Protein AF-0000000084391472 (afdb_homodimer)

Solvent-accessible surface area (backbone atoms only — not comparable to full-atom values): 43138 Å² total; per-residue (Å²): 124,69,65,49,58,63,90,35,85,90,25,71,62,61,27,50,54,48,38,50,45,55,23,25,14,69,68,34,33,34,49,52,20,44,50,31,26,29,54,48,58,38,50,81,86,34,52,66,36,42,25,52,29,26,41,52,51,13,53,53,25,39,52,49,13,52,53,22,19,63,58,35,36,51,69,53,17,25,35,20,18,35,21,15,15,46,23,34,45,55,22,45,66,63,58,58,37,37,60,37,95,78,46,58,50,42,36,39,73,34,88,58,48,55,60,38,54,52,48,22,51,54,35,39,57,64,18,50,85,50,48,92,36,56,66,42,81,44,71,40,70,46,92,96,44,64,28,54,29,42,40,33,33,34,33,80,92,29,46,49,82,96,50,61,29,33,33,34,42,44,42,58,28,79,84,40,42,56,77,61,48,37,55,45,56,52,68,50,33,18,72,70,14,22,26,27,37,35,44,34,49,60,20,15,49,63,37,24,66,74,67,64,34,41,46,65,64,67,36,37,59,57,46,48,41,52,52,54,47,49,53,52,49,38,68,76,37,62,87,70,37,63,28,79,84,37,27,28,31,26,19,34,30,58,3,6,37,40,17,57,45,32,30,41,41,81,65,30,43,30,28,37,20,29,34,25,59,32,36,38,36,59,55,74,40,64,85,49,55,64,66,58,50,48,37,38,75,71,59,77,40,54,61,67,54,49,32,49,50,52,53,56,49,29,73,76,28,60,63,54,36,50,50,51,28,49,50,19,45,30,60,45,29,40,42,59,46,58,46,51,59,54,28,49,61,38,46,44,47,17,89,65,33,97,85,50,47,51,49,42,51,54,24,59,40,32,36,37,38,21,25,15,76,52,32,93,72,50,55,38,69,76,11,28,48,48,48,59,67,42,34,67,58,33,56,74,92,42,48,44,79,48,65,30,88,34,42,49,61,24,4,25,54,67,19,45,16,22,40,70,59,51,44,49,56,50,53,52,52,49,28,60,62,70,69,54,82,52,67,60,60,85,127,126,68,64,50,59,62,89,35,84,89,25,70,61,63,27,50,54,48,39,49,47,54,24,25,15,70,69,32,34,34,49,51,18,43,49,31,27,29,53,49,59,40,50,82,86,34,50,65,36,42,24,52,30,25,40,52,51,12,54,52,25,39,52,49,14,52,52,21,19,63,57,34,37,50,69,52,18,25,34,20,18,34,21,15,16,46,24,34,45,55,22,44,66,64,59,58,38,37,60,37,95,78,46,59,50,44,35,38,72,35,88,59,49,54,59,39,52,51,49,21,51,55,34,38,56,63,18,49,84,51,46,92,37,56,67,41,81,45,72,40,69,46,91,98,46,65,28,53,30,41,40,34,33,34,32,79,93,29,46,49,83,96,51,61,29,33,33,34,42,45,40,58,26,77,85,40,42,56,77,63,49,36,56,46,56,53,67,50,32,18,72,69,13,22,27,26,36,34,44,33,49,60,21,13,49,63,36,24,66,74,69,64,33,41,48,63,61,67,34,38,60,57,46,48,39,51,53,52,46,48,53,51,51,37,69,76,38,60,88,71,39,65,26,80,85,37,28,28,31,25,19,36,30,58,2,7,37,39,17,56,45,33,30,43,41,82,64,29,45,30,27,36,20,29,33,26,60,33,36,38,36,59,53,75,41,64,85,50,56,64,66,58,51,48,36,37,76,70,59,76,38,53,60,69,54,50,32,50,52,49,52,56,50,31,74,76,27,60,63,54,35,49,52,51,27,48,50,19,45,31,60,45,29,40,41,59,44,58,45,50,60,52,28,49,60,37,49,45,45,16,90,66,34,93,85,50,46,49,50,41,51,53,25,59,42,34,36,38,39,21,26,17,76,50,32,92,73,49,54,39,71,75,11,28,48,46,50,58,67,44,36,67,56,34,56,73,92,41,45,46,79,49,65,30,87,35,41,50,61,23,4,25,53,65,20,44,16,22,38,68,59,50,43,50,55,50,51,52,51,49,27,60,61,70,67,54,83,52,67,59,60,82,126

Secondary structure (DSSP, 8-state):
------SSTT-HHHHHHHHHHHGGGGGTS--HHHHHHHHHTPPTT-HHHHHHHHHHHHHHHHHHHHHHHHTT-HHHHHHHHHHHHHHHHHHTTT---B--TTS-SSPBPPTTHHHHHHHHHHHHHHHGGGSSS-EEEEEEEETTEEEEEEEE---GGGSPTTS-EEEEEEEP-SS--HHHHTTTHHHHGGGGT-EEEEE--TTSHHHHHHH-PPP-S-THHHHHHHHHHHHHHHHH-GGG-EEEEEEEEEEETHHHHHHHHHTTSTTEEEEEEES--SBHHHHHTTTS-HHHHHHHHTTSS-HHHHHHHHHHHHHH-HHHHHHHHHHHHHHT---HHHHHHHHTTSB-SGGGSTTSS-GGGG--S-EEEE--TB-SS--IIIIIHHHHHT-TTS-GGGEEEE--SSGGGT-BGGGTT-HHHHHHHHHHHHHHHHT--------/------SSTT-HHHHHHHHHHHGGGGGTS--HHHHHHHHHTPPTT-HHHHHHHHHHHHHHHHHHHHHHHHTT-HHHHHHHHHHHHHHHHHHTTT---B--TTS-SSPBPPTTHHHHHHHHHHHHHHHGGGSSS-EEEEEEEETTEEEEEEEE---GGGSPTTS-EEEEEEEP-SS--HHHHTTTHHHHGGGGT-EEEEE--TTSHHHHHHH-PPP-S-THHHHHHHHHHHHHHHHH-GGG-EEEEEEEEEEETHHHHHHHHHTTSTTEEEEEEES--SBHHHHHTTTS-HHHHHHHHTTSS-HHHHHHHHHHHHHH-HHHHHHHHHHHHHHT---HHHHHHHHTTSB-SGGGSTT-S-GGGG--S-EEEE--TB-SS--IIIIIHHHHHT-TTS-GGGEEEE--SSGGGT-BGGGTT-HHHHHHHHHHHHHHHHT--------

Nearest PDB structures (foldseek):
  3fnb-assembly1_A  TM=8.487E-01  e=1.873E-22  Streptococcus mutans UA159
  8qbh-assembly1_A  TM=7.698E-01  e=2.905E-15  Photorhabdus laumondii subsp. laumondii TTO1
  2onc-assembly1_B  TM=6.177E-01  e=3.500E-09  Homo sapiens
  4a5s-assembly1_B  TM=6.232E-01  e=6.286E-09  Homo sapiens
  3qbj-assembly1_B  TM=6.265E-01  e=5.651E-09  Homo sapiens

Foldseek 3Di:
DFDDDFLDPVAPPVRQVLLLQVLLVVLLQDDDVLSNQLSVQDDPLDLQSQLVSLQVLLVVLCVQLVVCVVVVVLVSNLSSLNNNLNSLLRNCLLQFFAADPVLFWFTHGRPCNQVSLVVSVVSNVSNQVSDPWHKDWDWFDDPVGTKTKIKTAADPVQAAPPAFAAEEEEEEALRDDQSSSCSFQVSCPSNNRHIYMYTADFLGRCCCVVVVRADAQLLLSVLVSVLVRVVVVCVVPVVSRYDQQRYAYEYFERSLLSQLSNLLPPSHAEGEREAYFQAQLCQVCVPPDPVVVVCVVVPVDDLVRVQVVLVVVVVVDSVSVSVQRSLSRRHGGSRSSVSSVVSRCNHQALCNDPNSDRNLCSRAHAYEFEAAPPEPTHDCVNGRVVSQVSNPNYDPVRYHYHADDHLCQQRYGRSRSNSVNVNVVVVVSSCVSVVNDDDDDDD/DFDDDFLDPVAPPVRQVLLLQVLLVVLLQDDDVLSNQLSVQDDPLDLQSQLVSLQVLLVVLCVQLVVCVVVVVLVSNLSSLNNNLNSLLRNCLLQFFAADPVLFWFTHGRPCNLVSLVVSVVSNVSNQVSDPWHKDWDWFDDPVGTWTKIKTAADPVQAAPPAFAAEEEEEEALRDDQSSSCSFQVSCPSNNRHIYMYTADQLGRCCCVVVVRADAQLLLSVLVSVLVRVVVVCVVPVVSRYDQQRYAYEYFERSLLSQLSNLLPPSHAEGEREAYFAAQLCQVCVPPDPVVVVCVVVPVDDLVVVQVVLVVVVVVDSVSVSVQRSLSRRHRGSRSSVSSVVSRCNHQALCNDPNSDRNLCSRAHAYEFEAAPAEPGHDCVNGRVVSQVSNPNYDPVRYHYHADDHLCQQRYGRSRSNSVNVNVVVVVSSCVSVVNDDDDDDD

pLDDT: mean 94.79, std 5.77, range [52.34, 98.94]

Structure (mmCIF, N/CA/C/O backbone):
data_AF-0000000084391472-model_v1
#
loop_
_entity.id
_entity.type
_entity.pdbx_description
1 polymer 'Alpha/beta hydrolase'
#
loop_
_atom_site.group_PDB
_atom_site.id
_atom_site.type_symbol
_atom_site.label_atom_id
_atom_site.label_alt_id
_atom_site.label_comp_id
_atom_site.label_asym_id
_atom_site.label_entity_id
_atom_site.label_seq_id
_atom_site.pdbx_PDB_ins_code
_atom_site.Cartn_x
_atom_site.Cartn_y
_atom_site.Cartn_z
_atom_site.occupancy
_atom_site.B_iso_or_equiv
_atom_site.auth_seq_id
_atom_site.auth_comp_id
_atom_site.auth_asym_id
_atom_site.auth_atom_id
_atom_site.pdbx_PDB_model_num
ATOM 1 N N . MET A 1 1 ? -20.453 15.172 -6.43 1 52.34 1 MET A N 1
ATOM 2 C CA . MET A 1 1 ? -19.344 14.695 -5.609 1 52.34 1 MET A CA 1
ATOM 3 C C . MET A 1 1 ? -18.469 13.727 -6.395 1 52.34 1 MET A C 1
ATOM 5 O O . MET A 1 1 ? -18.953 13 -7.258 1 52.34 1 MET A O 1
ATOM 9 N N . ALA A 1 2 ? -17.203 13.984 -6.328 1 65.31 2 ALA A N 1
ATOM 10 C CA . ALA A 1 2 ? -16.328 13.148 -7.145 1 65.31 2 ALA A CA 1
ATOM 11 C C . ALA A 1 2 ? -16.594 11.664 -6.898 1 65.31 2 ALA A C 1
ATOM 13 O O . ALA A 1 2 ? -16.891 11.266 -5.77 1 65.31 2 ALA A O 1
ATOM 14 N N . LYS A 1 3 ? -16.719 10.93 -7.902 1 82.94 3 LYS A N 1
ATOM 15 C CA . LYS A 1 3 ? -17.094 9.516 -7.914 1 82.94 3 LYS A CA 1
ATOM 16 C C . LYS A 1 3 ? -16.016 8.664 -7.254 1 82.94 3 LYS A C 1
ATOM 18 O O . LYS A 1 3 ? -14.875 8.617 -7.727 1 82.94 3 LYS A O 1
ATOM 23 N N . MET A 1 4 ? -16.266 8.172 -6.012 1 91.81 4 MET A N 1
ATOM 24 C CA . MET A 1 4 ? -15.391 7.203 -5.363 1 91.81 4 MET A CA 1
ATOM 25 C C . MET A 1 4 ? -16.203 6.184 -4.57 1 91.81 4 MET A C 1
ATOM 27 O O . MET A 1 4 ? -17.312 6.477 -4.137 1 91.81 4 MET A O 1
ATOM 31 N N . HIS A 1 5 ? -15.656 5.031 -4.422 1 95.5 5 HIS A N 1
ATOM 32 C CA . HIS A 1 5 ? -16.281 4.016 -3.58 1 95.5 5 HIS A CA 1
ATOM 33 C C . HIS A 1 5 ? -16.25 4.426 -2.111 1 95.5 5 HIS A C 1
ATOM 35 O O . HIS A 1 5 ? -15.258 4.973 -1.631 1 95.5 5 HIS A O 1
ATOM 41 N N . HIS A 1 6 ? -17.391 4.184 -1.403 1 95.31 6 HIS A N 1
ATOM 42 C CA . HIS A 1 6 ? -17.484 4.477 0.021 1 95.31 6 HIS A CA 1
ATOM 43 C C . HIS A 1 6 ? -17.594 3.197 0.844 1 95.31 6 HIS A C 1
ATOM 45 O O . HIS A 1 6 ? -18.453 2.352 0.574 1 95.31 6 HIS A O 1
ATOM 51 N N . PHE A 1 7 ? -16.75 3.055 1.859 1 96.75 7 PHE A N 1
ATOM 52 C CA . PHE A 1 7 ? -16.797 1.943 2.801 1 96.75 7 PHE A CA 1
ATOM 53 C C . PHE A 1 7 ? -18.031 2.047 3.699 1 96.75 7 PHE A C 1
ATOM 55 O O . PHE A 1 7 ? -18.594 1.028 4.105 1 96.75 7 PHE A O 1
ATOM 62 N N . PHE A 1 8 ? -18.312 3.252 4.059 1 96.06 8 PHE A N 1
ATOM 63 C CA . PHE A 1 8 ? -19.484 3.58 4.875 1 96.06 8 PHE A CA 1
ATOM 64 C C . PHE A 1 8 ? -20.391 4.562 4.145 1 96.06 8 PHE A C 1
ATOM 66 O O . PHE A 1 8 ? -20.297 5.773 4.34 1 96.06 8 PHE A O 1
ATOM 73 N N . PRO A 1 9 ? -21.359 4.102 3.439 1 90.56 9 PRO A N 1
ATOM 74 C CA . PRO A 1 9 ? -22.203 4.977 2.625 1 90.56 9 PRO A CA 1
ATOM 75 C C . PRO A 1 9 ? -23 5.977 3.463 1 90.56 9 PRO A C 1
ATOM 77 O O . PRO A 1 9 ? -23.375 7.039 2.965 1 90.56 9 PRO A O 1
ATOM 80 N N . THR A 1 10 ? -23.203 5.688 4.715 1 91.44 10 THR A N 1
ATOM 81 C CA . THR A 1 10 ? -24.062 6.543 5.531 1 91.44 10 THR A CA 1
ATOM 82 C C . THR A 1 10 ? -23.219 7.449 6.426 1 91.44 10 THR A C 1
ATOM 84 O O . THR A 1 10 ? -23.766 8.188 7.254 1 91.44 10 THR A O 1
ATOM 87 N N . SER A 1 11 ? -21.922 7.328 6.309 1 93.81 11 SER A N 1
ATOM 88 C CA . SER A 1 11 ? -21.062 8.156 7.141 1 93.81 11 SER A CA 1
ATOM 89 C C . SER A 1 11 ? -19.844 8.633 6.359 1 93.81 11 SER A C 1
ATOM 91 O O . SER A 1 11 ? -18.828 7.93 6.289 1 93.81 11 SER A O 1
ATOM 93 N N . THR A 1 12 ? -19.891 9.859 5.973 1 92.06 12 THR A N 1
ATOM 94 C CA . THR A 1 12 ? -18.781 10.461 5.238 1 92.06 12 THR A CA 1
ATOM 95 C C . THR A 1 12 ? -17.531 10.547 6.109 1 92.06 12 THR A C 1
ATOM 97 O O . THR A 1 12 ? -16.406 10.375 5.617 1 92.06 12 THR A O 1
ATOM 100 N N . PHE A 1 13 ? -17.766 10.766 7.398 1 94.12 13 PHE A N 1
ATOM 101 C CA . PHE A 1 13 ? -16.656 10.898 8.336 1 94.12 13 PHE A CA 1
ATOM 102 C C . PHE A 1 13 ? -15.914 9.57 8.492 1 94.12 13 PHE A C 1
ATOM 104 O O . PHE A 1 13 ? -14.695 9.523 8.359 1 94.12 13 PHE A O 1
ATOM 111 N N . PHE A 1 14 ? -16.641 8.469 8.734 1 96.75 14 PHE A N 1
ATOM 112 C CA . PHE A 1 14 ? -16.016 7.16 8.875 1 96.75 14 PHE A CA 1
ATOM 113 C C . PHE A 1 14 ? -15.352 6.727 7.574 1 96.75 14 PHE A C 1
ATOM 115 O O . PHE A 1 14 ? -14.305 6.078 7.59 1 96.75 14 PHE A O 1
ATOM 122 N N . ASN A 1 15 ? -16.016 7.113 6.484 1 96 15 ASN A N 1
ATOM 123 C CA . ASN A 1 15 ? -15.422 6.809 5.184 1 96 15 ASN A CA 1
ATOM 124 C C . ASN A 1 15 ? -14.07 7.496 5.012 1 96 15 ASN A C 1
ATOM 126 O O . ASN A 1 15 ? -13.086 6.859 4.629 1 96 15 ASN A O 1
ATOM 130 N N . PHE A 1 16 ? -14.008 8.758 5.297 1 95.56 16 PHE A N 1
ATOM 131 C CA . PHE A 1 16 ? -12.789 9.547 5.137 1 95.56 16 PHE A CA 1
ATOM 132 C C . PHE A 1 16 ? -11.68 9.008 6.031 1 95.56 16 PHE A C 1
ATOM 134 O O . PHE A 1 16 ? -10.539 8.828 5.586 1 95.56 16 PHE A O 1
ATOM 141 N N . GLU A 1 17 ? -12.016 8.727 7.254 1 97.12 17 GLU A N 1
ATOM 142 C CA . GLU A 1 17 ? -11.008 8.273 8.203 1 97.12 17 GLU A CA 1
ATOM 143 C C . GLU A 1 17 ? -10.484 6.891 7.828 1 97.12 17 GLU A C 1
ATOM 145 O O . GLU A 1 17 ? -9.312 6.582 8.062 1 97.12 17 GLU A O 1
ATOM 150 N N . THR A 1 18 ? -11.344 6.074 7.215 1 98.31 18 THR A N 1
ATOM 151 C CA . THR A 1 18 ? -10.898 4.77 6.73 1 98.31 18 THR A CA 1
ATOM 152 C C . THR A 1 18 ? -9.922 4.93 5.57 1 98.31 18 THR A C 1
ATOM 154 O O . THR A 1 18 ? -8.891 4.25 5.52 1 98.31 18 THR A O 1
ATOM 157 N N . VAL A 1 19 ? -10.195 5.867 4.652 1 97.94 19 VAL A N 1
ATOM 158 C CA . VAL A 1 19 ? -9.305 6.125 3.525 1 97.94 19 VAL A CA 1
ATOM 159 C C . VAL A 1 19 ? -7.977 6.68 4.031 1 97.94 19 VAL A C 1
ATOM 161 O O . VAL A 1 19 ? -6.918 6.359 3.488 1 97.94 19 VAL A O 1
ATOM 164 N N . ARG A 1 20 ? -8.047 7.484 5.074 1 97.94 20 ARG A N 1
ATOM 165 C CA . ARG A 1 20 ? -6.855 8.031 5.715 1 97.94 20 ARG A CA 1
ATOM 166 C C . ARG A 1 20 ? -5.941 6.918 6.211 1 97.94 20 ARG A C 1
ATOM 168 O O . ARG A 1 20 ? -4.723 6.988 6.039 1 97.94 20 ARG A O 1
ATOM 175 N N . ILE A 1 21 ? -6.496 5.871 6.793 1 98.69 21 ILE A N 1
ATOM 176 C CA . ILE A 1 21 ? -5.727 4.742 7.301 1 98.69 21 ILE A CA 1
ATOM 177 C C . ILE A 1 21 ? -5.242 3.883 6.133 1 98.69 21 ILE A C 1
ATOM 179 O O . ILE A 1 21 ? -4.043 3.617 6.008 1 98.69 21 ILE A O 1
ATOM 183 N N . LEU A 1 22 ? -6.137 3.541 5.223 1 98.75 22 LEU A N 1
ATOM 184 C CA . LEU A 1 22 ? -5.828 2.668 4.098 1 98.75 22 LEU A CA 1
ATOM 185 C C . LEU A 1 22 ? -4.789 3.305 3.182 1 98.75 22 LEU A C 1
ATOM 187 O O . LEU A 1 22 ? -3.943 2.609 2.617 1 98.75 22 LEU A O 1
ATOM 191 N N . GLY A 1 23 ? -4.848 4.609 3.053 1 98.5 23 GLY A N 1
ATOM 192 C CA . GLY A 1 23 ? -3.955 5.336 2.164 1 98.5 23 GLY A CA 1
ATOM 193 C C . GLY A 1 23 ? -2.496 5.246 2.574 1 98.5 23 GLY A C 1
ATOM 194 O O . GLY A 1 23 ? -1.602 5.4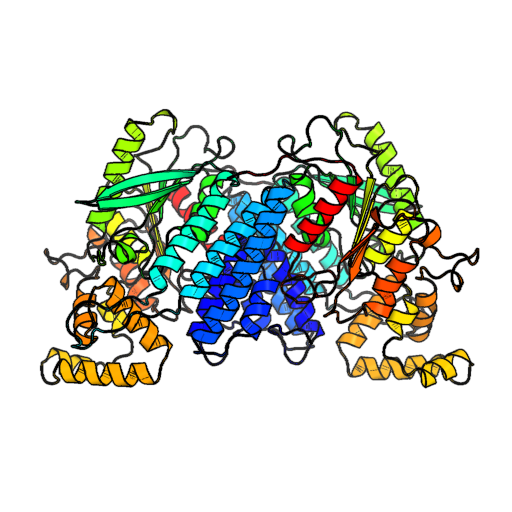41 1.75 1 98.5 23 GLY A O 1
ATOM 195 N N . THR A 1 24 ? -2.223 4.875 3.822 1 98.69 24 THR A N 1
ATOM 196 C CA . THR A 1 24 ? -0.848 4.793 4.305 1 98.69 24 THR A CA 1
ATOM 197 C C . THR A 1 24 ? -0.198 3.482 3.871 1 98.69 24 THR A C 1
ATOM 199 O O . THR A 1 24 ? 0.999 3.275 4.082 1 98.69 24 THR A O 1
ATOM 202 N N . THR A 1 25 ? -0.958 2.613 3.227 1 98.69 25 THR A N 1
ATOM 203 C CA . THR A 1 25 ? -0.418 1.345 2.75 1 98.69 25 THR A CA 1
ATOM 204 C C . THR A 1 25 ? 0.781 1.576 1.836 1 98.69 25 THR A C 1
ATOM 206 O O . THR A 1 25 ? 1.731 0.792 1.838 1 98.69 25 THR A O 1
ATOM 209 N N . SER A 1 26 ? 0.779 2.65 1.088 1 97.56 26 SER A N 1
ATOM 210 C CA . SER A 1 26 ? 1.836 2.951 0.127 1 97.56 26 SER A CA 1
ATOM 211 C C . SER A 1 26 ? 3.184 3.121 0.822 1 97.56 26 SER A C 1
ATOM 213 O O . SER A 1 26 ? 4.234 2.949 0.201 1 97.56 26 SER A O 1
ATOM 215 N N . TYR A 1 27 ? 3.121 3.43 2.117 1 97.94 27 TYR A N 1
ATOM 216 C CA . TYR A 1 27 ? 4.359 3.645 2.857 1 97.94 27 TYR A CA 1
ATOM 217 C C . TYR A 1 27 ? 4.422 2.746 4.086 1 97.94 27 TYR A C 1
ATOM 219 O O . TYR A 1 27 ? 5.148 3.041 5.039 1 97.94 27 TYR A O 1
ATOM 227 N N . GLY A 1 28 ? 3.58 1.7 4.113 1 97.75 28 GLY A N 1
ATOM 228 C CA . GLY A 1 28 ? 3.727 0.631 5.09 1 97.75 28 GLY A CA 1
ATOM 229 C C . GLY A 1 28 ? 2.846 0.814 6.312 1 97.75 28 GLY A C 1
ATOM 230 O O . GLY A 1 28 ? 2.965 0.069 7.285 1 97.75 28 GLY A O 1
ATOM 231 N N . GLY A 1 29 ? 1.908 1.8 6.242 1 98.62 29 GLY A N 1
ATOM 232 C CA . GLY A 1 29 ? 1.134 2.137 7.426 1 98.62 29 GLY A CA 1
ATOM 233 C C . GLY A 1 29 ? -0.111 1.284 7.586 1 98.62 29 GLY A C 1
ATOM 234 O O . GLY A 1 29 ? -0.795 1.362 8.609 1 98.62 29 GLY A O 1
ATOM 235 N N . ALA A 1 30 ? -0.418 0.447 6.625 1 98.81 30 ALA A N 1
ATOM 236 C CA . ALA A 1 30 ? -1.586 -0.429 6.656 1 98.81 30 ALA A CA 1
ATOM 237 C C . ALA A 1 30 ? -1.425 -1.592 5.68 1 98.81 30 ALA A C 1
ATOM 239 O O . ALA A 1 30 ? -0.449 -1.648 4.926 1 98.81 30 ALA A O 1
ATOM 240 N N . ASP A 1 31 ? -2.229 -2.545 5.777 1 98.56 31 ASP A N 1
ATOM 241 C CA . ASP A 1 31 ? -2.387 -3.639 4.824 1 98.56 31 ASP A CA 1
ATOM 242 C C . ASP A 1 31 ? -3.846 -3.795 4.402 1 98.56 31 ASP A C 1
ATOM 244 O O . ASP A 1 31 ? -4.75 -3.709 5.234 1 98.56 31 ASP A O 1
ATOM 248 N N . VAL A 1 32 ? -4.074 -4.059 3.186 1 98.62 32 VAL A N 1
ATOM 249 C CA . VAL A 1 32 ? -5.398 -3.996 2.58 1 98.62 32 VAL A CA 1
ATOM 250 C C . VAL A 1 32 ? -6.332 -4.98 3.277 1 98.62 32 VAL A C 1
ATOM 252 O O . VAL A 1 32 ? -7.422 -4.609 3.715 1 98.62 32 VAL A O 1
ATOM 255 N N . ALA A 1 33 ? -5.891 -6.215 3.469 1 98.19 33 ALA A N 1
ATOM 256 C CA . ALA A 1 33 ? -6.75 -7.238 4.051 1 98.19 33 ALA A CA 1
ATOM 257 C C . ALA A 1 33 ? -7.082 -6.914 5.508 1 98.19 33 ALA A C 1
ATOM 259 O O . ALA A 1 33 ? -8.195 -7.172 5.969 1 98.19 33 ALA A O 1
ATOM 260 N N . GLU A 1 34 ? -6.125 -6.375 6.23 1 98.62 34 GLU A N 1
ATOM 261 C CA . GLU A 1 34 ? -6.355 -5.977 7.613 1 98.62 34 GLU A CA 1
ATOM 262 C C . GLU A 1 34 ? -7.41 -4.875 7.703 1 98.62 34 GLU A C 1
ATOM 264 O O . GLU A 1 34 ? -8.289 -4.918 8.562 1 98.62 34 GLU A O 1
ATOM 269 N N . VAL A 1 35 ? -7.348 -3.898 6.785 1 98.88 35 VAL A N 1
ATOM 270 C CA . VAL A 1 35 ? -8.289 -2.781 6.793 1 98.88 35 VAL A CA 1
ATOM 271 C C . VAL A 1 35 ? -9.68 -3.271 6.406 1 98.88 35 VAL A C 1
ATOM 273 O O . VAL A 1 35 ? -10.672 -2.9 7.039 1 98.88 35 VAL A O 1
ATOM 276 N N . LEU A 1 36 ? -9.758 -4.109 5.371 1 98.25 36 LEU A N 1
ATOM 277 C CA . LEU A 1 36 ? -11.055 -4.602 4.93 1 98.25 36 LEU A CA 1
ATOM 278 C C . LEU A 1 36 ? -11.719 -5.438 6.02 1 98.25 36 LEU A C 1
ATOM 280 O O . LEU A 1 36 ? -12.945 -5.414 6.168 1 98.25 36 LEU A O 1
ATOM 284 N N . GLU A 1 37 ? -10.93 -6.23 6.742 1 97.88 37 GLU A N 1
ATOM 285 C CA . GLU A 1 37 ? -11.461 -6.98 7.879 1 97.88 37 GLU A CA 1
ATOM 286 C C . GLU A 1 37 ? -11.961 -6.043 8.977 1 97.88 37 GLU A C 1
ATOM 288 O O . GLU A 1 37 ? -13.047 -6.246 9.523 1 97.88 37 GLU A O 1
ATOM 293 N N . ALA A 1 38 ? -11.18 -5.039 9.305 1 98.56 38 ALA A N 1
ATOM 294 C CA . ALA A 1 38 ? -11.586 -4.078 10.328 1 98.56 38 ALA A CA 1
ATOM 295 C C . ALA A 1 38 ? -12.898 -3.396 9.953 1 98.56 38 ALA A C 1
ATOM 297 O O . ALA A 1 38 ? -13.82 -3.334 10.766 1 98.56 38 ALA A O 1
ATOM 298 N N . VAL A 1 39 ? -12.992 -2.912 8.742 1 98.31 39 VAL A N 1
ATOM 299 C CA . VAL A 1 39 ? -14.148 -2.158 8.273 1 98.31 39 VAL A CA 1
ATOM 300 C C . VAL A 1 39 ? -15.406 -3.008 8.406 1 98.31 39 VAL A C 1
ATOM 302 O O . VAL A 1 39 ? -16.469 -2.494 8.75 1 98.31 39 VAL A O 1
ATOM 305 N N . ALA A 1 40 ? -15.289 -4.262 8.18 1 96.94 40 ALA A N 1
ATOM 306 C CA . ALA A 1 40 ? -16.438 -5.168 8.203 1 96.94 40 ALA A CA 1
ATOM 307 C C . ALA A 1 40 ? -17 -5.301 9.617 1 96.94 40 ALA A C 1
ATOM 309 O O . ALA A 1 40 ? -18.125 -5.742 9.805 1 96.94 40 ALA A O 1
ATOM 310 N N . THR A 1 41 ? -16.266 -4.918 10.609 1 97.25 41 THR A N 1
ATOM 311 C CA . THR A 1 41 ? -16.703 -5.07 11.992 1 97.25 41 THR A CA 1
ATOM 312 C C . THR A 1 41 ? -17.094 -3.725 12.594 1 97.25 41 THR A C 1
ATOM 314 O O . THR A 1 41 ? -17.453 -3.641 13.766 1 97.25 41 THR A O 1
ATOM 317 N N . ILE A 1 42 ? -17.016 -2.654 11.836 1 98.06 42 ILE A N 1
ATOM 318 C CA . ILE A 1 42 ? -17.297 -1.308 12.312 1 98.06 42 ILE A CA 1
ATOM 319 C C . ILE A 1 42 ? -18.703 -0.904 11.93 1 98.06 42 ILE A C 1
ATOM 321 O O . ILE A 1 42 ? -19.094 -1.011 10.758 1 98.06 42 ILE A O 1
ATOM 325 N N . ASN A 1 43 ? -19.516 -0.533 12.914 1 96.81 43 ASN A N 1
ATOM 326 C CA . ASN A 1 43 ? -20.797 0.117 12.664 1 96.81 43 ASN A CA 1
ATOM 327 C C . ASN A 1 43 ? -20.641 1.624 12.484 1 96.81 43 ASN A C 1
ATOM 329 O O . ASN A 1 43 ? -19.969 2.281 13.289 1 96.81 43 ASN A O 1
ATOM 333 N N . ALA A 1 44 ? -21.188 2.135 11.445 1 94.75 44 ALA A N 1
ATOM 334 C CA . ALA A 1 44 ? -21.062 3.559 11.148 1 94.75 44 ALA A CA 1
ATOM 335 C C . ALA A 1 44 ? -21.453 4.406 12.352 1 94.75 44 ALA A C 1
ATOM 337 O O . ALA A 1 44 ? -22.453 4.109 13.031 1 94.75 44 ALA A O 1
ATOM 338 N N . ASN A 1 45 ? -20.641 5.387 12.633 1 94.19 45 ASN A N 1
ATOM 339 C CA . ASN A 1 45 ? -20.859 6.371 13.688 1 94.19 45 ASN A CA 1
ATOM 340 C C . ASN A 1 45 ? -20.859 5.723 15.07 1 94.19 45 ASN A C 1
ATOM 342 O O . ASN A 1 45 ? -21.438 6.266 16.016 1 94.19 45 ASN A O 1
ATOM 346 N N . ASP A 1 46 ? -20.359 4.516 15.18 1 95.88 46 ASP A N 1
ATOM 347 C CA . ASP A 1 46 ? -20.203 3.832 16.453 1 95.88 46 ASP A CA 1
ATOM 348 C C . ASP A 1 46 ? -18.734 3.795 16.875 1 95.88 46 ASP A C 1
ATOM 350 O O . ASP A 1 46 ? -17.984 2.916 16.453 1 95.88 46 ASP A O 1
ATOM 354 N N . ALA A 1 47 ? -18.375 4.672 17.812 1 95.69 47 ALA A N 1
ATOM 355 C CA . ALA A 1 47 ? -17 4.828 18.266 1 95.69 47 ALA A CA 1
ATOM 356 C C . ALA A 1 47 ? -16.469 3.535 18.891 1 95.69 47 ALA A C 1
ATOM 358 O O . ALA A 1 47 ? -15.297 3.199 18.719 1 95.69 47 ALA A O 1
ATOM 359 N N . SER A 1 48 ? -17.266 2.828 19.594 1 96.69 48 SER A N 1
ATOM 360 C CA . SER A 1 48 ? -16.844 1.614 20.281 1 96.69 48 SER A CA 1
ATOM 361 C C . SER A 1 48 ? -16.422 0.532 19.281 1 96.69 48 SER A C 1
ATOM 363 O O . SER A 1 48 ? -15.383 -0.107 19.453 1 96.69 48 SER A O 1
ATOM 365 N N . SER A 1 49 ? -17.266 0.287 18.281 1 98 49 SER A N 1
ATOM 366 C CA . SER A 1 49 ? -16.906 -0.714 17.281 1 98 49 SER A CA 1
ATOM 367 C C . SER A 1 49 ? -15.664 -0.307 16.5 1 98 49 SER A C 1
ATOM 369 O O . SER A 1 49 ? -14.859 -1.158 16.109 1 98 49 SER A O 1
ATOM 371 N N . TRP A 1 50 ? -15.5 1.008 16.25 1 98.31 50 TRP A N 1
ATOM 372 C CA . TRP A 1 50 ? -14.289 1.526 15.625 1 98.31 50 TRP A CA 1
ATOM 373 C C . TRP A 1 50 ? -13.055 1.193 16.453 1 98.31 50 TRP A C 1
ATOM 375 O O . TRP A 1 50 ? -12.078 0.642 15.93 1 98.31 50 TRP A O 1
ATOM 385 N N . GLN A 1 51 ? -13.117 1.503 17.719 1 98 51 GLN A N 1
ATOM 386 C CA . GLN A 1 51 ? -12 1.272 18.625 1 98 51 GLN A CA 1
ATOM 387 C C . GLN A 1 51 ? -11.617 -0.205 18.672 1 98 51 GLN A C 1
ATOM 389 O O . GLN A 1 51 ? -10.438 -0.552 18.578 1 98 51 GLN A O 1
ATOM 394 N N . LYS A 1 52 ? -12.57 -1.046 18.766 1 98.31 52 LYS A N 1
ATOM 395 C CA . LYS A 1 52 ? -12.328 -2.48 18.891 1 98.31 52 LYS A CA 1
ATOM 396 C C . LYS A 1 52 ? -11.703 -3.045 17.625 1 98.31 52 LYS A C 1
ATOM 398 O O . LYS A 1 52 ? -10.773 -3.852 17.688 1 98.31 52 LYS A O 1
ATOM 403 N N . ALA A 1 53 ? -12.227 -2.635 16.469 1 98.5 53 ALA A N 1
ATOM 404 C CA . ALA A 1 53 ? -11.734 -3.121 15.18 1 98.5 53 ALA A CA 1
ATOM 405 C C . ALA A 1 53 ? -10.258 -2.803 15.008 1 98.5 53 ALA A C 1
ATOM 407 O O . ALA A 1 53 ? -9.461 -3.682 14.664 1 98.5 53 ALA A O 1
ATOM 408 N N . TRP A 1 54 ? -9.883 -1.59 15.297 1 98.81 54 TRP A N 1
ATOM 409 C CA . TRP A 1 54 ? -8.508 -1.168 15.047 1 98.81 54 TRP A CA 1
ATOM 410 C C . TRP A 1 54 ? -7.582 -1.675 16.141 1 98.81 54 TRP A C 1
ATOM 412 O O . TRP A 1 54 ? -6.414 -1.976 15.891 1 98.81 54 TRP A O 1
ATOM 422 N N . ALA A 1 55 ? -8.062 -1.78 17.344 1 98.69 55 ALA A N 1
ATOM 423 C CA . ALA A 1 55 ? -7.262 -2.393 18.406 1 98.69 55 ALA A CA 1
ATOM 424 C C . ALA A 1 55 ? -6.898 -3.832 18.062 1 98.69 55 ALA A C 1
ATOM 426 O O . ALA A 1 55 ? -5.785 -4.281 18.328 1 98.69 55 ALA A O 1
ATOM 427 N N . THR A 1 56 ? -7.828 -4.535 17.484 1 98.44 56 THR A N 1
ATOM 428 C CA . THR A 1 56 ? -7.586 -5.91 17.062 1 98.44 56 THR A CA 1
ATOM 429 C C . THR A 1 56 ? -6.484 -5.977 16.016 1 98.44 56 THR A C 1
ATOM 431 O O . THR A 1 56 ? -5.551 -6.773 16.141 1 98.44 56 THR A O 1
ATOM 434 N N . GLN A 1 57 ? -6.559 -5.137 15.023 1 98.69 57 GLN A N 1
ATOM 435 C CA . GLN A 1 57 ? -5.535 -5.121 13.977 1 98.69 57 GLN A CA 1
ATOM 436 C C . GLN A 1 57 ? -4.188 -4.684 14.539 1 98.69 57 GLN A C 1
ATOM 438 O O . GLN A 1 57 ? -3.141 -5.168 14.102 1 98.69 57 GLN A O 1
ATOM 443 N N . ALA A 1 58 ? -4.211 -3.75 15.492 1 98.88 58 ALA A N 1
ATOM 444 C CA . ALA A 1 58 ? -2.971 -3.301 16.125 1 98.88 58 ALA A CA 1
ATOM 445 C C . ALA A 1 58 ? -2.268 -4.453 16.828 1 98.88 58 ALA A C 1
ATOM 447 O O . ALA A 1 58 ? -1.06 -4.645 16.672 1 98.88 58 ALA A O 1
ATOM 448 N N . ALA A 1 59 ? -2.998 -5.188 17.562 1 98.75 59 ALA A N 1
ATOM 449 C CA . ALA A 1 59 ? -2.438 -6.312 18.312 1 98.75 59 ALA A CA 1
ATOM 450 C C . ALA A 1 59 ? -1.867 -7.363 17.359 1 98.75 59 ALA A C 1
ATOM 452 O O . ALA A 1 59 ? -0.792 -7.914 17.609 1 98.75 59 ALA A O 1
ATOM 453 N N . ARG A 1 60 ? -2.557 -7.637 16.344 1 98.44 60 ARG A N 1
ATOM 454 C CA . ARG A 1 60 ? -2.113 -8.625 15.359 1 98.44 60 ARG A CA 1
ATOM 455 C C . ARG A 1 60 ? -0.846 -8.164 14.648 1 98.44 60 ARG A C 1
ATOM 457 O O . ARG A 1 60 ? 0.082 -8.953 14.453 1 98.44 60 ARG A O 1
ATOM 464 N N . ALA A 1 61 ? -0.826 -6.918 14.242 1 98.81 61 ALA A N 1
ATOM 465 C CA . ALA A 1 61 ? 0.361 -6.375 13.586 1 98.81 61 ALA A CA 1
ATOM 466 C C . ALA A 1 61 ? 1.57 -6.418 14.516 1 98.81 61 ALA A C 1
ATOM 468 O O . ALA A 1 61 ? 2.684 -6.73 14.086 1 98.81 61 ALA A O 1
ATOM 469 N N . GLU A 1 62 ? 1.354 -6.094 15.766 1 98.75 62 GLU A N 1
ATOM 470 C CA . GLU A 1 62 ? 2.455 -6.141 16.719 1 98.75 62 GLU A CA 1
ATOM 471 C C . GLU A 1 62 ? 2.988 -7.562 16.875 1 98.75 62 GLU A C 1
ATOM 473 O O . GLU A 1 62 ? 4.199 -7.766 16.984 1 98.75 62 GLU A O 1
ATOM 478 N N . ALA A 1 63 ? 2.105 -8.508 16.922 1 98.44 63 ALA A N 1
ATOM 479 C CA . ALA A 1 63 ? 2.523 -9.906 17.031 1 98.44 63 ALA A CA 1
ATOM 480 C C . ALA A 1 63 ? 3.371 -10.305 15.82 1 98.44 63 ALA A C 1
ATOM 482 O O . ALA A 1 63 ? 4.383 -11 15.969 1 98.44 63 ALA A O 1
ATOM 483 N N . LEU A 1 64 ? 3 -9.914 14.656 1 98.31 64 LEU A N 1
ATOM 484 C CA . LEU A 1 64 ? 3.762 -10.195 13.445 1 98.31 64 LEU A CA 1
ATOM 485 C C . LEU A 1 64 ? 5.129 -9.516 13.492 1 98.31 64 LEU A C 1
ATOM 487 O O . LEU A 1 64 ? 6.121 -10.078 13.023 1 98.31 64 LEU A O 1
ATOM 491 N N . ALA A 1 65 ? 5.125 -8.266 14.023 1 98.62 65 ALA A N 1
ATOM 492 C CA . ALA A 1 65 ? 6.387 -7.539 14.156 1 98.62 65 ALA A CA 1
ATOM 493 C C . ALA A 1 65 ? 7.363 -8.289 15.055 1 98.62 65 ALA A C 1
ATOM 495 O O . ALA A 1 65 ? 8.547 -8.406 14.734 1 98.62 65 ALA A O 1
ATOM 496 N N . LYS A 1 66 ? 6.852 -8.781 16.141 1 98.12 66 LYS A N 1
ATOM 497 C CA . LYS A 1 66 ? 7.684 -9.539 17.078 1 98.12 66 LYS A CA 1
ATOM 498 C C . LYS A 1 66 ? 8.219 -10.812 16.438 1 98.12 66 LYS A C 1
ATOM 500 O O . LYS A 1 66 ? 9.391 -11.148 16.578 1 98.12 66 LYS A O 1
ATOM 505 N N . GLN A 1 67 ? 7.359 -11.484 15.719 1 97.62 67 GLN A N 1
ATOM 506 C CA . GLN A 1 67 ? 7.777 -12.688 15.016 1 97.62 67 GLN A CA 1
ATOM 507 C C . GLN A 1 67 ? 8.859 -12.383 13.984 1 97.62 67 GLN A C 1
ATOM 509 O O . GLN A 1 67 ? 9.859 -13.094 13.883 1 97.62 67 GLN A O 1
ATOM 514 N N . ALA A 1 68 ? 8.641 -11.352 13.188 1 98.38 68 ALA A N 1
ATOM 515 C CA . ALA A 1 68 ? 9.617 -10.953 12.172 1 98.38 68 ALA A CA 1
ATOM 516 C C . ALA A 1 68 ? 10.938 -10.555 12.812 1 98.38 68 ALA A C 1
ATOM 518 O O . ALA A 1 68 ? 12.008 -10.828 12.266 1 98.38 68 ALA A O 1
ATOM 519 N N . SER A 1 69 ? 10.82 -9.891 13.961 1 98 69 SER A N 1
ATOM 520 C CA . SER A 1 69 ? 12.023 -9.5 14.688 1 98 69 SER A CA 1
ATOM 521 C C . SER A 1 69 ? 12.82 -10.711 15.141 1 98 69 SER A C 1
ATOM 523 O O . SER A 1 69 ? 14.047 -10.742 15.016 1 98 69 SER A O 1
ATOM 525 N N . LEU A 1 70 ? 12.133 -11.719 15.609 1 96.69 70 LEU A N 1
ATOM 526 C CA . LEU A 1 70 ? 12.766 -12.945 16.078 1 96.69 70 LEU A CA 1
ATOM 527 C C . LEU A 1 70 ? 13.406 -13.711 14.914 1 96.69 70 LEU A C 1
ATOM 529 O O . LEU A 1 70 ? 14.383 -14.43 15.102 1 96.69 70 LEU A O 1
ATOM 533 N N . ASN A 1 71 ? 12.945 -13.484 13.711 1 96.25 71 ASN A N 1
ATOM 534 C CA . ASN A 1 71 ? 13.422 -14.211 12.539 1 96.25 71 ASN A CA 1
ATOM 535 C C . ASN A 1 71 ? 14.383 -13.359 11.703 1 96.25 71 ASN A C 1
ATOM 537 O O . ASN A 1 71 ? 14.797 -13.766 10.625 1 96.25 71 ASN A O 1
ATOM 541 N N . GLY A 1 72 ? 14.656 -12.188 12.156 1 96.88 72 GLY A N 1
ATOM 542 C CA . GLY A 1 72 ? 15.633 -11.32 11.5 1 96.88 72 GLY A CA 1
ATOM 543 C C . GLY A 1 72 ? 15.125 -10.75 10.195 1 96.88 72 GLY A C 1
ATOM 544 O O . GLY A 1 72 ? 15.922 -10.367 9.328 1 96.88 72 GLY A O 1
ATOM 545 N N . ASN A 1 73 ? 13.859 -10.781 9.93 1 97.88 73 ASN A N 1
ATOM 546 C CA . ASN A 1 73 ? 13.25 -10.164 8.758 1 97.88 73 ASN A CA 1
ATOM 547 C C . ASN A 1 73 ? 12.992 -8.68 8.984 1 97.88 73 ASN A C 1
ATOM 549 O O . ASN A 1 73 ? 11.883 -8.289 9.352 1 97.88 73 ASN A O 1
ATOM 553 N N . ARG A 1 74 ? 13.984 -7.891 8.688 1 97.25 74 ARG A N 1
ATOM 554 C CA . ARG A 1 74 ? 14.008 -6.469 9.008 1 97.25 74 ARG A CA 1
ATOM 555 C C . ARG A 1 74 ? 12.836 -5.738 8.359 1 97.25 74 ARG A C 1
ATOM 557 O O . ARG A 1 74 ? 12.133 -4.977 9.023 1 97.25 74 ARG A O 1
ATOM 564 N N . ASP A 1 75 ? 12.594 -5.969 7.07 1 97.44 75 ASP A N 1
ATOM 565 C CA . ASP A 1 75 ? 11.539 -5.266 6.348 1 97.44 75 ASP A CA 1
ATOM 566 C C . ASP A 1 75 ? 10.156 -5.633 6.898 1 97.44 75 ASP A C 1
ATOM 568 O O . ASP A 1 75 ? 9.305 -4.762 7.066 1 97.44 75 ASP A O 1
ATOM 572 N N . ALA A 1 76 ? 9.922 -6.922 7.184 1 98.25 76 ALA A N 1
ATOM 573 C CA . ALA A 1 76 ? 8.641 -7.355 7.742 1 98.25 76 ALA A CA 1
ATOM 574 C C . ALA A 1 76 ? 8.414 -6.758 9.125 1 98.25 76 ALA A C 1
ATOM 576 O O . ALA A 1 76 ? 7.309 -6.324 9.453 1 98.25 76 ALA A O 1
ATOM 577 N N . ALA A 1 77 ? 9.461 -6.73 9.945 1 98.62 77 ALA A N 1
ATOM 578 C CA . ALA A 1 77 ? 9.359 -6.16 11.281 1 98.62 77 ALA A CA 1
ATOM 579 C C . ALA A 1 77 ? 9.031 -4.672 11.227 1 98.62 77 ALA A C 1
ATOM 581 O O . ALA A 1 77 ? 8.109 -4.207 11.898 1 98.62 77 ALA A O 1
ATOM 582 N N . ARG A 1 78 ? 9.766 -3.926 10.422 1 98.38 78 ARG A N 1
ATOM 583 C CA . ARG A 1 78 ? 9.531 -2.496 10.258 1 98.38 78 ARG A CA 1
ATOM 584 C C . ARG A 1 78 ? 8.086 -2.223 9.844 1 98.38 78 ARG A C 1
ATOM 586 O O . ARG A 1 78 ? 7.398 -1.416 10.477 1 98.38 78 ARG A O 1
ATOM 593 N N . GLY A 1 79 ? 7.688 -2.965 8.797 1 98.44 79 GLY A N 1
ATOM 594 C CA . GLY A 1 79 ? 6.336 -2.77 8.297 1 98.44 79 GLY A CA 1
ATOM 595 C C . GLY A 1 79 ? 5.27 -3.086 9.328 1 98.44 79 GLY A C 1
ATOM 596 O O . GLY A 1 79 ? 4.289 -2.35 9.461 1 98.44 79 GLY A O 1
ATOM 597 N N . ALA A 1 80 ? 5.441 -4.133 10.07 1 98.81 80 ALA A N 1
ATOM 598 C CA . ALA A 1 80 ? 4.449 -4.559 11.055 1 98.81 80 ALA A CA 1
ATOM 599 C C . ALA A 1 80 ? 4.398 -3.592 12.234 1 98.81 80 ALA A C 1
ATOM 601 O O . ALA A 1 80 ? 3.322 -3.307 12.766 1 98.81 80 ALA A O 1
ATOM 602 N N . TYR A 1 81 ? 5.523 -3.049 12.656 1 98.81 81 TYR A N 1
ATOM 603 C CA . TYR A 1 81 ? 5.523 -2.061 13.734 1 98.81 81 TYR A CA 1
ATOM 604 C C . TYR A 1 81 ? 4.871 -0.761 13.273 1 98.81 81 TYR A C 1
ATOM 606 O O . TYR A 1 81 ? 4.16 -0.112 14.047 1 98.81 81 TYR A O 1
ATOM 614 N N . LEU A 1 82 ? 5.137 -0.354 12.039 1 98.81 82 LEU A N 1
ATOM 615 C CA . LEU A 1 82 ? 4.48 0.833 11.5 1 98.81 82 LEU A CA 1
ATOM 616 C C . LEU A 1 82 ? 2.967 0.659 11.492 1 98.81 82 LEU A C 1
ATOM 618 O O . LEU A 1 82 ? 2.232 1.558 11.906 1 98.81 82 LEU A O 1
ATOM 622 N N . ARG A 1 83 ? 2.482 -0.523 11.062 1 98.88 83 ARG A N 1
ATOM 623 C CA . ARG A 1 83 ? 1.047 -0.792 11.047 1 98.88 83 ARG A CA 1
ATOM 624 C C . ARG A 1 83 ? 0.485 -0.834 12.469 1 98.88 83 ARG A C 1
ATOM 626 O O . ARG A 1 83 ? -0.584 -0.28 12.734 1 98.88 83 ARG A O 1
ATOM 633 N N . ALA A 1 84 ? 1.258 -1.504 13.336 1 98.94 84 ALA A N 1
ATOM 634 C CA . ALA A 1 84 ? 0.813 -1.574 14.727 1 98.94 84 ALA A CA 1
ATOM 635 C C . ALA A 1 84 ? 0.641 -0.178 15.32 1 98.94 84 ALA A C 1
ATOM 637 O O . ALA A 1 84 ? -0.359 0.101 15.984 1 98.94 84 ALA A O 1
ATOM 638 N N . ALA A 1 85 ? 1.589 0.692 15.102 1 98.88 85 ALA A N 1
ATOM 639 C CA . ALA A 1 85 ? 1.518 2.066 15.594 1 98.88 85 ALA A CA 1
ATOM 640 C C . ALA A 1 85 ? 0.326 2.803 14.992 1 98.88 85 ALA A C 1
ATOM 642 O O . ALA A 1 85 ? -0.448 3.439 15.711 1 98.88 85 ALA A O 1
ATOM 643 N N . ASN A 1 86 ? 0.142 2.709 13.711 1 98.88 86 ASN A N 1
ATOM 644 C CA . ASN A 1 86 ? -0.918 3.436 13.016 1 98.88 86 ASN A CA 1
ATOM 645 C C . ASN A 1 86 ? -2.301 2.928 13.422 1 98.88 86 ASN A C 1
ATOM 647 O O . ASN A 1 86 ? -3.23 3.717 13.594 1 98.88 86 ASN A O 1
ATOM 651 N N . TYR A 1 87 ? -2.438 1.586 13.562 1 98.94 87 TYR A N 1
ATOM 652 C CA . TYR A 1 87 ? -3.705 1.015 14 1 98.94 87 TYR A CA 1
ATOM 653 C C . TYR A 1 87 ? -3.992 1.377 15.453 1 98.94 87 TYR A C 1
ATOM 655 O O . TYR A 1 87 ? -5.145 1.587 15.828 1 98.94 87 TYR A O 1
ATOM 663 N N . THR A 1 88 ? -2.961 1.406 16.266 1 98.81 88 THR A N 1
ATOM 664 C CA . THR A 1 88 ? -3.139 1.865 17.641 1 98.81 88 THR A CA 1
ATO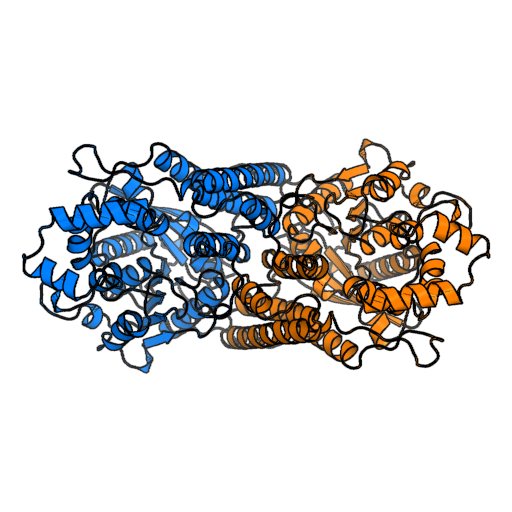M 665 C C . THR A 1 88 ? -3.637 3.309 17.672 1 98.81 88 THR A C 1
ATOM 667 O O . THR A 1 88 ? -4.582 3.631 18.391 1 98.81 88 THR A O 1
ATOM 670 N N . ARG A 1 89 ? -3.025 4.168 16.922 1 98.25 89 ARG A N 1
ATOM 671 C CA . ARG A 1 89 ? -3.49 5.543 16.797 1 98.25 89 ARG A CA 1
ATOM 672 C C . ARG A 1 89 ? -4.957 5.59 16.375 1 98.25 89 ARG A C 1
ATOM 674 O O . ARG A 1 89 ? -5.75 6.328 16.969 1 98.25 89 ARG A O 1
ATOM 681 N N . ALA A 1 90 ? -5.289 4.793 15.367 1 98.38 90 ALA A N 1
ATOM 682 C CA . ALA A 1 90 ? -6.664 4.746 14.875 1 98.38 90 ALA A CA 1
ATOM 683 C C . ALA A 1 90 ? -7.625 4.297 15.969 1 98.38 90 ALA A C 1
ATOM 685 O O . ALA A 1 90 ? -8.742 4.812 16.078 1 98.38 90 ALA A O 1
ATOM 686 N N . SER A 1 91 ? -7.203 3.359 16.781 1 98.38 91 SER A N 1
ATOM 687 C CA . SER A 1 91 ? -8.062 2.791 17.812 1 98.38 91 SER A CA 1
ATOM 688 C C . SER A 1 91 ? -8.469 3.842 18.844 1 98.38 91 SER A C 1
ATOM 690 O O . SER A 1 91 ? -9.555 3.775 19.406 1 98.38 91 SER A O 1
ATOM 692 N N . GLY A 1 92 ? -7.598 4.816 19.078 1 96.38 92 GLY A N 1
ATOM 693 C CA . GLY A 1 92 ? -7.879 5.848 20.062 1 96.38 92 GLY A CA 1
ATOM 694 C C . GLY A 1 92 ? -8.484 7.102 19.453 1 96.38 92 GLY A C 1
ATOM 695 O O . GLY A 1 92 ? -8.781 8.062 20.172 1 96.38 92 GLY A O 1
ATOM 696 N N . TYR A 1 93 ? -8.688 7.121 18.172 1 95.31 93 TYR A N 1
ATOM 697 C CA . TYR A 1 93 ? -9.023 8.336 17.438 1 95.31 93 TYR A CA 1
ATOM 698 C C . TYR A 1 93 ? -10.422 8.82 17.812 1 95.31 93 TYR A C 1
ATOM 700 O O . TYR A 1 93 ? -10.703 10.023 17.766 1 95.31 93 TYR A O 1
ATOM 708 N N . MET A 1 94 ? -11.32 7.863 18.234 1 94.38 94 MET A N 1
ATOM 709 C CA . MET A 1 94 ? -12.703 8.219 18.531 1 94.38 94 MET A CA 1
ATOM 710 C C . MET A 1 94 ? -12.914 8.406 20.016 1 94.38 94 MET A C 1
ATOM 712 O O . MET A 1 94 ? -14.047 8.547 20.484 1 94.38 94 MET A O 1
ATOM 716 N N . TYR A 1 95 ? -11.82 8.375 20.844 1 90.5 95 TYR A N 1
ATOM 717 C CA . TYR A 1 95 ? -11.875 8.797 22.234 1 90.5 95 TYR A CA 1
ATOM 718 C C . TYR A 1 95 ? -12.055 10.305 22.344 1 90.5 95 TYR A C 1
ATOM 720 O O . TYR A 1 95 ? -11.086 11.062 22.203 1 90.5 95 TYR A O 1
ATOM 728 N N . LEU A 1 96 ? -13.188 10.734 22.656 1 90.62 96 LEU A N 1
ATOM 729 C CA . LEU A 1 96 ? -13.5 12.164 22.609 1 90.62 96 LEU A CA 1
ATOM 730 C C . LEU A 1 96 ? -13.328 12.797 23.984 1 90.62 96 LEU A C 1
ATOM 732 O O . LEU A 1 96 ? -13.727 12.219 25 1 90.62 96 LEU A O 1
ATOM 736 N N . PRO A 1 97 ? -12.688 13.914 24 1 91.5 97 PRO A N 1
ATOM 737 C CA . PRO A 1 97 ? -12.742 14.711 25.219 1 91.5 97 PRO A CA 1
ATOM 738 C C . PRO A 1 97 ? -14.156 15.172 25.562 1 91.5 97 PRO A C 1
ATOM 740 O O . PRO A 1 97 ? -15.023 15.211 24.688 1 91.5 97 PRO A O 1
ATOM 743 N N . SER A 1 98 ? -14.367 15.398 26.828 1 90.94 98 SER A N 1
ATOM 744 C CA . SER A 1 98 ? -15.672 15.844 27.297 1 90.94 98 SER A CA 1
ATOM 745 C C . SER A 1 98 ? -15.562 17.156 28.062 1 90.94 98 SER A C 1
ATOM 747 O O . SER A 1 98 ? -14.523 17.453 28.656 1 90.94 98 SER A O 1
ATOM 749 N N . PRO A 1 99 ? -16.703 17.859 27.922 1 89.38 99 PRO A N 1
ATOM 750 C CA . PRO A 1 99 ? -16.688 19.078 28.75 1 89.38 99 PRO A CA 1
ATOM 751 C C . PRO A 1 99 ? -16.703 18.766 30.25 1 89.38 99 PRO A C 1
ATOM 753 O O . PRO A 1 99 ? -17.188 17.703 30.672 1 89.38 99 PRO A O 1
ATOM 756 N N . PRO A 1 100 ? -16.109 19.766 31 1 89.38 100 PRO A N 1
ATOM 757 C CA . PRO A 1 100 ? -16.266 19.625 32.469 1 89.38 100 PRO A CA 1
ATOM 758 C C . PRO A 1 100 ? -17.719 19.812 32.906 1 89.38 100 PRO A C 1
ATOM 760 O O . PRO A 1 100 ? -18.547 20.297 32.125 1 89.38 100 PRO A O 1
ATOM 763 N N . HIS A 1 101 ? -17.969 19.391 34.094 1 83.25 101 HIS A N 1
ATOM 764 C CA . HIS A 1 101 ? -19.312 19.422 34.625 1 83.25 101 HIS A CA 1
ATOM 765 C C . HIS A 1 101 ? -19.906 20.828 34.562 1 83.25 101 HIS A C 1
ATOM 767 O O . HIS A 1 101 ? -21.109 20.984 34.312 1 83.25 101 HIS A O 1
ATOM 773 N N . ASP A 1 102 ? -19.156 21.766 34.75 1 79.94 102 ASP A N 1
ATOM 774 C CA . ASP A 1 102 ? -19.641 23.141 34.781 1 79.94 102 ASP A CA 1
ATOM 775 C C . ASP A 1 102 ? -19.531 23.812 33.438 1 79.94 102 ASP A C 1
ATOM 777 O O . ASP A 1 102 ? -19.969 24.953 33.25 1 79.94 102 ASP A O 1
ATOM 781 N N . ASP A 1 103 ? -19.094 23.125 32.5 1 76.56 103 ASP A N 1
ATOM 782 C CA . ASP A 1 103 ? -18.922 23.578 31.109 1 76.56 103 ASP A CA 1
ATOM 783 C C . ASP A 1 103 ? -17.984 24.797 31.062 1 76.56 103 ASP A C 1
ATOM 785 O O . ASP A 1 103 ? -17.984 25.531 30.078 1 76.56 103 ASP A O 1
ATOM 789 N N . TYR A 1 104 ? -17.375 24.969 32.219 1 79.44 104 TYR A N 1
ATOM 790 C CA . TYR A 1 104 ? -16.375 26.031 32.312 1 79.44 104 TYR A CA 1
ATOM 791 C C . TYR A 1 104 ? -14.969 25.438 32.344 1 79.44 104 TYR A C 1
ATOM 793 O O . TYR A 1 104 ? -14.758 24.375 32.938 1 79.44 104 TYR A O 1
ATOM 801 N N . GLY A 1 105 ? -14.172 25.891 31.438 1 83.31 105 GLY A N 1
ATOM 802 C CA . GLY A 1 105 ? -12.797 25.406 31.453 1 83.31 105 GLY A CA 1
ATOM 803 C C . GLY A 1 105 ? -12.453 24.531 30.266 1 83.31 105 GLY A C 1
ATOM 804 O O . GLY A 1 105 ? -13.258 24.391 29.344 1 83.31 105 GLY A O 1
ATOM 805 N N . PRO A 1 106 ? -11.273 23.953 30.344 1 88.75 106 PRO A N 1
ATOM 806 C CA . PRO A 1 106 ? -10.812 23.125 29.219 1 88.75 106 PRO A CA 1
ATOM 807 C C . PRO A 1 106 ? -11.5 21.766 29.172 1 88.75 106 PRO A C 1
ATOM 809 O O . PRO A 1 106 ? -11.945 21.25 30.203 1 88.75 106 PRO A O 1
ATOM 812 N N . MET A 1 107 ? -11.625 21.25 27.969 1 91.88 107 MET A N 1
ATOM 813 C CA . MET A 1 107 ? -12.133 19.891 27.781 1 91.88 107 MET A CA 1
ATOM 814 C C . MET A 1 107 ? -11.32 18.906 28.609 1 91.88 107 MET A C 1
ATOM 816 O O . MET A 1 107 ? -10.117 19.094 28.812 1 91.88 107 MET A O 1
ATOM 820 N N . ILE A 1 108 ? -12 17.875 29.062 1 91.44 108 ILE A N 1
ATOM 821 C CA . ILE A 1 108 ? -11.359 16.797 29.797 1 91.44 108 ILE A CA 1
ATOM 822 C C . ILE A 1 108 ? -11.062 15.625 28.859 1 91.44 108 ILE A C 1
ATOM 824 O O . ILE A 1 108 ? -11.961 15.109 28.203 1 91.44 108 ILE A O 1
ATOM 828 N N . ALA A 1 109 ? -9.797 15.258 28.844 1 90.94 109 ALA A N 1
ATOM 829 C CA . ALA A 1 109 ? -9.375 14.18 27.938 1 90.94 109 ALA A CA 1
ATOM 830 C C . ALA A 1 109 ? -10.016 12.852 28.344 1 90.94 109 ALA A C 1
ATOM 832 O O . ALA A 1 109 ? -10.258 12.602 29.531 1 90.94 109 ALA A O 1
ATOM 833 N N . HIS A 1 110 ? -10.336 12.055 27.359 1 92.44 110 HIS A N 1
ATOM 834 C CA . HIS A 1 110 ? -10.672 10.664 27.656 1 92.44 110 HIS A CA 1
ATOM 835 C C . HIS A 1 110 ? -9.57 9.984 28.453 1 92.44 110 HIS A C 1
ATOM 837 O O . HIS A 1 110 ? -8.383 10.188 28.172 1 92.44 110 HIS A O 1
ATOM 843 N N . PRO A 1 111 ? -9.883 9.156 29.406 1 92.12 111 PRO A N 1
ATOM 844 C CA . PRO A 1 111 ? -8.875 8.578 30.297 1 92.12 111 PRO A CA 1
ATOM 845 C C . PRO A 1 111 ? -7.848 7.723 29.562 1 92.12 111 PRO A C 1
ATOM 847 O O . PRO A 1 111 ? -6.707 7.586 30.016 1 92.12 111 PRO A O 1
ATOM 850 N N . SER A 1 112 ? -8.211 7.207 28.438 1 94 112 SER A N 1
ATOM 851 C CA . SER A 1 112 ? -7.324 6.305 27.703 1 94 112 SER A CA 1
ATOM 852 C C . SER A 1 112 ? -6.496 7.055 26.672 1 94 112 SER A C 1
ATOM 854 O O . SER A 1 112 ? -5.582 6.488 26.062 1 94 112 SER A O 1
ATOM 856 N N . ALA A 1 113 ? -6.762 8.328 26.484 1 92.75 113 ALA A N 1
ATOM 857 C CA . ALA A 1 113 ? -6.176 9.07 25.359 1 92.75 113 ALA A CA 1
ATOM 858 C C . ALA A 1 113 ? -4.656 9.148 25.5 1 92.75 113 ALA A C 1
ATOM 860 O O . ALA A 1 113 ? -3.932 8.898 24.531 1 92.75 113 ALA A O 1
ATOM 861 N N . LEU A 1 114 ? -4.156 9.492 26.656 1 94.25 114 LEU A N 1
ATOM 862 C CA . LEU A 1 114 ? -2.721 9.641 26.859 1 94.25 114 LEU A CA 1
ATOM 863 C C . LEU A 1 114 ? -2.004 8.305 26.703 1 94.25 114 LEU A C 1
ATOM 865 O O . LEU A 1 114 ? -0.955 8.234 26.047 1 94.25 114 LEU A O 1
ATOM 869 N N . SER A 1 115 ? -2.555 7.238 27.312 1 96.19 115 SER A N 1
ATOM 870 C CA . SER A 1 115 ? -1.924 5.926 27.234 1 96.19 115 SER A CA 1
ATOM 871 C C . SER A 1 115 ? -1.843 5.43 25.797 1 96.19 115 SER A C 1
ATOM 873 O O . SER A 1 115 ? -0.857 4.801 25.406 1 96.19 115 SER A O 1
ATOM 875 N N . VAL A 1 116 ? -2.873 5.684 25 1 96.44 116 VAL A N 1
ATOM 876 C CA . VAL A 1 116 ? -2.867 5.293 23.594 1 96.44 116 VAL A CA 1
ATOM 877 C C . VAL A 1 116 ? -1.775 6.059 22.844 1 96.44 116 VAL A C 1
ATOM 879 O O . VAL A 1 116 ? -1.021 5.473 22.062 1 96.44 116 VAL A O 1
ATOM 882 N N . SER A 1 117 ? -1.712 7.348 23.094 1 95.38 117 SER A N 1
ATOM 883 C CA . SER A 1 117 ? -0.698 8.172 22.438 1 95.38 117 SER A CA 1
ATOM 884 C C . SER A 1 117 ? 0.708 7.684 22.766 1 95.38 117 SER A C 1
ATOM 886 O O . SER A 1 117 ? 1.573 7.625 21.891 1 95.38 117 SER A O 1
ATOM 888 N N . GLU A 1 118 ? 0.952 7.355 24 1 96.94 118 GLU A N 1
ATOM 889 C CA . GLU A 1 118 ? 2.256 6.855 24.422 1 96.94 118 GLU A CA 1
ATOM 890 C C . GLU A 1 118 ? 2.568 5.512 23.781 1 96.94 118 GLU A C 1
ATOM 892 O O . GLU A 1 118 ? 3.713 5.246 23.406 1 96.94 118 GLU A O 1
ATOM 897 N N . ARG A 1 119 ? 1.536 4.68 23.688 1 97.94 119 ARG A N 1
ATOM 898 C CA . ARG A 1 119 ? 1.7 3.379 23.047 1 97.94 119 ARG A CA 1
ATOM 899 C C . ARG A 1 119 ? 2.035 3.533 21.578 1 97.94 119 ARG A C 1
ATOM 901 O O . ARG A 1 119 ? 2.842 2.777 21.031 1 97.94 119 ARG A O 1
ATOM 908 N N . VAL A 1 120 ? 1.384 4.488 20.906 1 98.25 120 VAL A N 1
ATOM 909 C CA . VAL A 1 120 ? 1.684 4.789 19.516 1 98.25 120 VAL A CA 1
ATOM 910 C C . VAL A 1 120 ? 3.162 5.141 19.359 1 98.25 120 VAL A C 1
ATOM 912 O O . VAL A 1 120 ? 3.85 4.609 18.484 1 98.25 120 VAL A O 1
ATOM 915 N N . THR A 1 121 ? 3.652 5.98 20.203 1 97.69 121 THR A N 1
ATOM 916 C CA . THR A 1 121 ? 5.043 6.418 20.172 1 97.69 121 THR A CA 1
ATOM 917 C C . THR A 1 121 ? 5.984 5.238 20.406 1 97.69 121 THR A C 1
ATOM 919 O O . THR A 1 121 ? 6.996 5.098 19.703 1 97.69 121 THR A O 1
ATOM 922 N N . GLU A 1 122 ? 5.664 4.41 21.359 1 97.88 122 GLU A N 1
ATOM 923 C CA . GLU A 1 122 ? 6.488 3.252 21.688 1 97.88 122 GLU A CA 1
ATOM 924 C C . GLU A 1 122 ? 6.629 2.322 20.484 1 97.88 122 GLU A C 1
ATOM 926 O O . GLU A 1 122 ? 7.734 1.887 20.141 1 97.88 122 GLU A O 1
ATOM 931 N N . LEU A 1 123 ? 5.535 1.987 19.844 1 98.62 123 LEU A N 1
ATOM 932 C CA . LEU A 1 123 ? 5.527 1.078 18.703 1 98.62 123 LEU A CA 1
ATOM 933 C C . LEU A 1 123 ? 6.27 1.687 17.516 1 98.62 123 LEU A C 1
ATOM 935 O O . LEU A 1 123 ? 7.055 1.005 16.859 1 98.62 123 LEU A O 1
ATOM 939 N N . PHE A 1 124 ? 6.035 2.961 17.281 1 98.56 124 PHE A N 1
ATOM 940 C CA . PHE A 1 124 ? 6.707 3.635 16.172 1 98.56 124 PHE A CA 1
ATOM 941 C C . PHE A 1 124 ? 8.211 3.662 16.391 1 98.56 124 PHE A C 1
ATOM 943 O O . PHE A 1 124 ? 8.984 3.471 15.461 1 98.56 124 PHE A O 1
ATOM 950 N N . CYS A 1 125 ? 8.648 3.883 17.594 1 97.88 125 CYS A N 1
ATOM 951 C CA . CYS A 1 125 ? 10.062 3.949 17.922 1 97.88 125 CYS A CA 1
ATOM 952 C C . CYS A 1 125 ? 10.75 2.615 17.656 1 97.88 125 CYS A C 1
ATOM 954 O O . CYS A 1 125 ? 11.93 2.58 17.312 1 97.88 125 CYS A O 1
ATOM 956 N N . LYS A 1 126 ? 10.031 1.54 17.766 1 98.12 126 LYS A N 1
ATOM 957 C CA . LYS A 1 126 ? 10.594 0.224 17.469 1 98.12 126 LYS A CA 1
ATOM 958 C C . LYS A 1 126 ? 10.844 0.053 15.969 1 98.12 126 LYS A C 1
ATOM 960 O O . LYS A 1 126 ? 11.672 -0.768 15.562 1 98.12 126 LYS A O 1
ATOM 965 N N . ALA A 1 127 ? 10.172 0.824 15.148 1 98.19 127 ALA A N 1
ATOM 966 C CA . ALA A 1 127 ? 10.352 0.764 13.695 1 98.19 127 ALA A CA 1
ATOM 967 C C . ALA A 1 127 ? 11.555 1.602 13.258 1 98.19 127 ALA A C 1
ATOM 969 O O . ALA A 1 127 ? 12.148 1.344 12.211 1 98.19 127 ALA A O 1
ATOM 970 N N . ILE A 1 128 ? 11.984 2.566 14.055 1 97.94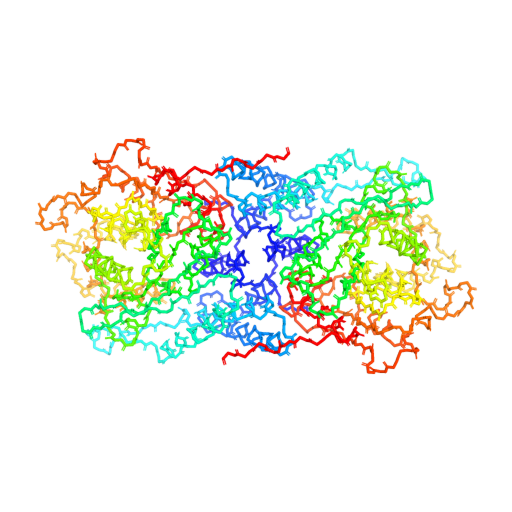 128 ILE A N 1
ATOM 971 C CA . ILE A 1 128 ? 12.953 3.588 13.664 1 97.94 128 ILE A CA 1
ATOM 972 C C . ILE A 1 128 ? 14.297 2.934 13.344 1 97.94 128 ILE A C 1
ATOM 974 O O . ILE A 1 128 ? 14.852 3.141 12.266 1 97.94 128 ILE A O 1
ATOM 978 N N . PRO A 1 129 ? 14.812 2.037 14.25 1 97.25 129 PRO A N 1
ATOM 979 C CA . PRO A 1 129 ? 16.109 1.429 13.953 1 97.25 129 PRO A CA 1
ATOM 980 C C . PRO A 1 129 ? 16.078 0.508 12.734 1 97.25 129 PRO A C 1
ATOM 982 O O . PRO A 1 129 ? 17.125 0.101 12.234 1 97.25 129 PRO A O 1
ATOM 985 N N . LEU A 1 130 ? 14.898 0.188 12.273 1 97.19 130 LEU A N 1
ATOM 986 C CA . LEU A 1 130 ? 14.734 -0.751 11.172 1 97.19 130 LEU A CA 1
ATOM 987 C C . LEU A 1 130 ? 14.609 -0.013 9.844 1 97.19 130 LEU A C 1
ATOM 989 O O . LEU A 1 130 ? 14.562 -0.64 8.781 1 97.19 130 LEU A O 1
ATOM 993 N N . MET A 1 131 ? 14.547 1.314 9.859 1 96.62 131 MET A N 1
ATOM 994 C CA . MET A 1 131 ? 14.406 2.119 8.648 1 96.62 131 MET A CA 1
ATOM 995 C C . MET A 1 131 ? 15.719 2.17 7.875 1 96.62 131 MET A C 1
ATOM 997 O O . MET A 1 131 ? 16.797 1.942 8.438 1 96.62 131 MET A O 1
ATOM 1001 N N . ASP A 1 132 ? 15.625 2.414 6.578 1 93.88 132 ASP A N 1
ATOM 1002 C CA . ASP A 1 132 ? 16.781 2.418 5.688 1 93.88 132 ASP A CA 1
ATOM 1003 C C . ASP A 1 132 ? 17.562 3.729 5.805 1 93.88 132 ASP A C 1
ATOM 1005 O O . ASP A 1 132 ? 18.656 3.852 5.266 1 93.88 132 ASP A O 1
ATOM 1009 N N . ASN A 1 133 ? 16.953 4.723 6.48 1 97.12 133 ASN A N 1
ATOM 1010 C CA . ASN A 1 133 ? 17.594 6.016 6.699 1 97.12 133 ASN A CA 1
ATOM 1011 C C . ASN A 1 133 ? 17.781 6.309 8.188 1 97.12 133 ASN A C 1
ATOM 1013 O O . ASN A 1 133 ? 17 5.832 9.016 1 97.12 133 ASN A O 1
ATOM 1017 N N . PRO A 1 134 ? 18.797 7.07 8.508 1 97.88 134 PRO A N 1
ATOM 1018 C CA . PRO A 1 134 ? 18.953 7.449 9.914 1 97.88 134 PRO A CA 1
ATOM 1019 C C . PRO A 1 134 ? 17.844 8.367 10.406 1 97.88 134 PRO A C 1
ATOM 1021 O O . PRO A 1 134 ? 17.391 9.25 9.672 1 97.88 134 PRO A O 1
ATOM 1024 N N . VAL A 1 135 ? 17.438 8.133 11.602 1 98.56 135 VAL A N 1
ATOM 1025 C CA . VAL A 1 135 ? 16.469 8.992 12.273 1 98.56 135 VAL A CA 1
ATOM 1026 C C . VAL A 1 135 ? 17.016 9.406 13.641 1 98.56 135 VAL A C 1
ATOM 1028 O O . VAL A 1 135 ? 17.422 8.555 14.438 1 98.56 135 VAL A O 1
ATOM 1031 N N . LEU A 1 136 ? 17.031 10.68 13.883 1 98.56 136 LEU A N 1
ATOM 1032 C CA . LEU A 1 136 ? 17.516 11.211 15.156 1 98.56 136 LEU A CA 1
ATOM 1033 C C . LEU A 1 136 ? 16.359 11.766 15.977 1 98.56 136 LEU A C 1
ATOM 1035 O O . LEU A 1 136 ? 15.539 12.539 15.469 1 98.56 136 LEU A O 1
ATOM 1039 N N . LYS A 1 137 ? 16.266 11.336 17.219 1 98 137 LYS A N 1
ATOM 1040 C CA . LYS A 1 137 ? 15.359 11.977 18.156 1 98 137 LYS A CA 1
ATOM 1041 C C . LYS A 1 137 ? 15.938 13.297 18.672 1 98 137 LYS A C 1
ATOM 1043 O O . LYS A 1 137 ? 17.109 13.359 19.031 1 98 137 LYS A O 1
ATOM 1048 N N . VAL A 1 138 ? 15.125 14.305 18.578 1 98.44 138 VAL A N 1
ATOM 1049 C CA . VAL A 1 138 ? 15.586 15.602 19.047 1 98.44 138 VAL A CA 1
ATOM 1050 C C . VAL A 1 138 ? 14.594 16.156 20.078 1 98.44 138 VAL A C 1
ATOM 1052 O O . VAL A 1 138 ? 13.43 15.75 20.109 1 98.44 138 VAL A O 1
ATOM 1055 N N . SER A 1 139 ? 15.031 16.969 20.922 1 98.25 139 SER A N 1
ATOM 1056 C CA . SER A 1 139 ? 14.258 17.719 21.906 1 98.25 139 SER A CA 1
ATOM 1057 C C . SER A 1 139 ? 14.398 19.219 21.672 1 98.25 139 SER A C 1
ATOM 1059 O O . SER A 1 139 ? 15.453 19.797 21.938 1 98.25 139 SER A O 1
ATOM 1061 N N . ILE A 1 140 ? 13.367 19.859 21.25 1 98.62 140 ILE A N 1
ATOM 1062 C CA . ILE A 1 140 ? 13.406 21.25 20.812 1 98.62 140 ILE A CA 1
ATOM 1063 C C . ILE A 1 140 ? 12.938 22.172 21.938 1 98.62 140 ILE A C 1
ATOM 1065 O O . ILE A 1 140 ? 11.781 22.094 22.359 1 98.62 140 ILE A O 1
ATOM 1069 N N . PRO A 1 141 ? 13.75 23.016 22.375 1 97.81 141 PRO A N 1
ATOM 1070 C CA . PRO A 1 141 ? 13.336 23.922 23.438 1 97.81 141 PRO A CA 1
ATOM 1071 C C . PRO A 1 141 ? 12.203 24.859 23.016 1 97.81 141 PRO A C 1
ATOM 1073 O O . PRO A 1 141 ? 12.227 25.406 21.906 1 97.81 141 PRO A O 1
ATOM 1076 N N . TYR A 1 142 ? 11.25 24.953 23.828 1 97.62 142 TYR A N 1
ATOM 1077 C CA . TYR A 1 142 ? 10.117 25.844 23.625 1 97.62 142 TYR A CA 1
ATOM 1078 C C . TYR A 1 142 ? 9.578 26.344 24.969 1 97.62 142 TYR A C 1
ATOM 1080 O O . TYR A 1 142 ? 8.875 25.609 25.672 1 97.62 142 TYR A O 1
ATOM 1088 N N . GLU A 1 143 ? 9.852 27.609 25.297 1 95.31 143 GLU A N 1
ATOM 1089 C CA . GLU A 1 143 ? 9.484 28.172 26.594 1 95.31 143 GLU A CA 1
ATOM 1090 C C . GLU A 1 143 ? 9.961 27.266 27.734 1 95.31 143 GLU A C 1
ATOM 1092 O O . GLU A 1 143 ? 11.141 26.922 27.812 1 95.31 143 GLU A O 1
ATOM 1097 N N . ASP A 1 144 ? 9.047 26.766 28.578 1 95.44 144 ASP A N 1
ATOM 1098 C CA . ASP A 1 144 ? 9.414 25.938 29.719 1 95.44 144 ASP A CA 1
ATOM 1099 C C . ASP A 1 144 ? 9.289 24.453 29.375 1 95.44 144 ASP A C 1
ATOM 1101 O O . ASP A 1 144 ? 9.328 23.594 30.266 1 95.44 144 ASP A O 1
ATOM 1105 N N . TYR A 1 145 ? 9.18 24.234 28.062 1 97.06 145 TYR A N 1
ATOM 1106 C CA . TYR A 1 145 ? 8.938 22.859 27.656 1 97.06 145 TYR A CA 1
ATOM 1107 C C . TYR A 1 145 ? 9.953 22.406 26.609 1 97.06 145 TYR A C 1
ATOM 1109 O O . TYR A 1 145 ? 10.867 23.172 26.266 1 97.06 145 TYR A O 1
ATOM 1117 N N . GLN A 1 146 ? 9.914 21.109 26.281 1 97.5 146 GLN A N 1
ATOM 1118 C CA . GLN A 1 146 ? 10.648 20.5 25.188 1 97.5 146 GLN A CA 1
ATOM 1119 C C . GLN A 1 146 ? 9.703 19.828 24.188 1 97.5 146 GLN A C 1
ATOM 1121 O O . GLN A 1 146 ? 8.945 18.922 24.562 1 97.5 146 GLN A O 1
ATOM 1126 N N . MET A 1 147 ? 9.727 20.359 23.031 1 98 147 MET A N 1
ATOM 1127 C CA . MET A 1 147 ? 8.938 19.719 21.984 1 98 147 MET A CA 1
ATOM 1128 C C . MET A 1 147 ? 9.664 18.484 21.422 1 98 147 MET A C 1
ATOM 1130 O O . MET A 1 147 ? 10.812 18.594 20.984 1 98 147 MET A O 1
ATOM 1134 N N . PRO A 1 148 ? 9.031 17.328 21.5 1 97.81 148 PRO A N 1
ATOM 1135 C CA . PRO A 1 148 ? 9.656 16.156 20.875 1 97.81 148 PRO A CA 1
ATOM 1136 C C . PRO A 1 148 ? 9.711 16.25 19.359 1 97.81 148 PRO A C 1
ATOM 1138 O O . PRO A 1 148 ? 8.758 16.734 18.734 1 97.81 148 PRO A O 1
ATOM 1141 N N . GLY A 1 149 ? 10.852 15.875 18.75 1 98.38 149 GLY A N 1
ATOM 1142 C CA . GLY A 1 149 ? 11 15.883 17.312 1 98.38 149 GLY A CA 1
ATOM 1143 C C . GLY A 1 149 ? 11.758 14.68 16.781 1 98.38 149 GLY A C 1
ATOM 1144 O O . GLY A 1 149 ? 12.438 13.984 17.531 1 98.38 149 GLY A O 1
ATOM 1145 N N . LEU A 1 150 ? 11.531 14.312 15.562 1 98.75 150 LEU A N 1
ATOM 1146 C CA . LEU A 1 150 ? 12.281 13.312 14.805 1 98.75 150 LEU A CA 1
ATOM 1147 C C . LEU A 1 150 ? 12.875 13.922 13.539 1 98.75 150 LEU A C 1
ATOM 1149 O O . LEU A 1 150 ? 12.156 14.547 12.75 1 98.75 150 LEU A O 1
ATOM 1153 N N . LEU A 1 151 ? 14.172 13.844 13.414 1 98.88 151 LEU A N 1
ATOM 1154 C CA . LEU A 1 151 ? 14.883 14.289 12.219 1 98.88 151 LEU A CA 1
ATOM 1155 C C . LEU A 1 151 ? 15.266 13.102 11.344 1 98.88 151 LEU A C 1
ATOM 1157 O O . LEU A 1 151 ? 16.188 12.352 11.672 1 98.88 151 LEU A O 1
ATOM 1161 N N . TYR A 1 152 ? 14.57 12.93 10.227 1 98.88 152 TYR A N 1
ATOM 1162 C CA . TYR A 1 152 ? 14.859 11.891 9.242 1 98.88 152 TYR A CA 1
ATOM 1163 C C . TYR A 1 152 ? 15.93 12.359 8.258 1 98.88 152 TYR A C 1
ATOM 1165 O O . TYR A 1 152 ? 15.75 13.359 7.562 1 98.88 152 TYR A O 1
ATOM 1173 N N . LEU A 1 153 ? 17 11.656 8.172 1 98.88 153 LEU A N 1
ATOM 1174 C CA . LEU A 1 153 ? 18.125 12.07 7.336 1 98.88 153 LEU A CA 1
ATOM 1175 C C . LEU A 1 153 ? 18.234 11.188 6.094 1 98.88 153 LEU A C 1
ATOM 1177 O O . LEU A 1 153 ? 17.906 10 6.145 1 98.88 153 LEU A O 1
ATOM 1181 N N . PRO A 1 154 ? 18.594 11.82 4.949 1 98.56 154 PRO A N 1
ATOM 1182 C CA . PRO A 1 154 ? 18.922 10.945 3.82 1 98.56 154 PRO A CA 1
ATOM 1183 C C . PRO A 1 154 ? 20.125 10.047 4.094 1 98.56 154 PRO A C 1
ATOM 1185 O O . PRO A 1 154 ? 21.094 10.477 4.719 1 98.56 154 PRO A O 1
ATOM 1188 N N . PRO A 1 155 ? 19.953 8.781 3.695 1 96.38 155 PRO A N 1
ATOM 1189 C CA . PRO A 1 155 ? 21.188 7.992 3.727 1 96.38 155 PRO A CA 1
ATOM 1190 C C . PRO A 1 155 ? 22.266 8.531 2.781 1 96.38 155 PRO A C 1
ATOM 1192 O O . PRO A 1 155 ? 21.953 9.312 1.876 1 96.38 155 PRO A O 1
ATOM 1195 N N . GLU A 1 156 ? 23.438 8.125 2.994 1 95.62 156 GLU A N 1
ATOM 1196 C CA . GLU A 1 156 ? 24.562 8.648 2.223 1 95.62 156 GLU A CA 1
ATOM 1197 C C . GLU A 1 156 ? 24.328 8.477 0.725 1 95.62 156 GLU A C 1
ATOM 1199 O O . GLU A 1 156 ? 24.609 9.391 -0.059 1 95.62 156 GLU A O 1
ATOM 1204 N N . SER A 1 157 ? 23.75 7.359 0.38 1 93.44 157 SER A N 1
ATOM 1205 C CA . SER A 1 157 ? 23.578 7.008 -1.027 1 93.44 157 SER A CA 1
ATOM 1206 C C . SER A 1 157 ? 22.516 7.883 -1.691 1 93.44 157 SER A C 1
ATOM 1208 O O . SER A 1 157 ? 22.422 7.918 -2.92 1 93.44 157 SER A O 1
ATOM 1210 N N . HIS A 1 158 ? 21.75 8.664 -0.888 1 96.06 158 HIS A N 1
ATOM 1211 C CA . HIS A 1 158 ? 20.656 9.43 -1.463 1 96.06 158 HIS A CA 1
ATOM 1212 C C . HIS A 1 158 ? 20.875 10.93 -1.298 1 96.06 158 HIS A C 1
ATOM 1214 O O . HIS A 1 158 ? 20.031 11.742 -1.685 1 96.06 158 HIS A O 1
ATOM 1220 N N . ARG A 1 159 ? 22.016 11.297 -0.726 1 97.5 159 ARG A N 1
ATOM 1221 C CA . ARG A 1 159 ? 22.328 12.711 -0.601 1 97.5 159 ARG A CA 1
ATOM 1222 C C . ARG A 1 159 ? 22.516 13.352 -1.972 1 97.5 159 ARG A C 1
ATOM 1224 O O . ARG A 1 159 ? 23.031 12.711 -2.896 1 97.5 159 ARG A O 1
ATOM 1231 N N . ILE A 1 160 ? 22.031 14.516 -2.094 1 97.06 160 ILE A N 1
ATOM 1232 C CA . ILE A 1 160 ? 22.188 15.242 -3.35 1 97.06 160 ILE A CA 1
ATOM 1233 C C . ILE A 1 160 ? 23.656 15.625 -3.551 1 97.06 160 ILE A C 1
ATOM 1235 O O . ILE A 1 160 ? 24.266 16.25 -2.684 1 97.06 160 ILE A O 1
ATOM 1239 N N . PRO A 1 161 ? 24.234 15.273 -4.719 1 94.69 161 PRO A N 1
ATOM 1240 C CA . PRO A 1 161 ? 25.656 15.539 -4.945 1 94.69 161 PRO A CA 1
ATOM 1241 C C . PRO A 1 161 ? 25.984 17.031 -4.91 1 94.69 161 PRO A C 1
ATOM 1243 O O . PRO A 1 161 ? 25.219 17.844 -5.441 1 94.69 161 PRO A O 1
ATOM 1246 N N . ASN A 1 162 ? 27.031 17.344 -4.285 1 94.06 162 ASN A N 1
ATOM 1247 C CA . ASN A 1 162 ? 27.641 18.672 -4.273 1 94.06 162 ASN A CA 1
ATOM 1248 C C . ASN A 1 162 ? 26.734 19.703 -3.605 1 94.06 162 ASN A C 1
ATOM 1250 O O . ASN A 1 162 ? 26.703 20.859 -4.016 1 94.06 162 ASN A O 1
ATOM 1254 N N . ARG A 1 163 ? 26.016 19.203 -2.709 1 95.62 163 ARG A N 1
ATOM 1255 C CA . ARG A 1 163 ? 25.141 20.109 -1.974 1 95.62 163 ARG A CA 1
ATOM 1256 C C . ARG A 1 163 ? 24.922 19.625 -0.543 1 95.62 163 ARG A C 1
ATOM 1258 O O . ARG A 1 163 ? 24.891 18.422 -0.287 1 95.62 163 ARG A O 1
ATOM 1265 N N . LYS A 1 164 ? 24.828 20.594 0.391 1 98.12 164 LYS A N 1
ATOM 1266 C CA . LYS A 1 164 ? 24.391 20.25 1.742 1 98.12 164 LYS A CA 1
ATOM 1267 C C . LYS A 1 164 ? 22.953 19.766 1.743 1 98.12 164 LYS A C 1
ATOM 1269 O O . LYS A 1 164 ? 22.234 19.906 0.744 1 98.12 164 LYS A O 1
ATOM 1274 N N . ILE A 1 165 ? 22.547 19.125 2.822 1 98.81 165 ILE A N 1
ATOM 1275 C CA . ILE A 1 165 ? 21.234 18.484 2.893 1 98.81 165 ILE A CA 1
ATOM 1276 C C . ILE A 1 165 ? 20.156 19.547 3.1 1 98.81 165 ILE A C 1
ATOM 1278 O O . ILE A 1 165 ? 20.109 20.203 4.141 1 98.81 165 ILE A O 1
ATOM 1282 N N . PRO A 1 166 ? 19.312 19.781 2.086 1 98.88 166 PRO A N 1
ATOM 1283 C CA . PRO A 1 166 ? 18.156 20.656 2.342 1 98.88 166 PRO A CA 1
ATOM 1284 C C . PRO A 1 166 ? 17.219 20.094 3.414 1 98.88 166 PRO A C 1
ATOM 1286 O O . PRO A 1 166 ? 17.203 18.891 3.66 1 98.88 166 PRO A O 1
ATOM 1289 N N . ILE A 1 167 ? 16.438 20.984 4.051 1 98.94 167 ILE A N 1
ATOM 1290 C CA . ILE A 1 167 ? 15.641 20.594 5.203 1 98.94 167 ILE A CA 1
ATOM 1291 C C . ILE A 1 167 ? 14.172 20.938 4.949 1 98.94 167 ILE A C 1
ATOM 1293 O O . ILE A 1 167 ? 13.852 22.031 4.496 1 98.94 167 ILE A O 1
ATOM 1297 N N . LEU A 1 168 ? 13.312 20 5.176 1 98.94 168 LEU A N 1
ATOM 1298 C CA . LEU A 1 168 ? 11.875 20.234 5.176 1 98.94 168 LEU A CA 1
ATOM 1299 C C . LEU A 1 168 ? 11.305 20.125 6.586 1 98.94 168 LEU A C 1
ATOM 1301 O O . LEU A 1 168 ? 11.43 19.078 7.238 1 98.94 168 LEU A O 1
ATOM 1305 N N . LEU A 1 169 ? 10.773 21.219 7.098 1 98.88 169 LEU A N 1
ATOM 1306 C CA . LEU A 1 169 ? 9.961 21.172 8.312 1 98.88 169 LEU A CA 1
ATOM 1307 C C . LEU A 1 169 ? 8.523 20.781 7.992 1 98.88 169 LEU A C 1
ATOM 1309 O O . LEU A 1 169 ? 7.828 21.469 7.25 1 98.88 169 LEU A O 1
ATOM 1313 N N . SER A 1 170 ? 8.117 19.609 8.492 1 98.69 170 SER A N 1
ATOM 1314 C CA . SER A 1 170 ? 6.777 19.094 8.266 1 98.69 170 SER A CA 1
ATOM 1315 C C . SER A 1 170 ? 5.867 19.359 9.461 1 98.69 170 SER A C 1
ATOM 1317 O O . SER A 1 170 ? 6.105 18.859 10.555 1 98.69 170 SER A O 1
ATOM 1319 N N . PHE A 1 171 ? 4.801 20.094 9.219 1 98.19 171 PHE A N 1
ATOM 1320 C CA . PHE A 1 171 ? 3.912 20.5 10.305 1 98.19 171 PHE A CA 1
ATOM 1321 C C . PHE A 1 171 ? 2.67 19.609 10.336 1 98.19 171 PHE A C 1
ATOM 1323 O O . PHE A 1 171 ? 2.047 19.359 9.305 1 98.19 171 PHE A O 1
ATOM 1330 N N . GLY A 1 172 ? 2.395 19.125 11.516 1 95.25 172 GLY A N 1
ATOM 1331 C CA . GLY A 1 172 ? 1.131 18.438 11.742 1 95.25 172 GLY A CA 1
ATOM 1332 C C . GLY A 1 172 ? -0.018 19.375 12.031 1 95.25 172 GLY A C 1
ATOM 1333 O O . GLY A 1 172 ? 0.202 20.531 12.422 1 95.25 172 GLY A O 1
ATOM 1334 N N . GLY A 1 173 ? -1.216 18.875 11.789 1 89.5 173 GLY A N 1
ATOM 1335 C CA . GLY A 1 173 ? -2.4 19.703 11.984 1 89.5 173 GLY A CA 1
ATOM 1336 C C . GLY A 1 173 ? -3.113 19.406 13.297 1 89.5 173 GLY A C 1
ATOM 1337 O O . GLY A 1 173 ? -2.475 19.109 14.305 1 89.5 173 GLY A O 1
ATOM 1338 N N . ALA A 1 174 ? -4.445 19.578 13.281 1 88.62 174 ALA A N 1
ATOM 1339 C CA . ALA A 1 174 ? -5.305 19.609 14.469 1 88.62 174 ALA A CA 1
ATOM 1340 C C . ALA A 1 174 ? -5.359 18.234 15.133 1 88.62 174 ALA A C 1
ATOM 1342 O O . ALA A 1 174 ? -5.344 18.141 16.359 1 88.62 174 ALA A O 1
ATOM 1343 N N . ASP A 1 175 ? -5.355 17.219 14.32 1 89.94 175 ASP A N 1
ATOM 1344 C CA . ASP A 1 175 ? -5.617 15.906 14.891 1 89.94 175 ASP A CA 1
ATOM 1345 C C . ASP A 1 175 ? -4.488 14.93 14.555 1 89.94 175 ASP A C 1
ATOM 1347 O O . ASP A 1 175 ? -4.625 13.727 14.758 1 89.94 175 ASP A O 1
ATOM 1351 N N . GLY A 1 176 ? -3.395 15.5 14.055 1 90.38 176 GLY A N 1
ATOM 1352 C CA . GLY A 1 176 ? -2.283 14.641 13.68 1 90.38 176 GLY A CA 1
ATOM 1353 C C . GLY A 1 176 ? -1.29 14.43 14.805 1 90.38 176 GLY A C 1
ATOM 1354 O O . GLY A 1 176 ? -1.362 15.094 15.844 1 90.38 176 GLY A O 1
ATOM 1355 N N . CYS A 1 177 ? -0.472 13.43 14.695 1 94.19 177 CYS A N 1
ATOM 1356 C CA . CYS A 1 177 ? 0.685 13.18 15.547 1 94.19 177 CYS A CA 1
ATOM 1357 C C . CYS A 1 177 ? 1.932 12.922 14.711 1 94.19 177 CYS A C 1
ATOM 1359 O O . CYS A 1 177 ? 1.837 12.68 13.508 1 94.19 177 CYS A O 1
ATOM 1361 N N . GLN A 1 178 ? 3.072 13.047 15.344 1 94.5 178 GLN A N 1
ATOM 1362 C CA . GLN A 1 178 ? 4.344 12.961 14.625 1 94.5 178 GLN A CA 1
ATOM 1363 C C . GLN A 1 178 ? 4.484 11.617 13.914 1 94.5 178 GLN A C 1
ATOM 1365 O O . GLN A 1 178 ? 5.035 11.547 12.812 1 94.5 178 GLN A O 1
ATOM 1370 N N . GLU A 1 179 ? 3.928 10.539 14.547 1 97.31 179 GLU A N 1
ATOM 1371 C CA . GLU A 1 179 ? 4.062 9.195 13.992 1 97.31 179 GLU A CA 1
ATOM 1372 C C . GLU A 1 179 ? 3.258 9.047 12.703 1 97.31 179 GLU A C 1
ATOM 1374 O O . GLU A 1 179 ? 3.693 8.375 11.766 1 97.31 179 GLU A O 1
ATOM 1379 N N . GLU A 1 180 ? 2.16 9.734 12.656 1 96.88 180 GLU A N 1
ATOM 1380 C CA . GLU A 1 180 ? 1.355 9.711 11.438 1 96.88 180 GLU A CA 1
ATOM 1381 C C . GLU A 1 180 ? 1.998 10.547 10.336 1 96.88 180 GLU A C 1
ATOM 1383 O O . GLU A 1 180 ? 1.913 10.195 9.156 1 96.88 180 GLU A O 1
ATOM 1388 N N . LEU A 1 181 ? 2.674 11.633 10.711 1 97.81 181 LEU A N 1
ATOM 1389 C CA . LEU A 1 181 ? 3.307 12.516 9.734 1 97.81 181 LEU A CA 1
ATOM 1390 C C . LEU A 1 181 ? 4.359 11.766 8.93 1 97.81 181 LEU A C 1
ATOM 1392 O O . LEU A 1 181 ? 4.703 12.18 7.816 1 97.81 181 LEU A O 1
ATOM 1396 N N . PHE A 1 182 ? 4.863 10.672 9.516 1 98.62 182 PHE A N 1
ATOM 1397 C CA . PHE A 1 182 ? 5.867 9.867 8.828 1 98.62 182 PHE A CA 1
ATOM 1398 C C . PHE A 1 182 ? 5.391 9.477 7.434 1 98.62 182 PHE A C 1
ATOM 1400 O O . PHE A 1 182 ? 6.176 9.492 6.48 1 98.62 182 PHE A O 1
ATOM 1407 N N . PHE A 1 183 ? 4.156 9.117 7.277 1 98.19 183 PHE A N 1
ATOM 1408 C CA . PHE A 1 183 ? 3.65 8.484 6.066 1 98.19 183 PHE A CA 1
ATOM 1409 C C . PHE A 1 183 ? 3.459 9.516 4.961 1 98.19 183 PHE A C 1
ATOM 1411 O O . PHE A 1 183 ? 3.062 9.172 3.844 1 98.19 183 PHE A O 1
ATOM 1418 N N . MET A 1 184 ? 3.721 10.758 5.188 1 96.75 184 MET A N 1
ATOM 1419 C CA . MET A 1 184 ? 3.703 11.797 4.16 1 96.75 184 MET A CA 1
ATOM 1420 C C . MET A 1 184 ? 5.121 12.219 3.791 1 96.75 184 MET A C 1
ATOM 1422 O O . MET A 1 184 ? 5.879 11.438 3.221 1 96.75 184 MET A O 1
ATOM 1426 N N . TYR A 1 185 ? 5.637 13.227 4.227 1 98.5 185 TYR A N 1
ATOM 1427 C CA . TYR A 1 185 ? 6.863 13.812 3.697 1 98.5 185 TYR A CA 1
ATOM 1428 C C . TYR A 1 185 ? 8.086 13.016 4.145 1 98.5 185 TYR A C 1
ATOM 1430 O O . TYR A 1 185 ? 9 12.773 3.354 1 98.5 185 TYR A O 1
ATOM 1438 N N . PRO A 1 186 ? 8.156 12.516 5.48 1 98.69 186 PRO A N 1
ATOM 1439 C CA . PRO A 1 186 ? 9.359 11.789 5.891 1 98.69 186 PRO A CA 1
ATOM 1440 C C . PRO A 1 186 ? 9.539 10.477 5.125 1 98.69 186 PRO A C 1
ATOM 1442 O O . PRO A 1 186 ? 10.68 10.039 4.918 1 98.69 186 PRO A O 1
ATOM 1445 N N . ALA A 1 187 ? 8.469 9.859 4.688 1 98 187 ALA A N 1
ATOM 1446 C CA . ALA A 1 187 ? 8.562 8.562 4.02 1 98 187 ALA A CA 1
ATOM 1447 C C . ALA A 1 187 ? 9.266 8.688 2.674 1 98 187 ALA A C 1
ATOM 1449 O O . ALA A 1 187 ? 9.898 7.742 2.205 1 98 187 ALA A O 1
ATOM 1450 N N . ALA A 1 188 ? 9.203 9.883 2.037 1 98.31 188 ALA A N 1
ATOM 1451 C CA . ALA A 1 188 ? 9.734 10.055 0.688 1 98.31 188 ALA A CA 1
ATOM 1452 C C . ALA A 1 188 ? 10.977 10.945 0.699 1 98.31 188 ALA A C 1
ATOM 1454 O O . ALA A 1 188 ? 11.93 10.711 -0.048 1 98.31 188 ALA A O 1
ATOM 1455 N N . GLY A 1 189 ? 11.016 11.914 1.543 1 98.75 189 GLY A N 1
ATOM 1456 C CA . GLY A 1 189 ? 11.977 13.008 1.51 1 98.75 189 GLY A CA 1
ATOM 1457 C C . GLY A 1 189 ? 13.422 12.539 1.585 1 98.75 189 GLY A C 1
ATOM 1458 O O . GLY A 1 189 ? 14.242 12.891 0.734 1 98.75 189 GLY A O 1
ATOM 1459 N N . PRO A 1 190 ? 13.727 11.664 2.578 1 98.75 190 PRO A N 1
ATOM 1460 C CA . PRO A 1 190 ? 15.109 11.219 2.727 1 98.75 190 PRO A CA 1
ATOM 1461 C C . PRO A 1 190 ? 15.641 10.508 1.482 1 98.75 190 PRO A C 1
ATOM 1463 O O . PRO A 1 190 ? 16.812 10.648 1.143 1 98.75 190 PRO A O 1
ATOM 1466 N N . ARG A 1 191 ? 14.789 9.859 0.747 1 97.62 191 ARG A N 1
ATOM 1467 C CA . ARG A 1 191 ? 15.219 9.172 -0.464 1 97.62 191 ARG A CA 1
ATOM 1468 C C . ARG A 1 191 ? 15.484 10.156 -1.594 1 97.62 191 ARG A C 1
ATOM 1470 O O . ARG A 1 191 ? 16.125 9.812 -2.59 1 97.62 191 ARG A O 1
ATOM 1477 N N . LEU A 1 192 ? 15.023 11.352 -1.431 1 98.31 192 LEU A N 1
ATOM 1478 C CA . LEU A 1 192 ? 15.273 12.406 -2.412 1 98.31 192 LEU A CA 1
ATOM 1479 C C . LEU A 1 192 ? 16.375 13.344 -1.937 1 98.31 192 LEU A C 1
ATOM 1481 O O . LEU A 1 192 ? 16.641 14.367 -2.57 1 98.31 192 LEU A O 1
ATOM 1485 N N . GLY A 1 193 ? 16.953 13.055 -0.788 1 98.62 193 GLY A N 1
ATOM 1486 C CA . GLY A 1 193 ? 18.109 13.797 -0.315 1 98.62 193 GLY A CA 1
ATOM 1487 C C . GLY A 1 193 ? 17.75 14.883 0.682 1 98.62 193 GLY A C 1
ATOM 1488 O O . GLY A 1 193 ? 18.609 15.688 1.056 1 98.62 193 GLY A O 1
ATOM 1489 N N . TYR A 1 194 ? 16.469 14.922 1.125 1 98.88 194 TYR A N 1
ATOM 1490 C CA . TYR A 1 194 ? 16.031 15.93 2.088 1 98.88 194 TYR A CA 1
ATOM 1491 C C . TYR A 1 194 ? 16.109 15.391 3.512 1 98.88 194 TYR A C 1
ATOM 1493 O O . TYR A 1 194 ? 15.812 14.219 3.754 1 98.88 194 TYR A O 1
ATOM 1501 N N . ALA A 1 195 ? 16.531 16.172 4.426 1 98.94 195 ALA A N 1
ATOM 1502 C CA . ALA A 1 195 ? 16.172 15.945 5.824 1 98.94 195 ALA A CA 1
ATOM 1503 C C . ALA A 1 195 ? 14.758 16.422 6.125 1 98.94 195 ALA A C 1
ATOM 1505 O O . ALA A 1 195 ? 14.336 17.469 5.629 1 98.94 195 ALA A O 1
ATOM 1506 N N . VAL A 1 196 ? 14.023 15.68 6.84 1 98.94 196 VAL A N 1
ATOM 1507 C CA . VAL A 1 196 ? 12.672 16.062 7.199 1 98.94 196 VAL A CA 1
ATOM 1508 C C . VAL A 1 196 ? 12.516 16.062 8.719 1 98.94 196 VAL A C 1
ATOM 1510 O O . VAL A 1 196 ? 12.812 15.062 9.375 1 98.94 196 VAL A O 1
ATOM 1513 N N . LEU A 1 197 ? 12.133 17.156 9.266 1 98.94 197 LEU A N 1
ATOM 1514 C CA . LEU A 1 197 ? 11.906 17.281 10.703 1 98.94 197 LEU A CA 1
ATOM 1515 C C . LEU A 1 197 ? 10.414 17.328 11.016 1 98.94 197 LEU A C 1
ATOM 1517 O O . LEU A 1 197 ? 9.68 18.141 10.438 1 98.94 197 LEU A O 1
ATOM 1521 N N . THR A 1 198 ? 9.969 16.438 11.797 1 98.69 198 THR A N 1
ATOM 1522 C CA . THR A 1 198 ? 8.648 16.5 12.406 1 98.69 198 THR A CA 1
ATOM 1523 C C . THR A 1 198 ? 8.75 16.781 13.898 1 98.69 198 THR A C 1
ATOM 1525 O O . THR A 1 198 ? 9.75 16.422 14.531 1 98.69 198 THR A O 1
ATOM 1528 N N . PHE A 1 199 ? 7.742 17.406 14.445 1 98.12 199 PHE A N 1
ATOM 1529 C CA . PHE A 1 199 ? 7.691 17.688 15.875 1 98.12 199 PHE A CA 1
ATOM 1530 C C . PHE A 1 199 ? 6.258 17.922 16.328 1 98.12 199 PHE A C 1
ATOM 1532 O O . PHE A 1 199 ? 5.352 18.047 15.508 1 98.12 199 PHE A O 1
ATOM 1539 N N . GLU A 1 200 ? 6.043 17.891 17.578 1 97.62 200 GLU A N 1
ATOM 1540 C CA . GLU A 1 200 ? 4.762 18.25 18.188 1 97.62 200 GLU A CA 1
ATOM 1541 C C . GLU A 1 200 ? 4.879 19.547 18.984 1 97.62 200 GLU A C 1
ATOM 1543 O O . GLU A 1 200 ? 5.656 19.625 19.953 1 97.62 200 GLU A O 1
ATOM 1548 N N . GLY A 1 201 ? 4.137 20.516 18.531 1 97.31 201 GLY A N 1
ATOM 1549 C CA . GLY A 1 201 ? 4.102 21.797 19.219 1 97.31 201 GLY A CA 1
ATOM 1550 C C . GLY A 1 201 ? 2.857 21.984 20.062 1 97.31 201 GLY A C 1
ATOM 1551 O O . GLY A 1 201 ? 2.111 21.031 20.312 1 97.31 201 GLY A O 1
ATOM 1552 N N . PRO A 1 202 ? 2.711 23.203 20.594 1 97.12 202 PRO A N 1
ATOM 1553 C CA . PRO A 1 202 ? 1.496 23.5 21.359 1 97.12 202 PRO A CA 1
ATOM 1554 C C . PRO A 1 202 ? 0.222 23.125 20.609 1 97.12 202 PRO A C 1
ATOM 1556 O O . PRO A 1 202 ? 0.095 23.438 19.422 1 97.12 202 PRO A O 1
ATOM 1559 N N . GLY A 1 203 ? -0.642 22.453 21.344 1 96.06 203 GLY A N 1
ATOM 1560 C CA . GLY A 1 203 ? -1.909 22.062 20.75 1 96.06 203 GLY A CA 1
ATOM 1561 C C . GLY A 1 203 ? -1.84 20.719 20.047 1 96.06 203 GLY A C 1
ATOM 1562 O O . GLY A 1 203 ? -2.852 20.219 19.547 1 96.06 203 GLY A O 1
ATOM 1563 N N . GLN A 1 204 ? -0.64 20.109 20.078 1 95.12 204 GLN A N 1
ATOM 1564 C CA . GLN A 1 204 ? -0.463 18.906 19.266 1 95.12 204 GLN A CA 1
ATOM 1565 C C . GLN A 1 204 ? 0.019 17.734 20.125 1 95.12 204 GLN A C 1
ATOM 1567 O O . GLN A 1 204 ? 0.873 17.906 21 1 95.12 204 GLN A O 1
ATOM 1572 N N . GLY A 1 205 ? -0.541 16.547 19.859 1 92.5 205 GLY A N 1
ATOM 1573 C CA . GLY A 1 205 ? -0.031 15.289 20.375 1 92.5 205 GLY A CA 1
ATOM 1574 C C . GLY A 1 205 ? 0.271 15.32 21.859 1 92.5 205 GLY A C 1
ATOM 1575 O O . GLY A 1 205 ? -0.589 15.688 22.656 1 92.5 205 GLY A O 1
ATOM 1576 N N . ILE A 1 206 ? 1.576 15.016 22.156 1 92.06 206 ILE A N 1
ATOM 1577 C CA . ILE A 1 206 ? 1.983 14.805 23.547 1 92.06 206 ILE A CA 1
ATOM 1578 C C . ILE A 1 206 ? 2.074 16.156 24.266 1 92.06 206 ILE A C 1
ATOM 1580 O O . ILE A 1 206 ? 1.903 16.219 25.484 1 92.06 206 ILE A O 1
ATOM 1584 N N . MET A 1 207 ? 2.338 17.266 23.547 1 94.88 207 MET A N 1
ATOM 1585 C CA . MET A 1 207 ? 2.412 18.594 24.156 1 94.88 207 MET A CA 1
ATOM 1586 C C . MET A 1 207 ? 1.062 19 24.734 1 94.88 207 MET A C 1
ATOM 1588 O O . MET A 1 207 ? 0.998 19.625 25.797 1 94.88 207 MET A O 1
ATOM 1592 N N . LEU A 1 208 ? 0.048 18.656 24.016 1 94.31 208 LEU A N 1
ATOM 1593 C CA . LEU A 1 208 ? -1.308 18.906 24.484 1 94.31 208 LEU A CA 1
ATOM 1594 C C . LEU A 1 208 ? -1.721 17.891 25.531 1 94.31 208 LEU A C 1
ATOM 1596 O O . LEU A 1 208 ? -2.201 18.25 26.609 1 94.31 208 LEU A O 1
ATOM 1600 N N . ARG A 1 209 ? -1.522 16.594 25.234 1 92.56 209 ARG A N 1
ATOM 1601 C CA . ARG A 1 209 ? -2.064 15.508 26.031 1 92.56 209 ARG A CA 1
ATOM 1602 C C . ARG A 1 209 ? -1.354 15.406 27.375 1 92.56 209 ARG A C 1
ATOM 1604 O O . ARG A 1 209 ? -1.979 15.094 28.391 1 92.56 209 ARG A O 1
ATOM 1611 N N . ARG A 1 210 ? -0.107 15.648 27.359 1 92.25 210 ARG A N 1
ATOM 1612 C CA . ARG A 1 210 ? 0.672 15.484 28.594 1 92.25 210 ARG A CA 1
ATOM 1613 C C . ARG A 1 210 ? 0.787 16.797 29.344 1 92.25 210 ARG A C 1
ATOM 1615 O O . ARG A 1 210 ? 0.74 16.828 30.578 1 92.25 210 ARG A O 1
ATOM 1622 N N . HIS A 1 211 ? 0.911 17.969 28.625 1 93.75 211 HIS A N 1
ATOM 1623 C CA . HIS A 1 211 ? 1.264 19.219 29.281 1 93.75 211 HIS A CA 1
ATOM 1624 C C . HIS A 1 211 ? 0.099 20.203 29.25 1 93.75 211 HIS A C 1
ATOM 1626 O O . HIS A 1 211 ? 0.153 21.266 29.891 1 93.75 211 HIS A O 1
ATOM 1632 N N . GLY A 1 212 ? -0.902 19.922 28.453 1 92.81 212 GLY A N 1
ATOM 1633 C CA . GLY A 1 212 ? -2.062 20.797 28.391 1 92.81 212 GLY A CA 1
ATOM 1634 C C . GLY A 1 212 ? -1.806 22.062 27.594 1 92.81 212 GLY A C 1
ATOM 1635 O O . GLY A 1 212 ? -2.574 23.016 27.688 1 92.81 212 GLY A O 1
ATOM 1636 N N . LEU A 1 213 ? -0.701 22.094 26.891 1 95.62 213 LEU A N 1
ATOM 1637 C CA . LEU A 1 213 ? -0.403 23.266 26.078 1 95.62 213 LEU A CA 1
ATOM 1638 C C . LEU A 1 213 ? -1.347 23.344 24.875 1 95.62 213 LEU A C 1
ATOM 1640 O O . LEU A 1 213 ? -1.361 22.453 24.031 1 95.62 213 LEU A O 1
ATOM 1644 N N . THR A 1 214 ? -2.074 24.391 24.781 1 96.25 214 THR A N 1
ATOM 1645 C CA . THR A 1 214 ? -3.111 24.5 23.75 1 96.25 214 THR A CA 1
ATOM 1646 C C . THR A 1 214 ? -2.541 25.109 22.469 1 96.25 214 THR A C 1
ATOM 1648 O O . THR A 1 214 ? -1.431 25.641 22.469 1 96.25 214 THR A O 1
ATOM 1651 N N . MET A 1 215 ? -3.34 24.984 21.438 1 96.88 215 MET A N 1
ATOM 1652 C CA . MET A 1 215 ? -2.934 25.438 20.109 1 96.88 215 MET A CA 1
ATOM 1653 C C . MET A 1 215 ? -2.857 26.953 20.062 1 96.88 215 MET A C 1
ATOM 1655 O O . MET A 1 215 ? -3.654 27.641 20.703 1 96.88 215 MET A O 1
ATOM 1659 N N . ARG A 1 216 ? -1.932 27.469 19.359 1 96.62 216 ARG A N 1
ATOM 1660 C CA . ARG A 1 216 ? -1.812 28.922 19.188 1 96.62 216 ARG A CA 1
ATOM 1661 C C . ARG A 1 216 ? -1.909 29.312 17.719 1 96.62 216 ARG A C 1
ATOM 1663 O O . ARG A 1 216 ? -1.451 28.562 16.844 1 96.62 216 ARG A O 1
ATOM 1670 N N . PRO A 1 217 ? -2.48 30.469 17.438 1 96.25 217 PRO A N 1
ATOM 1671 C CA . PRO A 1 217 ? -2.707 30.875 16.047 1 96.25 217 PRO A CA 1
ATOM 1672 C C . PRO A 1 217 ? -1.438 31.391 15.375 1 96.25 217 PRO A C 1
ATOM 1674 O O . PRO A 1 217 ? -1.296 31.266 14.156 1 96.25 217 PRO A O 1
ATOM 1677 N N . ASP A 1 218 ? -0.512 32.062 16.125 1 97.5 218 ASP A N 1
ATOM 1678 C CA . ASP A 1 218 ? 0.702 32.656 15.57 1 97.5 218 ASP A CA 1
ATOM 1679 C C . ASP A 1 218 ? 1.833 31.625 15.492 1 97.5 218 ASP A C 1
ATOM 1681 O O . ASP A 1 218 ? 2.875 31.797 16.125 1 97.5 218 ASP A O 1
ATOM 1685 N N . TRP A 1 219 ? 1.631 30.656 14.586 1 98 219 TRP A N 1
ATOM 1686 C CA . TRP A 1 219 ? 2.514 29.5 14.492 1 98 219 TRP A CA 1
ATOM 1687 C C . TRP A 1 219 ? 3.93 29.922 14.117 1 98 219 TRP A C 1
ATOM 1689 O O . TRP A 1 219 ? 4.883 29.156 14.305 1 98 219 TRP A O 1
ATOM 1699 N N . GLU A 1 220 ? 4.18 31.172 13.594 1 98 220 GLU A N 1
ATOM 1700 C CA . GLU A 1 220 ? 5.512 31.672 13.273 1 98 220 GLU A CA 1
ATOM 1701 C C . GLU A 1 220 ? 6.391 31.734 14.523 1 98 220 GLU A C 1
ATOM 1703 O O . GLU A 1 220 ? 7.617 31.672 14.43 1 98 220 GLU A O 1
ATOM 1708 N N . VAL A 1 221 ? 5.73 31.844 15.688 1 97.88 221 VAL A N 1
ATOM 1709 C CA . VAL A 1 221 ? 6.48 31.812 16.938 1 97.88 221 VAL A CA 1
ATOM 1710 C C . VAL A 1 221 ? 7.074 30.422 17.156 1 97.88 221 VAL A C 1
ATOM 1712 O O . VAL A 1 221 ? 8.25 30.297 17.5 1 97.88 221 VAL A O 1
ATOM 1715 N N . VAL A 1 222 ? 6.262 29.406 16.938 1 98.38 222 VAL A N 1
ATOM 1716 C CA . VAL A 1 222 ? 6.688 28.031 17.141 1 98.38 222 VAL A CA 1
ATOM 1717 C C . VAL A 1 222 ? 7.734 27.656 16.094 1 98.38 222 VAL A C 1
ATOM 1719 O O . VAL A 1 222 ? 8.797 27.141 16.422 1 98.38 222 VAL A O 1
ATOM 1722 N N . SER A 1 223 ? 7.406 27.938 14.781 1 98.56 223 SER A N 1
ATOM 1723 C CA . SER A 1 223 ? 8.328 27.594 13.711 1 98.56 223 SER A CA 1
ATOM 1724 C C . SER A 1 223 ? 9.648 28.344 13.852 1 98.56 223 SER A C 1
ATOM 1726 O O . SER A 1 223 ? 10.711 27.797 13.523 1 98.56 223 SER A O 1
ATOM 1728 N N . GLY A 1 224 ? 9.57 29.609 14.328 1 98.56 224 GLY A N 1
ATOM 1729 C CA . GLY A 1 224 ? 10.797 30.344 14.586 1 98.56 224 GLY A CA 1
ATOM 1730 C C . GLY A 1 224 ? 11.695 29.672 15.602 1 98.56 224 GLY A C 1
ATOM 1731 O O . GLY A 1 224 ? 12.906 29.594 15.406 1 98.56 224 GLY A O 1
ATOM 1732 N N . CYS A 1 225 ? 11.078 29.156 16.656 1 98.38 225 CYS A N 1
ATOM 1733 C CA . CYS A 1 225 ? 11.82 28.422 17.688 1 98.38 225 CYS A CA 1
ATOM 1734 C C . CYS A 1 225 ? 12.453 27.172 17.109 1 98.38 225 CYS A C 1
ATOM 1736 O O . CYS A 1 225 ? 13.586 26.828 17.453 1 98.38 225 CYS A O 1
ATOM 1738 N N . VAL A 1 226 ? 11.781 26.5 16.25 1 98.81 226 VAL A N 1
ATOM 1739 C CA . VAL A 1 226 ? 12.266 25.266 15.641 1 98.81 226 VAL A CA 1
ATOM 1740 C C . VAL A 1 226 ? 13.453 25.562 14.727 1 98.81 226 VAL A C 1
ATOM 1742 O O . VAL A 1 226 ? 14.438 24.828 14.727 1 98.81 226 VAL A O 1
ATOM 1745 N N . ILE A 1 227 ? 13.344 26.625 13.922 1 98.81 227 ILE A N 1
ATOM 1746 C CA . ILE A 1 227 ? 14.43 27 13.023 1 98.81 227 ILE A CA 1
ATOM 1747 C C . ILE A 1 227 ? 15.648 27.422 13.836 1 98.81 227 ILE A C 1
ATOM 1749 O O . ILE A 1 227 ? 16.781 27.094 13.484 1 98.81 227 ILE A O 1
ATOM 1753 N N . ASP A 1 228 ? 15.438 28.172 15 1 98.69 228 ASP A N 1
ATOM 1754 C CA . ASP A 1 228 ? 16.531 28.516 15.891 1 98.69 228 ASP A CA 1
ATOM 1755 C C . ASP A 1 228 ? 17.219 27.266 16.438 1 98.69 228 ASP A C 1
ATOM 1757 O O . ASP A 1 228 ? 18.453 27.203 16.453 1 98.69 228 ASP A O 1
ATOM 1761 N N . PHE A 1 229 ? 16.484 26.344 16.844 1 98.69 229 PHE A N 1
ATOM 1762 C CA . PHE A 1 229 ? 17.016 25.078 17.312 1 98.69 229 PHE A CA 1
ATOM 1763 C C . PHE A 1 229 ? 17.859 24.406 16.234 1 98.69 229 PHE A C 1
ATOM 1765 O O . PHE A 1 229 ? 18.953 23.922 16.516 1 98.69 229 PHE A O 1
ATOM 1772 N N . LEU A 1 230 ? 17.297 24.344 14.992 1 98.69 230 LEU A N 1
ATOM 1773 C CA . LEU A 1 230 ? 17.984 23.688 13.891 1 98.69 230 LEU A CA 1
ATOM 1774 C C . LEU A 1 230 ? 19.344 24.344 13.625 1 98.69 230 LEU A C 1
ATOM 1776 O O . LEU A 1 230 ? 20.312 23.672 13.297 1 98.69 230 LEU A O 1
ATOM 1780 N N . ALA A 1 231 ? 19.328 25.656 13.727 1 98.5 231 ALA A N 1
ATOM 1781 C CA . ALA A 1 231 ? 20.578 26.391 13.516 1 98.5 231 ALA A CA 1
ATOM 1782 C C . ALA A 1 231 ? 21.625 25.984 14.539 1 98.5 231 ALA A C 1
ATOM 1784 O O . ALA A 1 231 ? 22.781 25.719 14.188 1 98.5 231 ALA A O 1
ATOM 1785 N N . GLU A 1 232 ? 21.203 25.922 15.773 1 98.56 232 GLU A N 1
ATOM 1786 C CA . GLU A 1 232 ? 22.109 25.516 16.828 1 98.56 232 GLU A CA 1
ATOM 1787 C C . GLU A 1 232 ? 22.516 24.047 16.688 1 98.56 232 GLU A C 1
ATOM 1789 O O . GLU A 1 232 ? 23.688 23.703 16.875 1 98.56 232 GLU A O 1
ATOM 1794 N N . PHE A 1 233 ? 21.562 23.266 16.391 1 98.62 233 PHE A N 1
ATOM 1795 C CA . PHE A 1 233 ? 21.797 21.828 16.234 1 98.62 233 PHE A CA 1
ATOM 1796 C C . PHE A 1 233 ? 22.781 21.562 15.109 1 98.62 233 PHE A C 1
ATOM 1798 O O . PHE A 1 233 ? 23.688 20.75 15.258 1 98.62 233 PHE A O 1
ATOM 1805 N N . SER A 1 234 ? 22.531 22.234 14 1 98.5 234 SER A N 1
ATOM 1806 C CA . SER A 1 234 ? 23.438 22.109 12.859 1 98.5 234 SER A CA 1
ATOM 1807 C C . SER A 1 234 ? 24.844 22.547 13.219 1 98.5 234 SER A C 1
ATOM 1809 O O . SER A 1 234 ? 25.828 21.891 12.844 1 98.5 234 SER A O 1
ATOM 1811 N N . ALA A 1 235 ? 24.969 23.656 13.922 1 98.38 235 ALA A N 1
ATOM 1812 C CA . ALA A 1 235 ? 26.281 24.172 14.336 1 98.38 235 ALA A CA 1
ATOM 1813 C C . ALA A 1 235 ? 27 23.172 15.242 1 98.38 235 ALA A C 1
ATOM 1815 O O . ALA A 1 235 ? 28.219 23.016 15.156 1 98.38 235 ALA A O 1
ATOM 1816 N N . LYS A 1 236 ? 26.266 22.516 16.078 1 98.38 236 LYS A N 1
ATOM 1817 C CA . LYS A 1 236 ? 26.844 21.578 17.031 1 98.38 236 LYS A CA 1
ATOM 1818 C C . LYS A 1 236 ? 27.141 20.234 16.359 1 98.38 236 LYS A C 1
ATOM 1820 O O . LYS A 1 236 ? 27.891 19.422 16.906 1 98.38 236 LYS A O 1
ATOM 1825 N N . ASN A 1 237 ? 26.484 20 15.227 1 98.38 237 ASN A N 1
ATOM 1826 C CA . ASN A 1 237 ? 26.656 18.75 14.508 1 98.38 237 ASN A CA 1
ATOM 1827 C C . ASN A 1 237 ? 27 18.984 13.039 1 98.38 237 ASN A C 1
ATOM 1829 O O . ASN A 1 237 ? 26.281 18.547 12.148 1 98.38 237 ASN A O 1
ATOM 1833 N N . PRO A 1 238 ? 28.188 19.531 12.758 1 97.56 238 PRO A N 1
ATOM 1834 C CA . PRO A 1 238 ? 28.547 19.891 11.391 1 97.56 238 PRO A CA 1
ATOM 1835 C C . PRO A 1 238 ? 28.656 18.688 10.461 1 97.56 238 PRO A C 1
ATOM 1837 O O . PRO A 1 238 ? 28.5 18.812 9.25 1 97.56 238 PRO A O 1
ATOM 1840 N N . HIS A 1 239 ? 28.844 17.5 11.062 1 96.69 239 HIS A N 1
ATOM 1841 C CA . HIS A 1 239 ? 29 16.297 10.273 1 96.69 239 HIS A CA 1
ATOM 1842 C C . HIS A 1 239 ? 27.703 15.906 9.594 1 96.69 239 HIS A C 1
ATOM 1844 O O . HIS A 1 239 ? 27.703 15.141 8.617 1 96.69 239 HIS A O 1
ATOM 1850 N N . LEU A 1 240 ? 26.609 16.453 9.977 1 97.69 240 LEU A N 1
ATOM 1851 C CA . LEU A 1 240 ? 25.312 16.141 9.375 1 97.69 240 LEU A CA 1
ATOM 1852 C C . LEU A 1 240 ? 25.141 16.875 8.055 1 97.69 240 LEU A C 1
ATOM 1854 O O . LEU A 1 240 ? 24.312 16.484 7.219 1 97.69 240 LEU A O 1
ATOM 1858 N N . ASP A 1 241 ? 25.812 17.984 7.898 1 98.12 241 ASP A N 1
ATOM 1859 C CA . ASP A 1 241 ? 25.859 18.734 6.645 1 98.12 241 ASP A CA 1
ATOM 1860 C C . ASP A 1 241 ? 24.484 19.266 6.258 1 98.12 241 ASP A C 1
ATOM 1862 O O . ASP A 1 241 ? 24.078 19.172 5.098 1 98.12 241 ASP A O 1
ATOM 1866 N N . LEU A 1 242 ? 23.75 19.75 7.262 1 98.75 242 LEU A N 1
ATOM 1867 C CA . LEU A 1 242 ? 22.438 20.359 7.02 1 98.75 242 LEU A CA 1
ATOM 1868 C C . LEU A 1 242 ? 22.578 21.719 6.355 1 98.75 242 LEU A C 1
ATOM 1870 O O . LEU A 1 242 ? 23.469 22.5 6.711 1 98.75 242 LEU A O 1
ATOM 1874 N N . ASP A 1 243 ? 21.75 22.031 5.398 1 98.75 243 ASP A N 1
ATOM 1875 C CA . ASP A 1 243 ? 21.797 23.312 4.688 1 98.75 243 ASP A CA 1
ATOM 1876 C C . ASP A 1 243 ? 20.844 24.312 5.309 1 98.75 243 ASP A C 1
ATOM 1878 O O . ASP A 1 243 ? 19.672 24.391 4.918 1 98.75 243 ASP A O 1
ATOM 1882 N N . MET A 1 244 ? 21.344 25.156 6.141 1 98.38 244 MET A N 1
ATOM 1883 C CA . MET A 1 244 ? 20.516 26.125 6.844 1 98.38 244 MET A CA 1
ATOM 1884 C C . MET A 1 244 ? 20.062 27.234 5.902 1 98.38 244 MET A C 1
ATOM 1886 O O . MET A 1 244 ? 19.172 28.016 6.242 1 98.38 244 MET A O 1
ATOM 1890 N N . ASP A 1 245 ? 20.531 27.25 4.68 1 98.31 245 ASP A N 1
ATOM 1891 C CA . ASP A 1 245 ? 20.109 28.203 3.668 1 98.31 245 ASP A CA 1
ATOM 1892 C C . ASP A 1 245 ? 19.062 27.594 2.742 1 98.31 245 ASP A C 1
ATOM 1894 O O . ASP A 1 245 ? 18.672 28.188 1.734 1 98.31 245 ASP A O 1
ATOM 1898 N N . SER A 1 246 ? 18.594 26.359 3.014 1 98.69 246 SER A N 1
ATOM 1899 C CA . SER A 1 246 ? 17.594 25.656 2.232 1 98.69 246 SER A CA 1
ATOM 1900 C C . SER A 1 246 ? 16.531 25.031 3.133 1 98.69 246 SER A C 1
ATOM 1902 O O . SER A 1 246 ? 16.25 23.828 3.02 1 98.69 246 SER A O 1
ATOM 1904 N N . ILE A 1 247 ? 15.93 25.812 3.973 1 98.88 247 ILE A N 1
ATOM 1905 C CA . ILE A 1 247 ? 14.852 25.375 4.848 1 98.88 247 ILE A CA 1
ATOM 1906 C C . ILE A 1 247 ? 13.508 25.578 4.148 1 98.88 247 ILE A C 1
ATOM 1908 O O . ILE A 1 247 ? 13.188 26.688 3.703 1 98.88 247 ILE A O 1
ATOM 1912 N N . CYS A 1 248 ? 12.789 24.531 3.986 1 98.94 248 CYS A N 1
ATOM 1913 C CA . CYS A 1 248 ? 11.43 24.547 3.451 1 98.94 248 CYS A CA 1
ATOM 1914 C C . CYS A 1 248 ? 10.422 24.141 4.52 1 98.94 248 CYS A C 1
ATOM 1916 O O . CYS A 1 248 ? 10.781 23.531 5.523 1 98.94 248 CYS A O 1
ATOM 1918 N N . VAL A 1 249 ? 9.141 24.531 4.324 1 98.94 249 VAL A N 1
ATOM 1919 C CA . VAL A 1 249 ? 8.078 24.156 5.25 1 98.94 249 VAL A CA 1
ATOM 1920 C C . VAL A 1 249 ? 6.902 23.578 4.48 1 98.94 249 VAL A C 1
ATOM 1922 O O . VAL A 1 249 ? 6.645 23.953 3.338 1 98.94 249 VAL A O 1
ATOM 1925 N N . ALA A 1 250 ? 6.234 22.594 5.09 1 98.94 250 ALA A N 1
ATOM 1926 C CA . ALA A 1 250 ? 5.059 22 4.473 1 98.94 250 ALA A CA 1
ATOM 1927 C C . ALA A 1 250 ? 4.086 21.484 5.531 1 98.94 250 ALA A C 1
ATOM 1929 O O . ALA A 1 250 ? 4.484 21.188 6.656 1 98.94 250 ALA A O 1
ATOM 1930 N N . GLY A 1 251 ? 2.9 21.375 5.199 1 98.44 251 GLY A N 1
ATOM 1931 C CA . GLY A 1 251 ? 1.85 20.812 6.027 1 98.44 251 GLY A CA 1
ATOM 1932 C C . GLY A 1 251 ? 0.51 20.734 5.32 1 98.44 251 GLY A C 1
ATOM 1933 O O . GLY A 1 251 ? 0.354 21.25 4.211 1 98.44 251 GLY A O 1
ATOM 1934 N N . ALA A 1 252 ? -0.432 20.016 5.941 1 97.44 252 ALA A N 1
ATOM 1935 C CA . ALA A 1 252 ? -1.757 19.828 5.359 1 97.44 252 ALA A CA 1
ATOM 1936 C C . ALA A 1 252 ? -2.852 20.297 6.312 1 97.44 252 ALA A C 1
ATOM 1938 O O . ALA A 1 252 ? -2.742 20.109 7.527 1 97.44 252 ALA A O 1
ATOM 1939 N N . SER A 1 253 ? -3.928 20.859 5.762 1 95.75 253 SER A N 1
ATOM 1940 C CA . SER A 1 253 ? -5.055 21.359 6.539 1 95.75 253 SER A CA 1
ATOM 1941 C C . SER A 1 253 ? -4.609 22.406 7.555 1 95.75 253 SER A C 1
ATOM 1943 O O . SER A 1 253 ? -4.035 23.438 7.18 1 95.75 253 SER A O 1
ATOM 1945 N N . MET A 1 254 ? -4.746 22.141 8.812 1 96.31 254 MET A N 1
ATOM 1946 C CA . MET A 1 254 ? -4.207 23.047 9.82 1 96.31 254 MET A CA 1
ATOM 1947 C C . MET A 1 254 ? -2.691 23.172 9.688 1 96.31 254 MET A C 1
ATOM 1949 O O . MET A 1 254 ? -2.133 24.25 9.883 1 96.31 254 MET A O 1
ATOM 1953 N N . GLY A 1 255 ? -2.051 22.078 9.336 1 97.56 255 GLY A N 1
ATOM 1954 C CA . GLY A 1 255 ? -0.626 22.125 9.047 1 97.56 255 GLY A CA 1
ATOM 1955 C C . GLY A 1 255 ? -0.287 23.016 7.859 1 97.56 255 GLY A C 1
ATOM 1956 O O . GLY A 1 255 ? 0.79 23.609 7.809 1 97.56 255 GLY A O 1
ATOM 1957 N N . GLY A 1 256 ? -1.22 23.062 6.879 1 98.06 256 GLY A N 1
ATOM 1958 C CA . GLY A 1 256 ? -1.049 23.969 5.762 1 98.06 256 GLY A CA 1
ATOM 1959 C C . GLY A 1 256 ? -1.104 25.438 6.176 1 98.06 256 GLY A C 1
ATOM 1960 O O . GLY A 1 256 ? -0.338 26.25 5.672 1 98.06 256 GLY A O 1
ATOM 1961 N N . TYR A 1 257 ? -2.029 25.766 7.074 1 97.88 257 TYR A N 1
ATOM 1962 C CA . TYR A 1 257 ? -2.076 27.094 7.676 1 97.88 257 TYR A CA 1
ATOM 1963 C C . TYR A 1 257 ? -0.767 27.422 8.383 1 97.88 257 TYR A C 1
ATOM 1965 O O . TYR A 1 257 ? -0.21 28.5 8.211 1 97.88 257 TYR A O 1
ATOM 1973 N N . PHE A 1 258 ? -0.241 26.453 9.148 1 98.62 258 PHE A N 1
ATOM 1974 C CA . PHE A 1 258 ? 1.012 26.625 9.867 1 98.62 258 PHE A CA 1
ATOM 1975 C C . PHE A 1 258 ? 2.166 26.875 8.906 1 98.62 258 PHE A C 1
ATOM 1977 O O . PHE A 1 258 ? 3.041 27.688 9.172 1 98.62 258 PHE A O 1
ATOM 1984 N N . ALA A 1 259 ? 2.129 26.141 7.824 1 98.88 259 ALA A N 1
ATOM 1985 C CA . ALA A 1 259 ? 3.193 26.297 6.836 1 98.88 259 ALA A CA 1
ATOM 1986 C C . ALA A 1 259 ? 3.209 27.703 6.266 1 98.88 259 ALA A C 1
ATOM 1988 O O . ALA A 1 259 ? 4.273 28.312 6.113 1 98.88 259 ALA A O 1
ATOM 1989 N N . LEU A 1 260 ? 2.029 28.219 5.98 1 98.75 260 LEU A N 1
ATOM 1990 C CA . LEU A 1 260 ? 1.929 29.578 5.438 1 98.75 260 LEU A CA 1
ATOM 1991 C C . LEU A 1 260 ? 2.385 30.609 6.465 1 98.75 260 LEU A C 1
ATOM 1993 O O . LEU A 1 260 ? 3.066 31.578 6.117 1 98.75 260 LEU A O 1
ATOM 1997 N N . ARG A 1 261 ? 2.039 30.422 7.688 1 98.62 261 ARG A N 1
ATOM 1998 C CA . ARG A 1 261 ? 2.492 31.312 8.742 1 98.62 261 ARG A CA 1
ATOM 1999 C C . ARG A 1 261 ? 4.008 31.266 8.898 1 98.62 261 ARG A C 1
ATOM 2001 O O . ARG A 1 261 ? 4.66 32.312 9.039 1 98.62 261 ARG A O 1
ATOM 2008 N N . ALA A 1 262 ? 4.523 30.094 8.844 1 98.81 262 ALA A N 1
ATOM 2009 C CA . ALA A 1 262 ? 5.965 29.906 8.984 1 98.81 262 ALA A CA 1
ATOM 2010 C C . ALA A 1 262 ? 6.723 30.516 7.812 1 98.81 262 ALA A C 1
ATOM 2012 O O . ALA A 1 262 ? 7.855 30.969 7.965 1 98.81 262 ALA A O 1
ATOM 2013 N N . ALA A 1 263 ? 6.121 30.562 6.66 1 98.81 263 ALA A N 1
ATOM 2014 C CA . ALA A 1 263 ? 6.758 30.969 5.414 1 98.81 263 ALA A CA 1
ATOM 2015 C C . ALA A 1 263 ? 7.113 32.438 5.434 1 98.81 263 ALA A C 1
ATOM 2017 O O . ALA A 1 263 ? 7.914 32.906 4.621 1 98.81 263 ALA A O 1
ATOM 2018 N N . ALA A 1 264 ? 6.551 33.188 6.402 1 98.06 264 ALA A N 1
ATOM 2019 C CA . ALA A 1 264 ? 6.867 34.594 6.531 1 98.06 264 ALA A CA 1
ATOM 2020 C C . ALA A 1 264 ? 8.281 34.812 7.059 1 98.06 264 ALA A C 1
ATOM 2022 O O . ALA A 1 264 ? 8.852 35.906 6.938 1 98.06 264 ALA A O 1
ATOM 2023 N N . ASP A 1 265 ? 8.836 33.812 7.723 1 98.5 265 ASP A N 1
ATOM 2024 C CA . ASP A 1 265 ? 10.227 33.844 8.164 1 98.5 265 ASP A CA 1
ATOM 2025 C C . ASP A 1 265 ? 11.18 33.844 6.973 1 98.5 265 ASP A C 1
ATOM 2027 O O . ASP A 1 265 ? 11.148 32.938 6.129 1 98.5 265 ASP A O 1
ATOM 2031 N N . GLN A 1 266 ? 12.055 34.781 6.914 1 97.94 266 GLN A N 1
ATOM 2032 C CA . GLN A 1 266 ? 12.938 34.969 5.766 1 97.94 266 GLN A CA 1
ATOM 2033 C C . GLN A 1 266 ? 13.898 33.781 5.621 1 97.94 266 GLN A C 1
ATOM 2035 O O . GLN A 1 266 ? 14.453 33.562 4.543 1 97.94 266 GLN A O 1
ATOM 2040 N N . ARG A 1 267 ? 14.125 33.094 6.629 1 98.31 267 ARG A N 1
ATOM 2041 C CA . ARG A 1 267 ? 14.992 31.938 6.59 1 98.31 267 ARG A CA 1
ATOM 2042 C C . ARG A 1 267 ? 14.352 30.797 5.805 1 98.31 267 ARG A C 1
ATOM 2044 O O . ARG A 1 267 ? 15.031 29.859 5.395 1 98.31 267 ARG A O 1
ATOM 2051 N N . VAL A 1 268 ? 12.969 30.812 5.613 1 98.94 268 VAL A N 1
ATOM 2052 C CA . VAL A 1 268 ? 12.25 29.797 4.84 1 98.94 268 VAL A CA 1
ATOM 2053 C C . VAL A 1 268 ? 12.383 30.109 3.348 1 98.94 268 VAL A C 1
ATOM 2055 O O . VAL A 1 268 ? 12.133 31.234 2.91 1 98.94 268 VAL A O 1
ATOM 2058 N N . LYS A 1 269 ? 12.719 29.078 2.596 1 98.88 269 LYS A N 1
ATOM 2059 C CA . LYS A 1 269 ? 13.07 29.312 1.198 1 98.88 269 LYS A CA 1
ATOM 2060 C C . LYS A 1 269 ? 11.984 28.781 0.264 1 98.88 269 LYS A C 1
ATOM 2062 O O . LYS A 1 269 ? 11.953 29.141 -0.918 1 98.88 269 LYS A O 1
ATOM 2067 N N . ALA A 1 270 ? 11.109 27.984 0.729 1 98.94 270 ALA A N 1
ATOM 2068 C CA . ALA A 1 270 ? 9.961 27.5 -0.031 1 98.94 270 ALA A CA 1
ATOM 2069 C C . ALA A 1 270 ? 8.883 26.938 0.897 1 98.94 270 ALA A C 1
ATOM 2071 O O . ALA A 1 270 ? 9.18 26.5 2.008 1 98.94 270 ALA A O 1
ATOM 2072 N N . CYS A 1 271 ? 7.637 26.969 0.425 1 98.94 271 CYS A N 1
ATOM 2073 C CA . CYS A 1 271 ? 6.504 26.547 1.239 1 98.94 271 CYS A CA 1
ATOM 2074 C C . CYS A 1 271 ? 5.512 25.734 0.413 1 98.94 271 CYS A C 1
ATOM 2076 O O . CYS A 1 271 ? 5.176 26.125 -0.71 1 98.94 271 CYS A O 1
ATOM 2078 N N . VAL A 1 272 ? 5.137 24.594 0.924 1 98.94 272 VAL A N 1
ATOM 2079 C CA . VAL A 1 272 ? 4.043 23.797 0.362 1 98.94 272 VAL A CA 1
ATOM 2080 C C . VAL A 1 272 ? 2.893 23.734 1.364 1 98.94 272 VAL A C 1
ATOM 2082 O O . VAL A 1 272 ? 3.053 23.188 2.463 1 98.94 272 VAL A O 1
ATOM 2085 N N . SER A 1 273 ? 1.791 24.266 0.989 1 98.75 273 SER A N 1
ATOM 2086 C CA . SER A 1 273 ? 0.595 24.281 1.826 1 98.75 273 SER A CA 1
ATOM 2087 C C . SER A 1 273 ? -0.533 23.469 1.204 1 98.75 273 SER A C 1
ATOM 2089 O O . SER A 1 273 ? -1.164 23.906 0.24 1 98.75 273 SER A O 1
ATOM 2091 N N . ILE A 1 274 ? -0.824 22.344 1.847 1 98.06 274 ILE A N 1
ATOM 2092 C CA . ILE A 1 274 ? -1.811 21.406 1.304 1 98.06 274 ILE A CA 1
ATOM 2093 C C . ILE A 1 274 ? -3.176 21.688 1.934 1 98.06 274 ILE A C 1
ATOM 2095 O O . ILE A 1 274 ? -3.381 21.422 3.123 1 98.06 274 ILE A O 1
ATOM 2099 N N . ASP A 1 275 ? -4.086 22.188 1.194 1 96.12 275 ASP A N 1
ATOM 2100 C CA . ASP A 1 275 ? -5.492 22.391 1.536 1 96.12 275 ASP A CA 1
ATOM 2101 C C . ASP A 1 275 ? -5.637 23.203 2.812 1 96.12 275 ASP A C 1
ATOM 2103 O O . ASP A 1 275 ? -6.34 22.797 3.742 1 96.12 275 ASP A O 1
ATOM 2107 N N . PRO A 1 276 ? -5.027 24.391 2.865 1 96.25 276 PRO A N 1
ATOM 2108 C CA . PRO A 1 276 ? -5.148 25.234 4.051 1 96.25 276 PRO A CA 1
ATOM 2109 C C . PRO A 1 276 ? -6.496 25.953 4.137 1 96.25 276 PRO A C 1
ATOM 2111 O O . PRO A 1 276 ? -7.238 26 3.15 1 96.25 276 PRO A O 1
ATOM 2114 N N . PHE A 1 277 ? -6.828 26.406 5.289 1 94.81 277 PHE A N 1
ATOM 2115 C CA . PHE A 1 277 ? -7.871 27.422 5.391 1 94.81 277 PHE A CA 1
ATOM 2116 C C . PHE A 1 277 ? -7.266 28.828 5.441 1 94.81 277 PHE A C 1
ATOM 2118 O O . PHE A 1 277 ? -6.152 29 5.945 1 94.81 277 PHE A O 1
ATOM 2125 N N . TYR A 1 278 ? -8 29.781 4.891 1 96.31 278 TYR A N 1
ATOM 2126 C CA . TYR A 1 278 ? -7.602 31.188 4.93 1 96.31 278 TYR A CA 1
ATOM 2127 C C . TYR A 1 278 ? -8.023 31.828 6.242 1 96.31 278 TYR A C 1
ATOM 2129 O O . TYR A 1 278 ? -7.27 32.625 6.824 1 96.31 278 TYR A O 1
ATOM 2137 N N . ASP A 1 279 ? -9.156 31.531 6.66 1 95.31 279 ASP A N 1
ATOM 2138 C CA . ASP A 1 279 ? -9.789 32 7.891 1 95.31 279 ASP A CA 1
ATOM 2139 C C . ASP A 1 279 ? -10.609 30.906 8.555 1 95.31 279 ASP A C 1
ATOM 2141 O O . ASP A 1 279 ? -11.648 30.5 8.031 1 95.31 279 ASP A O 1
ATOM 2145 N N . MET A 1 280 ? -10.156 30.531 9.766 1 94.38 280 MET A N 1
ATOM 2146 C CA . MET A 1 280 ? -10.797 29.391 10.414 1 94.38 280 MET A CA 1
ATOM 2147 C C . MET A 1 280 ? -12.234 29.719 10.805 1 94.38 280 MET A C 1
ATOM 2149 O O . MET A 1 280 ? -13.07 28.828 10.922 1 94.38 280 MET A O 1
ATOM 2153 N N . TRP A 1 281 ? -12.5 30.969 11.086 1 91.19 281 TRP A N 1
ATOM 2154 C CA . TRP A 1 281 ? -13.867 31.391 11.367 1 91.19 281 TRP A CA 1
ATOM 2155 C C . TRP A 1 281 ? -14.797 31.047 10.211 1 91.19 281 TRP A C 1
ATOM 2157 O O . TRP A 1 281 ? -15.883 30.5 10.414 1 91.19 281 TRP A O 1
ATOM 2167 N N . ASP A 1 282 ? -14.352 31.359 8.984 1 86.25 282 ASP A N 1
ATOM 2168 C CA . ASP A 1 282 ? -15.133 31.047 7.797 1 86.25 282 ASP A CA 1
ATOM 2169 C C . ASP A 1 282 ? -15.289 29.531 7.637 1 86.25 282 ASP A C 1
ATOM 2171 O O . ASP A 1 282 ? -16.359 29.047 7.227 1 86.25 282 ASP A O 1
ATOM 2175 N N . PHE A 1 283 ? -14.258 28.891 7.98 1 79.44 283 PHE A N 1
ATOM 2176 C CA . PHE A 1 283 ? -14.234 27.438 7.922 1 79.44 283 PHE A CA 1
ATOM 2177 C C . PHE A 1 283 ? -15.234 26.844 8.914 1 79.44 283 PHE A C 1
ATOM 2179 O O . PHE A 1 283 ? -16.031 25.969 8.555 1 79.44 283 PHE A O 1
ATOM 2186 N N . GLY A 1 284 ? -15.273 27.266 10.109 1 83.06 284 GLY A N 1
ATOM 2187 C CA . GLY A 1 284 ? -16.109 26.75 11.172 1 83.06 284 GLY A CA 1
ATOM 2188 C C . GLY A 1 284 ? -17.578 27.109 11.031 1 83.06 284 GLY A C 1
ATOM 2189 O O . GLY A 1 284 ? -18.453 26.406 11.531 1 83.06 284 GLY A O 1
ATOM 2190 N N . THR A 1 285 ? -17.781 28.188 10.273 1 81.56 285 THR A N 1
ATOM 2191 C CA . THR A 1 285 ? -19.156 28.672 10.18 1 81.56 285 THR A CA 1
ATOM 2192 C C . THR A 1 285 ? -19.734 28.422 8.789 1 81.56 285 THR A C 1
ATOM 2194 O O . THR A 1 285 ? -20.797 28.938 8.445 1 81.56 285 THR A O 1
ATOM 2197 N N . ALA A 1 286 ? -18.969 27.641 8.086 1 77.12 286 ALA A N 1
ATOM 2198 C CA . ALA A 1 286 ? -19.312 27.469 6.68 1 77.12 286 ALA A CA 1
ATOM 2199 C C . ALA A 1 286 ? -20.734 26.922 6.523 1 77.12 286 ALA A C 1
ATOM 2201 O O . ALA A 1 286 ? -21.406 27.234 5.539 1 77.12 286 ALA A O 1
ATOM 2202 N N . HIS A 1 287 ? -21.188 26.219 7.48 1 72.75 287 HIS A N 1
ATOM 2203 C CA . HIS A 1 287 ? -22.484 25.594 7.328 1 72.75 287 HIS A CA 1
ATOM 2204 C C . HIS A 1 287 ? -23.516 26.219 8.258 1 72.75 287 HIS A C 1
ATOM 2206 O O . HIS A 1 287 ? -24.625 25.703 8.43 1 72.75 287 HIS A O 1
ATOM 2212 N N . VAL A 1 288 ? -23.188 27.297 8.852 1 77.81 288 VAL A N 1
ATOM 2213 C CA . VAL A 1 288 ? -24.109 28.016 9.727 1 77.81 288 VAL A CA 1
ATOM 2214 C C . VAL A 1 288 ? -24.812 29.125 8.938 1 77.81 288 VAL A C 1
ATOM 2216 O O . VAL A 1 288 ? -24.188 29.781 8.109 1 77.81 288 VAL A O 1
ATOM 2219 N N . SER A 1 289 ? -26.109 29.141 9.125 1 79.06 289 SER A N 1
ATOM 2220 C CA . SER A 1 289 ? -26.875 30.172 8.445 1 79.06 289 SER A CA 1
ATOM 2221 C C . SER A 1 289 ? -26.297 31.562 8.703 1 79.06 289 SER A C 1
ATOM 2223 O O . SER A 1 289 ? -25.953 31.891 9.844 1 79.06 289 SER A O 1
ATOM 2225 N N . ARG A 1 290 ? -26.203 32.25 7.66 1 83.75 290 ARG A N 1
ATOM 2226 C CA . ARG A 1 290 ? -25.641 33.594 7.766 1 83.75 290 ARG A CA 1
ATOM 2227 C C . ARG A 1 290 ? -26.516 34.5 8.625 1 83.75 290 ARG A C 1
ATOM 2229 O O . ARG A 1 290 ? -26.016 35.375 9.352 1 83.75 290 ARG A O 1
ATOM 2236 N N . LEU A 1 291 ? -27.719 34.281 8.484 1 83.56 291 LEU A N 1
ATOM 2237 C CA . LEU A 1 291 ? -28.672 35.062 9.281 1 83.56 291 LEU A CA 1
ATOM 2238 C C . LEU A 1 291 ? -28.484 34.781 10.773 1 83.56 291 LEU A C 1
ATOM 2240 O O . LEU A 1 291 ? -28.484 35.688 11.594 1 83.56 291 LEU A O 1
ATOM 2244 N N . PHE A 1 292 ? -28.297 33.562 10.938 1 83.31 292 PHE A N 1
ATOM 2245 C CA . PHE A 1 292 ? -28.109 33.156 12.312 1 83.31 292 PHE A CA 1
ATOM 2246 C C . PHE A 1 292 ? -26.797 33.688 12.875 1 83.31 292 PHE A C 1
ATOM 2248 O O . PHE A 1 292 ? -26.766 34.219 13.992 1 83.31 292 PHE A O 1
ATOM 2255 N N . LEU A 1 293 ? -25.828 33.656 12.109 1 86.44 293 LEU A N 1
ATOM 2256 C CA . LEU A 1 293 ? -24.531 34.156 12.508 1 86.44 293 LEU A CA 1
ATOM 2257 C C . LEU A 1 293 ? -24.578 35.656 12.742 1 86.44 293 LEU A C 1
ATOM 2259 O O . LEU A 1 293 ? -23.984 36.156 13.703 1 86.44 293 LEU A O 1
ATOM 2263 N N . SER A 1 294 ? -25.25 36.312 11.891 1 87.31 294 SER A N 1
ATOM 2264 C CA . SER A 1 294 ? -25.406 37.75 12.023 1 87.31 294 SER A CA 1
ATOM 2265 C C . SER A 1 294 ? -26.156 38.125 13.305 1 87.31 294 SER A C 1
ATOM 2267 O O . SER A 1 294 ? -25.766 39.031 14.016 1 87.31 294 SER A O 1
ATOM 2269 N N . ALA A 1 295 ? -27.172 37.438 13.516 1 87.62 295 ALA A N 1
ATOM 2270 C CA . ALA A 1 295 ? -27.953 37.688 14.727 1 87.62 295 ALA A CA 1
ATOM 2271 C C . ALA A 1 295 ? -27.094 37.469 15.977 1 87.62 295 ALA A C 1
ATOM 2273 O O . ALA A 1 295 ? -27.219 38.188 16.953 1 87.62 295 ALA A O 1
ATOM 2274 N N . TRP A 1 296 ? -26.266 36.5 15.906 1 89.38 296 TRP A N 1
ATOM 2275 C CA . TRP A 1 296 ? -25.375 36.219 17.016 1 89.38 296 TRP A CA 1
ATOM 2276 C C . TRP A 1 296 ? -24.328 37.312 17.188 1 89.38 296 TRP A C 1
ATOM 2278 O O . TRP A 1 296 ? -24.141 37.844 18.281 1 89.38 296 TRP A O 1
ATOM 2288 N N . MET A 1 297 ? -23.797 37.75 16.141 1 87.44 297 MET A N 1
ATOM 2289 C CA . MET A 1 297 ? -22.703 38.719 16.188 1 87.44 297 MET A CA 1
ATOM 2290 C C . MET A 1 297 ? -23.234 40.094 16.578 1 87.44 297 MET A C 1
ATOM 2292 O O . MET A 1 297 ? -22.516 40.906 17.188 1 87.44 297 MET A O 1
ATOM 2296 N N . LYS A 1 298 ? -24.484 40.312 16.297 1 90.31 298 LYS A N 1
ATOM 2297 C CA . LYS A 1 298 ? -25.094 41.594 16.641 1 90.31 298 LYS A CA 1
ATOM 2298 C C . LYS A 1 298 ? -25.625 41.562 18.078 1 90.31 298 LYS A C 1
ATOM 2300 O O . LYS A 1 298 ? -26.125 42.562 18.578 1 90.31 298 LYS A O 1
ATOM 2305 N N . GLY A 1 299 ? -25.578 40.438 18.688 1 88.25 299 GLY A N 1
ATOM 2306 C CA . GLY A 1 299 ? -25.953 40.312 20.094 1 88.25 299 GLY A CA 1
ATOM 2307 C C . GLY A 1 299 ? -27.422 40 20.281 1 88.25 299 GLY A C 1
ATOM 2308 O O . GLY A 1 299 ? -27.922 40 21.406 1 88.25 299 GLY A O 1
ATOM 2309 N N . TRP A 1 300 ? -28.094 39.656 19.25 1 90.12 300 TRP A N 1
ATOM 2310 C CA . TRP A 1 300 ? -29.516 39.344 19.344 1 90.12 300 TRP A CA 1
ATOM 2311 C C . TRP A 1 300 ? -29.703 37.938 19.891 1 90.12 300 TRP A C 1
ATOM 2313 O O . TRP A 1 300 ? -30.766 37.625 20.438 1 90.12 300 TRP A O 1
ATOM 2323 N N . ILE A 1 301 ? -28.734 37.188 19.656 1 88.62 301 ILE A N 1
ATOM 2324 C CA . ILE A 1 301 ? -28.719 35.812 20.172 1 88.62 301 ILE A CA 1
ATOM 2325 C C . ILE A 1 301 ? -27.531 35.656 21.109 1 88.62 301 ILE A C 1
ATOM 2327 O O . ILE A 1 301 ? -26.391 35.969 20.766 1 88.62 301 ILE A O 1
ATOM 2331 N N . GLY A 1 302 ? -27.859 35.188 22.344 1 88.31 302 GLY A N 1
ATOM 2332 C CA . GLY A 1 302 ? -26.812 35.031 23.344 1 88.31 302 GLY A CA 1
ATOM 2333 C C . GLY A 1 302 ? -25.953 33.812 23.125 1 88.31 302 GLY A C 1
ATOM 2334 O O . GLY A 1 302 ? -26.344 32.875 22.438 1 88.31 302 GLY A O 1
ATOM 2335 N N . GLN A 1 303 ? -24.781 33.875 23.719 1 88 303 GLN A N 1
ATOM 2336 C CA . GLN A 1 303 ? -23.812 32.781 23.625 1 88 303 GLN A CA 1
ATOM 2337 C C . GLN A 1 303 ? -24.406 31.484 24.172 1 88 303 GLN A C 1
ATOM 2339 O O . GLN A 1 303 ? -24.141 30.406 23.656 1 88 303 GLN A O 1
ATOM 2344 N N . GLY A 1 304 ? -25.188 31.641 25.234 1 88.5 304 GLY A N 1
ATOM 2345 C CA . GLY A 1 304 ? -25.812 30.469 25.828 1 88.5 304 GLY A CA 1
ATOM 2346 C C . GLY A 1 304 ? -26.719 29.734 24.859 1 88.5 304 GLY A C 1
ATOM 2347 O O . GLY A 1 304 ? -26.781 28.5 24.875 1 88.5 304 GLY A O 1
ATOM 2348 N N . PHE A 1 305 ? -27.391 30.516 24.094 1 90.19 305 PHE A N 1
ATOM 2349 C CA . PHE A 1 305 ? -28.281 29.906 23.109 1 90.19 305 PHE A CA 1
ATOM 2350 C C . PHE A 1 305 ? -27.5 29.156 22.047 1 90.19 305 PHE A C 1
ATOM 2352 O O . PHE A 1 305 ? -27.875 28.047 21.656 1 90.19 305 PHE A O 1
ATOM 2359 N N . ILE A 1 306 ? -26.453 29.781 21.594 1 89.94 306 ILE A N 1
ATOM 2360 C CA . ILE A 1 306 ? -25.594 29.141 20.609 1 89.94 306 ILE A CA 1
ATOM 2361 C C . ILE A 1 306 ? -25.062 27.828 21.172 1 89.94 306 ILE A C 1
ATOM 2363 O O . ILE A 1 306 ? -25.078 26.797 20.484 1 89.94 306 ILE A O 1
ATOM 2367 N N . ASP A 1 307 ? -24.625 27.828 22.344 1 91.69 307 ASP A N 1
ATOM 2368 C CA . ASP A 1 307 ? -24.078 26.641 23 1 91.69 307 ASP A CA 1
ATOM 2369 C C . ASP A 1 307 ? -25.141 25.547 23.078 1 91.69 307 ASP A C 1
ATOM 2371 O O . ASP A 1 307 ? -24.844 24.375 22.875 1 91.69 307 ASP A O 1
ATOM 2375 N N . GLN A 1 308 ? -26.344 25.938 23.359 1 90.5 308 GLN A N 1
ATOM 2376 C CA . GLN A 1 308 ? -27.438 24.969 23.469 1 90.5 308 GLN A CA 1
ATOM 2377 C C . GLN A 1 308 ? -27.75 24.344 22.109 1 90.5 308 GLN A C 1
ATOM 2379 O O . GLN A 1 308 ? -28.016 23.141 22.016 1 90.5 308 GLN A O 1
ATOM 2384 N N . VAL A 1 309 ? -27.75 25.203 21.156 1 89.31 309 VAL A N 1
ATOM 2385 C CA . VAL A 1 309 ? -28.031 24.734 19.797 1 89.31 309 VAL A CA 1
ATOM 2386 C C . VAL A 1 309 ? -26.953 23.75 19.359 1 89.31 309 VAL A C 1
ATOM 2388 O O . VAL A 1 309 ? -27.25 22.688 18.797 1 89.31 309 VAL A O 1
ATOM 2391 N N . MET A 1 310 ? -25.75 24.125 19.578 1 88.94 310 MET A N 1
ATOM 2392 C CA . MET A 1 310 ? -24.641 23.281 19.172 1 88.94 310 MET A CA 1
ATOM 2393 C C . MET A 1 310 ? -24.641 21.969 19.953 1 88.94 310 MET A C 1
ATOM 2395 O O . MET A 1 310 ? -24.312 20.922 19.406 1 88.94 310 MET A O 1
ATOM 2399 N N . LYS A 1 311 ? -24.969 22.047 21.188 1 88.88 311 LYS A N 1
ATOM 2400 C CA . LYS A 1 311 ? -25.078 20.828 22 1 88.88 311 LYS A CA 1
ATOM 2401 C C . LYS A 1 311 ? -26.141 19.891 21.438 1 88.88 311 LYS A C 1
ATOM 2403 O O . LYS A 1 311 ? -25.953 18.672 21.422 1 88.88 311 LYS A O 1
ATOM 2408 N N . ALA A 1 312 ? -27.25 20.438 21 1 90.44 312 ALA A N 1
ATOM 2409 C CA . ALA A 1 312 ? -28.328 19.641 20.422 1 90.44 312 ALA A CA 1
ATOM 2410 C C . ALA A 1 312 ? -27.891 19 19.109 1 90.44 312 ALA A C 1
ATOM 2412 O O . ALA A 1 312 ? -28.203 17.828 18.844 1 90.44 312 ALA A O 1
ATOM 2413 N N . MET A 1 313 ? -27.188 19.75 18.391 1 88.06 313 MET A N 1
ATOM 2414 C CA . MET A 1 313 ? -26.719 19.25 17.094 1 88.06 313 MET A CA 1
ATOM 2415 C C . MET A 1 313 ? -25.703 18.125 17.297 1 88.06 313 MET A C 1
ATOM 2417 O O . MET A 1 313 ? -25.688 17.156 16.531 1 88.06 313 MET A O 1
ATOM 2421 N N . GLN A 1 314 ? -24.859 18.297 18.203 1 89.69 314 GLN A N 1
ATOM 2422 C CA . GLN A 1 314 ? -23.844 17.297 18.484 1 89.69 314 GLN A CA 1
ATOM 2423 C C . GLN A 1 314 ? -24.5 15.969 18.891 1 89.69 314 GLN A C 1
ATOM 2425 O O . GLN A 1 314 ? -23.922 14.898 18.672 1 89.69 314 GLN A O 1
ATOM 2430 N N . ALA A 1 315 ? -25.625 16.062 19.469 1 88.44 315 ALA A N 1
ATOM 2431 C CA . ALA A 1 315 ? -26.312 14.875 19.953 1 88.44 315 ALA A CA 1
ATOM 2432 C C . ALA A 1 315 ? -26.781 14.008 18.781 1 88.44 315 ALA A C 1
ATOM 2434 O O . ALA A 1 315 ? -26.969 12.797 18.938 1 88.44 315 ALA A O 1
ATOM 2435 N N . VAL A 1 316 ? -26.875 14.602 17.609 1 87.88 316 VAL A N 1
ATOM 2436 C CA . VAL A 1 316 ? -27.469 13.836 16.516 1 87.88 316 VAL A CA 1
ATOM 2437 C C . VAL A 1 316 ? -26.438 13.641 15.406 1 87.88 316 VAL A C 1
ATOM 2439 O O . VAL A 1 316 ? -26.703 12.938 14.422 1 87.88 316 VAL A O 1
ATOM 2442 N N . SER A 1 317 ? -25.312 14.211 15.539 1 90.25 317 SER A N 1
ATOM 2443 C CA . SER A 1 317 ? -24.25 14.07 14.555 1 90.25 317 SER A CA 1
ATOM 2444 C C . SER A 1 317 ? -22.938 13.68 15.219 1 90.25 317 SER A C 1
ATOM 2446 O O . SER A 1 317 ? -22.281 14.523 15.836 1 90.25 317 SER A O 1
ATOM 2448 N N . PHE A 1 318 ? -22.484 12.484 14.938 1 91.38 318 PHE A N 1
ATOM 2449 C CA . PHE A 1 318 ? -21.234 12.023 15.508 1 91.38 318 PHE A CA 1
ATOM 2450 C C . PHE A 1 318 ? -20.062 12.859 15.008 1 91.38 318 PHE A C 1
ATOM 2452 O O . PHE A 1 318 ? -19.156 13.195 15.766 1 91.38 318 PHE A O 1
ATOM 2459 N N . GLN A 1 319 ? -20.078 13.148 13.734 1 91 319 GLN A N 1
ATOM 2460 C CA . GLN A 1 319 ? -19.016 13.945 13.141 1 91 319 GLN A CA 1
ATOM 2461 C C . GLN A 1 319 ? -18.906 15.312 13.82 1 91 319 GLN A C 1
ATOM 2463 O O . GLN A 1 319 ? -17.812 15.758 14.156 1 91 319 GLN A O 1
ATOM 2468 N N . LEU A 1 320 ? -20.047 15.945 13.984 1 90.88 320 LEU A N 1
ATOM 2469 C CA . LEU A 1 320 ? -20.047 17.25 14.625 1 90.88 320 LEU A CA 1
ATOM 2470 C C . LEU A 1 320 ? -19.562 17.156 16.062 1 90.88 320 LEU A C 1
ATOM 2472 O O . LEU A 1 320 ? -18.812 18.016 16.531 1 90.88 320 LEU A O 1
ATOM 2476 N N . LYS A 1 321 ? -20.078 16.172 16.766 1 92.5 321 LYS A N 1
ATOM 2477 C CA . LYS A 1 321 ? -19.609 15.938 18.125 1 92.5 321 LYS A CA 1
ATOM 2478 C C . LYS A 1 321 ? -18.094 15.773 18.172 1 92.5 321 LYS A C 1
ATOM 2480 O O . LYS A 1 321 ? -17.422 16.359 19.031 1 92.5 321 LYS A O 1
ATOM 2485 N N . TRP A 1 322 ? -17.547 15 17.266 1 93.25 322 TRP A N 1
ATOM 2486 C CA . TRP A 1 322 ? -16.109 14.773 17.172 1 93.25 322 TRP A CA 1
ATOM 2487 C C . TRP A 1 322 ? -15.367 16.078 16.906 1 93.25 322 TRP A C 1
ATOM 2489 O O . TRP A 1 322 ? -14.391 16.391 17.609 1 93.25 322 TRP A O 1
ATOM 2499 N N . GLU A 1 323 ? -15.82 16.859 15.992 1 91.88 323 GLU A N 1
ATOM 2500 C CA . GLU A 1 323 ? -15.172 18.109 15.586 1 91.88 323 GLU A CA 1
ATOM 2501 C C . GLU A 1 323 ? -15.148 19.109 16.734 1 91.88 323 GLU A C 1
ATOM 2503 O O . GLU A 1 323 ? -14.117 19.75 16.984 1 91.88 323 GLU A O 1
ATOM 2508 N N . ILE A 1 324 ? -16.266 19.203 17.359 1 91.56 324 ILE A N 1
ATOM 2509 C CA . ILE A 1 324 ? -16.375 20.156 18.469 1 91.56 324 ILE A CA 1
ATOM 2510 C C . ILE A 1 324 ? -15.492 19.703 19.625 1 91.56 324 ILE A C 1
ATOM 2512 O O . ILE A 1 324 ? -14.812 20.516 20.25 1 91.56 324 ILE A O 1
ATOM 2516 N N . SER A 1 325 ? -15.531 18.438 19.891 1 93.19 325 SER A N 1
ATOM 2517 C CA . SER A 1 325 ? -14.711 17.891 20.969 1 93.19 325 SER A CA 1
ATOM 2518 C C . SER A 1 325 ? -13.227 18.109 20.688 1 93.19 325 SER A C 1
ATOM 2520 O O . SER A 1 325 ? -12.469 18.484 21.578 1 93.19 325 SER A O 1
ATOM 2522 N N . LEU A 1 326 ? -12.859 17.891 19.484 1 92.5 326 LEU A N 1
ATOM 2523 C CA . LEU A 1 326 ? -11.461 18.062 19.094 1 92.5 326 LEU A CA 1
ATOM 2524 C C . LEU A 1 326 ? -11.047 19.531 19.203 1 92.5 326 LEU A C 1
ATOM 2526 O O . LEU A 1 326 ? -9.992 19.844 19.766 1 92.5 326 LEU A O 1
ATOM 2530 N N . ALA A 1 327 ? -11.859 20.359 18.656 1 92.88 327 ALA A N 1
ATOM 2531 C CA . ALA A 1 327 ? -11.57 21.797 18.703 1 92.88 327 ALA A CA 1
ATOM 2532 C C . ALA A 1 327 ? -11.453 22.281 20.141 1 92.88 327 ALA A C 1
ATOM 2534 O O . ALA A 1 327 ? -10.523 23.016 20.484 1 92.88 327 ALA A O 1
ATOM 2535 N N . GLY A 1 328 ? -12.453 21.891 20.922 1 93.5 328 GLY A N 1
ATOM 2536 C CA . GLY A 1 328 ? -12.398 22.266 22.328 1 93.5 328 GLY A CA 1
ATOM 2537 C C . GLY A 1 328 ? -11.133 21.797 23.016 1 93.5 328 GLY A C 1
ATOM 2538 O O . GLY A 1 328 ? -10.562 22.531 23.844 1 93.5 328 GLY A O 1
ATOM 2539 N N . TRP A 1 329 ? -10.711 20.656 22.594 1 93.19 329 TRP A N 1
ATOM 2540 C CA . TRP A 1 329 ? -9.531 20.047 23.203 1 93.19 329 TRP A CA 1
ATOM 2541 C C . TRP A 1 329 ? -8.273 20.859 22.859 1 93.19 329 TRP A C 1
ATOM 2543 O O . TRP A 1 329 ? -7.539 21.266 23.75 1 93.19 329 TRP A O 1
ATOM 2553 N N . PHE A 1 330 ? -8.078 21.141 21.547 1 93.62 330 PHE A N 1
ATOM 2554 C CA . PHE A 1 330 ? -6.797 21.766 21.219 1 93.62 330 PHE A CA 1
ATOM 2555 C C . PHE A 1 330 ? -6.848 23.266 21.438 1 93.62 330 PHE A C 1
ATOM 2557 O O . PHE A 1 330 ? -5.805 23.922 21.516 1 93.62 330 PHE A O 1
ATOM 2564 N N . PHE A 1 331 ? -8.078 23.812 21.688 1 94.94 331 PHE A N 1
ATOM 2565 C CA . PHE A 1 331 ? -8.195 25.219 22.062 1 94.94 331 PHE A CA 1
ATOM 2566 C C . PHE A 1 331 ? -8.188 25.391 23.578 1 94.94 331 PHE A C 1
ATOM 2568 O O . PHE A 1 331 ? -8.016 26.484 24.094 1 94.94 331 PHE A O 1
ATOM 2575 N N . GLY A 1 332 ? -8.469 24.344 24.344 1 94.19 332 GLY A N 1
ATOM 2576 C CA . GLY A 1 332 ? -8.633 24.422 25.797 1 94.19 332 GLY A CA 1
ATOM 2577 C C . GLY A 1 332 ? -9.922 25.109 26.203 1 94.19 332 GLY A C 1
ATOM 2578 O O . GLY A 1 332 ? -9.945 25.875 27.172 1 94.19 332 GLY A O 1
ATOM 2579 N N . LEU A 1 333 ? -10.93 24.859 25.406 1 94.81 333 LEU A N 1
ATOM 2580 C CA . LEU A 1 333 ? -12.227 25.469 25.641 1 94.81 333 LEU A CA 1
ATOM 2581 C C . LEU A 1 333 ? -13.328 24.422 25.672 1 94.81 333 LEU A C 1
ATOM 2583 O O . LEU A 1 333 ? -13.188 23.344 25.078 1 94.81 333 LEU A O 1
ATOM 2587 N N . SER A 1 334 ? -14.406 24.672 26.359 1 93.38 334 SER A N 1
ATOM 2588 C CA . SER A 1 334 ? -15.5 23.703 26.422 1 93.38 334 SER A CA 1
ATOM 2589 C C . SER A 1 334 ? -16.781 24.281 25.844 1 93.38 334 SER A C 1
ATOM 2591 O O . SER A 1 334 ? -17.688 23.547 25.469 1 93.38 334 SER A O 1
ATOM 2593 N N . SER A 1 335 ? -16.875 25.609 25.734 1 92.12 335 SER A N 1
ATOM 2594 C CA . SER A 1 335 ? -18.031 26.281 25.141 1 92.12 335 SER A CA 1
ATOM 2595 C C . SER A 1 335 ? -17.922 26.359 23.625 1 92.12 335 SER A C 1
ATOM 2597 O O . SER A 1 335 ? -16.984 26.969 23.094 1 92.12 335 SER A O 1
ATOM 2599 N N . PRO A 1 336 ? -18.922 25.797 22.906 1 91.5 336 PRO A N 1
ATOM 2600 C CA . PRO A 1 336 ? -18.859 25.859 21.438 1 91.5 336 PRO A CA 1
ATOM 2601 C C . PRO A 1 336 ? -18.812 27.297 20.922 1 91.5 336 PRO A C 1
ATOM 2603 O O . PRO A 1 336 ? -18.141 27.562 19.922 1 91.5 336 PRO A O 1
ATOM 2606 N N . SER A 1 337 ? -19.578 28.172 21.531 1 91.5 337 SER A N 1
ATOM 2607 C CA . SER A 1 337 ? -19.562 29.562 21.094 1 91.5 337 SER A CA 1
ATOM 2608 C C . SER A 1 337 ? -18.188 30.203 21.312 1 91.5 337 SER A C 1
ATOM 2610 O O . SER A 1 337 ? -17.703 30.938 20.453 1 91.5 337 SER A O 1
ATOM 2612 N N . ASP A 1 338 ? -17.594 29.891 22.453 1 93.31 338 ASP A N 1
ATOM 2613 C CA . ASP A 1 338 ? -16.234 30.391 22.703 1 93.31 338 ASP A CA 1
ATOM 2614 C C . ASP A 1 338 ? -15.25 29.828 21.688 1 93.31 338 ASP A C 1
ATOM 2616 O O . ASP A 1 338 ? -14.312 30.516 21.281 1 93.31 338 ASP A O 1
ATOM 2620 N N . MET A 1 339 ? -15.453 28.578 21.328 1 93.38 339 MET A N 1
ATOM 2621 C CA . MET A 1 339 ? -14.602 27.938 20.328 1 93.38 339 MET A CA 1
ATOM 2622 C C . MET A 1 339 ? -14.695 28.672 18.984 1 93.38 339 MET A C 1
ATOM 2624 O O . MET A 1 339 ? -13.68 28.953 18.359 1 93.38 339 MET A O 1
ATOM 2628 N N . LEU A 1 340 ? -15.898 28.938 18.609 1 92.38 340 LEU A N 1
ATOM 2629 C CA . LEU A 1 340 ? -16.109 29.641 17.344 1 92.38 340 LEU A CA 1
ATOM 2630 C C . LEU A 1 340 ? -15.445 31.016 17.375 1 92.38 340 LEU A C 1
ATOM 2632 O O . LEU A 1 340 ? -14.789 31.422 16.406 1 92.38 340 LEU A O 1
ATOM 2636 N N . LEU A 1 341 ? -15.633 31.688 18.438 1 93.31 341 LEU A N 1
ATOM 2637 C CA . LEU A 1 341 ? -15.016 33 18.562 1 93.31 341 LEU A CA 1
ATOM 2638 C C . LEU A 1 341 ? -13.492 32.906 18.562 1 93.31 341 LEU A C 1
ATOM 2640 O O . LEU A 1 341 ? -12.805 33.75 17.984 1 93.31 341 LEU A O 1
ATOM 2644 N N . HIS A 1 342 ? -13 31.875 19.234 1 94.94 342 HIS A N 1
ATOM 2645 C CA . HIS A 1 342 ? -11.555 31.656 19.281 1 94.94 342 HIS A CA 1
ATOM 2646 C C . HIS A 1 342 ? -11 31.375 17.891 1 94.94 342 HIS A C 1
ATOM 2648 O O . HIS A 1 342 ? -9.859 31.719 17.594 1 94.94 342 HIS A O 1
ATOM 2654 N N . MET A 1 343 ? -11.75 30.75 17 1 95.25 343 MET A N 1
ATOM 2655 C CA . MET A 1 343 ? -11.344 30.422 15.633 1 95.25 343 MET A CA 1
ATOM 2656 C C . MET A 1 343 ? -11.008 31.688 14.844 1 95.25 343 MET A C 1
ATOM 2658 O O . MET A 1 343 ? -10.211 31.641 13.906 1 95.25 343 MET A O 1
ATOM 2662 N N . LYS A 1 344 ? -11.57 32.812 15.234 1 94.56 344 LYS A N 1
ATOM 2663 C CA . LYS A 1 344 ? -11.289 34.062 14.562 1 94.56 344 LYS A CA 1
ATOM 2664 C C . LYS A 1 344 ? -9.812 34.438 14.664 1 94.56 344 LYS A C 1
ATOM 2666 O O . LYS A 1 344 ? -9.289 35.156 13.828 1 94.56 344 LYS A O 1
ATOM 2671 N N . ARG A 1 345 ? -9.188 33.875 15.672 1 96.12 345 ARG A N 1
ATOM 2672 C CA . ARG A 1 345 ? -7.773 34.188 15.883 1 96.12 345 ARG A CA 1
ATOM 2673 C C . ARG A 1 345 ? -6.898 33.438 14.883 1 96.12 345 ARG A C 1
ATOM 2675 O O . ARG A 1 345 ? -5.754 33.812 14.641 1 96.12 345 ARG A O 1
ATOM 2682 N N . PHE A 1 346 ? -7.371 32.375 14.312 1 97 346 PHE A N 1
ATOM 2683 C CA . PHE A 1 346 ? -6.648 31.578 13.328 1 97 346 PHE A CA 1
ATOM 2684 C C . PHE A 1 346 ? -6.969 32.062 11.914 1 97 346 PHE A C 1
ATOM 2686 O O . PHE A 1 346 ? -7.758 31.422 11.203 1 97 346 PHE A O 1
ATOM 2693 N N . SER A 1 347 ? -6.375 33.125 11.562 1 96.88 347 SER A N 1
ATOM 2694 C CA . SER A 1 347 ? -6.695 33.781 10.297 1 96.88 347 SER A CA 1
ATOM 2695 C C . SER A 1 347 ? -5.449 34.375 9.641 1 96.88 347 SER A C 1
ATOM 2697 O O . SER A 1 347 ? -4.512 34.781 10.328 1 96.88 347 SER A O 1
ATOM 2699 N N . LEU A 1 348 ? -5.445 34.344 8.328 1 97.44 348 LEU A N 1
ATOM 2700 C CA . LEU A 1 348 ? -4.41 35 7.527 1 97.44 348 LEU A CA 1
ATOM 2701 C C . LEU A 1 348 ? -4.875 36.375 7.035 1 97.44 348 LEU A C 1
ATOM 2703 O O . LEU A 1 348 ? -4.105 37.094 6.418 1 97.44 348 LEU A O 1
ATOM 2707 N N . ALA A 1 349 ? -6.066 36.75 7.395 1 95.38 349 ALA A N 1
ATOM 2708 C CA . ALA A 1 349 ? -6.688 37.969 6.887 1 95.38 349 ALA A CA 1
ATOM 2709 C C . ALA A 1 349 ? -6.141 39.219 7.602 1 95.38 349 ALA A C 1
ATOM 2711 O O . ALA A 1 349 ? -5.891 39.188 8.812 1 95.38 349 ALA A O 1
ATOM 2712 N N . GLY A 1 350 ? -6.004 40.312 6.898 1 92.88 350 GLY A N 1
ATOM 2713 C CA . GLY A 1 350 ? -5.492 41.562 7.449 1 92.88 350 GLY A CA 1
ATOM 2714 C C . GLY A 1 350 ? -6.324 42.094 8.602 1 92.88 350 GLY A C 1
ATOM 2715 O O . GLY A 1 350 ? -5.785 42.594 9.594 1 92.88 350 GLY A O 1
ATOM 2716 N N . ALA A 1 351 ? -7.59 41.938 8.508 1 87.19 351 ALA A N 1
ATOM 2717 C CA . ALA A 1 351 ? -8.508 42.469 9.523 1 87.19 351 ALA A CA 1
ATOM 2718 C C . ALA A 1 351 ? -8.297 41.75 10.859 1 87.19 351 ALA A C 1
ATOM 2720 O O . ALA A 1 351 ? -8.719 42.281 11.906 1 87.19 351 ALA A O 1
ATOM 2721 N N . ARG A 1 352 ? -7.641 40.625 10.766 1 89.06 352 ARG A N 1
ATOM 2722 C CA . ARG A 1 352 ? -7.441 39.844 11.969 1 89.06 352 ARG A CA 1
ATOM 2723 C C . ARG A 1 352 ? -6.004 39.938 12.469 1 89.06 352 ARG A C 1
ATOM 2725 O O . ARG A 1 352 ? -5.625 39.281 13.438 1 89.06 352 ARG A O 1
ATOM 2732 N N . GLN A 1 353 ? -5.246 40.781 11.781 1 91.88 353 GLN A N 1
ATOM 2733 C CA . GLN A 1 353 ? -3.857 40.969 12.188 1 91.88 353 GLN A CA 1
ATOM 2734 C C . GLN A 1 353 ? -3.703 42.188 13.062 1 91.88 353 GLN A C 1
ATOM 2736 O O . GLN A 1 353 ? -4.488 43.156 12.953 1 91.88 353 GLN A O 1
ATOM 2741 N N . LYS A 1 354 ? -2.754 42.219 13.914 1 89.62 354 LYS A N 1
ATOM 2742 C CA . LYS A 1 354 ? -2.496 43.344 14.805 1 89.62 354 LYS A CA 1
ATOM 2743 C C . LYS A 1 354 ? -2.225 44.625 14.008 1 89.62 354 LYS A C 1
ATOM 2745 O O . LYS A 1 354 ? -2.672 45.719 14.391 1 89.62 354 LYS A O 1
ATOM 2750 N N . ASP A 1 355 ? -1.473 44.5 12.945 1 91.38 355 ASP A N 1
ATOM 2751 C CA . ASP A 1 355 ? -1.075 45.656 12.164 1 91.38 355 ASP A CA 1
ATOM 2752 C C . ASP A 1 355 ? -2.072 45.938 11.039 1 91.38 355 ASP A C 1
ATOM 2754 O O . ASP A 1 355 ? -1.914 46.906 10.289 1 91.38 355 ASP A O 1
ATOM 2758 N N . GLY A 1 356 ? -3.057 45.062 10.844 1 91 356 GLY A N 1
ATOM 2759 C CA . GLY A 1 356 ? -4.117 45.281 9.867 1 91 356 GLY A CA 1
ATOM 2760 C C . GLY A 1 356 ? -3.73 44.844 8.461 1 91 356 GLY A C 1
ATOM 2761 O O . GLY A 1 356 ? -4.539 44.938 7.535 1 91 356 GLY A O 1
ATOM 2762 N N . ASN A 1 357 ? -2.545 44.344 8.359 1 93.38 357 ASN A N 1
ATOM 2763 C CA . ASN A 1 357 ? -2.062 43.969 7.047 1 93.38 357 ASN A CA 1
ATOM 2764 C C . ASN A 1 357 ? -2.303 42.469 6.789 1 93.38 357 ASN A C 1
ATOM 2766 O O . ASN A 1 357 ? -2.299 41.656 7.723 1 93.38 357 ASN A O 1
ATOM 2770 N N . GLU A 1 358 ? -2.518 42.188 5.488 1 95.44 358 GLU A N 1
ATOM 2771 C CA . GLU A 1 358 ? -2.607 40.812 5.074 1 95.44 358 GLU A CA 1
ATOM 2772 C C . GLU A 1 358 ? -1.364 40.031 5.488 1 95.44 358 GLU A C 1
ATOM 2774 O O . GLU A 1 358 ? -0.243 40.406 5.141 1 95.44 358 GLU A O 1
ATOM 2779 N N . TYR A 1 359 ? -1.631 38.938 6.195 1 97.75 359 TYR A N 1
ATOM 2780 C CA . TYR A 1 359 ? -0.478 38.188 6.707 1 97.75 359 TYR A CA 1
ATOM 2781 C C . TYR A 1 359 ? 0.393 37.688 5.566 1 97.75 359 TYR A C 1
ATOM 2783 O O . TYR A 1 359 ? 1.622 37.719 5.652 1 97.75 359 TYR A O 1
ATOM 2791 N N . LEU A 1 360 ? -0.241 37.188 4.512 1 98.25 360 LEU A N 1
ATOM 2792 C CA . LEU A 1 360 ? 0.465 36.5 3.426 1 98.25 360 LEU A CA 1
ATOM 2793 C C . LEU A 1 360 ? 1.282 37.5 2.609 1 98.25 360 LEU A C 1
ATOM 2795 O O . LEU A 1 360 ? 2.131 37.094 1.809 1 98.25 360 LEU A O 1
ATOM 2799 N N . ALA A 1 361 ? 1.089 38.781 2.807 1 97.75 361 ALA A N 1
ATOM 2800 C CA . ALA A 1 361 ? 1.938 39.781 2.184 1 97.75 361 ALA A CA 1
ATOM 2801 C C . ALA A 1 361 ? 3.369 39.719 2.705 1 97.75 361 ALA A C 1
ATOM 2803 O O . ALA A 1 361 ? 4.301 40.219 2.07 1 97.75 361 ALA A O 1
ATOM 2804 N N . ARG A 1 362 ? 3.516 39.062 3.836 1 97.88 362 ARG A N 1
ATOM 2805 C CA . ARG A 1 362 ? 4.824 38.938 4.465 1 97.88 362 ARG A CA 1
ATOM 2806 C C . ARG A 1 362 ? 5.629 37.781 3.842 1 97.88 362 ARG A C 1
ATOM 2808 O O . ARG A 1 362 ? 6.836 37.688 4.062 1 97.88 362 ARG A O 1
ATOM 2815 N N . VAL A 1 363 ? 5.008 36.938 3.115 1 98.62 363 VAL A N 1
ATOM 2816 C CA . VAL A 1 363 ? 5.652 35.75 2.52 1 98.62 363 VAL A CA 1
ATOM 2817 C C . VAL A 1 363 ? 6.309 36.156 1.197 1 98.62 363 VAL A C 1
ATOM 2819 O O . VAL A 1 363 ? 5.656 36.719 0.321 1 98.62 363 VAL A O 1
ATOM 2822 N N . VAL A 1 364 ? 7.598 35.844 1.023 1 98.25 364 VAL A N 1
ATOM 2823 C CA . VAL A 1 364 ? 8.297 36.25 -0.186 1 98.25 364 VAL A CA 1
ATOM 2824 C C . VAL A 1 364 ? 8.945 35.031 -0.85 1 98.25 364 VAL A C 1
ATOM 2826 O O . VAL A 1 364 ? 9.43 35.125 -1.981 1 98.25 364 VAL A O 1
ATOM 2829 N N . CYS A 1 365 ? 9.055 33.875 -0.179 1 98.62 365 CYS A N 1
ATOM 2830 C CA . CYS A 1 365 ? 9.594 32.656 -0.78 1 98.62 365 CYS A CA 1
ATOM 2831 C C . CYS A 1 365 ? 8.562 32 -1.701 1 98.62 365 CYS A C 1
ATOM 2833 O O . CYS A 1 365 ? 7.379 32.312 -1.646 1 98.62 365 CYS A O 1
ATOM 2835 N N . PRO A 1 366 ? 8.977 31.062 -2.645 1 98.81 366 PRO A N 1
ATOM 2836 C CA . PRO A 1 366 ? 8.031 30.312 -3.48 1 98.81 366 PRO A CA 1
ATOM 2837 C C . PRO A 1 366 ? 7.031 29.5 -2.662 1 98.81 366 PRO A C 1
ATOM 2839 O O . PRO A 1 366 ? 7.395 28.922 -1.636 1 98.81 366 PRO A O 1
ATOM 2842 N N . VAL A 1 367 ? 5.734 29.5 -3.133 1 98.94 367 VAL A N 1
ATOM 2843 C CA . VAL A 1 367 ? 4.684 28.781 -2.406 1 98.94 367 VAL A CA 1
ATOM 2844 C C . VAL A 1 367 ? 3.836 27.969 -3.381 1 98.94 367 VAL A C 1
ATOM 2846 O O . VAL A 1 367 ? 3.459 28.469 -4.445 1 98.94 367 VAL A O 1
ATOM 2849 N N . MET A 1 368 ? 3.633 26.688 -3.062 1 98.88 368 MET A N 1
ATOM 2850 C CA . MET A 1 368 ? 2.57 25.906 -3.695 1 98.88 368 MET A CA 1
ATOM 2851 C C . MET A 1 368 ? 1.399 25.703 -2.738 1 98.88 368 MET A C 1
ATOM 2853 O O . MET A 1 368 ? 1.574 25.172 -1.639 1 98.88 368 MET A O 1
ATOM 2857 N N . VAL A 1 369 ? 0.237 26.156 -3.123 1 98.38 369 VAL A N 1
ATOM 2858 C CA . VAL A 1 369 ? -0.983 25.938 -2.35 1 98.38 369 VAL A CA 1
ATOM 2859 C C . VAL A 1 369 ? -1.903 24.969 -3.086 1 98.38 369 VAL A C 1
ATOM 2861 O O . VAL A 1 369 ? -2.102 25.094 -4.297 1 98.38 369 VAL A O 1
ATOM 2864 N N . SER A 1 370 ? -2.379 24.031 -2.348 1 97.12 370 SER A N 1
ATOM 2865 C CA . SER A 1 370 ? -3.295 23.078 -2.98 1 97.12 370 SER A CA 1
ATOM 2866 C C . SER A 1 370 ? -4.707 23.219 -2.42 1 97.12 370 SER A C 1
ATOM 2868 O O . SER A 1 370 ? -4.898 23.781 -1.336 1 97.12 370 SER A O 1
ATOM 2870 N N . GLY A 1 371 ? -5.656 22.781 -3.23 1 94.12 371 GLY A N 1
ATOM 2871 C CA . GLY A 1 371 ? -7.039 22.656 -2.803 1 94.12 371 GLY A CA 1
ATOM 2872 C C . GLY A 1 371 ? -7.621 21.281 -3.068 1 94.12 371 GLY A C 1
ATOM 2873 O O . GLY A 1 371 ? -7 20.453 -3.75 1 94.12 371 GLY A O 1
ATOM 2874 N N . SER A 1 372 ? -8.688 20.984 -2.418 1 89.31 372 SER A N 1
ATOM 2875 C CA . SER A 1 372 ? -9.383 19.719 -2.564 1 89.31 372 SER A CA 1
ATOM 2876 C C . SER A 1 372 ? -10.812 19.922 -3.057 1 89.31 372 SER A C 1
ATOM 2878 O O . SER A 1 372 ? -11.633 20.531 -2.363 1 89.31 372 SER A O 1
ATOM 2880 N N . CYS A 1 373 ? -11.086 19.375 -4.188 1 81.38 373 CYS A N 1
ATOM 2881 C CA . CYS A 1 373 ? -12.43 19.516 -4.73 1 81.38 373 CYS A CA 1
ATOM 2882 C C . CYS A 1 373 ? -13.398 18.562 -4.047 1 81.38 373 CYS A C 1
ATOM 2884 O O . CYS A 1 373 ? -14.617 18.734 -4.133 1 81.38 373 CYS A O 1
ATOM 2886 N N . SER A 1 374 ? -12.859 17.594 -3.402 1 78.62 374 SER A N 1
ATOM 2887 C CA . SER A 1 374 ? -13.68 16.609 -2.709 1 78.62 374 SER A CA 1
ATOM 2888 C C . SER A 1 374 ? -13.438 16.656 -1.204 1 78.62 374 SER A C 1
ATOM 2890 O O . SER A 1 374 ? -13.43 15.609 -0.544 1 78.62 374 SER A O 1
ATOM 2892 N N . SER A 1 375 ? -13.234 17.859 -0.777 1 78.75 375 SER A N 1
ATOM 2893 C CA . SER A 1 375 ? -13.008 18.016 0.655 1 78.75 375 SER A CA 1
ATOM 2894 C C . SER A 1 375 ? -14.32 18.016 1.432 1 78.75 375 SER A C 1
ATOM 2896 O O . SER A 1 375 ? -15.328 18.531 0.956 1 78.75 375 SER A O 1
ATOM 2898 N N . ILE A 1 376 ? -14.203 17.469 2.529 1 63.22 376 ILE A N 1
ATOM 2899 C CA . ILE A 1 376 ? -15.352 17.547 3.432 1 63.22 376 ILE A CA 1
ATOM 2900 C C . ILE A 1 376 ? -15.211 18.766 4.332 1 63.22 376 ILE A C 1
ATOM 2902 O O . ILE A 1 376 ? -16.094 19.047 5.156 1 63.22 376 ILE A O 1
ATOM 2906 N N . TYR A 1 377 ? -14.141 19.562 4.086 1 66.94 377 TYR A N 1
ATOM 2907 C CA . TYR A 1 377 ? -13.852 20.609 5.062 1 66.94 377 TYR A CA 1
ATOM 2908 C C . TYR A 1 377 ? -13.648 21.953 4.375 1 66.94 377 TYR A C 1
ATOM 2910 O O . TYR A 1 377 ? -14.172 22.969 4.832 1 66.94 377 TYR A O 1
ATOM 2918 N N . VAL A 1 378 ? -12.914 21.938 3.299 1 75.56 378 VAL A N 1
ATOM 2919 C CA . VAL A 1 378 ? -12.406 23.203 2.801 1 75.56 378 VAL A CA 1
ATOM 2920 C C . VAL A 1 378 ? -12.875 23.422 1.363 1 75.56 378 VAL A C 1
ATOM 2922 O O . VAL A 1 378 ? -12.703 22.547 0.512 1 75.56 378 VAL A O 1
ATOM 2925 N N . ASP A 1 379 ? -13.414 24.594 1.186 1 76.69 379 ASP A N 1
ATOM 2926 C CA . ASP A 1 379 ? -13.812 24.984 -0.16 1 76.69 379 ASP A CA 1
ATOM 2927 C C . ASP A 1 379 ? -12.648 25.609 -0.92 1 76.69 379 ASP A C 1
ATOM 2929 O O . ASP A 1 379 ? -11.883 26.391 -0.354 1 76.69 379 ASP A O 1
ATOM 2933 N N . VAL A 1 380 ? -12.477 25.312 -2.152 1 80.88 380 VAL A N 1
ATOM 2934 C CA . VAL A 1 380 ? -11.344 25.75 -2.963 1 80.88 380 VAL A CA 1
ATOM 2935 C C . VAL A 1 380 ? -11.391 27.25 -3.16 1 80.88 380 VAL A C 1
ATOM 2937 O O . VAL A 1 380 ? -10.383 27.938 -2.998 1 80.88 380 VAL A O 1
ATOM 2940 N N . ASP A 1 381 ? -12.477 27.797 -3.428 1 81.81 381 ASP A N 1
ATOM 2941 C CA . ASP A 1 381 ? -12.57 29.203 -3.756 1 81.81 381 ASP A CA 1
ATOM 2942 C C . ASP A 1 381 ? -12.422 30.078 -2.508 1 81.81 381 ASP A C 1
ATOM 2944 O O . ASP A 1 381 ? -11.734 31.094 -2.533 1 81.81 381 ASP A O 1
ATOM 2948 N N . GLU A 1 382 ? -12.906 29.609 -1.42 1 85.25 382 GLU A N 1
ATOM 2949 C CA . GLU A 1 382 ? -12.977 30.438 -0.218 1 85.25 382 GLU A CA 1
ATOM 2950 C C . GLU A 1 382 ? -11.688 30.359 0.587 1 85.25 382 GLU A C 1
ATOM 2952 O O . GLU A 1 382 ? -11.438 31.203 1.459 1 85.25 382 GLU A O 1
ATOM 2957 N N . HIS A 1 383 ? -10.93 29.391 0.251 1 90.75 383 HIS A N 1
ATOM 2958 C CA . HIS A 1 383 ? -9.734 29.25 1.075 1 90.75 383 HIS A CA 1
ATOM 2959 C C . HIS A 1 383 ? -8.492 29.094 0.212 1 90.75 383 HIS A C 1
ATOM 2961 O O . HIS A 1 383 ? -7.629 29.969 0.202 1 90.75 383 HIS A O 1
ATOM 2967 N N . THR A 1 384 ? -8.453 28.125 -0.623 1 93.25 384 THR A N 1
ATOM 2968 C CA . THR A 1 384 ? -7.273 27.859 -1.433 1 93.25 384 THR A CA 1
ATOM 2969 C C . THR A 1 384 ? -6.957 29.047 -2.336 1 93.25 384 THR A C 1
ATOM 2971 O O . THR A 1 384 ? -5.828 29.531 -2.348 1 93.25 384 THR A O 1
ATOM 2974 N N . ARG A 1 385 ? -7.914 29.5 -3.07 1 94.88 385 ARG A N 1
ATOM 2975 C CA . ARG A 1 385 ? -7.715 30.609 -4 1 94.88 385 ARG A CA 1
ATOM 2976 C C . ARG A 1 385 ? -7.391 31.906 -3.258 1 94.88 385 ARG A C 1
ATOM 2978 O O . ARG A 1 385 ? -6.57 32.688 -3.717 1 94.88 385 ARG A O 1
ATOM 2985 N N . ARG A 1 386 ? -8.078 32.094 -2.146 1 95.38 386 ARG A N 1
ATOM 2986 C CA . ARG A 1 386 ? -7.797 33.281 -1.339 1 95.38 386 ARG A CA 1
ATOM 2987 C C . ARG A 1 386 ? -6.355 33.281 -0.84 1 95.38 386 ARG A C 1
ATOM 2989 O O . ARG A 1 386 ? -5.691 34.312 -0.833 1 95.38 386 ARG A O 1
ATOM 2996 N N . CYS A 1 387 ? -5.891 32.156 -0.384 1 97.38 387 CYS A N 1
ATOM 2997 C CA . CYS A 1 387 ? -4.488 32.031 0.011 1 97.38 387 CYS A CA 1
ATOM 2998 C C . CYS A 1 387 ? -3.566 32.375 -1.155 1 97.38 387 CYS A C 1
ATOM 3000 O O . CYS A 1 387 ? -2.652 33.188 -1.017 1 97.38 387 CYS A O 1
ATOM 3002 N N . TYR A 1 388 ? -3.879 31.766 -2.289 1 97.62 388 TYR A N 1
ATOM 3003 C CA . TYR A 1 388 ? -3.061 31.969 -3.477 1 97.62 388 TYR A CA 1
ATOM 3004 C C . TYR A 1 388 ? -3.037 33.438 -3.877 1 97.62 388 TYR A C 1
ATOM 3006 O O . TYR A 1 388 ? -1.971 34 -4.141 1 97.62 388 TYR A O 1
ATOM 3014 N N . ASP A 1 389 ? -4.191 34.094 -3.881 1 96.94 389 ASP A N 1
ATOM 3015 C CA . ASP A 1 389 ? -4.352 35.469 -4.367 1 96.94 389 ASP A CA 1
ATOM 3016 C C . ASP A 1 389 ? -3.695 36.469 -3.418 1 96.94 389 ASP A C 1
ATOM 3018 O O . ASP A 1 389 ? -3.25 37.531 -3.844 1 96.94 389 ASP A O 1
ATOM 3022 N N . ASN A 1 390 ? -3.607 36.125 -2.119 1 97.25 390 ASN A N 1
ATOM 3023 C CA . ASN A 1 390 ? -3.092 37.062 -1.139 1 97.25 390 ASN A CA 1
ATOM 3024 C C . ASN A 1 390 ? -1.591 36.906 -0.928 1 97.25 390 ASN A C 1
ATOM 3026 O O . ASN A 1 390 ? -0.998 37.562 -0.084 1 97.25 390 ASN A O 1
ATOM 3030 N N . LEU A 1 391 ? -0.982 35.938 -1.69 1 98.06 391 LEU A N 1
ATOM 3031 C CA . LEU A 1 391 ? 0.472 35.906 -1.794 1 98.06 391 LEU A CA 1
ATOM 3032 C C . LEU A 1 391 ? 0.982 36.969 -2.77 1 98.06 391 LEU A C 1
ATOM 3034 O O . LEU A 1 391 ? 1.563 36.625 -3.805 1 98.06 391 LEU A O 1
ATOM 3038 N N . ILE A 1 392 ? 0.926 38.188 -2.432 1 97 392 ILE A N 1
ATOM 3039 C CA . ILE A 1 392 ? 0.992 39.281 -3.379 1 97 392 ILE A CA 1
ATOM 3040 C C . ILE A 1 392 ? 2.451 39.656 -3.648 1 97 392 ILE A C 1
ATOM 3042 O O . ILE A 1 392 ? 2.762 40.312 -4.648 1 97 392 ILE A O 1
ATOM 3046 N N . ASN A 1 393 ? 3.361 39.281 -2.76 1 97.62 393 ASN A N 1
ATOM 3047 C CA . ASN A 1 393 ? 4.758 39.656 -2.932 1 97.62 393 ASN A CA 1
ATOM 3048 C C . ASN A 1 393 ? 5.582 38.531 -3.539 1 97.62 393 ASN A C 1
ATOM 3050 O O . ASN A 1 393 ? 6.812 38.594 -3.535 1 97.62 393 ASN A O 1
ATOM 3054 N N . ILE A 1 394 ? 4.934 37.5 -3.953 1 97.94 394 ILE A N 1
ATOM 3055 C CA . ILE A 1 394 ? 5.574 36.406 -4.656 1 97.94 394 ILE A CA 1
ATOM 3056 C C . ILE A 1 394 ? 5.316 36.531 -6.156 1 97.94 394 ILE A C 1
ATOM 3058 O O . ILE A 1 394 ? 4.164 36.594 -6.586 1 97.94 394 ILE A O 1
ATOM 3062 N N . PRO A 1 395 ? 6.324 36.562 -6.98 1 97.19 395 PRO A N 1
ATOM 3063 C CA . PRO A 1 395 ? 6.105 36.562 -8.43 1 97.19 395 PRO A CA 1
ATOM 3064 C C . PRO A 1 395 ? 5.289 35.344 -8.898 1 97.19 395 PRO A C 1
ATOM 3066 O O . PRO A 1 395 ? 5.387 34.281 -8.328 1 97.19 395 PRO A O 1
ATOM 3069 N N . LEU A 1 396 ? 4.543 35.562 -9.961 1 96.56 396 LEU A N 1
ATOM 3070 C CA . LEU A 1 396 ? 3.635 34.562 -10.5 1 96.56 396 LEU A CA 1
ATOM 3071 C C . LEU A 1 396 ? 4.387 33.25 -10.805 1 96.56 396 LEU A C 1
ATOM 3073 O O . LEU A 1 396 ? 3.842 32.156 -10.633 1 96.56 396 LEU A O 1
ATOM 3077 N N . GLU A 1 397 ? 5.605 33.375 -11.203 1 96.31 397 GLU A N 1
ATOM 3078 C CA . GLU A 1 397 ? 6.391 32.219 -11.609 1 96.31 397 GLU A CA 1
ATOM 3079 C C . GLU A 1 397 ? 6.867 31.422 -10.391 1 96.31 397 GLU A C 1
ATOM 3081 O O . GLU A 1 397 ? 7.32 30.281 -10.523 1 96.31 397 GLU A O 1
ATOM 3086 N N . HIS A 1 398 ? 6.738 32 -9.141 1 97.75 398 HIS A N 1
ATOM 3087 C CA . HIS A 1 398 ? 7.219 31.359 -7.93 1 97.75 398 HIS A CA 1
ATOM 3088 C C . HIS A 1 398 ? 6.062 30.922 -7.043 1 97.75 398 HIS A C 1
ATOM 3090 O O . HIS A 1 398 ? 6.27 30.5 -5.906 1 97.75 398 HIS A O 1
ATOM 3096 N N . LYS A 1 399 ? 4.832 31.031 -7.473 1 97.44 399 LYS A N 1
ATOM 3097 C CA . LYS A 1 399 ? 3.707 30.469 -6.734 1 97.44 399 LYS A CA 1
ATOM 3098 C C . LYS A 1 399 ? 2.854 29.578 -7.633 1 97.44 399 LYS A C 1
ATOM 3100 O O . LYS A 1 399 ? 2.727 29.828 -8.828 1 97.44 399 LYS A O 1
ATOM 3105 N N . GLU A 1 400 ? 2.371 28.516 -7.09 1 97.88 400 GLU A N 1
ATOM 3106 C CA . GLU A 1 400 ? 1.604 27.5 -7.801 1 97.88 400 GLU A CA 1
ATOM 3107 C C . GLU A 1 400 ? 0.335 27.125 -7.035 1 97.88 400 GLU A C 1
ATOM 3109 O O . GLU A 1 400 ? 0.346 27.047 -5.809 1 97.88 400 GLU A O 1
ATOM 3114 N N . MET A 1 401 ? -0.744 27.016 -7.754 1 97.25 401 MET A N 1
ATOM 3115 C CA . MET A 1 401 ? -1.975 26.453 -7.207 1 97.25 401 MET A CA 1
ATOM 3116 C C . MET A 1 401 ? -2.252 25.062 -7.789 1 97.25 401 MET A C 1
ATOM 3118 O O . MET A 1 401 ? -2.252 24.891 -9.008 1 97.25 401 MET A O 1
ATOM 3122 N N . TRP A 1 402 ? -2.404 24.062 -6.961 1 97.19 402 TRP A N 1
ATOM 3123 C CA . TRP A 1 402 ? -2.658 22.672 -7.348 1 97.19 402 TRP A CA 1
ATOM 3124 C C . TRP A 1 402 ? -4.02 22.203 -6.844 1 97.19 402 TRP A C 1
ATOM 3126 O O . TRP A 1 402 ? -4.195 21.953 -5.652 1 97.19 402 TRP A O 1
ATOM 3136 N N . VAL A 1 403 ? -5.004 22.094 -7.699 1 95.5 403 VAL A N 1
ATOM 3137 C CA . VAL A 1 403 ? -6.355 21.656 -7.363 1 95.5 403 VAL A CA 1
ATOM 3138 C C . VAL A 1 403 ? -6.742 20.453 -8.227 1 95.5 403 VAL A C 1
ATOM 3140 O O . VAL A 1 403 ? -7.297 20.625 -9.32 1 95.5 403 VAL A O 1
ATOM 3143 N N . PRO A 1 404 ? -6.551 19.281 -7.711 1 92.94 404 PRO A N 1
ATOM 3144 C CA . PRO A 1 404 ? -6.871 18.094 -8.508 1 92.94 404 PRO A CA 1
ATOM 3145 C C . PRO A 1 404 ? -8.367 17.938 -8.75 1 92.94 404 PRO A C 1
ATOM 3147 O O . PRO A 1 404 ? -9.18 18.266 -7.875 1 92.94 404 PRO A O 1
ATOM 3150 N N . GLY A 1 405 ? -8.727 17.312 -9.844 1 88.38 405 GLY A N 1
ATOM 3151 C CA . GLY A 1 405 ? -10.117 17.25 -10.273 1 88.38 405 GLY A CA 1
ATOM 3152 C C . GLY A 1 405 ? -10.82 15.984 -9.836 1 88.38 405 GLY A C 1
ATOM 3153 O O . GLY A 1 405 ? -12.055 15.914 -9.875 1 88.38 405 GLY A O 1
ATOM 3154 N N . SER A 1 406 ? -10.047 14.961 -9.445 1 93.12 406 SER A N 1
ATOM 3155 C CA . SER A 1 406 ? -10.672 13.703 -9.062 1 93.12 406 SER A CA 1
ATOM 3156 C C . SER A 1 406 ? -9.953 13.062 -7.879 1 93.12 406 SER A C 1
ATOM 3158 O O . SER A 1 406 ? -8.836 13.453 -7.539 1 93.12 406 SER A O 1
ATOM 3160 N N . VAL A 1 407 ? -10.586 12.094 -7.266 1 93.44 407 VAL A N 1
ATOM 3161 C CA . VAL A 1 407 ? -10.07 11.469 -6.055 1 93.44 407 VAL A CA 1
ATOM 3162 C C . VAL A 1 407 ? -8.742 10.781 -6.359 1 93.44 407 VAL A C 1
ATOM 3164 O O . VAL A 1 407 ? -7.773 10.922 -5.605 1 93.44 407 VAL A O 1
ATOM 3167 N N . GLY A 1 408 ? -8.695 10.078 -7.465 1 94.38 408 GLY A N 1
ATOM 3168 C CA . GLY A 1 408 ? -7.469 9.398 -7.844 1 94.38 408 GLY A CA 1
ATOM 3169 C C . GLY A 1 408 ? -6.32 10.344 -8.117 1 94.38 408 GLY A C 1
ATOM 3170 O O . GLY A 1 408 ? -5.156 9.938 -8.109 1 94.38 408 GLY A O 1
ATOM 3171 N N . GLN A 1 409 ? -6.617 11.594 -8.266 1 94.38 409 GLN A N 1
ATOM 3172 C CA . GLN A 1 409 ? -5.613 12.617 -8.531 1 94.38 409 GLN A CA 1
ATOM 3173 C C . GLN A 1 409 ? -5.355 13.477 -7.297 1 94.38 409 GLN A C 1
ATOM 3175 O O . GLN A 1 409 ? -4.703 14.516 -7.379 1 94.38 409 GLN A O 1
ATOM 3180 N N . GLY A 1 410 ? -5.914 13.07 -6.211 1 94.75 410 GLY A N 1
ATOM 3181 C CA . GLY A 1 410 ? -5.57 13.719 -4.949 1 94.75 410 GLY A CA 1
ATOM 3182 C C . GLY A 1 410 ? -6.578 14.773 -4.527 1 94.75 410 GLY A C 1
ATOM 3183 O O . GLY A 1 410 ? -6.207 15.789 -3.934 1 94.75 410 GLY A O 1
ATOM 3184 N N . SER A 1 411 ? -7.875 14.586 -4.793 1 93.81 411 SER A N 1
ATOM 3185 C CA . SER A 1 411 ? -8.844 15.641 -4.516 1 93.81 411 SER A CA 1
ATOM 3186 C C . SER A 1 411 ? -9.422 15.508 -3.109 1 93.81 411 SER A C 1
ATOM 3188 O O . SER A 1 411 ? -10.172 16.375 -2.654 1 93.81 411 SER A O 1
ATOM 3190 N N . LEU A 1 412 ? -9.117 14.422 -2.373 1 94.06 412 LEU A N 1
ATOM 3191 C CA . LEU A 1 412 ? -9.57 14.328 -0.988 1 94.06 412 LEU A CA 1
ATOM 3192 C C . LEU A 1 412 ? -8.766 15.273 -0.095 1 94.06 412 LEU A C 1
ATOM 3194 O O . LEU A 1 412 ? -7.617 15.594 -0.397 1 94.06 412 LEU A O 1
ATOM 3198 N N . GLN A 1 413 ? -9.383 15.711 0.964 1 92.69 413 GLN A N 1
ATOM 3199 C CA . GLN A 1 413 ? -8.719 16.578 1.936 1 92.69 413 GLN A CA 1
ATOM 3200 C C . GLN A 1 413 ? -7.344 16.031 2.305 1 92.69 413 GLN A C 1
ATOM 3202 O O . GLN A 1 413 ? -7.18 14.828 2.521 1 92.69 413 GLN A O 1
ATOM 3207 N N . ALA A 1 414 ? -6.301 16.938 2.293 1 94.81 414 ALA A N 1
ATOM 3208 C CA . ALA A 1 414 ? -4.926 16.625 2.672 1 94.81 414 ALA A CA 1
ATOM 3209 C C . ALA A 1 414 ? -4.34 15.555 1.759 1 94.81 414 ALA A C 1
ATOM 3211 O O . ALA A 1 414 ? -3.35 14.906 2.107 1 94.81 414 ALA A O 1
ATOM 3212 N N . LYS A 1 415 ? -5.094 15.297 0.583 1 96.94 415 LYS A N 1
ATOM 3213 C CA . LYS A 1 415 ? -4.668 14.344 -0.436 1 96.94 415 LYS A CA 1
ATOM 3214 C C . LYS A 1 415 ? -4.688 12.914 0.104 1 96.94 415 LYS A C 1
ATOM 3216 O O . LYS A 1 415 ? -3.92 12.062 -0.351 1 96.94 415 LYS A O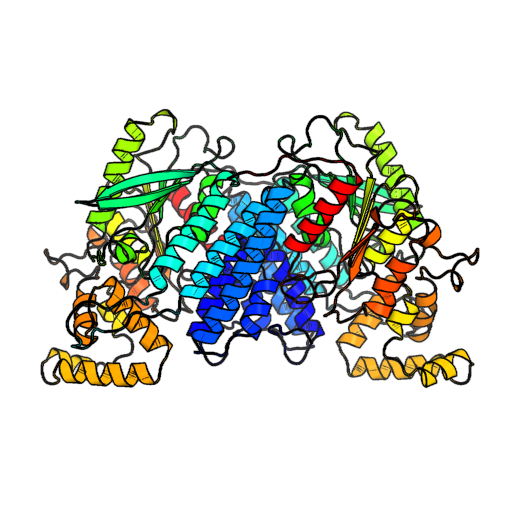 1
ATOM 3221 N N . MET A 1 416 ? -5.508 12.641 1.134 1 96 416 MET A N 1
ATOM 3222 C CA . MET A 1 416 ? -5.59 11.289 1.688 1 96 416 MET A CA 1
ATOM 3223 C C . MET A 1 416 ? -5.949 10.281 0.604 1 96 416 MET A C 1
ATOM 3225 O O . MET A 1 416 ? -6.793 10.555 -0.251 1 96 416 MET A O 1
ATOM 3229 N N . GLY A 1 417 ? -5.316 9.141 0.68 1 97.12 417 GLY A N 1
ATOM 3230 C CA . GLY A 1 417 ? -5.488 8.102 -0.323 1 97.12 417 GLY A CA 1
ATOM 3231 C C . GLY A 1 417 ? -4.516 8.227 -1.481 1 97.12 417 GLY A C 1
ATOM 3232 O O . GLY A 1 417 ? -4.34 7.281 -2.252 1 97.12 417 GLY A O 1
ATOM 3233 N N . ALA A 1 418 ? -3.852 9.414 -1.632 1 98 418 ALA A N 1
ATOM 3234 C CA . ALA A 1 418 ? -2.924 9.664 -2.732 1 98 418 ALA A CA 1
ATOM 3235 C C . ALA A 1 418 ? -1.608 10.242 -2.219 1 98 418 ALA A C 1
ATOM 3237 O O . ALA A 1 418 ? -1.096 11.219 -2.771 1 98 418 ALA A O 1
ATOM 3238 N N . LEU A 1 419 ? -1.053 9.695 -1.197 1 98.12 419 LEU A N 1
ATOM 3239 C CA . LEU A 1 419 ? 0.109 10.234 -0.495 1 98.12 419 LEU A CA 1
ATOM 3240 C C . LEU A 1 419 ? 1.334 10.242 -1.403 1 98.12 419 LEU A C 1
ATOM 3242 O O . LEU A 1 419 ? 2.066 11.234 -1.449 1 98.12 419 LEU A O 1
ATOM 3246 N N . PRO A 1 420 ? 1.573 9.156 -2.221 1 98.38 420 PRO A N 1
ATOM 3247 C CA . PRO A 1 420 ? 2.736 9.219 -3.107 1 98.38 420 PRO A CA 1
ATOM 3248 C C . PRO A 1 420 ? 2.654 10.375 -4.109 1 98.38 420 PRO A C 1
ATOM 3250 O O . PRO A 1 420 ? 3.666 11.016 -4.402 1 98.38 420 PRO A O 1
ATOM 3253 N N . LEU A 1 421 ? 1.455 10.625 -4.637 1 98.38 421 LEU A N 1
ATOM 3254 C CA . LEU A 1 421 ? 1.275 11.742 -5.559 1 98.38 421 LEU A CA 1
ATOM 3255 C C . LEU A 1 421 ? 1.531 13.07 -4.855 1 98.38 421 LEU A C 1
ATOM 3257 O O . LEU A 1 421 ? 2.164 13.969 -5.422 1 98.38 421 LEU A O 1
ATOM 3261 N N . CYS A 1 422 ? 1.026 13.203 -3.656 1 98.31 422 CYS A N 1
ATOM 3262 C CA . CYS A 1 422 ? 1.269 14.406 -2.869 1 98.31 422 CYS A CA 1
ATOM 3263 C C . CYS A 1 422 ? 2.762 14.648 -2.684 1 98.31 422 CYS A C 1
ATOM 3265 O O . CYS A 1 422 ? 3.242 15.773 -2.848 1 98.31 422 CYS A O 1
ATOM 3267 N N . CYS A 1 423 ? 3.494 13.617 -2.381 1 98.62 423 CYS A N 1
ATOM 3268 C CA . CYS A 1 423 ? 4.934 13.719 -2.18 1 98.62 423 CYS A CA 1
ATOM 3269 C C . CYS A 1 423 ? 5.645 14.062 -3.486 1 98.62 423 CYS A C 1
ATOM 3271 O O . CYS A 1 423 ? 6.551 14.898 -3.506 1 98.62 423 CYS A O 1
ATOM 3273 N N . GLN A 1 424 ? 5.199 13.391 -4.559 1 98.56 424 GLN A N 1
ATOM 3274 C CA . GLN A 1 424 ? 5.801 13.672 -5.859 1 98.56 424 GLN A CA 1
ATOM 3275 C C . GLN A 1 424 ? 5.688 15.148 -6.211 1 98.56 424 GLN A C 1
ATOM 3277 O O . GLN A 1 424 ? 6.676 15.781 -6.598 1 98.56 424 GLN A O 1
ATOM 3282 N N . ARG A 1 425 ? 4.492 15.727 -6.031 1 98.38 425 ARG A N 1
ATOM 3283 C CA . ARG A 1 425 ? 4.25 17.125 -6.355 1 98.38 425 ARG A CA 1
ATOM 3284 C C . ARG A 1 425 ? 5.023 18.047 -5.414 1 98.38 425 ARG A C 1
ATOM 3286 O O . ARG A 1 425 ? 5.605 19.047 -5.848 1 98.38 425 ARG A O 1
ATOM 3293 N N . THR A 1 426 ? 5.027 17.703 -4.152 1 98.75 426 THR A N 1
ATOM 3294 C CA . THR A 1 426 ? 5.684 18.516 -3.135 1 98.75 426 THR A CA 1
ATOM 3295 C C . THR A 1 426 ? 7.184 18.609 -3.406 1 98.75 426 THR A C 1
ATOM 3297 O O . THR A 1 426 ? 7.73 19.719 -3.516 1 98.75 426 THR A O 1
ATOM 3300 N N . TYR A 1 427 ? 7.812 17.5 -3.572 1 98.75 427 TYR A N 1
ATOM 3301 C CA . TYR A 1 427 ? 9.266 17.531 -3.676 1 98.75 427 TYR A CA 1
ATOM 3302 C C . TYR A 1 427 ? 9.711 18.016 -5.047 1 98.75 427 TYR A C 1
ATOM 3304 O O . TYR A 1 427 ? 10.797 18.594 -5.188 1 98.75 427 TYR A O 1
ATOM 3312 N N . GLN A 1 428 ? 8.867 17.844 -6.098 1 98.44 428 GLN A N 1
ATOM 3313 C CA . GLN A 1 428 ? 9.148 18.484 -7.375 1 98.44 428 GLN A CA 1
ATOM 3314 C C . GLN A 1 428 ? 9.18 20 -7.234 1 98.44 428 GLN A C 1
ATOM 3316 O O . GLN A 1 428 ? 10.078 20.656 -7.75 1 98.44 428 GLN A O 1
ATOM 3321 N N . PHE A 1 429 ? 8.203 20.531 -6.566 1 98.75 429 PHE A N 1
ATOM 3322 C CA . PHE A 1 429 ? 8.125 21.984 -6.359 1 98.75 429 PHE A CA 1
ATOM 3323 C C . PHE A 1 429 ? 9.312 22.469 -5.543 1 98.75 429 PHE A C 1
ATOM 3325 O O . PHE A 1 429 ? 9.898 23.5 -5.863 1 98.75 429 PHE A O 1
ATOM 3332 N N . LEU A 1 430 ? 9.648 21.734 -4.477 1 98.81 430 LEU A N 1
ATOM 3333 C CA . LEU A 1 430 ? 10.758 22.125 -3.617 1 98.81 430 LEU A CA 1
ATOM 3334 C C . LEU A 1 430 ? 12.07 22.094 -4.383 1 98.81 430 LEU A C 1
ATOM 3336 O O . LEU A 1 430 ? 12.906 23 -4.242 1 98.81 430 LEU A O 1
ATOM 3340 N N . ASP A 1 431 ? 12.281 21.031 -5.176 1 98.5 431 ASP A N 1
ATOM 3341 C CA . ASP A 1 431 ? 13.469 20.969 -6.023 1 98.5 431 ASP A CA 1
ATOM 3342 C C . ASP A 1 431 ? 13.578 22.203 -6.906 1 98.5 431 ASP A C 1
ATOM 3344 O O . ASP A 1 431 ? 14.641 22.828 -6.973 1 98.5 431 ASP A O 1
ATOM 3348 N N . GLN A 1 432 ? 12.492 22.547 -7.551 1 97.94 432 GLN A N 1
ATOM 3349 C CA . GLN A 1 432 ? 12.469 23.703 -8.445 1 97.94 432 GLN A CA 1
ATOM 3350 C C . GLN A 1 432 ? 12.766 24.984 -7.684 1 97.94 432 GLN A C 1
ATOM 3352 O O . GLN A 1 432 ? 13.547 25.828 -8.148 1 97.94 432 GLN A O 1
ATOM 3357 N N . SER A 1 433 ? 12.211 25.156 -6.559 1 98.56 433 SER A N 1
ATOM 3358 C CA . SER A 1 433 ? 12.336 26.359 -5.754 1 98.56 433 SER A CA 1
ATOM 3359 C C . SER A 1 433 ? 13.758 26.516 -5.219 1 98.56 433 SER A C 1
ATOM 3361 O O . SER A 1 433 ? 14.234 27.641 -5.051 1 98.56 433 SER A O 1
ATOM 3363 N N . LEU A 1 434 ? 14.406 25.375 -4.895 1 98.25 434 LEU A N 1
ATOM 3364 C CA . LEU A 1 434 ? 15.742 25.422 -4.297 1 98.25 434 LEU A CA 1
ATOM 3365 C C . LEU A 1 434 ? 16.828 25.328 -5.367 1 98.25 434 LEU A C 1
ATOM 3367 O O . LEU A 1 434 ? 18.016 25.312 -5.051 1 98.25 434 LEU A O 1
ATOM 3371 N N . GLY A 1 435 ? 16.438 25.203 -6.605 1 97.31 435 GLY A N 1
ATOM 3372 C CA . GLY A 1 435 ? 17.391 25.094 -7.695 1 97.31 435 GLY A CA 1
ATOM 3373 C C . GLY A 1 435 ? 18.094 23.734 -7.734 1 97.31 435 GLY A C 1
ATOM 3374 O O . GLY A 1 435 ? 19.266 23.656 -8.102 1 97.31 435 GLY A O 1
ATOM 3375 N N . ILE A 1 436 ? 17.391 22.75 -7.254 1 97.25 436 ILE A N 1
ATOM 3376 C CA . ILE A 1 436 ? 17.938 21.391 -7.312 1 97.25 436 ILE A CA 1
ATOM 3377 C C . ILE A 1 436 ? 17.594 20.75 -8.656 1 97.25 436 ILE A C 1
ATOM 3379 O O . ILE A 1 436 ? 16.422 20.609 -9 1 97.25 436 ILE A O 1
ATOM 3383 N N . GLU A 1 437 ? 18.578 20.438 -9.438 1 93.94 437 GLU A N 1
ATOM 3384 C CA . GLU A 1 437 ? 18.406 19.781 -10.734 1 93.94 437 GLU A CA 1
ATOM 3385 C C . GLU A 1 437 ? 18.812 18.297 -10.656 1 93.94 437 GLU A C 1
ATOM 3387 O O . GLU A 1 437 ? 19.938 17.984 -10.273 1 93.94 437 GLU A O 1
ATOM 3392 N N . ARG A 1 438 ? 17.875 17.516 -10.945 1 95.25 438 ARG A N 1
ATOM 3393 C CA . ARG A 1 438 ? 18.141 16.078 -10.961 1 95.25 438 ARG A CA 1
ATOM 3394 C C . ARG A 1 438 ? 18.234 15.562 -12.391 1 95.25 438 ARG A C 1
ATOM 3396 O O . ARG A 1 438 ? 17.578 16.094 -13.297 1 95.25 438 ARG A O 1
ATOM 3403 N N . GLU A 1 439 ? 19.031 14.547 -12.555 1 93.44 439 GLU A N 1
ATOM 3404 C CA . GLU A 1 439 ? 19.156 13.938 -13.875 1 93.44 439 GLU A CA 1
ATOM 3405 C C . GLU A 1 439 ? 17.875 13.242 -14.297 1 93.44 439 GLU A C 1
ATOM 3407 O O . GLU A 1 439 ? 17.234 12.555 -13.492 1 93.44 439 GLU A O 1
ATOM 3412 N N . HIS A 1 440 ? 17.484 13.492 -15.539 1 93.94 440 HIS A N 1
ATOM 3413 C CA . HIS A 1 440 ? 16.344 12.781 -16.094 1 93.94 440 HIS A CA 1
ATOM 3414 C C . HIS A 1 440 ? 16.594 11.273 -16.125 1 93.94 440 HIS A C 1
ATOM 3416 O O . HIS A 1 440 ? 17.719 10.836 -16.406 1 93.94 440 HIS A O 1
ATOM 3422 N N . LEU A 1 441 ? 15.492 10.586 -15.781 1 93.44 441 LEU A N 1
ATOM 3423 C CA . LEU A 1 441 ? 15.578 9.133 -15.867 1 93.44 441 LEU A CA 1
ATOM 3424 C C . LEU A 1 441 ? 15.258 8.648 -17.281 1 93.44 441 LEU A C 1
ATOM 3426 O O . LEU A 1 441 ? 14.156 8.875 -17.781 1 93.44 441 LEU A O 1
ATOM 3430 N N . VAL A 1 442 ? 16.234 8.164 -18.172 1 83.44 442 VAL A N 1
ATOM 3431 C CA . VAL A 1 442 ? 16.047 7.766 -19.562 1 83.44 442 VAL A CA 1
ATOM 3432 C C . VAL A 1 442 ? 16.125 6.246 -19.688 1 83.44 442 VAL A C 1
ATOM 3434 O O . VAL A 1 442 ? 16.922 5.602 -19 1 83.44 442 VAL A O 1
ATOM 3437 N N . PHE A 1 443 ? 14.969 5.707 -20.266 1 76.94 443 PHE A N 1
ATOM 3438 C CA . PHE A 1 443 ? 14.891 4.262 -20.453 1 76.94 443 PHE A CA 1
ATOM 3439 C C . PHE A 1 443 ? 15.086 3.883 -21.906 1 76.94 443 PHE A C 1
ATOM 3441 O O . PHE A 1 443 ? 14.797 4.676 -22.812 1 76.94 443 PHE A O 1
ATOM 3448 N N . MET B 1 1 ? -18.969 -16.953 6.133 1 52.5 1 MET B N 1
ATOM 3449 C CA . MET B 1 1 ? -17.922 -16.328 5.32 1 52.5 1 MET B CA 1
ATOM 3450 C C . MET B 1 1 ? -17.141 -15.305 6.137 1 52.5 1 MET B C 1
ATOM 3452 O O . MET B 1 1 ? -17.688 -14.656 7.027 1 52.5 1 MET B O 1
ATOM 3456 N N . ALA B 1 2 ? -15.883 -15.344 6.098 1 65.19 2 ALA B N 1
ATOM 3457 C CA . ALA B 1 2 ? -15.086 -14.438 6.922 1 65.19 2 ALA B CA 1
ATOM 3458 C C . ALA B 1 2 ? -15.492 -12.984 6.684 1 65.19 2 ALA B C 1
ATOM 3460 O O . ALA B 1 2 ? -15.82 -12.594 5.555 1 65.19 2 ALA B O 1
ATOM 3461 N N . LYS B 1 3 ? -15.695 -12.312 7.68 1 83.5 3 LYS B N 1
ATOM 3462 C CA . LYS B 1 3 ? -16.188 -10.938 7.695 1 83.5 3 LYS B CA 1
ATOM 3463 C C . LYS B 1 3 ? -15.18 -9.992 7.035 1 83.5 3 LYS B C 1
ATOM 3465 O O . LYS B 1 3 ? -14.055 -9.844 7.508 1 83.5 3 LYS B O 1
ATOM 3470 N N . MET B 1 4 ? -15.492 -9.531 5.812 1 91.94 4 MET B N 1
ATOM 3471 C CA . MET B 1 4 ? -14.703 -8.5 5.152 1 91.94 4 MET B CA 1
ATOM 3472 C C . MET B 1 4 ? -15.602 -7.555 4.359 1 91.94 4 MET B C 1
ATOM 3474 O O . MET B 1 4 ? -16.688 -7.941 3.922 1 91.94 4 MET B O 1
ATOM 3478 N N . HIS B 1 5 ? -15.172 -6.336 4.215 1 95.56 5 HIS B N 1
ATOM 3479 C CA . HIS B 1 5 ? -15.875 -5.375 3.375 1 95.56 5 HIS B CA 1
ATOM 3480 C C . HIS B 1 5 ? -15.812 -5.777 1.906 1 95.56 5 HIS B C 1
ATOM 3482 O O . HIS B 1 5 ? -14.773 -6.234 1.425 1 95.56 5 HIS B O 1
ATOM 3488 N N . HIS B 1 6 ? -16.969 -5.629 1.202 1 95.38 6 HIS B N 1
ATOM 3489 C CA . HIS B 1 6 ? -17.047 -5.934 -0.223 1 95.38 6 HIS B CA 1
ATOM 3490 C C . HIS B 1 6 ? -17.266 -4.668 -1.045 1 95.38 6 HIS B C 1
ATOM 3492 O O . HIS B 1 6 ? -18.188 -3.896 -0.771 1 95.38 6 HIS B O 1
ATOM 3498 N N . PHE B 1 7 ? -16.422 -4.457 -2.064 1 96.75 7 PHE B N 1
ATOM 3499 C CA . PHE B 1 7 ? -16.578 -3.352 -3.006 1 96.75 7 PHE B CA 1
ATOM 3500 C C . PHE B 1 7 ? -17.781 -3.561 -3.902 1 96.75 7 PHE B C 1
ATOM 3502 O O . PHE B 1 7 ? -18.438 -2.598 -4.309 1 96.75 7 PHE B O 1
ATOM 3509 N N . PHE B 1 8 ? -17.969 -4.789 -4.266 1 96.06 8 PHE B N 1
ATOM 3510 C CA . PHE B 1 8 ? -19.109 -5.219 -5.082 1 96.06 8 PHE B CA 1
ATOM 3511 C C . PHE B 1 8 ? -19.922 -6.273 -4.352 1 96.06 8 PHE B C 1
ATOM 3513 O O . PHE B 1 8 ? -19.719 -7.473 -4.551 1 96.06 8 PHE B O 1
ATOM 3520 N N . PRO B 1 9 ? -20.922 -5.906 -3.654 1 90.5 9 PRO B N 1
ATOM 3521 C CA . PRO B 1 9 ? -21.688 -6.848 -2.84 1 90.5 9 PRO B CA 1
ATOM 3522 C C . PRO B 1 9 ? -22.391 -7.918 -3.676 1 90.5 9 PRO B C 1
ATOM 3524 O O . PRO B 1 9 ? -22.688 -9.008 -3.174 1 90.5 9 PRO B O 1
ATOM 3527 N N . THR B 1 10 ? -22.625 -7.648 -4.926 1 91.44 10 THR B N 1
ATOM 3528 C CA . THR B 1 10 ? -23.391 -8.578 -5.742 1 91.44 10 THR B CA 1
ATOM 3529 C C . THR B 1 10 ? -22.469 -9.414 -6.633 1 91.44 10 THR B C 1
ATOM 3531 O O . THR B 1 10 ? -22.938 -10.195 -7.461 1 91.44 10 THR B O 1
ATOM 3534 N N . SER B 1 11 ? -21.203 -9.172 -6.512 1 93.88 11 SER B N 1
ATOM 3535 C CA . SER B 1 11 ? -20.266 -9.922 -7.34 1 93.88 11 SER B CA 1
ATOM 3536 C C . SER B 1 11 ? -19 -10.281 -6.555 1 93.88 11 SER B C 1
ATOM 3538 O O . SER B 1 11 ? -18.062 -9.492 -6.484 1 93.88 11 SER B O 1
ATOM 3540 N N . THR B 1 12 ? -18.953 -11.516 -6.168 1 92.31 12 THR B N 1
ATOM 3541 C CA . THR B 1 12 ? -17.797 -12.016 -5.43 1 92.31 12 THR B CA 1
ATOM 3542 C C . THR B 1 12 ? -16.547 -11.992 -6.301 1 92.31 12 THR B C 1
ATOM 3544 O O . THR B 1 12 ? -15.445 -11.727 -5.809 1 92.31 12 THR B O 1
ATOM 3547 N N . PHE B 1 13 ? -16.75 -12.242 -7.582 1 94.31 13 PHE B N 1
ATOM 3548 C CA . PHE B 1 13 ? -15.641 -12.273 -8.516 1 94.31 13 PHE B CA 1
ATOM 3549 C C . PHE B 1 13 ? -15.016 -10.891 -8.68 1 94.31 13 PHE B C 1
ATOM 3551 O O . PHE B 1 13 ? -13.805 -10.734 -8.547 1 94.31 13 PHE B O 1
ATOM 3558 N N . PHE B 1 14 ? -15.828 -9.859 -8.93 1 96.81 14 PHE B N 1
ATOM 3559 C CA . PHE B 1 14 ? -15.328 -8.5 -9.078 1 96.81 14 PHE B CA 1
ATOM 3560 C C . PHE B 1 14 ? -14.703 -8.008 -7.781 1 96.81 14 PHE B C 1
ATOM 3562 O O . PHE B 1 14 ? -13.719 -7.266 -7.797 1 96.81 14 PHE B O 1
ATOM 3569 N N . ASN B 1 15 ? -15.32 -8.445 -6.68 1 96.06 15 ASN B N 1
ATOM 3570 C CA . ASN B 1 15 ? -14.758 -8.086 -5.383 1 96.06 15 ASN B CA 1
ATOM 3571 C C . ASN B 1 15 ? -13.352 -8.656 -5.207 1 96.06 15 ASN B C 1
ATOM 3573 O O . ASN B 1 15 ? -12.43 -7.93 -4.832 1 96.06 15 ASN B O 1
ATOM 3577 N N . PHE B 1 16 ? -13.195 -9.906 -5.488 1 95.69 16 PHE B N 1
ATOM 3578 C CA . PHE B 1 16 ? -11.906 -10.586 -5.328 1 95.69 16 PHE B CA 1
ATOM 3579 C C . PHE B 1 16 ? -10.852 -9.953 -6.227 1 95.69 16 PHE B C 1
ATOM 3581 O O . PHE B 1 16 ? -9.734 -9.68 -5.781 1 95.69 16 PHE B O 1
ATOM 3588 N N . GLU B 1 17 ? -11.203 -9.711 -7.449 1 97.19 17 GLU B N 1
ATOM 3589 C CA . GLU B 1 17 ? -10.25 -9.164 -8.406 1 97.19 17 GLU B CA 1
ATOM 3590 C C . GLU B 1 17 ? -9.844 -7.742 -8.023 1 97.19 17 GLU B C 1
ATOM 3592 O O . GLU B 1 17 ? -8.703 -7.336 -8.258 1 97.19 17 GLU B O 1
ATOM 3597 N N . THR B 1 18 ? -10.766 -7 -7.414 1 98.31 18 THR B N 1
ATOM 3598 C CA . THR B 1 18 ? -10.438 -5.664 -6.93 1 98.31 18 THR B CA 1
ATOM 3599 C C . THR B 1 18 ? -9.445 -5.734 -5.77 1 98.31 18 THR B C 1
ATOM 3601 O O . THR B 1 18 ? -8.484 -4.969 -5.723 1 98.31 18 THR B O 1
ATOM 3604 N N . VAL B 1 19 ? -9.648 -6.695 -4.852 1 98 19 VAL B N 1
ATOM 3605 C CA . VAL B 1 19 ? -8.742 -6.871 -3.723 1 98 19 VAL B CA 1
ATOM 3606 C C . VAL B 1 19 ? -7.367 -7.309 -4.227 1 98 19 VAL B C 1
ATOM 3608 O O . VAL B 1 19 ? -6.34 -6.898 -3.684 1 98 19 VAL B O 1
ATOM 3611 N N . ARG B 1 20 ? -7.363 -8.109 -5.27 1 97.88 20 ARG B N 1
ATOM 3612 C CA . ARG B 1 20 ? -6.125 -8.555 -5.906 1 97.88 20 ARG B CA 1
ATOM 3613 C C . ARG B 1 20 ? -5.312 -7.363 -6.402 1 97.88 20 ARG B C 1
ATOM 3615 O O . ARG B 1 20 ? -4.09 -7.324 -6.234 1 97.88 20 ARG B O 1
ATOM 3622 N N . ILE B 1 21 ? -5.957 -6.375 -6.988 1 98.69 21 ILE B N 1
ATOM 3623 C CA . ILE B 1 21 ? -5.289 -5.184 -7.496 1 98.69 21 ILE B CA 1
ATOM 3624 C C . ILE B 1 21 ? -4.883 -4.285 -6.332 1 98.69 21 ILE B C 1
ATOM 3626 O O . ILE B 1 21 ? -3.713 -3.912 -6.207 1 98.69 21 ILE B O 1
ATOM 3630 N N . LEU B 1 22 ? -5.801 -4.023 -5.426 1 98.81 22 LEU B N 1
ATOM 3631 C CA . LEU B 1 22 ? -5.574 -3.127 -4.297 1 98.81 22 LEU B CA 1
ATOM 3632 C C . LEU B 1 22 ? -4.48 -3.67 -3.383 1 98.81 22 LEU B C 1
ATOM 3634 O O . LEU B 1 22 ? -3.699 -2.902 -2.82 1 98.81 22 LEU B O 1
ATOM 3638 N N . GLY B 1 23 ? -4.422 -4.969 -3.258 1 98.5 23 GLY B N 1
ATOM 3639 C CA . GLY B 1 23 ? -3.469 -5.617 -2.369 1 98.5 23 GLY B CA 1
ATOM 3640 C C . GLY B 1 23 ? -2.025 -5.398 -2.777 1 98.5 23 GLY B C 1
ATOM 3641 O O . GLY B 1 23 ? -1.116 -5.52 -1.953 1 98.5 23 GLY B O 1
ATOM 3642 N N . THR B 1 24 ? -1.781 -5.004 -4.023 1 98.69 24 THR B N 1
ATOM 3643 C CA . THR B 1 24 ? -0.42 -4.801 -4.508 1 98.69 24 THR B CA 1
ATOM 3644 C C . THR B 1 24 ? 0.113 -3.439 -4.07 1 98.69 24 THR B C 1
ATOM 3646 O O . THR B 1 24 ? 1.287 -3.131 -4.285 1 98.69 24 THR B O 1
ATOM 3649 N N . THR B 1 25 ? -0.719 -2.643 -3.426 1 98.69 25 THR B N 1
ATOM 3650 C CA . THR B 1 25 ? -0.293 -1.332 -2.949 1 98.69 25 THR B CA 1
ATOM 3651 C C . THR B 1 25 ? 0.921 -1.458 -2.033 1 98.69 25 THR B C 1
ATOM 3653 O O . THR B 1 25 ? 1.798 -0.592 -2.033 1 98.69 25 THR B O 1
ATOM 3656 N N . SER B 1 26 ? 1.014 -2.531 -1.287 1 97.56 26 SER B N 1
ATOM 3657 C CA . SER B 1 26 ? 2.092 -2.738 -0.326 1 97.56 26 SER B CA 1
ATOM 3658 C C . SER B 1 26 ? 3.449 -2.789 -1.02 1 97.56 26 SER B C 1
ATOM 3660 O O . SER B 1 26 ? 4.48 -2.527 -0.397 1 97.56 26 SER B O 1
ATOM 3662 N N . TYR B 1 27 ? 3.414 -3.09 -2.316 1 97.88 27 TYR B N 1
ATOM 3663 C CA . TYR B 1 27 ? 4.668 -3.195 -3.057 1 97.88 27 TYR B CA 1
ATOM 3664 C C . TYR B 1 27 ? 4.648 -2.295 -4.285 1 97.88 27 TYR B C 1
ATOM 3666 O O . TYR B 1 27 ? 5.391 -2.529 -5.242 1 97.88 27 TYR B O 1
ATOM 3674 N N . GLY B 1 28 ? 3.715 -1.332 -4.305 1 97.75 28 GLY B N 1
ATOM 3675 C CA . GLY B 1 28 ? 3.766 -0.255 -5.281 1 97.75 28 GLY B CA 1
ATOM 3676 C C . GLY B 1 28 ? 2.906 -0.518 -6.504 1 97.75 28 GLY B C 1
ATOM 3677 O O . GLY B 1 28 ? 2.967 0.23 -7.484 1 97.75 28 GLY B O 1
ATOM 3678 N N . GLY B 1 29 ? 2.055 -1.578 -6.438 1 98.62 29 GLY B N 1
ATOM 3679 C CA . GLY B 1 29 ? 1.312 -1.983 -7.621 1 98.62 29 GLY B CA 1
ATOM 3680 C C . GLY B 1 29 ? -0.004 -1.247 -7.781 1 98.62 29 GLY B C 1
ATOM 3681 O O . GLY B 1 29 ? -0.681 -1.39 -8.797 1 98.62 29 GLY B O 1
ATOM 3682 N N . ALA B 1 30 ? -0.381 -0.434 -6.816 1 98.81 30 ALA B N 1
ATOM 3683 C CA . ALA B 1 30 ? -1.622 0.336 -6.848 1 98.81 30 ALA B CA 1
ATOM 3684 C C . ALA B 1 30 ? -1.563 1.508 -5.871 1 98.81 30 ALA B C 1
ATOM 3686 O O . ALA B 1 30 ? -0.6 1.646 -5.113 1 98.81 30 ALA B O 1
ATOM 3687 N N . ASP B 1 31 ? -2.443 2.389 -5.973 1 98.56 31 ASP B N 1
ATOM 3688 C CA . ASP B 1 31 ? -2.697 3.461 -5.02 1 98.56 31 ASP B CA 1
ATOM 3689 C C . ASP B 1 31 ? -4.168 3.486 -4.602 1 98.56 31 ASP B C 1
ATOM 3691 O O . ASP B 1 31 ? -5.059 3.318 -5.434 1 98.56 31 ASP B O 1
ATOM 3695 N N . VAL B 1 32 ? -4.414 3.723 -3.381 1 98.62 32 VAL B N 1
ATOM 3696 C CA . VAL B 1 32 ? -5.73 3.545 -2.777 1 98.62 32 VAL B CA 1
ATOM 3697 C C . VAL B 1 32 ? -6.746 4.445 -3.477 1 98.62 32 VAL B C 1
ATOM 3699 O O . VAL B 1 32 ? -7.801 3.98 -3.914 1 98.62 32 VAL B O 1
ATOM 3702 N N . ALA B 1 33 ? -6.414 5.719 -3.67 1 98.19 33 ALA B N 1
ATOM 3703 C CA . ALA B 1 33 ? -7.363 6.668 -4.254 1 98.19 33 ALA B CA 1
ATOM 3704 C C . ALA B 1 33 ? -7.664 6.312 -5.707 1 98.19 33 ALA B C 1
ATOM 3706 O O . ALA B 1 33 ? -8.797 6.473 -6.172 1 98.19 33 ALA B O 1
ATOM 3707 N N . GLU B 1 34 ? -6.66 5.855 -6.43 1 98.62 34 GLU B N 1
ATOM 3708 C CA . GLU B 1 34 ? -6.855 5.434 -7.816 1 98.62 34 GLU B CA 1
ATOM 3709 C C . GLU B 1 34 ? -7.809 4.246 -7.902 1 98.62 34 GLU B C 1
ATOM 3711 O O . GLU B 1 34 ? -8.688 4.211 -8.766 1 98.62 34 GLU B O 1
ATOM 3716 N N . VAL B 1 35 ? -7.668 3.285 -6.984 1 98.88 35 VAL B N 1
ATOM 3717 C CA . VAL B 1 35 ? -8.5 2.088 -6.992 1 98.88 35 VAL B CA 1
ATOM 3718 C C . VAL B 1 35 ? -9.938 2.457 -6.609 1 98.88 35 VAL B C 1
ATOM 3720 O O . VAL B 1 35 ? -10.891 2 -7.242 1 98.88 35 VAL B O 1
ATOM 3723 N N . LEU B 1 36 ? -10.078 3.287 -5.574 1 98.25 36 LEU B N 1
ATOM 3724 C CA . LEU B 1 36 ? -11.422 3.664 -5.137 1 98.25 36 LEU B CA 1
ATOM 3725 C C . LEU B 1 36 ? -12.148 4.434 -6.23 1 98.25 36 LEU B C 1
ATOM 3727 O O . LEU B 1 36 ? -13.367 4.301 -6.383 1 98.25 36 LEU B O 1
ATOM 3731 N N . GLU B 1 37 ? -11.438 5.293 -6.949 1 97.88 37 GLU B N 1
ATOM 3732 C CA . GLU B 1 37 ? -12.023 5.992 -8.086 1 97.88 37 GLU B CA 1
ATOM 3733 C C . GLU B 1 37 ? -12.445 5.016 -9.18 1 97.88 37 GLU B C 1
ATOM 3735 O O . GLU B 1 37 ? -13.539 5.125 -9.734 1 97.88 37 GLU B O 1
ATOM 3740 N N . ALA B 1 38 ? -11.586 4.082 -9.508 1 98.56 38 ALA B N 1
ATOM 3741 C CA . ALA B 1 38 ? -11.898 3.086 -10.531 1 98.56 38 ALA B CA 1
ATOM 3742 C C . ALA B 1 38 ? -13.148 2.293 -10.156 1 98.56 38 ALA B C 1
ATOM 3744 O O . ALA B 1 38 ? -14.062 2.146 -10.969 1 98.56 38 ALA B O 1
ATOM 3745 N N . VAL B 1 39 ? -13.195 1.803 -8.945 1 98.31 39 VAL B N 1
ATOM 3746 C CA . VAL B 1 39 ? -14.281 0.952 -8.477 1 98.31 39 VAL B CA 1
ATOM 3747 C C . VAL B 1 39 ? -15.617 1.686 -8.617 1 98.31 39 VAL B C 1
ATOM 3749 O O . VAL B 1 39 ? -16.625 1.079 -8.961 1 98.31 39 VAL B O 1
ATOM 3752 N N . ALA B 1 40 ? -15.609 2.941 -8.391 1 96.88 40 ALA B N 1
ATOM 3753 C CA . ALA B 1 40 ? -16.828 3.742 -8.422 1 96.88 40 ALA B CA 1
ATOM 3754 C C . ALA B 1 40 ? -17.406 3.824 -9.836 1 96.88 40 ALA B C 1
ATOM 3756 O O . ALA B 1 40 ? -18.562 4.168 -10.023 1 96.88 40 ALA B O 1
ATOM 3757 N N . THR B 1 41 ? -16.625 3.508 -10.828 1 97.25 41 THR B N 1
ATOM 3758 C CA . THR B 1 41 ? -17.078 3.623 -12.211 1 97.25 41 THR B CA 1
ATOM 3759 C C . THR B 1 41 ? -17.344 2.244 -12.805 1 97.25 41 THR B C 1
ATOM 3761 O O . THR B 1 41 ? -17.688 2.127 -13.984 1 97.25 41 THR B O 1
ATOM 3764 N N . ILE B 1 42 ? -17.188 1.188 -12.039 1 98.06 42 ILE B N 1
ATOM 3765 C CA . ILE B 1 42 ? -17.344 -0.179 -12.523 1 98.06 42 ILE B CA 1
ATOM 3766 C C . ILE B 1 42 ? -18.719 -0.705 -12.133 1 98.06 42 ILE B C 1
ATOM 3768 O O . ILE B 1 42 ? -19.109 -0.632 -10.969 1 98.06 42 ILE B O 1
ATOM 3772 N N . ASN B 1 43 ? -19.484 -1.15 -13.125 1 96.88 43 ASN B N 1
ATOM 3773 C CA . ASN B 1 43 ? -20.703 -1.911 -12.875 1 96.88 43 ASN B CA 1
ATOM 3774 C C . ASN B 1 43 ? -20.406 -3.398 -12.695 1 96.88 43 ASN B C 1
ATOM 3776 O O . ASN B 1 43 ? -19.688 -3.994 -13.492 1 96.88 43 ASN B O 1
ATOM 3780 N N . ALA B 1 44 ? -20.906 -3.955 -11.656 1 94.75 44 ALA B N 1
ATOM 3781 C CA . ALA B 1 44 ? -20.656 -5.363 -11.352 1 94.75 44 ALA B CA 1
ATOM 3782 C C . ALA B 1 44 ? -20.984 -6.246 -12.555 1 94.75 44 ALA B C 1
ATOM 3784 O O . ALA B 1 44 ? -22 -6.039 -13.227 1 94.75 44 ALA B O 1
ATOM 3785 N N . ASN B 1 45 ? -20.078 -7.141 -12.836 1 94.25 45 ASN B N 1
ATOM 3786 C CA . ASN B 1 45 ? -20.219 -8.141 -13.883 1 94.25 45 ASN B CA 1
ATOM 3787 C C . ASN B 1 45 ? -20.25 -7.504 -15.266 1 94.25 45 ASN B C 1
ATOM 3789 O O . ASN B 1 45 ? -20.766 -8.102 -16.219 1 94.25 45 ASN B O 1
ATOM 3793 N N . ASP B 1 46 ? -19.891 -6.254 -15.367 1 96 46 ASP B N 1
ATOM 3794 C CA . ASP B 1 46 ? -19.797 -5.562 -16.656 1 96 46 ASP B CA 1
ATOM 3795 C C . ASP B 1 46 ? -18.328 -5.402 -17.062 1 96 46 ASP B C 1
ATOM 3797 O O . ASP B 1 46 ? -17.656 -4.461 -16.641 1 96 46 ASP B O 1
ATOM 3801 N N . ALA B 1 47 ? -17.891 -6.254 -18.016 1 95.69 47 ALA B N 1
ATOM 3802 C CA . ALA B 1 47 ? -16.5 -6.289 -18.453 1 95.69 47 ALA B CA 1
ATOM 3803 C C . ALA B 1 47 ? -16.094 -4.957 -19.078 1 95.69 47 ALA B C 1
ATOM 3805 O O . ALA B 1 47 ? -14.945 -4.52 -18.906 1 95.69 47 ALA B O 1
ATOM 3806 N N . SER B 1 48 ? -16.938 -4.316 -19.781 1 96.69 48 SER B N 1
ATOM 3807 C CA . SER B 1 48 ? -16.625 -3.074 -20.469 1 96.69 48 SER B CA 1
ATOM 3808 C C . SER B 1 48 ? -16.312 -1.957 -19.484 1 96.69 48 SER B C 1
ATOM 3810 O O . SER B 1 48 ? -15.328 -1.229 -19.656 1 96.69 48 SER B O 1
ATOM 3812 N N . SER B 1 49 ? -17.156 -1.788 -18.484 1 98.06 49 SER B N 1
ATOM 3813 C CA . SER B 1 49 ? -16.906 -0.76 -17.484 1 98.06 49 SER B CA 1
ATOM 3814 C C . SER B 1 49 ? -15.633 -1.054 -16.703 1 98.06 49 SER B C 1
ATOM 3816 O O . SER B 1 49 ? -14.906 -0.134 -16.312 1 98.06 49 SER B O 1
ATOM 3818 N N . TRP B 1 50 ? -15.352 -2.346 -16.453 1 98.31 50 TRP B N 1
ATOM 3819 C CA . TRP B 1 50 ? -14.102 -2.754 -15.82 1 98.31 50 TRP B CA 1
ATOM 3820 C C . TRP B 1 50 ? -12.898 -2.314 -16.656 1 98.31 50 TRP B C 1
ATOM 3822 O O . TRP B 1 50 ? -11.977 -1.678 -16.141 1 98.31 50 TRP B O 1
ATOM 3832 N N . GLN B 1 51 ? -12.93 -2.625 -17.922 1 98 51 GLN B N 1
ATOM 3833 C CA . GLN B 1 51 ? -11.844 -2.297 -18.828 1 98 51 GLN B CA 1
ATOM 3834 C C . GLN B 1 51 ? -11.594 -0.792 -18.875 1 98 51 GLN B C 1
ATOM 3836 O O . GLN B 1 51 ? -10.445 -0.343 -18.781 1 98 51 GLN B O 1
ATOM 3841 N N . LYS B 1 52 ? -12.609 -0.039 -18.984 1 98.31 52 LYS B N 1
ATOM 3842 C CA . LYS B 1 52 ? -12.5 1.411 -19.109 1 98.31 52 LYS B CA 1
ATOM 3843 C C . LYS B 1 52 ? -11.93 2.027 -17.828 1 98.31 52 LYS B C 1
ATOM 3845 O O . LYS B 1 52 ? -11.07 2.914 -17.891 1 98.31 52 LYS B O 1
ATOM 3850 N N . ALA B 1 53 ? -12.414 1.572 -16.672 1 98.5 53 ALA B N 1
ATOM 3851 C CA . ALA B 1 53 ? -11.961 2.102 -15.391 1 98.5 53 ALA B CA 1
ATOM 3852 C C . ALA B 1 53 ? -10.461 1.913 -15.211 1 98.5 53 ALA B C 1
ATOM 3854 O O . ALA B 1 53 ? -9.742 2.859 -14.875 1 98.5 53 ALA B O 1
ATOM 3855 N N . TRP B 1 54 ? -9.984 0.746 -15.5 1 98.81 54 TRP B N 1
ATOM 3856 C CA . TRP B 1 54 ? -8.578 0.446 -15.25 1 98.81 54 TRP B CA 1
ATOM 3857 C C . TRP B 1 54 ? -7.695 1.029 -16.344 1 98.81 54 TRP B C 1
ATOM 3859 O O . TRP B 1 54 ? -6.559 1.431 -16.094 1 98.81 54 TRP B O 1
ATOM 3869 N N . ALA B 1 55 ? -8.188 1.092 -17.562 1 98.75 55 ALA B N 1
ATOM 3870 C CA . ALA B 1 55 ? -7.441 1.77 -18.609 1 98.75 55 ALA B CA 1
ATOM 3871 C C . ALA B 1 55 ? -7.207 3.236 -18.266 1 98.75 55 ALA B C 1
ATOM 3873 O O . ALA B 1 55 ? -6.133 3.781 -18.531 1 98.75 55 ALA B O 1
ATOM 3874 N N . THR B 1 56 ? -8.188 3.859 -17.688 1 98.44 56 THR B N 1
ATOM 3875 C CA . THR B 1 56 ? -8.07 5.254 -17.281 1 98.44 56 THR B CA 1
ATOM 3876 C C . THR B 1 56 ? -6.977 5.414 -16.234 1 98.44 56 THR B C 1
ATOM 3878 O O . THR B 1 56 ? -6.117 6.289 -16.344 1 98.44 56 THR B O 1
ATOM 3881 N N . GLN B 1 57 ? -6.984 4.574 -15.234 1 98.69 57 GLN B N 1
ATOM 3882 C CA . GLN B 1 57 ? -5.969 4.648 -14.188 1 98.69 57 GLN B CA 1
ATOM 3883 C C . GLN B 1 57 ? -4.586 4.328 -14.742 1 98.69 57 GLN B C 1
ATOM 3885 O O . GLN B 1 57 ? -3.586 4.902 -14.305 1 98.69 57 GLN B O 1
ATOM 3890 N N . ALA B 1 58 ? -4.527 3.395 -15.695 1 98.88 58 ALA B N 1
ATOM 3891 C CA . ALA B 1 58 ? -3.248 3.053 -16.312 1 98.88 58 ALA B CA 1
ATOM 3892 C C . ALA B 1 58 ? -2.646 4.258 -17.031 1 98.88 58 ALA B C 1
ATOM 3894 O O . ALA B 1 58 ? -1.46 4.555 -16.875 1 98.88 58 ALA B O 1
ATOM 3895 N N . ALA B 1 59 ? -3.436 4.926 -17.766 1 98.75 59 ALA B N 1
ATOM 3896 C CA . ALA B 1 59 ? -2.973 6.094 -18.516 1 98.75 59 ALA B CA 1
ATOM 3897 C C . ALA B 1 59 ? -2.502 7.195 -17.578 1 98.75 59 ALA B C 1
ATOM 3899 O O . ALA B 1 59 ? -1.479 7.84 -17.812 1 98.75 59 ALA B O 1
ATOM 3900 N N . ARG B 1 60 ? -3.211 7.406 -16.547 1 98.5 60 ARG B N 1
ATOM 3901 C CA . ARG B 1 60 ? -2.861 8.43 -15.57 1 98.5 60 ARG B CA 1
ATOM 3902 C C . ARG B 1 60 ? -1.561 8.086 -14.852 1 98.5 60 ARG B C 1
ATOM 3904 O O . ARG B 1 60 ? -0.708 8.953 -14.648 1 98.5 60 ARG B O 1
ATOM 3911 N N . ALA B 1 61 ? -1.431 6.852 -14.445 1 98.81 61 ALA B N 1
ATOM 3912 C CA . ALA B 1 61 ? -0.201 6.414 -13.781 1 98.81 61 ALA B CA 1
ATOM 3913 C C . ALA B 1 61 ? 1 6.566 -14.711 1 98.81 61 ALA B C 1
ATOM 3915 O O . ALA B 1 61 ? 2.08 6.973 -14.281 1 98.81 61 ALA B O 1
ATOM 3916 N N . GLU B 1 62 ? 0.812 6.219 -15.961 1 98.81 62 GLU B N 1
ATOM 3917 C CA . GLU B 1 62 ? 1.906 6.363 -16.922 1 98.81 62 GLU B CA 1
ATOM 3918 C C . GLU B 1 62 ? 2.312 7.828 -17.078 1 98.81 62 GLU B C 1
ATOM 3920 O O . GLU B 1 62 ? 3.5 8.141 -17.188 1 98.81 62 GLU B O 1
ATOM 3925 N N . ALA B 1 63 ? 1.354 8.695 -17.125 1 98.5 63 ALA B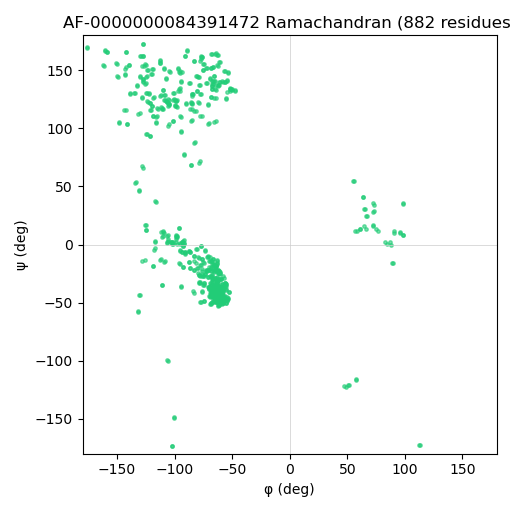 N 1
ATOM 3926 C CA . ALA B 1 63 ? 1.647 10.117 -17.219 1 98.5 63 ALA B CA 1
ATOM 3927 C C . ALA B 1 63 ? 2.453 10.594 -16.016 1 98.5 63 ALA B C 1
ATOM 3929 O O . ALA B 1 63 ? 3.4 11.375 -16.172 1 98.5 63 ALA B O 1
ATOM 3930 N N . LEU B 1 64 ? 2.115 10.164 -14.859 1 98.31 64 LEU B N 1
ATOM 3931 C CA . LEU B 1 64 ? 2.85 10.516 -13.641 1 98.31 64 LEU B CA 1
ATOM 3932 C C . LEU B 1 64 ? 4.27 9.961 -13.688 1 98.31 64 LEU B C 1
ATOM 3934 O O . LEU B 1 64 ? 5.207 10.602 -13.219 1 98.31 64 LEU B O 1
ATOM 3938 N N . ALA B 1 65 ? 4.379 8.711 -14.227 1 98.62 65 ALA B N 1
ATOM 3939 C CA . ALA B 1 65 ? 5.699 8.102 -14.352 1 98.62 65 ALA B CA 1
ATOM 3940 C C . ALA B 1 65 ? 6.609 8.93 -15.258 1 98.62 65 ALA B C 1
ATOM 3942 O O . ALA B 1 65 ? 7.777 9.156 -14.93 1 98.62 65 ALA B O 1
ATOM 3943 N N . LYS B 1 66 ? 6.055 9.383 -16.344 1 98.12 66 LYS B N 1
ATOM 3944 C CA . LYS B 1 66 ? 6.812 10.211 -17.281 1 98.12 66 LYS B CA 1
ATOM 3945 C C . LYS B 1 66 ? 7.234 11.523 -16.625 1 98.12 66 LYS B C 1
ATOM 3947 O O . LYS B 1 66 ? 8.375 11.961 -16.781 1 98.12 66 LYS B O 1
ATOM 3952 N N . GLN B 1 67 ? 6.324 12.117 -15.914 1 97.62 67 GLN B N 1
ATOM 3953 C CA . GLN B 1 67 ? 6.637 13.359 -15.211 1 97.62 67 GLN B CA 1
ATOM 3954 C C . GLN B 1 67 ? 7.738 13.141 -14.172 1 97.62 67 GLN B C 1
ATOM 3956 O O . GLN B 1 67 ? 8.672 13.938 -14.078 1 97.62 67 GLN B O 1
ATOM 3961 N N . ALA B 1 68 ? 7.609 12.102 -13.383 1 98.38 68 ALA B N 1
ATOM 3962 C CA . ALA B 1 68 ? 8.617 11.781 -12.367 1 98.38 68 ALA B CA 1
ATOM 3963 C C . ALA B 1 68 ? 9.969 11.5 -13.008 1 98.38 68 ALA B C 1
ATOM 3965 O O . ALA B 1 68 ? 11.008 11.875 -12.461 1 98.38 68 ALA B O 1
ATOM 3966 N N . SER B 1 69 ? 9.914 10.836 -14.164 1 98.06 69 SER B N 1
ATOM 3967 C CA . SER B 1 69 ? 11.148 10.539 -14.891 1 98.06 69 SER B CA 1
ATOM 3968 C C . SER B 1 69 ? 11.836 11.828 -15.344 1 98.06 69 SER B C 1
ATOM 3970 O O . SER B 1 69 ? 13.055 11.961 -15.211 1 98.06 69 SER B O 1
ATOM 3972 N N . LEU B 1 70 ? 11.062 12.773 -15.805 1 96.75 70 LEU B N 1
ATOM 3973 C CA . LEU B 1 70 ? 11.586 14.047 -16.266 1 96.75 70 LEU B CA 1
ATOM 3974 C C . LEU B 1 70 ? 12.148 14.859 -15.109 1 96.75 70 LEU B C 1
ATOM 3976 O O . LEU B 1 70 ? 13.062 15.664 -15.297 1 96.75 70 LEU B O 1
ATOM 3980 N N . ASN B 1 71 ? 11.711 14.602 -13.906 1 96.38 71 ASN B N 1
ATOM 3981 C CA . ASN B 1 71 ? 12.125 15.367 -12.734 1 96.38 71 ASN B CA 1
ATOM 3982 C C . ASN B 1 71 ? 13.156 14.602 -11.906 1 96.38 71 ASN B C 1
ATOM 3984 O O . ASN B 1 71 ? 13.531 15.039 -10.82 1 96.38 71 ASN B O 1
ATOM 3988 N N . GLY B 1 72 ? 13.539 13.461 -12.359 1 96.94 72 GLY B N 1
ATOM 3989 C CA . GLY B 1 72 ? 14.578 12.68 -11.703 1 96.94 72 GLY B CA 1
ATOM 3990 C C . GLY B 1 72 ? 14.133 12.062 -10.398 1 96.94 72 GLY B C 1
ATOM 3991 O O . GLY B 1 72 ? 14.953 11.758 -9.531 1 96.94 72 GLY B O 1
ATOM 3992 N N . ASN B 1 73 ? 12.859 11.992 -10.125 1 97.88 73 ASN B N 1
ATOM 3993 C CA . ASN B 1 73 ? 12.312 11.32 -8.953 1 97.88 73 ASN B CA 1
ATOM 3994 C C . ASN B 1 73 ? 12.18 9.812 -9.18 1 97.88 73 ASN B C 1
ATOM 3996 O O . ASN B 1 73 ? 11.109 9.328 -9.547 1 97.88 73 ASN B O 1
ATOM 4000 N N . ARG B 1 74 ? 13.242 9.109 -8.883 1 97.31 74 ARG B N 1
ATOM 4001 C CA . ARG B 1 74 ? 13.391 7.699 -9.211 1 97.31 74 ARG B CA 1
ATOM 4002 C C . ARG B 1 74 ? 12.289 6.871 -8.562 1 97.31 74 ARG B C 1
ATOM 4004 O O . ARG B 1 74 ? 11.648 6.051 -9.227 1 97.31 74 ARG B O 1
ATOM 4011 N N . ASP B 1 75 ? 12.023 7.082 -7.27 1 97.44 75 ASP B N 1
ATOM 4012 C CA . ASP B 1 75 ? 11.031 6.285 -6.551 1 97.44 75 ASP B CA 1
ATOM 4013 C C . ASP B 1 75 ? 9.625 6.531 -7.098 1 97.44 75 ASP B C 1
ATOM 4015 O O . ASP B 1 75 ? 8.844 5.594 -7.266 1 97.44 75 ASP B O 1
ATOM 4019 N N . ALA B 1 76 ? 9.273 7.797 -7.383 1 98.25 76 ALA B N 1
ATOM 4020 C CA . ALA B 1 76 ? 7.965 8.117 -7.941 1 98.25 76 ALA B CA 1
ATOM 4021 C C . ALA B 1 76 ? 7.793 7.496 -9.328 1 98.25 76 ALA B C 1
ATOM 4023 O O . ALA B 1 76 ? 6.727 6.969 -9.648 1 98.25 76 ALA B O 1
ATOM 4024 N N . ALA B 1 77 ? 8.836 7.562 -10.141 1 98.69 77 ALA B N 1
ATOM 4025 C CA . ALA B 1 77 ? 8.781 6.984 -11.477 1 98.69 77 ALA B CA 1
ATOM 4026 C C . ALA B 1 77 ? 8.586 5.473 -11.422 1 98.69 77 ALA B C 1
ATOM 4028 O O . ALA B 1 77 ? 7.711 4.926 -12.094 1 98.69 77 ALA B O 1
ATOM 4029 N N . ARG B 1 78 ? 9.383 4.793 -10.617 1 98.38 78 ARG B N 1
ATOM 4030 C CA . ARG B 1 78 ? 9.273 3.348 -10.453 1 98.38 78 ARG B CA 1
ATOM 4031 C C . ARG B 1 78 ? 7.855 2.949 -10.039 1 98.38 78 ARG B C 1
ATOM 4033 O O . ARG B 1 78 ? 7.242 2.088 -10.672 1 98.38 78 ARG B O 1
ATOM 4040 N N . GLY B 1 79 ? 7.398 3.654 -8.992 1 98.44 79 GLY B N 1
ATOM 4041 C CA . GLY B 1 79 ? 6.066 3.338 -8.5 1 98.44 79 GLY B CA 1
ATOM 4042 C C . GLY B 1 79 ? 4.977 3.559 -9.531 1 98.44 79 GLY B C 1
ATOM 4043 O O . GLY B 1 79 ? 4.066 2.738 -9.664 1 98.44 79 GLY B O 1
ATOM 4044 N N . ALA B 1 80 ? 5.055 4.621 -10.266 1 98.81 80 ALA B N 1
ATOM 4045 C CA . ALA B 1 80 ? 4.027 4.957 -11.25 1 98.81 80 ALA B CA 1
ATOM 4046 C C . ALA B 1 80 ? 4.066 3.992 -12.43 1 98.81 80 ALA B C 1
ATOM 4048 O O . ALA B 1 80 ? 3.02 3.611 -12.961 1 98.81 80 ALA B O 1
ATOM 4049 N N . TYR B 1 81 ? 5.238 3.551 -12.859 1 98.81 81 TYR B N 1
ATOM 4050 C CA . TYR B 1 81 ? 5.324 2.564 -13.93 1 98.81 81 TYR B CA 1
ATOM 4051 C C . TYR B 1 81 ? 4.785 1.214 -13.477 1 98.81 81 TYR B C 1
ATOM 4053 O O . TYR B 1 81 ? 4.137 0.505 -14.25 1 98.81 81 TYR B O 1
ATOM 4061 N N . LEU B 1 82 ? 5.09 0.831 -12.234 1 98.81 82 LEU B N 1
ATOM 4062 C CA . LEU B 1 82 ? 4.535 -0.41 -11.703 1 98.81 82 LEU B CA 1
ATOM 4063 C C . LEU B 1 82 ? 3.012 -0.368 -11.695 1 98.81 82 LEU B C 1
ATOM 4065 O O . LEU B 1 82 ? 2.357 -1.326 -12.109 1 98.81 82 LEU B O 1
ATOM 4069 N N . ARG B 1 83 ? 2.422 0.77 -11.258 1 98.88 83 ARG B N 1
ATOM 4070 C CA . ARG B 1 83 ? 0.97 0.913 -11.25 1 98.88 83 ARG B CA 1
ATOM 4071 C C . ARG B 1 83 ? 0.405 0.905 -12.664 1 98.88 83 ARG B C 1
ATOM 4073 O O . ARG B 1 83 ? -0.611 0.26 -12.93 1 98.88 83 ARG B O 1
ATOM 4080 N N . ALA B 1 84 ? 1.118 1.638 -13.539 1 98.94 84 ALA B N 1
ATOM 4081 C CA . ALA B 1 84 ? 0.669 1.668 -14.93 1 98.94 84 ALA B CA 1
ATOM 4082 C C . ALA B 1 84 ? 0.619 0.261 -15.523 1 98.94 84 ALA B C 1
ATOM 4084 O O . ALA B 1 84 ? -0.353 -0.106 -16.188 1 98.94 84 ALA B O 1
ATOM 4085 N N . ALA B 1 85 ? 1.638 -0.521 -15.297 1 98.88 85 ALA B N 1
ATOM 4086 C CA . ALA B 1 85 ? 1.688 -1.896 -15.789 1 98.88 85 ALA B CA 1
ATOM 4087 C C . ALA B 1 85 ? 0.564 -2.734 -15.188 1 98.88 85 ALA B C 1
ATOM 4089 O O . ALA B 1 85 ? -0.151 -3.436 -15.906 1 98.88 85 ALA B O 1
ATOM 4090 N N . ASN B 1 86 ? 0.374 -2.652 -13.906 1 98.88 86 ASN B N 1
ATOM 4091 C CA . ASN B 1 86 ? -0.617 -3.469 -13.219 1 98.88 86 ASN B CA 1
ATOM 4092 C C . ASN B 1 86 ? -2.039 -3.086 -13.617 1 98.88 86 ASN B C 1
ATOM 4094 O O . ASN B 1 86 ? -2.895 -3.955 -13.789 1 98.88 86 ASN B O 1
ATOM 4098 N N . TYR B 1 87 ? -2.295 -1.765 -13.758 1 98.94 87 TYR B N 1
ATOM 4099 C CA . TYR B 1 87 ? -3.607 -1.308 -14.195 1 98.94 87 TYR B CA 1
ATOM 4100 C C . TYR B 1 87 ? -3.859 -1.694 -15.648 1 98.94 87 TYR B C 1
ATOM 4102 O O . TYR B 1 87 ? -4.992 -2.008 -16.031 1 98.94 87 TYR B O 1
ATOM 4110 N N . THR B 1 88 ? -2.83 -1.63 -16.469 1 98.88 88 THR B N 1
ATOM 4111 C CA . THR B 1 88 ? -2.967 -2.104 -17.844 1 98.88 88 THR B CA 1
ATOM 4112 C C . THR B 1 88 ? -3.338 -3.584 -17.859 1 98.88 88 THR B C 1
ATOM 4114 O O . THR B 1 88 ? -4.25 -3.986 -18.594 1 98.88 88 THR B O 1
ATOM 4117 N N . ARG B 1 89 ? -2.652 -4.387 -17.125 1 98.25 89 ARG B N 1
ATOM 4118 C CA . ARG B 1 89 ? -2.994 -5.801 -17 1 98.25 89 ARG B CA 1
ATOM 4119 C C . ARG B 1 89 ? -4.453 -5.973 -16.578 1 98.25 89 ARG B C 1
ATOM 4121 O O . ARG B 1 89 ? -5.18 -6.777 -17.172 1 98.25 89 ARG B O 1
ATOM 4128 N N . ALA B 1 90 ? -4.859 -5.207 -15.562 1 98.44 90 ALA B N 1
ATOM 4129 C CA . ALA B 1 90 ? -6.23 -5.285 -15.07 1 98.44 90 ALA B CA 1
ATOM 4130 C C . ALA B 1 90 ? -7.227 -4.922 -16.172 1 98.44 90 ALA B C 1
ATOM 4132 O O . ALA B 1 90 ? -8.297 -5.531 -16.281 1 98.44 90 ALA B O 1
ATOM 4133 N N . SER B 1 91 ? -6.891 -3.949 -16.984 1 98.38 91 SER B N 1
ATOM 4134 C CA . SER B 1 91 ? -7.797 -3.459 -18.016 1 98.38 91 SER B CA 1
ATOM 4135 C C . SER B 1 91 ? -8.109 -4.543 -19.047 1 98.38 91 SER B C 1
ATOM 4137 O O . SER B 1 91 ? -9.203 -4.574 -19.609 1 98.38 91 SER B O 1
ATOM 4139 N N . GLY B 1 92 ? -7.156 -5.434 -19.281 1 96.38 92 GLY B N 1
ATOM 4140 C CA . GLY B 1 92 ? -7.352 -6.484 -20.266 1 96.38 92 GLY B CA 1
ATOM 4141 C C . GLY B 1 92 ? -7.836 -7.789 -19.656 1 96.38 92 GLY B C 1
ATOM 4142 O O . GLY B 1 92 ? -8.055 -8.766 -20.375 1 96.38 92 GLY B O 1
ATOM 4143 N N . TYR B 1 93 ? -8.039 -7.824 -18.375 1 95.38 93 TYR B N 1
ATOM 4144 C CA . TYR B 1 93 ? -8.266 -9.07 -17.656 1 95.38 93 TYR B CA 1
ATOM 4145 C C . TYR B 1 93 ? -9.609 -9.68 -18.016 1 95.38 93 TYR B C 1
ATOM 4147 O O . TYR B 1 93 ? -9.781 -10.898 -17.969 1 95.38 93 TYR B O 1
ATOM 4155 N N . MET B 1 94 ? -10.586 -8.805 -18.422 1 94.44 94 MET B N 1
ATOM 4156 C CA . MET B 1 94 ? -11.938 -9.281 -18.719 1 94.44 94 MET B CA 1
ATOM 4157 C C . MET B 1 94 ? -12.125 -9.492 -20.219 1 94.44 94 MET B C 1
ATOM 4159 O O . MET B 1 94 ? -13.242 -9.727 -20.688 1 94.44 94 MET B O 1
ATOM 4163 N N . TYR B 1 95 ? -11.039 -9.359 -21.047 1 90.62 95 TYR B N 1
ATOM 4164 C CA . TYR B 1 95 ? -11.062 -9.773 -22.438 1 90.62 95 TYR B CA 1
ATOM 4165 C C . TYR B 1 95 ? -11.094 -11.297 -22.547 1 90.62 95 TYR B C 1
ATOM 4167 O O . TYR B 1 95 ? -10.07 -11.961 -22.406 1 90.62 95 TYR B O 1
ATOM 4175 N N . LEU B 1 96 ? -12.195 -11.828 -22.844 1 90.88 96 LEU B N 1
ATOM 4176 C CA . LEU B 1 96 ? -12.375 -13.273 -22.797 1 90.88 96 LEU B CA 1
ATOM 4177 C C . LEU B 1 96 ? -12.148 -13.898 -24.172 1 90.88 96 LEU B C 1
ATOM 4179 O O . LEU B 1 96 ? -12.602 -13.352 -25.188 1 90.88 96 LEU B O 1
ATOM 4183 N N . PRO B 1 97 ? -11.422 -14.945 -24.172 1 91.75 97 PRO B N 1
ATOM 4184 C CA . PRO B 1 97 ? -11.406 -15.742 -25.391 1 91.75 97 PRO B CA 1
ATOM 4185 C C . PRO B 1 97 ? -12.781 -16.328 -25.734 1 91.75 97 PRO B C 1
ATOM 4187 O O . PRO B 1 97 ? -13.633 -16.453 -24.859 1 91.75 97 PRO B O 1
ATOM 4190 N N . SER B 1 98 ? -12.961 -16.578 -27.016 1 91.12 98 SER B N 1
ATOM 4191 C CA . SER B 1 98 ? -14.227 -17.125 -27.484 1 91.12 98 SER B CA 1
ATOM 4192 C C . SER B 1 98 ? -14.008 -18.438 -28.25 1 91.12 98 SER B C 1
ATOM 4194 O O . SER B 1 98 ? -12.945 -18.641 -28.828 1 91.12 98 SER B O 1
ATOM 4196 N N . PRO B 1 99 ? -15.078 -19.234 -28.109 1 89.62 99 PRO B N 1
ATOM 4197 C CA . PRO B 1 99 ? -14.969 -20.438 -28.922 1 89.62 99 PRO B CA 1
ATOM 4198 C C . PRO B 1 99 ? -15.008 -20.125 -30.422 1 89.62 99 PRO B C 1
ATOM 4200 O O . PRO B 1 99 ? -15.586 -19.125 -30.844 1 89.62 99 PRO B O 1
ATOM 4203 N N . PRO B 1 100 ? -14.336 -21.062 -31.188 1 89.69 100 PRO B N 1
ATOM 4204 C CA . PRO B 1 100 ? -14.516 -20.938 -32.625 1 89.69 100 PRO B CA 1
ATOM 4205 C C . PRO B 1 100 ? -15.938 -21.266 -33.094 1 89.69 100 PRO B C 1
ATOM 4207 O O . PRO B 1 100 ? -16.719 -21.812 -32.312 1 89.69 100 PRO B O 1
ATOM 4210 N N . HIS B 1 101 ? -16.234 -20.859 -34.281 1 83.56 101 HIS B N 1
ATOM 4211 C CA . HIS B 1 101 ? -17.578 -21.016 -34.781 1 83.56 101 HIS B CA 1
ATOM 4212 C C . HIS B 1 101 ? -18.047 -22.469 -34.719 1 83.56 101 HIS B C 1
ATOM 4214 O O . HIS B 1 101 ? -19.219 -22.734 -34.469 1 83.56 101 HIS B O 1
ATOM 4220 N N . ASP B 1 102 ? -17.219 -23.328 -34.906 1 80.19 102 ASP B N 1
ATOM 4221 C CA . ASP B 1 102 ? -17.578 -24.75 -34.938 1 80.19 102 ASP B CA 1
ATOM 4222 C C . ASP B 1 102 ? -17.406 -25.406 -33.594 1 80.19 102 ASP B C 1
ATOM 4224 O O . ASP B 1 102 ? -17.734 -26.578 -33.406 1 80.19 102 ASP B O 1
ATOM 4228 N N . ASP B 1 103 ? -17.031 -24.688 -32.625 1 76.75 103 ASP B N 1
ATOM 4229 C CA . ASP B 1 103 ? -16.797 -25.125 -31.266 1 76.75 103 ASP B CA 1
ATOM 4230 C C . ASP B 1 103 ? -15.758 -26.25 -31.219 1 76.75 103 ASP B C 1
ATOM 4232 O O . ASP B 1 103 ? -15.672 -26.984 -30.234 1 76.75 103 ASP B O 1
ATOM 4236 N N . TYR B 1 104 ? -15.156 -26.359 -32.406 1 79.5 104 TYR B N 1
ATOM 4237 C CA . TYR B 1 104 ? -14.062 -27.328 -32.5 1 79.5 104 TYR B CA 1
ATOM 4238 C C . TYR B 1 104 ? -12.711 -26.625 -32.531 1 79.5 104 TYR B C 1
ATOM 4240 O O . TYR B 1 104 ? -12.594 -25.547 -33.125 1 79.5 104 TYR B O 1
ATOM 4248 N N . GLY B 1 105 ? -11.867 -27 -31.625 1 83.56 105 GLY B N 1
ATOM 4249 C CA . GLY B 1 105 ? -10.547 -26.406 -31.656 1 83.56 105 GLY B CA 1
ATOM 4250 C C . GLY B 1 105 ? -10.273 -25.5 -30.453 1 83.56 105 GLY B C 1
ATOM 4251 O O . GLY B 1 105 ? -11.086 -25.422 -29.531 1 83.56 105 GLY B O 1
ATOM 4252 N N . PRO B 1 106 ? -9.148 -24.828 -30.547 1 89.12 106 PRO B N 1
ATOM 4253 C CA . PRO B 1 106 ? -8.758 -23.953 -29.422 1 89.12 106 PRO B CA 1
ATOM 4254 C C . PRO B 1 106 ? -9.562 -22.672 -29.375 1 89.12 106 PRO B C 1
ATOM 4256 O O . PRO B 1 106 ? -10.055 -22.188 -30.391 1 89.12 106 PRO B O 1
ATOM 4259 N N . MET B 1 107 ? -9.727 -22.172 -28.172 1 92.06 107 MET B N 1
ATOM 4260 C CA . MET B 1 107 ? -10.352 -20.859 -27.984 1 92.06 107 MET B CA 1
ATOM 4261 C C . MET B 1 107 ? -9.633 -19.797 -28.828 1 92.06 107 MET B C 1
ATOM 4263 O O . MET B 1 107 ? -8.422 -19.875 -29.031 1 92.06 107 MET B O 1
ATOM 4267 N N . ILE B 1 108 ? -10.406 -18.828 -29.25 1 91.62 108 ILE B N 1
ATOM 4268 C CA . ILE B 1 108 ? -9.867 -17.688 -30 1 91.62 108 ILE B CA 1
ATOM 4269 C C . ILE B 1 108 ? -9.664 -16.5 -29.062 1 91.62 108 ILE B C 1
ATOM 4271 O O . ILE B 1 108 ? -10.594 -16.078 -28.391 1 91.62 108 ILE B O 1
ATOM 4275 N N . ALA B 1 109 ? -8.438 -16.031 -29.047 1 91.12 109 ALA B N 1
ATOM 4276 C CA . ALA B 1 109 ? -8.102 -14.93 -28.141 1 91.12 109 ALA B CA 1
ATOM 4277 C C . ALA B 1 109 ? -8.859 -13.664 -28.547 1 91.12 109 ALA B C 1
ATOM 4279 O O . ALA B 1 109 ? -9.133 -13.438 -29.719 1 91.12 109 ALA B O 1
ATOM 4280 N N . HIS B 1 110 ? -9.242 -12.898 -27.562 1 92.5 110 HIS B N 1
ATOM 4281 C CA . HIS B 1 110 ? -9.703 -11.539 -27.859 1 92.5 110 HIS B CA 1
ATOM 4282 C C . HIS B 1 110 ? -8.656 -10.766 -28.656 1 92.5 110 HIS B C 1
ATOM 4284 O O . HIS B 1 110 ? -7.461 -10.867 -28.375 1 92.5 110 HIS B O 1
ATOM 4290 N N . PRO B 1 111 ? -9.039 -9.977 -29.594 1 92.25 111 PRO B N 1
ATOM 4291 C CA . PRO B 1 111 ? -8.086 -9.312 -30.484 1 92.25 111 PRO B CA 1
ATOM 4292 C C . PRO B 1 111 ? -7.141 -8.367 -29.75 1 92.25 111 PRO B C 1
ATOM 4294 O O . PRO B 1 111 ? -6.02 -8.133 -30.203 1 92.25 111 PRO B O 1
ATOM 4297 N N . SER B 1 112 ? -7.551 -7.883 -28.625 1 94.06 112 SER B N 1
ATOM 4298 C CA . SER B 1 112 ? -6.742 -6.902 -27.906 1 94.06 112 SER B CA 1
ATOM 4299 C C . SER B 1 112 ? -5.852 -7.582 -26.875 1 94.06 112 SER B C 1
ATOM 4301 O O . SER B 1 112 ? -4.996 -6.934 -26.266 1 94.06 112 SER B O 1
ATOM 4303 N N . ALA B 1 113 ? -6.004 -8.875 -26.672 1 92.88 113 ALA B N 1
ATOM 4304 C CA . ALA B 1 113 ? -5.355 -9.562 -25.562 1 92.88 113 ALA B CA 1
ATOM 4305 C C . ALA B 1 113 ? -3.838 -9.508 -25.688 1 92.88 113 ALA B C 1
ATOM 4307 O O . ALA B 1 113 ? -3.137 -9.188 -24.719 1 92.88 113 ALA B O 1
ATOM 4308 N N . LEU B 1 114 ? -3.307 -9.805 -26.844 1 94.25 114 LEU B N 1
ATOM 4309 C CA . LEU B 1 114 ? -1.861 -9.836 -27.047 1 94.25 114 LEU B CA 1
ATOM 4310 C C . LEU B 1 114 ? -1.266 -8.438 -26.891 1 94.25 114 LEU B C 1
ATOM 4312 O O . LEU B 1 114 ? -0.229 -8.266 -26.234 1 94.25 114 LEU B O 1
ATOM 4316 N N . SER B 1 115 ? -1.907 -7.422 -27.5 1 96.25 115 SER B N 1
ATOM 4317 C CA . SER B 1 115 ? -1.397 -6.059 -27.438 1 96.25 115 SER B CA 1
ATOM 4318 C C . SER B 1 115 ? -1.361 -5.555 -25.984 1 96.25 115 SER B C 1
ATOM 4320 O O . SER B 1 115 ? -0.436 -4.844 -25.594 1 96.25 115 SER B O 1
ATOM 4322 N N . VAL B 1 116 ? -2.371 -5.902 -25.188 1 96.44 116 VAL B N 1
ATOM 4323 C CA . VAL B 1 116 ? -2.4 -5.512 -23.781 1 96.44 116 VAL B CA 1
ATOM 4324 C C . VAL B 1 116 ? -1.245 -6.176 -23.031 1 96.44 116 VAL B C 1
ATOM 4326 O O . VAL B 1 116 ? -0.546 -5.523 -22.25 1 96.44 116 VAL B O 1
ATOM 4329 N N . SER B 1 117 ? -1.055 -7.449 -23.281 1 95.44 117 SER B N 1
ATOM 4330 C CA . SER B 1 117 ? 0.028 -8.18 -22.625 1 95.44 117 SER B CA 1
ATOM 4331 C C . SER B 1 117 ? 1.385 -7.57 -22.969 1 95.44 117 SER B C 1
ATOM 4333 O O . SER B 1 117 ? 2.242 -7.434 -22.094 1 95.44 117 SER B O 1
ATOM 4335 N N . GLU B 1 118 ? 1.599 -7.227 -24.203 1 96.94 118 GLU B N 1
ATOM 4336 C CA . GLU B 1 118 ? 2.854 -6.613 -24.625 1 96.94 118 GLU B CA 1
ATOM 4337 C C . GLU B 1 118 ? 3.043 -5.242 -23.969 1 96.94 118 GLU B C 1
ATOM 4339 O O . GLU B 1 118 ? 4.16 -4.879 -23.594 1 96.94 118 GLU B O 1
ATOM 4344 N N . ARG B 1 119 ? 1.941 -4.504 -23.891 1 97.94 119 ARG B N 1
ATOM 4345 C CA . ARG B 1 119 ? 1.987 -3.195 -23.25 1 97.94 119 ARG B CA 1
ATOM 4346 C C . ARG B 1 119 ? 2.332 -3.318 -21.766 1 97.94 119 ARG B C 1
ATOM 4348 O O . ARG B 1 119 ? 3.066 -2.492 -21.234 1 97.94 119 ARG B O 1
ATOM 4355 N N . VAL B 1 120 ? 1.771 -4.332 -21.109 1 98.25 120 VAL B N 1
ATOM 4356 C CA . VAL B 1 120 ? 2.094 -4.605 -19.703 1 98.25 120 VAL B CA 1
ATOM 4357 C C . VAL B 1 120 ? 3.598 -4.824 -19.562 1 98.25 120 VAL B C 1
ATOM 4359 O O . VAL B 1 120 ? 4.234 -4.23 -18.688 1 98.25 120 VAL B O 1
ATOM 4362 N N . THR B 1 121 ? 4.164 -5.613 -20.391 1 97.69 121 THR B N 1
ATOM 4363 C CA . THR B 1 121 ? 5.59 -5.926 -20.359 1 97.69 121 THR B CA 1
ATOM 4364 C C . THR B 1 121 ? 6.422 -4.668 -20.594 1 97.69 121 THR B C 1
ATOM 4366 O O . THR B 1 121 ? 7.414 -4.438 -19.906 1 97.69 121 THR B O 1
ATOM 4369 N N . GLU B 1 122 ? 6.023 -3.879 -21.562 1 97.88 122 GLU B N 1
ATOM 4370 C CA . GLU B 1 122 ? 6.742 -2.648 -21.875 1 97.88 122 GLU B CA 1
ATOM 4371 C C . GLU B 1 122 ? 6.797 -1.71 -20.672 1 97.88 122 GLU B C 1
ATOM 4373 O O . GLU B 1 122 ? 7.859 -1.176 -20.344 1 97.88 122 GLU B O 1
ATOM 4378 N N . LEU B 1 123 ? 5.684 -1.47 -20.031 1 98.62 123 LEU B N 1
ATOM 4379 C CA . LEU B 1 123 ? 5.594 -0.565 -18.891 1 98.62 123 LEU B CA 1
ATOM 4380 C C . LEU B 1 123 ? 6.387 -1.105 -17.719 1 98.62 123 LEU B C 1
ATOM 4382 O O . LEU B 1 123 ? 7.109 -0.357 -17.047 1 98.62 123 LEU B O 1
ATOM 4386 N N . PHE B 1 124 ? 6.27 -2.396 -17.484 1 98.56 124 PHE B N 1
ATOM 4387 C CA . PHE B 1 124 ? 6.996 -3.01 -16.375 1 98.56 124 PHE B CA 1
ATOM 4388 C C . PHE B 1 124 ? 8.5 -2.906 -16.594 1 98.56 124 PHE B C 1
ATOM 4390 O O . PHE B 1 124 ? 9.25 -2.648 -15.656 1 98.56 124 PHE B O 1
ATOM 4397 N N . CYS B 1 125 ? 8.953 -3.086 -17.797 1 97.88 125 CYS B N 1
ATOM 4398 C CA . CYS B 1 125 ? 10.375 -3.029 -18.125 1 97.88 125 CYS B CA 1
ATOM 4399 C C . CYS B 1 125 ? 10.945 -1.641 -17.859 1 97.88 125 CYS B C 1
ATOM 4401 O O . CYS B 1 125 ? 12.109 -1.503 -17.484 1 97.88 125 CYS B O 1
ATOM 4403 N N . LYS B 1 126 ? 10.125 -0.627 -17.953 1 98.12 126 LYS B N 1
ATOM 4404 C CA . LYS B 1 126 ? 10.57 0.733 -17.656 1 98.12 126 LYS B CA 1
ATOM 4405 C C . LYS B 1 126 ? 10.805 0.926 -16.156 1 98.12 126 LYS B C 1
ATOM 4407 O O . LYS B 1 126 ? 11.547 1.819 -15.758 1 98.12 126 LYS B O 1
ATOM 4412 N N . ALA B 1 127 ? 10.195 0.09 -15.344 1 98.19 127 ALA B N 1
ATOM 4413 C CA . ALA B 1 127 ? 10.375 0.166 -13.891 1 98.19 127 ALA B CA 1
ATOM 4414 C C . ALA B 1 127 ? 11.648 -0.565 -13.461 1 98.19 127 ALA B C 1
ATOM 4416 O O . ALA B 1 127 ? 12.219 -0.258 -12.414 1 98.19 127 ALA B O 1
ATOM 4417 N N . ILE B 1 128 ? 12.164 -1.483 -14.25 1 97.94 128 ILE B N 1
ATOM 4418 C CA . ILE B 1 128 ? 13.219 -2.418 -13.859 1 97.94 128 ILE B CA 1
ATOM 4419 C C . ILE B 1 128 ? 14.5 -1.649 -13.547 1 97.94 128 ILE B C 1
ATOM 4421 O O . ILE B 1 128 ? 15.07 -1.81 -12.469 1 97.94 128 ILE B O 1
ATOM 4425 N N . PRO B 1 129 ? 14.93 -0.705 -14.445 1 97.25 129 PRO B N 1
ATOM 4426 C CA . PRO B 1 129 ? 16.172 0.013 -14.148 1 97.25 129 PRO B CA 1
ATOM 4427 C C . PRO B 1 129 ? 16.047 0.925 -12.93 1 97.25 129 PRO B C 1
ATOM 4429 O O . PRO B 1 129 ? 17.062 1.422 -12.422 1 97.25 129 PRO B O 1
ATOM 4432 N N . LEU B 1 130 ? 14.852 1.145 -12.477 1 97.25 130 LEU B N 1
ATOM 4433 C CA . LEU B 1 130 ? 14.609 2.066 -11.375 1 97.25 130 LEU B CA 1
ATOM 4434 C C . LEU B 1 130 ? 14.547 1.319 -10.047 1 97.25 130 LEU B C 1
ATOM 4436 O O . LEU B 1 130 ? 14.445 1.939 -8.984 1 97.25 130 LEU B O 1
ATOM 4440 N N . MET B 1 131 ? 14.609 -0.012 -10.062 1 96.69 131 MET B N 1
ATOM 4441 C CA . MET B 1 131 ? 14.539 -0.827 -8.852 1 96.69 131 MET B CA 1
ATOM 4442 C C . MET B 1 131 ? 15.852 -0.762 -8.078 1 96.69 131 MET B C 1
ATOM 4444 O O . MET B 1 131 ? 16.906 -0.446 -8.641 1 96.69 131 MET B O 1
ATOM 4448 N N . ASP B 1 132 ? 15.781 -1.011 -6.773 1 93.94 132 ASP B N 1
ATOM 4449 C CA . ASP B 1 132 ? 16.938 -0.915 -5.887 1 93.94 132 ASP B CA 1
ATOM 4450 C C . ASP B 1 132 ? 17.812 -2.152 -6 1 93.94 132 ASP B C 1
ATOM 4452 O O . ASP B 1 132 ? 18.922 -2.186 -5.453 1 93.94 132 ASP B O 1
ATOM 4456 N N . ASN B 1 133 ? 17.312 -3.189 -6.684 1 97.19 133 ASN B N 1
ATOM 4457 C CA . ASN B 1 133 ? 18.047 -4.422 -6.898 1 97.19 133 ASN B CA 1
ATOM 4458 C C . ASN B 1 133 ? 18.266 -4.699 -8.383 1 97.19 133 ASN B C 1
ATOM 4460 O O . ASN B 1 133 ? 17.453 -4.289 -9.219 1 97.19 133 ASN B O 1
ATOM 4464 N N . PRO B 1 134 ? 19.344 -5.379 -8.711 1 97.88 134 PRO B N 1
ATOM 4465 C CA . PRO B 1 134 ? 19.531 -5.746 -10.117 1 97.88 134 PRO B CA 1
ATOM 4466 C C . PRO B 1 134 ? 18.5 -6.758 -10.609 1 97.88 134 PRO B C 1
ATOM 4468 O O . PRO B 1 134 ? 18.125 -7.672 -9.875 1 97.88 134 PRO B O 1
ATOM 4471 N N . VAL B 1 135 ? 18.078 -6.559 -11.797 1 98.56 135 VAL B N 1
ATOM 4472 C CA . VAL B 1 135 ? 17.188 -7.496 -12.469 1 98.56 135 VAL B CA 1
ATOM 4473 C C . VAL B 1 135 ? 17.75 -7.859 -13.836 1 98.56 135 VAL B C 1
ATOM 4475 O O . VAL B 1 135 ? 18.094 -6.98 -14.633 1 98.56 135 VAL B O 1
ATOM 4478 N N . LEU B 1 136 ? 17.891 -9.125 -14.078 1 98.56 136 LEU B N 1
ATOM 4479 C CA . LEU B 1 136 ? 18.406 -9.617 -15.352 1 98.56 136 LEU B CA 1
ATOM 4480 C C . LEU B 1 136 ? 17.312 -10.273 -16.172 1 98.56 136 LEU B C 1
ATOM 4482 O O . LEU B 1 136 ? 16.562 -11.117 -15.664 1 98.56 136 LEU B O 1
ATOM 4486 N N . LYS B 1 137 ? 17.188 -9.852 -17.406 1 98.06 137 LYS B N 1
ATOM 4487 C CA . LYS B 1 137 ? 16.328 -10.57 -18.344 1 98.06 137 LYS B CA 1
ATOM 4488 C C . LYS B 1 137 ? 17.016 -11.836 -18.859 1 98.06 137 LYS B C 1
ATOM 4490 O O . LYS B 1 137 ? 18.203 -11.797 -19.219 1 98.06 137 LYS B O 1
ATOM 4495 N N . VAL B 1 138 ? 16.297 -12.906 -18.766 1 98.44 138 VAL B N 1
ATOM 4496 C CA . VAL B 1 138 ? 16.875 -14.156 -19.234 1 98.44 138 VAL B CA 1
ATOM 4497 C C . VAL B 1 138 ? 15.938 -14.805 -20.266 1 98.44 138 VAL B C 1
ATOM 4499 O O . VAL B 1 138 ? 14.742 -14.492 -20.297 1 98.44 138 VAL B O 1
ATOM 4502 N N . SER B 1 139 ? 16.438 -15.578 -21.094 1 98.31 139 SER B N 1
ATOM 4503 C CA . SER B 1 139 ? 15.742 -16.391 -22.078 1 98.31 139 SER B CA 1
ATOM 4504 C C . SER B 1 139 ? 16.016 -17.875 -21.844 1 98.31 139 SER B C 1
ATOM 4506 O O . SER B 1 139 ? 17.109 -18.359 -22.094 1 98.31 139 SER B O 1
ATOM 4508 N N . ILE B 1 140 ? 15.031 -18.609 -21.422 1 98.62 140 ILE B N 1
ATOM 4509 C CA . ILE B 1 140 ? 15.195 -19.984 -20.984 1 98.62 140 ILE B CA 1
ATOM 4510 C C . ILE B 1 140 ? 14.812 -20.938 -22.109 1 98.62 140 ILE B C 1
ATOM 4512 O O . ILE B 1 140 ? 13.656 -20.969 -22.531 1 98.62 140 ILE B O 1
ATOM 4516 N N . PRO B 1 141 ? 15.695 -21.719 -22.531 1 97.88 141 PRO B N 1
ATOM 4517 C CA . PRO B 1 141 ? 15.359 -22.656 -23.609 1 97.88 141 PRO B CA 1
ATOM 4518 C C . PRO B 1 141 ? 14.312 -23.688 -23.172 1 97.88 141 PRO B C 1
ATOM 4520 O O . PRO B 1 141 ? 14.383 -24.219 -22.062 1 97.88 141 PRO B O 1
ATOM 4523 N N . TYR B 1 142 ? 13.367 -23.875 -23.984 1 97.56 142 TYR B N 1
ATOM 4524 C CA . TYR B 1 142 ? 12.312 -24.859 -23.797 1 97.56 142 TYR B CA 1
ATOM 4525 C C . TYR B 1 142 ? 11.82 -25.406 -25.125 1 97.56 142 TYR B C 1
ATOM 4527 O O . TYR B 1 142 ? 11.055 -24.734 -25.828 1 97.56 142 TYR B O 1
ATOM 4535 N N . GLU B 1 143 ? 12.211 -26.625 -25.453 1 95.38 143 GLU B N 1
ATOM 4536 C CA . GLU B 1 143 ? 11.898 -27.219 -26.75 1 95.38 143 GLU B CA 1
ATOM 4537 C C . GLU B 1 143 ? 12.289 -26.281 -27.891 1 95.38 143 GLU B C 1
ATOM 4539 O O . GLU B 1 143 ? 13.438 -25.828 -27.953 1 95.38 143 GLU B O 1
ATOM 4544 N N . ASP B 1 144 ? 11.336 -25.875 -28.734 1 95.44 144 ASP B N 1
ATOM 4545 C CA . ASP B 1 144 ? 11.641 -25.016 -29.875 1 95.44 144 ASP B CA 1
ATOM 4546 C C . ASP B 1 144 ? 11.391 -23.547 -29.547 1 95.44 144 ASP B C 1
ATOM 4548 O O . ASP B 1 144 ? 11.359 -22.703 -30.438 1 95.44 144 ASP B O 1
ATOM 4552 N N . TYR B 1 145 ? 11.25 -23.344 -28.219 1 97.06 145 TYR B N 1
ATOM 4553 C CA . TYR B 1 145 ? 10.883 -21.984 -27.828 1 97.06 145 TYR B CA 1
ATOM 4554 C C . TYR B 1 145 ? 11.859 -21.453 -26.781 1 97.06 145 TYR B C 1
ATOM 4556 O O . TYR B 1 145 ? 12.836 -22.109 -26.438 1 97.06 145 TYR B O 1
ATOM 4564 N N . GLN B 1 146 ? 11.711 -20.156 -26.453 1 97.5 146 GLN B N 1
ATOM 4565 C CA . GLN B 1 146 ? 12.391 -19.469 -25.359 1 97.5 146 GLN B CA 1
ATOM 4566 C C . GLN B 1 146 ? 11.391 -18.891 -24.375 1 97.5 146 GLN B C 1
ATOM 4568 O O . GLN B 1 146 ? 10.555 -18.047 -24.734 1 97.5 146 GLN B O 1
ATOM 4573 N N . MET B 1 147 ? 11.461 -19.422 -23.203 1 98 147 MET B N 1
ATOM 4574 C CA . MET B 1 147 ? 10.609 -18.844 -22.172 1 98 147 MET B CA 1
ATOM 4575 C C . MET B 1 147 ? 11.227 -17.562 -21.609 1 98 147 MET B C 1
ATOM 4577 O O . MET B 1 147 ? 12.375 -17.562 -21.172 1 98 147 MET B O 1
ATOM 4581 N N . PRO B 1 148 ? 10.492 -16.453 -21.688 1 97.81 148 PRO B N 1
ATOM 4582 C CA . PRO B 1 148 ? 11.016 -15.234 -21.062 1 97.81 148 PRO B CA 1
ATOM 4583 C C . PRO B 1 148 ? 11.07 -15.32 -19.547 1 97.81 148 PRO B C 1
ATOM 4585 O O . PRO B 1 148 ? 10.172 -15.883 -18.922 1 97.81 148 PRO B O 1
ATOM 4588 N N . GLY B 1 149 ? 12.18 -14.852 -18.938 1 98.31 149 GLY B N 1
ATOM 4589 C CA . GLY B 1 149 ? 12.336 -14.844 -17.5 1 98.31 149 GLY B CA 1
ATOM 4590 C C . GLY B 1 149 ? 12.992 -13.578 -16.969 1 98.31 149 GLY B C 1
ATOM 4591 O O . GLY B 1 149 ? 13.609 -12.836 -17.719 1 98.31 149 GLY B O 1
ATOM 4592 N N . LEU B 1 150 ? 12.734 -13.227 -15.75 1 98.75 150 LEU B N 1
ATOM 4593 C CA . LEU B 1 150 ? 13.391 -12.164 -15 1 98.75 150 LEU B CA 1
ATOM 4594 C C . LEU B 1 150 ? 14.031 -12.719 -13.727 1 98.75 150 LEU B C 1
ATOM 4596 O O . LEU B 1 150 ? 13.375 -13.398 -12.938 1 98.75 150 LEU B O 1
ATOM 4600 N N . LEU B 1 151 ? 15.32 -12.531 -13.609 1 98.88 151 LEU B N 1
ATOM 4601 C CA . LEU B 1 151 ? 16.062 -12.914 -12.414 1 98.88 151 LEU B CA 1
ATOM 4602 C C . LEU B 1 151 ? 16.344 -11.695 -11.539 1 98.88 151 LEU B C 1
ATOM 4604 O O . LEU B 1 151 ? 17.188 -10.859 -11.867 1 98.88 151 LEU B O 1
ATOM 4608 N N . TYR B 1 152 ? 15.633 -11.578 -10.422 1 98.88 152 TYR B N 1
ATOM 4609 C CA . TYR B 1 152 ? 15.828 -10.516 -9.438 1 98.88 152 TYR B CA 1
ATOM 4610 C C . TYR B 1 152 ? 16.938 -10.883 -8.453 1 98.88 152 TYR B C 1
ATOM 4612 O O . TYR B 1 152 ? 16.844 -11.898 -7.75 1 98.88 152 TYR B O 1
ATOM 4620 N N . LEU B 1 153 ? 17.953 -10.102 -8.367 1 98.88 153 LEU B N 1
ATOM 4621 C CA . LEU B 1 153 ? 19.094 -10.414 -7.527 1 98.88 153 LEU B CA 1
ATOM 4622 C C . LEU B 1 153 ? 19.125 -9.523 -6.289 1 98.88 153 LEU B C 1
ATOM 4624 O O . LEU B 1 153 ? 18.719 -8.367 -6.34 1 98.88 153 LEU B O 1
ATOM 4628 N N . PRO B 1 154 ? 19.562 -10.133 -5.141 1 98.62 154 PRO B N 1
ATOM 4629 C CA . PRO B 1 154 ? 19.797 -9.227 -4.012 1 98.62 154 PRO B CA 1
ATOM 4630 C C . PRO B 1 154 ? 20.922 -8.227 -4.289 1 98.62 154 PRO B C 1
ATOM 4632 O O . PRO B 1 154 ? 21.922 -8.578 -4.91 1 98.62 154 PRO B O 1
ATOM 4635 N N . PRO B 1 155 ? 20.656 -6.977 -3.891 1 96.44 155 PRO B N 1
ATOM 4636 C CA . PRO B 1 155 ? 21.812 -6.086 -3.926 1 96.44 155 PRO B CA 1
ATOM 4637 C C . PRO B 1 155 ? 22.922 -6.523 -2.979 1 96.44 155 PRO B C 1
ATOM 4639 O O . PRO B 1 155 ? 22.688 -7.328 -2.072 1 96.44 155 PRO B O 1
ATOM 4642 N N . GLU B 1 156 ? 24.047 -6.02 -3.191 1 95.56 156 GLU B N 1
ATOM 4643 C CA . GLU B 1 156 ? 25.219 -6.441 -2.418 1 95.56 156 GLU B CA 1
ATOM 4644 C C . GLU B 1 156 ? 24.969 -6.289 -0.92 1 95.56 156 GLU B C 1
ATOM 4646 O O . GLU B 1 156 ? 25.328 -7.164 -0.133 1 95.56 156 GLU B O 1
ATOM 4651 N N . SER B 1 157 ? 24.297 -5.219 -0.582 1 93.44 157 SER B N 1
ATOM 4652 C CA . SER B 1 157 ? 24.094 -4.883 0.824 1 93.44 157 SER B CA 1
ATOM 4653 C C . SER B 1 157 ? 23.109 -5.844 1.489 1 93.44 157 SER B C 1
ATOM 4655 O O . SER B 1 157 ? 23.016 -5.883 2.717 1 93.44 157 SER B O 1
ATOM 4657 N N . HIS B 1 158 ? 22.422 -6.695 0.693 1 96.06 158 HIS B N 1
ATOM 4658 C CA . HIS B 1 158 ? 21.391 -7.555 1.268 1 96.06 158 HIS B CA 1
ATOM 4659 C C . HIS B 1 158 ? 21.75 -9.031 1.103 1 96.06 158 HIS B C 1
ATOM 4661 O O . HIS B 1 158 ? 20.969 -9.906 1.481 1 96.06 158 HIS B O 1
ATOM 4667 N N . ARG B 1 159 ? 22.922 -9.289 0.534 1 97.5 159 ARG B N 1
ATOM 4668 C CA . ARG B 1 159 ? 23.344 -10.68 0.408 1 97.5 159 ARG B CA 1
ATOM 4669 C C . ARG B 1 159 ? 23.594 -11.297 1.777 1 97.5 159 ARG B C 1
ATOM 4671 O O . ARG B 1 159 ? 24.047 -10.617 2.699 1 97.5 159 ARG B O 1
ATOM 4678 N N . ILE B 1 160 ? 23.203 -12.5 1.902 1 97.06 160 ILE B N 1
ATOM 4679 C CA . ILE B 1 160 ? 23.422 -13.211 3.156 1 97.06 160 ILE B CA 1
ATOM 4680 C C . ILE B 1 160 ? 24.922 -13.461 3.359 1 97.06 160 ILE B C 1
ATOM 4682 O O . ILE B 1 160 ? 25.578 -14.039 2.492 1 97.06 160 ILE B O 1
ATOM 4686 N N . PRO B 1 161 ? 25.453 -13.047 4.535 1 94.69 161 PRO B N 1
ATOM 4687 C CA . PRO B 1 161 ? 26.891 -13.195 4.758 1 94.69 161 PRO B CA 1
ATOM 4688 C C . PRO B 1 161 ? 27.359 -14.648 4.73 1 94.69 161 PRO B C 1
ATOM 4690 O O . PRO B 1 161 ? 26.672 -15.531 5.262 1 94.69 161 PRO B O 1
ATOM 4693 N N . ASN B 1 162 ? 28.438 -14.883 4.109 1 94.12 162 ASN B N 1
ATOM 4694 C CA . ASN B 1 162 ? 29.156 -16.156 4.102 1 94.12 162 ASN B CA 1
ATOM 4695 C C . ASN B 1 162 ? 28.344 -17.25 3.428 1 94.12 162 ASN B C 1
ATOM 4697 O O . ASN B 1 162 ? 28.422 -18.422 3.838 1 94.12 162 ASN B O 1
ATOM 4701 N N . ARG B 1 163 ? 27.594 -16.812 2.525 1 95.62 163 ARG B N 1
ATOM 4702 C CA . ARG B 1 163 ? 26.812 -17.797 1.787 1 95.62 163 ARG B CA 1
ATOM 4703 C C . ARG B 1 163 ? 26.547 -17.344 0.358 1 95.62 163 ARG B C 1
ATOM 4705 O O . ARG B 1 163 ? 26.422 -16.141 0.103 1 95.62 163 ARG B O 1
ATOM 4712 N N . LYS B 1 164 ? 26.531 -18.312 -0.573 1 98.12 164 LYS B N 1
ATOM 4713 C CA . LYS B 1 164 ? 26.047 -18.016 -1.923 1 98.12 164 LYS B CA 1
ATOM 4714 C C . LYS B 1 164 ? 24.578 -17.641 -1.922 1 98.12 164 LYS B C 1
ATOM 4716 O O . LYS B 1 164 ? 23.875 -17.844 -0.921 1 98.12 164 LYS B O 1
ATOM 4721 N N . ILE B 1 165 ? 24.125 -17.062 -3.004 1 98.81 165 ILE B N 1
ATOM 4722 C CA . ILE B 1 165 ? 22.766 -16.531 -3.072 1 98.81 165 ILE B CA 1
ATOM 4723 C C . ILE B 1 165 ? 21.766 -17.672 -3.279 1 98.81 165 ILE B C 1
ATOM 4725 O O . ILE B 1 165 ? 21.781 -18.328 -4.32 1 98.81 165 ILE B O 1
ATOM 4729 N N . PRO B 1 166 ? 20.953 -17.984 -2.27 1 98.88 166 PRO B N 1
ATOM 4730 C CA . PRO B 1 166 ? 19.875 -18.953 -2.523 1 98.88 166 PRO B CA 1
ATOM 4731 C C . PRO B 1 166 ? 18.906 -18.484 -3.598 1 98.88 166 PRO B C 1
ATOM 4733 O O . PRO B 1 166 ? 18.781 -17.281 -3.846 1 98.88 166 PRO B O 1
ATOM 4736 N N . ILE B 1 167 ? 18.203 -19.422 -4.23 1 98.94 167 ILE B N 1
ATOM 4737 C CA . ILE B 1 167 ? 17.375 -19.109 -5.387 1 98.94 167 ILE B CA 1
ATOM 4738 C C . ILE B 1 167 ? 15.938 -19.578 -5.133 1 98.94 167 ILE B C 1
ATOM 4740 O O . ILE B 1 167 ? 15.711 -20.688 -4.668 1 98.94 167 ILE B O 1
ATOM 4744 N N . LEU B 1 168 ? 15 -18.719 -5.367 1 98.94 168 LEU B N 1
ATOM 4745 C CA . LEU B 1 168 ? 13.586 -19.078 -5.363 1 98.94 168 LEU B CA 1
ATOM 4746 C C . LEU B 1 168 ? 13.008 -19.016 -6.773 1 98.94 168 LEU B C 1
ATOM 4748 O O . LEU B 1 168 ? 13.047 -17.969 -7.426 1 98.94 168 LEU B O 1
ATOM 4752 N N . LEU B 1 169 ? 12.57 -20.156 -7.293 1 98.88 169 LEU B N 1
ATOM 4753 C CA . LEU B 1 169 ? 11.758 -20.188 -8.5 1 98.88 169 LEU B CA 1
ATOM 4754 C C . LEU B 1 169 ? 10.297 -19.906 -8.18 1 98.88 169 LEU B C 1
ATOM 4756 O O . LEU B 1 169 ? 9.664 -20.656 -7.438 1 98.88 169 LEU B O 1
ATOM 4760 N N . SER B 1 170 ? 9.789 -18.797 -8.68 1 98.69 170 SER B N 1
ATOM 4761 C CA . SER B 1 170 ? 8.406 -18.391 -8.453 1 98.69 170 SER B CA 1
ATOM 4762 C C . SER B 1 170 ? 7.527 -18.734 -9.641 1 98.69 170 SER B C 1
ATOM 4764 O O . SER B 1 170 ? 7.715 -18.203 -10.742 1 98.69 170 SER B O 1
ATOM 4766 N N . PHE B 1 171 ? 6.527 -19.562 -9.406 1 98.19 171 PHE B N 1
ATOM 4767 C CA . PHE B 1 171 ? 5.68 -20.031 -10.492 1 98.19 171 PHE B CA 1
ATOM 4768 C C . PHE B 1 171 ? 4.363 -19.266 -10.523 1 98.19 171 PHE B C 1
ATOM 4770 O O . PHE B 1 171 ? 3.727 -19.062 -9.492 1 98.19 171 PHE B O 1
ATOM 4777 N N . GLY B 1 172 ? 4.043 -18.797 -11.711 1 95.19 172 GLY B N 1
ATOM 4778 C CA . GLY B 1 172 ? 2.729 -18.219 -11.938 1 95.19 172 GLY B CA 1
ATOM 4779 C C . GLY B 1 172 ? 1.662 -19.266 -12.227 1 95.19 172 GLY B C 1
ATOM 4780 O O . GLY B 1 172 ? 1.975 -20.391 -12.625 1 95.19 172 GLY B O 1
ATOM 4781 N N . GLY B 1 173 ? 0.426 -18.859 -11.984 1 89.56 173 GLY B N 1
ATOM 4782 C CA . GLY B 1 173 ? -0.687 -19.781 -12.18 1 89.56 173 GLY B CA 1
ATOM 4783 C C . GLY B 1 173 ? -1.419 -19.562 -13.484 1 89.56 173 GLY B C 1
ATOM 4784 O O . GLY B 1 173 ? -0.806 -19.188 -14.492 1 89.56 173 GLY B O 1
ATOM 4785 N N . ALA B 1 174 ? -2.721 -19.859 -13.484 1 88.62 174 ALA B N 1
ATOM 4786 C CA . ALA B 1 174 ? -3.564 -19.953 -14.672 1 88.62 174 ALA B CA 1
ATOM 4787 C C . ALA B 1 174 ? -3.746 -18.594 -15.336 1 88.62 174 ALA B C 1
ATOM 4789 O O . ALA B 1 174 ? -3.742 -18.484 -16.562 1 88.62 174 ALA B O 1
ATOM 4790 N N . ASP B 1 175 ? -3.832 -17.594 -14.523 1 90 175 ASP B N 1
ATOM 4791 C CA . ASP B 1 175 ? -4.211 -16.297 -15.094 1 90 175 ASP B CA 1
ATOM 4792 C C . ASP B 1 175 ? -3.176 -15.227 -14.758 1 90 175 ASP B C 1
ATOM 4794 O O . ASP B 1 175 ? -3.42 -14.039 -14.961 1 90 175 ASP B O 1
ATOM 4798 N N . GLY B 1 176 ? -2.035 -15.703 -14.258 1 90.38 176 GLY B N 1
ATOM 4799 C CA . GLY B 1 176 ? -1.006 -14.75 -13.883 1 90.38 176 GLY B CA 1
ATOM 4800 C C . GLY B 1 176 ? -0.031 -14.453 -15.008 1 90.38 176 GLY B C 1
ATOM 4801 O O . GLY B 1 176 ? -0.043 -15.125 -16.031 1 90.38 176 GLY B O 1
ATOM 4802 N N . CYS B 1 177 ? 0.699 -13.383 -14.906 1 94.12 177 CYS B N 1
ATOM 4803 C CA . CYS B 1 177 ? 1.834 -13.039 -15.75 1 94.12 177 CYS B CA 1
ATOM 4804 C C . CYS B 1 177 ? 3.053 -12.672 -14.914 1 94.12 177 CYS B C 1
ATOM 4806 O O . CYS B 1 177 ? 2.934 -12.438 -13.711 1 94.12 177 CYS B O 1
ATOM 4808 N N . GLN B 1 178 ? 4.191 -12.703 -15.531 1 94.44 178 GLN B N 1
ATOM 4809 C CA . GLN B 1 178 ? 5.445 -12.508 -14.805 1 94.44 178 GLN B CA 1
ATOM 4810 C C . GLN B 1 178 ? 5.469 -11.156 -14.102 1 94.44 178 GLN B C 1
ATOM 4812 O O . GLN B 1 178 ? 6.008 -11.039 -13 1 94.44 178 GLN B O 1
ATOM 4817 N N . GLU B 1 179 ? 4.836 -10.133 -14.734 1 97.25 179 GLU B N 1
ATOM 4818 C CA . GLU B 1 179 ? 4.852 -8.781 -14.18 1 97.25 179 GLU B CA 1
ATOM 4819 C C . GLU B 1 179 ? 4.035 -8.703 -12.891 1 97.25 179 GLU B C 1
ATOM 4821 O O . GLU B 1 179 ? 4.41 -7.992 -11.953 1 97.25 179 GLU B O 1
ATOM 4826 N N . GLU B 1 180 ? 3 -9.492 -12.844 1 96.88 180 GLU B N 1
ATOM 4827 C CA . GLU B 1 180 ? 2.193 -9.539 -11.633 1 96.88 180 GLU B CA 1
ATOM 4828 C C . GLU B 1 180 ? 2.904 -10.312 -10.523 1 96.88 180 GLU B C 1
ATOM 4830 O O . GLU B 1 180 ? 2.787 -9.977 -9.344 1 96.88 180 GLU B O 1
ATOM 4835 N N . LEU B 1 181 ? 3.68 -11.328 -10.898 1 97.81 181 LEU B N 1
ATOM 4836 C CA . LEU B 1 181 ? 4.387 -12.148 -9.922 1 97.81 181 LEU B CA 1
ATOM 4837 C C . LEU B 1 181 ? 5.371 -11.305 -9.117 1 97.81 181 LEU B C 1
ATOM 4839 O O . LEU B 1 181 ? 5.746 -11.68 -8 1 97.81 181 LEU B O 1
ATOM 4843 N N . PHE B 1 182 ? 5.77 -10.18 -9.703 1 98.62 182 PHE B N 1
ATOM 4844 C CA . PHE B 1 182 ? 6.703 -9.289 -9.023 1 98.62 182 PHE B CA 1
ATOM 4845 C C . PHE B 1 182 ? 6.199 -8.938 -7.629 1 98.62 182 PHE B C 1
ATOM 4847 O O . PHE B 1 182 ? 6.98 -8.883 -6.676 1 98.62 182 PHE B O 1
ATOM 4854 N N . PHE B 1 183 ? 4.938 -8.688 -7.469 1 98.19 183 PHE B N 1
ATOM 4855 C CA . PHE B 1 183 ? 4.379 -8.102 -6.258 1 98.19 183 PHE B CA 1
ATOM 4856 C C . PHE B 1 183 ? 4.277 -9.141 -5.148 1 98.19 183 PHE B C 1
ATOM 4858 O O . PHE B 1 183 ? 3.85 -8.828 -4.031 1 98.19 183 PHE B O 1
ATOM 4865 N N . MET B 1 184 ? 4.648 -10.359 -5.379 1 96.69 184 MET B N 1
ATOM 4866 C CA . MET B 1 184 ? 4.715 -11.391 -4.348 1 96.69 184 MET B CA 1
ATOM 4867 C C . MET B 1 184 ? 6.164 -11.695 -3.975 1 96.69 184 MET B C 1
ATOM 4869 O O . MET B 1 184 ? 6.848 -10.844 -3.398 1 96.69 184 MET B O 1
ATOM 4873 N N . TYR B 1 185 ? 6.766 -12.648 -4.422 1 98.5 185 TYR B N 1
ATOM 4874 C CA . TYR B 1 185 ? 8.039 -13.125 -3.893 1 98.5 185 TYR B CA 1
ATOM 4875 C C . TYR B 1 185 ? 9.188 -12.227 -4.34 1 98.5 185 TYR B C 1
ATOM 4877 O O . TYR B 1 185 ? 10.078 -11.906 -3.549 1 98.5 185 TYR B O 1
ATOM 4885 N N . PRO B 1 186 ? 9.211 -11.719 -5.672 1 98.69 186 PRO B N 1
ATOM 4886 C CA . PRO B 1 186 ? 10.344 -10.883 -6.082 1 98.69 186 PRO B CA 1
ATOM 4887 C C . PRO B 1 186 ? 10.414 -9.562 -5.316 1 98.69 186 PRO B C 1
ATOM 4889 O O . PRO B 1 186 ? 11.508 -9.023 -5.109 1 98.69 186 PRO B O 1
ATOM 4892 N N . ALA B 1 187 ? 9.297 -9.047 -4.879 1 98 187 ALA B N 1
ATOM 4893 C CA . ALA B 1 187 ? 9.273 -7.746 -4.211 1 98 187 ALA B CA 1
ATOM 4894 C C . ALA B 1 187 ? 9.984 -7.812 -2.863 1 98 187 ALA B C 1
ATOM 4896 O O . ALA B 1 187 ? 10.539 -6.812 -2.396 1 98 187 ALA B O 1
ATOM 4897 N N . ALA B 1 188 ? 10.023 -9 -2.225 1 98.31 188 ALA B N 1
ATOM 4898 C CA . ALA B 1 188 ? 10.57 -9.125 -0.876 1 98.31 188 ALA B CA 1
ATOM 4899 C C . ALA B 1 188 ? 11.883 -9.914 -0.887 1 98.31 188 ALA B C 1
ATOM 4901 O O . ALA B 1 188 ? 12.805 -9.602 -0.133 1 98.31 188 ALA B O 1
ATOM 4902 N N . GLY B 1 189 ? 12.008 -10.867 -1.732 1 98.75 189 GLY B N 1
ATOM 4903 C CA . GLY B 1 189 ? 13.062 -11.867 -1.702 1 98.75 189 GLY B CA 1
ATOM 4904 C C . GLY B 1 189 ? 14.461 -11.273 -1.776 1 98.75 189 GLY B C 1
ATOM 4905 O O . GLY B 1 189 ? 15.305 -11.555 -0.925 1 98.75 189 GLY B O 1
ATOM 4906 N N . PRO B 1 190 ? 14.688 -10.383 -2.777 1 98.75 190 PRO B N 1
ATOM 4907 C CA . PRO B 1 190 ? 16.031 -9.82 -2.926 1 98.75 190 PRO B CA 1
ATOM 4908 C C . PRO B 1 190 ? 16.5 -9.062 -1.681 1 98.75 190 PRO B C 1
ATOM 4910 O O . PRO B 1 190 ? 17.672 -9.094 -1.34 1 98.75 190 PRO B O 1
ATOM 4913 N N . ARG B 1 191 ? 15.586 -8.484 -0.942 1 97.62 191 ARG B N 1
ATOM 4914 C CA . ARG B 1 191 ? 15.953 -7.758 0.268 1 97.62 191 ARG B CA 1
ATOM 4915 C C . ARG B 1 191 ? 16.312 -8.719 1.397 1 97.62 191 ARG B C 1
ATOM 4917 O O . ARG B 1 191 ? 16.922 -8.312 2.389 1 97.62 191 ARG B O 1
ATOM 4924 N N . LEU B 1 192 ? 15.945 -9.953 1.233 1 98.25 192 LEU B N 1
ATOM 4925 C CA . LEU B 1 192 ? 16.297 -10.977 2.217 1 98.25 192 LEU B CA 1
ATOM 4926 C C . LEU B 1 192 ? 17.469 -11.812 1.743 1 98.25 192 LEU B C 1
ATOM 4928 O O . LEU B 1 192 ? 17.828 -12.805 2.381 1 98.25 192 LEU B O 1
ATOM 4932 N N . GLY B 1 193 ? 18.016 -11.484 0.595 1 98.62 193 GLY B N 1
ATOM 4933 C CA . GLY B 1 193 ? 19.234 -12.117 0.123 1 98.62 193 GLY B CA 1
ATOM 4934 C C . GLY B 1 193 ? 18.984 -13.234 -0.872 1 98.62 193 GLY B C 1
ATOM 4935 O O . GLY B 1 193 ? 19.891 -13.969 -1.248 1 98.62 193 GLY B O 1
ATOM 4936 N N . TYR B 1 194 ? 17.703 -13.391 -1.315 1 98.88 194 TYR B N 1
ATOM 4937 C CA . TYR B 1 194 ? 17.359 -14.43 -2.275 1 98.88 194 TYR B CA 1
ATOM 4938 C C . TYR B 1 194 ? 17.375 -13.883 -3.701 1 98.88 194 TYR B C 1
ATOM 4940 O O . TYR B 1 194 ? 16.984 -12.75 -3.945 1 98.88 194 TYR B O 1
ATOM 4948 N N . ALA B 1 195 ? 17.859 -14.641 -4.613 1 98.94 195 ALA B N 1
ATOM 4949 C CA . ALA B 1 195 ? 17.5 -14.445 -6.012 1 98.94 195 ALA B CA 1
ATOM 4950 C C . ALA B 1 195 ? 16.125 -15.039 -6.312 1 98.94 195 ALA B C 1
ATOM 4952 O O . ALA B 1 195 ? 15.797 -16.125 -5.816 1 98.94 195 ALA B O 1
ATOM 4953 N N . VAL B 1 196 ? 15.336 -14.359 -7.031 1 98.94 196 VAL B N 1
ATOM 4954 C CA . VAL B 1 196 ? 14.016 -14.867 -7.391 1 98.94 196 VAL B CA 1
ATOM 4955 C C . VAL B 1 196 ? 13.867 -14.883 -8.914 1 98.94 196 VAL B C 1
ATOM 4957 O O . VAL B 1 196 ? 14.078 -13.859 -9.57 1 98.94 196 VAL B O 1
ATOM 4960 N N . LEU B 1 197 ? 13.57 -16 -9.453 1 98.94 197 LEU B N 1
ATOM 4961 C CA . LEU B 1 197 ? 13.359 -16.141 -10.891 1 98.94 197 LEU B CA 1
ATOM 4962 C C . LEU B 1 197 ? 11.875 -16.312 -11.203 1 98.94 197 LEU B C 1
ATOM 4964 O O . LEU B 1 197 ? 11.211 -17.188 -10.625 1 98.94 197 LEU B O 1
ATOM 4968 N N . THR B 1 198 ? 11.359 -15.469 -11.984 1 98.69 198 THR B N 1
ATOM 4969 C CA . THR B 1 198 ? 10.039 -15.648 -12.594 1 98.69 198 THR B CA 1
ATOM 4970 C C . THR B 1 198 ? 10.172 -15.914 -14.086 1 98.69 198 THR B C 1
ATOM 4972 O O . THR B 1 198 ? 11.125 -15.477 -14.727 1 98.69 198 THR B O 1
ATOM 4975 N N . PHE B 1 199 ? 9.219 -16.641 -14.633 1 98.12 199 PHE B N 1
ATOM 4976 C CA . PHE B 1 199 ? 9.195 -16.906 -16.062 1 98.12 199 PHE B CA 1
ATOM 4977 C C . PHE B 1 199 ? 7.785 -17.281 -16.516 1 98.12 199 PHE B C 1
ATOM 4979 O O . PHE B 1 199 ? 6.891 -17.484 -15.695 1 98.12 199 PHE B O 1
ATOM 4986 N N . GLU B 1 200 ? 7.574 -17.266 -17.766 1 97.69 200 GLU B N 1
ATOM 4987 C CA . GLU B 1 200 ? 6.332 -17.75 -18.359 1 97.69 200 GLU B CA 1
ATOM 4988 C C . GLU B 1 200 ? 6.562 -19.016 -19.172 1 97.69 200 GLU B C 1
ATOM 4990 O O . GLU B 1 200 ? 7.34 -19.031 -20.125 1 97.69 200 GLU B O 1
ATOM 4995 N N . GLY B 1 201 ? 5.902 -20.047 -18.719 1 97.31 201 GLY B N 1
ATOM 4996 C CA . GLY B 1 201 ? 5.98 -21.328 -19.406 1 97.31 201 GLY B CA 1
ATOM 4997 C C . GLY B 1 201 ? 4.758 -21.625 -20.25 1 97.31 201 GLY B C 1
ATOM 4998 O O . GLY B 1 201 ? 3.936 -20.734 -20.5 1 97.31 201 GLY B O 1
ATOM 4999 N N . PRO B 1 202 ? 4.723 -22.859 -20.781 1 97.19 202 PRO B N 1
ATOM 5000 C CA . PRO B 1 202 ? 3.541 -23.25 -21.547 1 97.19 202 PRO B CA 1
ATOM 5001 C C . PRO B 1 202 ? 2.236 -23 -20.797 1 97.19 202 PRO B C 1
ATOM 5003 O O . PRO B 1 202 ? 2.135 -23.312 -19.609 1 97.19 202 PRO B O 1
ATOM 5006 N N . GLY B 1 203 ? 1.316 -22.406 -21.531 1 96.12 203 GLY B N 1
ATOM 5007 C CA . GLY B 1 203 ? 0.017 -22.109 -20.953 1 96.12 203 GLY B CA 1
ATOM 5008 C C . GLY B 1 203 ? -0.029 -20.781 -20.234 1 96.12 203 GLY B C 1
ATOM 5009 O O . GLY B 1 203 ? -1.08 -20.375 -19.734 1 96.12 203 GLY B O 1
ATOM 5010 N N . GLN B 1 204 ? 1.114 -20.047 -20.266 1 95.19 204 GLN B N 1
ATOM 5011 C CA . GLN B 1 204 ? 1.187 -18.844 -19.453 1 95.19 204 GLN B CA 1
ATOM 5012 C C . GLN B 1 204 ? 1.568 -17.641 -20.312 1 95.19 204 GLN B C 1
ATOM 5014 O O . GLN B 1 204 ? 2.441 -17.734 -21.188 1 95.19 204 GLN B O 1
ATOM 5019 N N . GLY B 1 205 ? 0.905 -16.516 -20.062 1 92.56 205 GLY B N 1
ATOM 5020 C CA . GLY B 1 205 ? 1.305 -15.211 -20.562 1 92.56 205 GLY B CA 1
ATOM 5021 C C . GLY B 1 205 ? 1.611 -15.219 -22.047 1 92.56 205 GLY B C 1
ATOM 5022 O O . GLY B 1 205 ? 0.79 -15.664 -22.859 1 92.56 205 GLY B O 1
ATOM 5023 N N . ILE B 1 206 ? 2.881 -14.797 -22.359 1 92.06 206 ILE B N 1
ATOM 5024 C CA . ILE B 1 206 ? 3.271 -14.562 -23.734 1 92.06 206 ILE B CA 1
ATOM 5025 C C . ILE B 1 206 ? 3.477 -15.898 -24.453 1 92.06 206 ILE B C 1
ATOM 5027 O O . ILE B 1 206 ? 3.307 -15.984 -25.672 1 92.06 206 ILE B O 1
ATOM 5031 N N . MET B 1 207 ? 3.84 -16.984 -23.734 1 94.94 207 MET B N 1
ATOM 5032 C CA . MET B 1 207 ? 4.031 -18.297 -24.344 1 94.94 207 MET B CA 1
ATOM 5033 C C . MET B 1 207 ? 2.721 -18.812 -24.922 1 94.94 207 MET B C 1
ATOM 5035 O O . MET B 1 207 ? 2.713 -19.438 -25.984 1 94.94 207 MET B O 1
ATOM 5039 N N . LEU B 1 208 ? 1.677 -18.562 -24.203 1 94.31 208 LEU B N 1
ATOM 5040 C CA . LEU B 1 208 ? 0.35 -18.938 -24.672 1 94.31 208 LEU B CA 1
ATOM 5041 C C . LEU B 1 208 ? -0.152 -17.953 -25.719 1 94.31 208 LEU B C 1
ATOM 5043 O O . LEU B 1 208 ? -0.591 -18.359 -26.797 1 94.31 208 LEU B O 1
ATOM 5047 N N . ARG B 1 209 ? -0.07 -16.656 -25.406 1 92.62 209 ARG B N 1
ATOM 5048 C CA . ARG B 1 209 ? -0.706 -15.617 -26.219 1 92.62 209 ARG B CA 1
ATOM 5049 C C . ARG B 1 209 ? -0.004 -15.453 -27.562 1 92.62 209 ARG B C 1
ATOM 5051 O O . ARG B 1 209 ? -0.65 -15.188 -28.578 1 92.62 209 ARG B O 1
ATOM 5058 N N . ARG B 1 210 ? 1.269 -15.586 -27.547 1 92.38 210 ARG B N 1
ATOM 5059 C CA . ARG B 1 210 ? 2.031 -15.359 -28.781 1 92.38 210 ARG B CA 1
ATOM 5060 C C . ARG B 1 210 ? 2.266 -16.656 -29.531 1 92.38 210 ARG B C 1
ATOM 5062 O O . ARG B 1 210 ? 2.225 -16.688 -30.766 1 92.38 210 ARG B O 1
ATOM 5069 N N . HIS B 1 211 ? 2.49 -17.812 -28.797 1 93.88 211 HIS B N 1
ATOM 5070 C CA . HIS B 1 211 ? 2.955 -19.016 -29.453 1 93.88 211 HIS B CA 1
ATOM 5071 C C . HIS B 1 211 ? 1.883 -20.109 -29.438 1 93.88 211 HIS B C 1
ATOM 5073 O O . HIS B 1 211 ? 2.031 -21.156 -30.078 1 93.88 211 HIS B O 1
ATOM 5079 N N . GLY B 1 212 ? 0.853 -19.906 -28.641 1 92.94 212 GLY B N 1
ATOM 5080 C CA . GLY B 1 212 ? -0.227 -20.875 -28.578 1 92.94 212 GLY B CA 1
ATOM 5081 C C . GLY B 1 212 ? 0.139 -22.125 -27.797 1 92.94 212 GLY B C 1
ATOM 5082 O O . GLY B 1 212 ? -0.54 -23.141 -27.891 1 92.94 212 GLY B O 1
ATOM 5083 N N . LEU B 1 213 ? 1.241 -22.047 -27.078 1 95.69 213 LEU B N 1
ATOM 5084 C CA . LEU B 1 213 ? 1.639 -23.188 -26.266 1 95.69 213 LEU B CA 1
ATOM 5085 C C . LEU B 1 213 ? 0.707 -23.359 -25.062 1 95.69 213 LEU B C 1
ATOM 5087 O O . LEU B 1 213 ? 0.618 -22.469 -24.219 1 95.69 213 LEU B O 1
ATOM 5091 N N . THR B 1 214 ? 0.059 -24.453 -24.953 1 96.25 214 THR B N 1
ATOM 5092 C CA . THR B 1 214 ? -0.963 -24.656 -23.938 1 96.25 214 THR B CA 1
ATOM 5093 C C . THR B 1 214 ? -0.342 -25.203 -22.656 1 96.25 214 THR B C 1
ATOM 5095 O O . THR B 1 214 ? 0.81 -25.641 -22.656 1 96.25 214 THR B O 1
ATOM 5098 N N . MET B 1 215 ? -1.15 -25.141 -21.625 1 96.94 215 MET B N 1
ATOM 5099 C CA . MET B 1 215 ? -0.708 -25.562 -20.297 1 96.94 215 MET B CA 1
ATOM 5100 C C . MET B 1 215 ? -0.497 -27.078 -20.234 1 96.94 215 MET B C 1
ATOM 5102 O O . MET B 1 215 ? -1.225 -27.828 -20.891 1 96.94 215 MET B O 1
ATOM 5106 N N . ARG B 1 216 ? 0.475 -27.5 -19.547 1 96.69 216 ARG B N 1
ATOM 5107 C CA . ARG B 1 216 ? 0.72 -28.938 -19.375 1 96.69 216 ARG B CA 1
ATOM 5108 C C . ARG B 1 216 ? 0.652 -29.328 -17.906 1 96.69 216 ARG B C 1
ATOM 5110 O O . ARG B 1 216 ? 1.04 -28.547 -17.031 1 96.69 216 ARG B O 1
ATOM 5117 N N . PRO B 1 217 ? 0.181 -30.531 -17.625 1 96.31 217 PRO B N 1
ATOM 5118 C CA . PRO B 1 217 ? -0.014 -30.953 -16.234 1 96.31 217 PRO B CA 1
ATOM 5119 C C . PRO B 1 217 ? 1.292 -31.359 -15.555 1 96.31 217 PRO B C 1
ATOM 5121 O O . PRO B 1 217 ? 1.42 -31.219 -14.336 1 96.31 217 PRO B O 1
ATOM 5124 N N . ASP B 1 218 ? 2.281 -31.938 -16.281 1 97.56 218 ASP B N 1
ATOM 5125 C CA . ASP B 1 218 ? 3.539 -32.406 -15.734 1 97.56 218 ASP B CA 1
ATOM 5126 C C . ASP B 1 218 ? 4.574 -31.297 -15.656 1 97.56 218 ASP B C 1
ATOM 5128 O O . ASP B 1 218 ? 5.629 -31.375 -16.297 1 97.56 218 ASP B O 1
ATOM 5132 N N . TRP B 1 219 ? 4.289 -30.359 -14.758 1 98.06 219 TRP B N 1
ATOM 5133 C CA . TRP B 1 219 ? 5.066 -29.125 -14.672 1 98.06 219 TRP B CA 1
ATOM 5134 C C . TRP B 1 219 ? 6.516 -29.422 -14.297 1 98.06 219 TRP B C 1
ATOM 5136 O O . TRP B 1 219 ? 7.395 -28.578 -14.477 1 98.06 219 TRP B O 1
ATOM 5146 N N . GLU B 1 220 ? 6.875 -30.641 -13.758 1 98.06 220 GLU B N 1
ATOM 5147 C CA . GLU B 1 220 ? 8.25 -31.031 -13.438 1 98.06 220 GLU B CA 1
ATOM 5148 C C . GLU B 1 220 ? 9.125 -31.016 -14.688 1 98.06 220 GLU B C 1
ATOM 5150 O O . GLU B 1 220 ? 10.344 -30.844 -14.594 1 98.06 220 GLU B O 1
ATOM 5155 N N . VAL B 1 221 ? 8.469 -31.172 -15.852 1 97.88 221 VAL B N 1
ATOM 5156 C CA . VAL B 1 221 ? 9.219 -31.094 -17.109 1 97.88 221 VAL B CA 1
ATOM 5157 C C . VAL B 1 221 ? 9.688 -29.656 -17.328 1 97.88 221 VAL B C 1
ATOM 5159 O O . VAL B 1 221 ? 10.852 -29.422 -17.672 1 97.88 221 VAL B O 1
ATOM 5162 N N . VAL B 1 222 ? 8.789 -28.719 -17.109 1 98.38 222 VAL B N 1
ATOM 5163 C CA . VAL B 1 222 ? 9.094 -27.297 -17.312 1 98.38 222 VAL B CA 1
ATOM 5164 C C . VAL B 1 222 ? 10.102 -26.844 -16.266 1 98.38 222 VAL B C 1
ATOM 5166 O O . VAL B 1 222 ? 11.117 -26.219 -16.609 1 98.38 222 VAL B O 1
ATOM 5169 N N . SER B 1 223 ? 9.805 -27.156 -14.961 1 98.56 223 SER B N 1
ATOM 5170 C CA . SER B 1 223 ? 10.695 -26.719 -13.891 1 98.56 223 SER B CA 1
ATOM 5171 C C . SER B 1 223 ? 12.078 -27.359 -14.023 1 98.56 223 SER B C 1
ATOM 5173 O O . SER B 1 223 ? 13.086 -26.734 -13.695 1 98.56 223 SER B O 1
ATOM 5175 N N . GLY B 1 224 ? 12.102 -28.625 -14.5 1 98.56 224 GLY B N 1
ATOM 5176 C CA . GLY B 1 224 ? 13.391 -29.25 -14.766 1 98.56 224 GLY B CA 1
ATOM 5177 C C . GLY B 1 224 ? 14.227 -28.5 -15.781 1 98.56 224 GLY B C 1
ATOM 5178 O O . GLY B 1 224 ? 15.43 -28.312 -15.586 1 98.56 224 GLY B O 1
ATOM 5179 N N . CYS B 1 225 ? 13.57 -28.047 -16.844 1 98.38 225 CYS B N 1
ATOM 5180 C CA . CYS B 1 225 ? 14.242 -27.25 -17.859 1 98.38 225 CYS B CA 1
ATOM 5181 C C . CYS B 1 225 ? 14.766 -25.938 -17.281 1 98.38 225 CYS B C 1
ATOM 5183 O O . CYS B 1 225 ? 15.867 -25.5 -17.625 1 98.38 225 CYS B O 1
ATOM 5185 N N . VAL B 1 226 ? 14.031 -25.328 -16.422 1 98.81 226 VAL B N 1
ATOM 5186 C CA . VAL B 1 226 ? 14.406 -24.062 -15.82 1 98.81 226 VAL B CA 1
ATOM 5187 C C . VAL B 1 226 ? 15.617 -24.25 -14.906 1 98.81 226 VAL B C 1
ATOM 5189 O O . VAL B 1 226 ? 16.547 -23.438 -14.906 1 98.81 226 VAL B O 1
ATOM 5192 N N . ILE B 1 227 ? 15.602 -25.328 -14.102 1 98.81 227 ILE B N 1
ATOM 5193 C CA . ILE B 1 227 ? 16.719 -25.609 -13.203 1 98.81 227 ILE B CA 1
ATOM 5194 C C . ILE B 1 227 ? 17.969 -25.922 -14.016 1 98.81 227 ILE B C 1
ATOM 5196 O O . ILE B 1 227 ? 19.078 -25.484 -13.672 1 98.81 227 ILE B O 1
ATOM 5200 N N . ASP B 1 228 ? 17.828 -26.688 -15.172 1 98.69 228 ASP B N 1
ATOM 5201 C CA . ASP B 1 228 ? 18.938 -26.938 -16.078 1 98.69 228 ASP B CA 1
ATOM 5202 C C . ASP B 1 228 ? 19.531 -25.641 -16.609 1 98.69 228 ASP B C 1
ATOM 5204 O O . ASP B 1 228 ? 20.75 -25.453 -16.641 1 98.69 228 ASP B O 1
ATOM 5208 N N . PHE B 1 229 ? 18.703 -24.781 -17.031 1 98.69 229 PHE B N 1
ATOM 5209 C CA . PHE B 1 229 ? 19.125 -23.469 -17.516 1 98.69 229 PHE B CA 1
ATOM 5210 C C . PHE B 1 229 ? 19.906 -22.719 -16.438 1 98.69 229 PHE B C 1
ATOM 5212 O O . PHE B 1 229 ? 20.953 -22.141 -16.703 1 98.69 229 PHE B O 1
ATOM 5219 N N . LEU B 1 230 ? 19.344 -22.719 -15.172 1 98.69 230 LEU B N 1
ATOM 5220 C CA . LEU B 1 230 ? 19.984 -22 -14.07 1 98.69 230 LEU B CA 1
ATOM 5221 C C . LEU B 1 230 ? 21.391 -22.547 -13.805 1 98.69 230 LEU B C 1
ATOM 5223 O O . LEU B 1 230 ? 22.297 -21.781 -13.477 1 98.69 230 LEU B O 1
ATOM 5227 N N . ALA B 1 231 ? 21.484 -23.844 -13.906 1 98.5 231 ALA B N 1
ATOM 5228 C CA . ALA B 1 231 ? 22.781 -24.469 -13.695 1 98.5 231 ALA B CA 1
ATOM 5229 C C . ALA B 1 231 ? 23.797 -23.969 -14.719 1 98.5 231 ALA B C 1
ATOM 5231 O O . ALA B 1 231 ? 24.922 -23.609 -14.367 1 98.5 231 ALA B O 1
ATOM 5232 N N . GLU B 1 232 ? 23.375 -23.938 -15.945 1 98.56 232 GLU B N 1
ATOM 5233 C CA . GLU B 1 232 ? 24.25 -23.453 -17.016 1 98.56 232 GLU B CA 1
ATOM 5234 C C . GLU B 1 232 ? 24.531 -21.969 -16.859 1 98.56 232 GLU B C 1
ATOM 5236 O O . GLU B 1 232 ? 25.656 -21.516 -17.047 1 98.56 232 GLU B O 1
ATOM 5241 N N . PHE B 1 233 ? 23.5 -21.266 -16.578 1 98.62 233 PHE B N 1
ATOM 5242 C CA . PHE B 1 233 ? 23.609 -19.828 -16.422 1 98.62 233 PHE B CA 1
ATOM 5243 C C . PHE B 1 233 ? 24.562 -19.469 -15.289 1 98.62 233 PHE B C 1
ATOM 5245 O O . PHE B 1 233 ? 25.406 -18.562 -15.438 1 98.62 233 PHE B O 1
ATOM 5252 N N . SER B 1 234 ? 24.375 -20.172 -14.188 1 98.5 234 SER B N 1
ATOM 5253 C CA . SER B 1 234 ? 25.266 -19.953 -13.039 1 98.5 234 SER B CA 1
ATOM 5254 C C . SER B 1 234 ? 26.719 -20.266 -13.398 1 98.5 234 SER B C 1
ATOM 5256 O O . SER B 1 234 ? 27.625 -19.531 -13.023 1 98.5 234 SER B O 1
ATOM 5258 N N . ALA B 1 235 ? 26.938 -21.359 -14.102 1 98.38 235 ALA B N 1
ATOM 5259 C CA . ALA B 1 235 ? 28.281 -21.766 -14.508 1 98.38 235 ALA B CA 1
ATOM 5260 C C . ALA B 1 235 ? 28.922 -20.719 -15.414 1 98.38 235 ALA B C 1
ATOM 5262 O O . ALA B 1 235 ? 30.125 -20.453 -15.328 1 98.38 235 ALA B O 1
ATOM 5263 N N . LYS B 1 236 ? 28.141 -20.141 -16.25 1 98.38 236 LYS B N 1
ATOM 5264 C CA . LYS B 1 236 ? 28.625 -19.156 -17.203 1 98.38 236 LYS B CA 1
ATOM 5265 C C . LYS B 1 236 ? 28.812 -17.781 -16.547 1 98.38 236 LYS B C 1
ATOM 5267 O O . LYS B 1 236 ? 29.484 -16.906 -17.078 1 98.38 236 LYS B O 1
ATOM 5272 N N . ASN B 1 237 ? 28.141 -17.594 -15.406 1 98.38 237 ASN B N 1
ATOM 5273 C CA . ASN B 1 237 ? 28.188 -16.328 -14.688 1 98.38 237 ASN B CA 1
ATOM 5274 C C . ASN B 1 237 ? 28.562 -16.531 -13.219 1 98.38 237 ASN B C 1
ATOM 5276 O O . ASN B 1 237 ? 27.797 -16.156 -12.328 1 98.38 237 ASN B O 1
ATOM 5280 N N . PRO B 1 238 ? 29.766 -16.984 -12.938 1 97.56 238 PRO B N 1
ATOM 5281 C CA . PRO B 1 238 ? 30.156 -17.312 -11.562 1 97.56 238 PRO B CA 1
ATOM 5282 C C . PRO B 1 238 ? 30.156 -16.094 -10.648 1 97.56 238 PRO B C 1
ATOM 5284 O O . PRO B 1 238 ? 30 -16.219 -9.43 1 97.56 238 PRO B O 1
ATOM 5287 N N . HIS B 1 239 ? 30.266 -14.906 -11.258 1 96.69 239 HIS B N 1
ATOM 5288 C CA . HIS B 1 239 ? 30.312 -13.68 -10.477 1 96.69 239 HIS B CA 1
ATOM 5289 C C . HIS B 1 239 ? 28.969 -13.406 -9.797 1 96.69 239 HIS B C 1
ATOM 5291 O O . HIS B 1 239 ? 28.906 -12.641 -8.828 1 96.69 239 HIS B O 1
ATOM 5297 N N . LEU B 1 240 ? 27.922 -14.047 -10.172 1 97.69 240 LEU B N 1
ATOM 5298 C CA . LEU B 1 240 ? 26.609 -13.844 -9.57 1 97.69 240 LEU B CA 1
ATOM 5299 C C . LEU B 1 240 ? 26.5 -14.594 -8.25 1 97.69 240 LEU B C 1
ATOM 5301 O O . LEU B 1 240 ? 25.641 -14.273 -7.418 1 97.69 240 LEU B O 1
ATOM 5305 N N . ASP B 1 241 ? 27.266 -15.625 -8.086 1 98.12 241 ASP B N 1
ATOM 5306 C CA . ASP B 1 241 ? 27.375 -16.359 -6.832 1 98.12 241 ASP B CA 1
ATOM 5307 C C . ASP B 1 241 ? 26.047 -17.016 -6.445 1 98.12 241 ASP B C 1
ATOM 5309 O O . ASP B 1 241 ? 25.641 -16.953 -5.281 1 98.12 241 ASP B O 1
ATOM 5313 N N . LEU B 1 242 ? 25.359 -17.578 -7.449 1 98.75 242 LEU B N 1
ATOM 5314 C CA . LEU B 1 242 ? 24.109 -18.297 -7.207 1 98.75 242 LEU B CA 1
ATOM 5315 C C . LEU B 1 242 ? 24.375 -19.641 -6.543 1 98.75 242 LEU B C 1
ATOM 5317 O O . LEU B 1 242 ? 25.328 -20.328 -6.895 1 98.75 242 LEU B O 1
ATOM 5321 N N . ASP B 1 243 ? 23.578 -20.016 -5.582 1 98.75 243 ASP B N 1
ATOM 5322 C CA . ASP B 1 243 ? 23.734 -21.281 -4.871 1 98.75 243 ASP B CA 1
ATOM 5323 C C . ASP B 1 243 ? 22.859 -22.375 -5.492 1 98.75 243 ASP B C 1
ATOM 5325 O O . ASP B 1 243 ? 21.703 -22.547 -5.102 1 98.75 243 ASP B O 1
ATOM 5329 N N . MET B 1 244 ? 23.453 -23.156 -6.328 1 98.38 244 MET B N 1
ATOM 5330 C CA . MET B 1 244 ? 22.703 -24.203 -7.027 1 98.38 244 MET B CA 1
ATOM 5331 C C . MET B 1 244 ? 22.359 -25.344 -6.082 1 98.38 244 MET B C 1
ATOM 5333 O O . MET B 1 244 ? 21.547 -26.219 -6.422 1 98.38 244 MET B O 1
ATOM 5337 N N . ASP B 1 245 ? 22.828 -25.312 -4.859 1 98.31 245 ASP B N 1
ATOM 5338 C CA . ASP B 1 245 ? 22.469 -26.297 -3.844 1 98.31 245 ASP B CA 1
ATOM 5339 C C . ASP B 1 245 ? 21.375 -25.781 -2.916 1 98.31 245 ASP B C 1
ATOM 5341 O O . ASP B 1 245 ? 21.062 -26.406 -1.906 1 98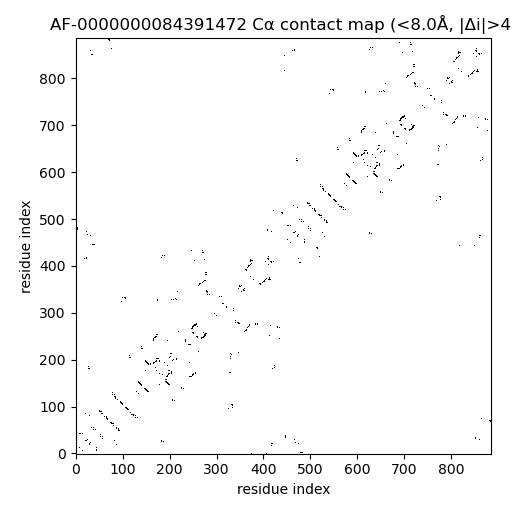.31 245 ASP B O 1
ATOM 5345 N N . SER B 1 246 ? 20.797 -24.609 -3.191 1 98.75 246 SER B N 1
ATOM 5346 C CA . SER B 1 246 ? 19.734 -23.984 -2.41 1 98.75 246 SER B CA 1
ATOM 5347 C C . SER B 1 246 ? 18.625 -23.453 -3.314 1 98.75 246 SER B C 1
ATOM 5349 O O . SER B 1 246 ? 18.234 -22.281 -3.201 1 98.75 246 SER B O 1
ATOM 5351 N N . ILE B 1 247 ? 18.109 -24.281 -4.16 1 98.88 247 ILE B N 1
ATOM 5352 C CA . ILE B 1 247 ? 17 -23.938 -5.035 1 98.88 247 ILE B CA 1
ATOM 5353 C C . ILE B 1 247 ? 15.68 -24.266 -4.336 1 98.88 247 ILE B C 1
ATOM 5355 O O . ILE B 1 247 ? 15.461 -25.391 -3.889 1 98.88 247 ILE B O 1
ATOM 5359 N N . CYS B 1 248 ? 14.867 -23.281 -4.176 1 98.94 248 CYS B N 1
ATOM 5360 C CA . CYS B 1 248 ? 13.516 -23.406 -3.639 1 98.94 248 CYS B CA 1
ATOM 5361 C C . CYS B 1 248 ? 12.477 -23.094 -4.703 1 98.94 248 CYS B C 1
ATOM 5363 O O . CYS B 1 248 ? 12.781 -22.453 -5.711 1 98.94 248 CYS B O 1
ATOM 5365 N N . VAL B 1 249 ? 11.242 -23.594 -4.508 1 98.94 249 VAL B N 1
ATOM 5366 C CA . VAL B 1 249 ? 10.148 -23.328 -5.438 1 98.94 249 VAL B CA 1
ATOM 5367 C C . VAL B 1 249 ? 8.922 -22.844 -4.668 1 98.94 249 VAL B C 1
ATOM 5369 O O . VAL B 1 249 ? 8.703 -23.25 -3.523 1 98.94 249 VAL B O 1
ATOM 5372 N N . ALA B 1 250 ? 8.18 -21.922 -5.273 1 98.94 250 ALA B N 1
ATOM 5373 C CA . ALA B 1 250 ? 6.957 -21.422 -4.652 1 98.94 250 ALA B CA 1
ATOM 5374 C C . ALA B 1 250 ? 5.941 -21 -5.707 1 98.94 250 ALA B C 1
ATOM 5376 O O . ALA B 1 250 ? 6.312 -20.656 -6.836 1 98.94 250 ALA B O 1
ATOM 5377 N N . GLY B 1 251 ? 4.75 -21 -5.379 1 98.44 251 GLY B N 1
ATOM 5378 C CA . GLY B 1 251 ? 3.652 -20.516 -6.211 1 98.44 251 GLY B CA 1
ATOM 5379 C C . GLY B 1 251 ? 2.311 -20.547 -5.5 1 98.44 251 GLY B C 1
ATOM 5380 O O . GLY B 1 251 ? 2.201 -21.078 -4.391 1 98.44 251 GLY B O 1
ATOM 5381 N N . ALA B 1 252 ? 1.311 -19.938 -6.121 1 97.44 252 ALA B N 1
ATOM 5382 C CA . ALA B 1 252 ? -0.028 -19.844 -5.543 1 97.44 252 ALA B CA 1
ATOM 5383 C C . ALA B 1 252 ? -1.076 -20.406 -6.496 1 97.44 252 ALA B C 1
ATOM 5385 O O . ALA B 1 252 ? -0.982 -20.219 -7.711 1 97.44 252 ALA B O 1
ATOM 5386 N N . SER B 1 253 ? -2.104 -21.062 -5.941 1 95.75 253 SER B N 1
ATOM 5387 C CA . SER B 1 253 ? -3.184 -21.656 -6.723 1 95.75 253 SER B CA 1
ATOM 5388 C C . SER B 1 253 ? -2.646 -22.672 -7.73 1 95.75 253 SER B C 1
ATOM 5390 O O . SER B 1 253 ? -1.996 -23.641 -7.355 1 95.75 253 SER B O 1
ATOM 5392 N N . MET B 1 254 ? -2.809 -22.422 -8.992 1 96.31 254 MET B N 1
ATOM 5393 C CA . MET B 1 254 ? -2.191 -23.281 -10.008 1 96.31 254 MET B CA 1
ATOM 5394 C C . MET B 1 254 ? -0.672 -23.266 -9.867 1 96.31 254 MET B C 1
ATOM 5396 O O . MET B 1 254 ? -0.023 -24.297 -10.062 1 96.31 254 MET B O 1
ATOM 5400 N N . GLY B 1 255 ? -0.119 -22.141 -9.516 1 97.56 255 GLY B N 1
ATOM 5401 C CA . GLY B 1 255 ? 1.304 -22.062 -9.227 1 97.56 255 GLY B CA 1
ATOM 5402 C C . GLY B 1 255 ? 1.715 -22.906 -8.039 1 97.56 255 GLY B C 1
ATOM 5403 O O . GLY B 1 255 ? 2.84 -23.406 -7.988 1 97.56 255 GLY B O 1
ATOM 5404 N N . GLY B 1 256 ? 0.787 -23.031 -7.059 1 98.06 256 GLY B N 1
ATOM 5405 C CA . GLY B 1 256 ? 1.036 -23.938 -5.941 1 98.06 256 GLY B CA 1
ATOM 5406 C C . GLY B 1 256 ? 1.107 -25.391 -6.355 1 98.06 256 GLY B C 1
ATOM 5407 O O . GLY B 1 256 ? 1.943 -26.141 -5.852 1 98.06 256 GLY B O 1
ATOM 5408 N N . TYR B 1 257 ? 0.219 -25.797 -7.258 1 97.94 257 TYR B N 1
ATOM 5409 C CA . TYR B 1 257 ? 0.289 -27.125 -7.859 1 97.94 257 TYR B CA 1
ATOM 5410 C C . TYR B 1 257 ? 1.622 -27.344 -8.57 1 97.94 257 TYR B C 1
ATOM 5412 O O . TYR B 1 257 ? 2.271 -28.375 -8.391 1 97.94 257 TYR B O 1
ATOM 5420 N N . PHE B 1 258 ? 2.061 -26.328 -9.328 1 98.62 258 PHE B N 1
ATOM 5421 C CA . PHE B 1 258 ? 3.326 -26.391 -10.055 1 98.62 258 PHE B CA 1
ATOM 5422 C C . PHE B 1 258 ? 4.496 -26.531 -9.086 1 98.62 258 PHE B C 1
ATOM 5424 O O . PHE B 1 258 ? 5.441 -27.281 -9.352 1 98.62 258 PHE B O 1
ATOM 5431 N N . ALA B 1 259 ? 4.406 -25.812 -8 1 98.88 259 ALA B N 1
ATOM 5432 C CA . ALA B 1 259 ? 5.477 -25.875 -7.012 1 98.88 259 ALA B CA 1
ATOM 5433 C C . ALA B 1 259 ? 5.613 -27.281 -6.445 1 98.88 259 ALA B C 1
ATOM 5435 O O . ALA B 1 259 ? 6.727 -27.797 -6.289 1 98.88 259 ALA B O 1
ATOM 5436 N N . LEU B 1 260 ? 4.477 -27.891 -6.16 1 98.81 260 LEU B N 1
ATOM 5437 C CA . LEU B 1 260 ? 4.488 -29.25 -5.621 1 98.81 260 LEU B CA 1
ATOM 5438 C C . LEU B 1 260 ? 5.031 -30.234 -6.648 1 98.81 260 LEU B C 1
ATOM 5440 O O . LEU B 1 260 ? 5.797 -31.141 -6.301 1 98.81 260 LEU B O 1
ATOM 5444 N N . ARG B 1 261 ? 4.664 -30.078 -7.879 1 98.62 261 ARG B N 1
ATOM 5445 C CA . ARG B 1 261 ? 5.195 -30.938 -8.938 1 98.62 261 ARG B CA 1
ATOM 5446 C C . ARG B 1 261 ? 6.703 -30.75 -9.078 1 98.62 261 ARG B C 1
ATOM 5448 O O . ARG B 1 261 ? 7.441 -31.734 -9.219 1 98.62 261 ARG B O 1
ATOM 5455 N N . ALA B 1 262 ? 7.121 -29.547 -9.023 1 98.81 262 ALA B N 1
ATOM 5456 C CA . ALA B 1 262 ? 8.539 -29.219 -9.164 1 98.81 262 ALA B CA 1
ATOM 5457 C C . ALA B 1 262 ? 9.344 -29.766 -7.988 1 98.81 262 ALA B C 1
ATOM 5459 O O . ALA B 1 262 ? 10.516 -30.125 -8.141 1 98.81 262 ALA B O 1
ATOM 5460 N N . ALA B 1 263 ? 8.758 -29.875 -6.836 1 98.81 263 ALA B N 1
ATOM 5461 C CA . ALA B 1 263 ? 9.43 -30.219 -5.586 1 98.81 263 ALA B CA 1
ATOM 5462 C C . ALA B 1 263 ? 9.906 -31.672 -5.605 1 98.81 263 ALA B C 1
ATOM 5464 O O . ALA B 1 263 ? 10.742 -32.062 -4.789 1 98.81 263 ALA B O 1
ATOM 5465 N N . ALA B 1 264 ? 9.406 -32.469 -6.582 1 98.06 264 ALA B N 1
ATOM 5466 C CA . ALA B 1 264 ? 9.844 -33.844 -6.711 1 98.06 264 ALA B CA 1
ATOM 5467 C C . ALA B 1 264 ? 11.273 -33.906 -7.234 1 98.06 264 ALA B C 1
ATOM 5469 O O . ALA B 1 264 ? 11.93 -34.969 -7.109 1 98.06 264 ALA B O 1
ATOM 5470 N N . ASP B 1 265 ? 11.734 -32.875 -7.898 1 98.56 265 ASP B N 1
ATOM 5471 C CA . ASP B 1 265 ? 13.125 -32.781 -8.336 1 98.56 265 ASP B CA 1
ATOM 5472 C C . ASP B 1 265 ? 14.078 -32.719 -7.145 1 98.56 265 ASP B C 1
ATOM 5474 O O . ASP B 1 265 ? 13.961 -31.828 -6.301 1 98.56 265 ASP B O 1
ATOM 5478 N N . GLN B 1 266 ? 15.031 -33.562 -7.078 1 97.94 266 GLN B N 1
ATOM 5479 C CA . GLN B 1 266 ? 15.922 -33.656 -5.934 1 97.94 266 GLN B CA 1
ATOM 5480 C C . GLN B 1 266 ? 16.781 -32.406 -5.785 1 97.94 266 GLN B C 1
ATOM 5482 O O . GLN B 1 266 ? 17.328 -32.125 -4.711 1 97.94 266 GLN B O 1
ATOM 5487 N N . ARG B 1 267 ? 16.953 -31.734 -6.809 1 98.38 267 ARG B N 1
ATOM 5488 C CA . ARG B 1 267 ? 17.719 -30.484 -6.773 1 98.38 267 ARG B CA 1
ATOM 5489 C C . ARG B 1 267 ? 16.984 -29.406 -5.988 1 98.38 267 ARG B C 1
ATOM 5491 O O . ARG B 1 267 ? 17.578 -28.406 -5.578 1 98.38 267 ARG B O 1
ATOM 5498 N N . VAL B 1 268 ? 15.594 -29.531 -5.785 1 98.94 268 VAL B N 1
ATOM 5499 C CA . VAL B 1 268 ? 14.797 -28.578 -5.016 1 98.94 268 VAL B CA 1
ATOM 5500 C C . VAL B 1 268 ? 14.945 -28.875 -3.523 1 98.94 268 VAL B C 1
ATOM 5502 O O . VAL B 1 268 ? 14.789 -30.016 -3.086 1 98.94 268 VAL B O 1
ATOM 5505 N N . LYS B 1 269 ? 15.211 -27.797 -2.777 1 98.88 269 LYS B N 1
ATOM 5506 C CA . LYS B 1 269 ? 15.57 -28.016 -1.38 1 98.88 269 LYS B CA 1
ATOM 5507 C C . LYS B 1 269 ? 14.445 -27.578 -0.447 1 98.88 269 LYS B C 1
ATOM 5509 O O . LYS B 1 269 ? 14.445 -27.922 0.735 1 98.88 269 LYS B O 1
ATOM 5514 N N . ALA B 1 270 ? 13.5 -26.859 -0.91 1 98.94 270 ALA B N 1
ATOM 5515 C CA . ALA B 1 270 ? 12.312 -26.469 -0.151 1 98.94 270 ALA B CA 1
ATOM 5516 C C . ALA B 1 270 ? 11.188 -26.016 -1.081 1 98.94 270 ALA B C 1
ATOM 5518 O O . ALA B 1 270 ? 11.445 -25.547 -2.193 1 98.94 270 ALA B O 1
ATOM 5519 N N . CYS B 1 271 ? 9.953 -26.156 -0.607 1 98.94 271 CYS B N 1
ATOM 5520 C CA . CYS B 1 271 ? 8.789 -25.828 -1.422 1 98.94 271 CYS B CA 1
ATOM 5521 C C . CYS B 1 271 ? 7.73 -25.109 -0.597 1 98.94 271 CYS B C 1
ATOM 5523 O O . CYS B 1 271 ? 7.43 -25.516 0.527 1 98.94 271 CYS B O 1
ATOM 5525 N N . VAL B 1 272 ? 7.254 -24 -1.115 1 98.94 272 VAL B N 1
ATOM 5526 C CA . VAL B 1 272 ? 6.094 -23.328 -0.552 1 98.94 272 VAL B CA 1
ATOM 5527 C C . VAL B 1 272 ? 4.941 -23.344 -1.554 1 98.94 272 VAL B C 1
ATOM 5529 O O . VAL B 1 272 ? 5.055 -22.797 -2.652 1 98.94 272 VAL B O 1
ATOM 5532 N N . SER B 1 273 ? 3.893 -23.969 -1.178 1 98.75 273 SER B N 1
ATOM 5533 C CA . SER B 1 273 ? 2.703 -24.094 -2.014 1 98.75 273 SER B CA 1
ATOM 5534 C C . SER B 1 273 ? 1.508 -23.391 -1.393 1 98.75 273 SER B C 1
ATOM 5536 O O . SER B 1 273 ? 0.917 -23.875 -0.429 1 98.75 273 SER B O 1
ATOM 5538 N N . ILE B 1 274 ? 1.115 -22.281 -2.027 1 98.06 274 ILE B N 1
ATOM 5539 C CA . ILE B 1 274 ? 0.052 -21.438 -1.485 1 98.06 274 ILE B CA 1
ATOM 5540 C C . ILE B 1 274 ? -1.283 -21.828 -2.119 1 98.06 274 ILE B C 1
ATOM 5542 O O . ILE B 1 274 ? -1.509 -21.578 -3.307 1 98.06 274 ILE B O 1
ATOM 5546 N N . ASP B 1 275 ? -2.15 -22.422 -1.384 1 96.19 275 ASP B N 1
ATOM 5547 C CA . ASP B 1 275 ? -3.533 -22.734 -1.728 1 96.19 275 ASP B CA 1
ATOM 5548 C C . ASP B 1 275 ? -3.605 -23.562 -3.006 1 96.19 275 ASP B C 1
ATOM 5550 O O . ASP B 1 275 ? -4.336 -23.219 -3.938 1 96.19 275 ASP B O 1
ATOM 5554 N N . PRO B 1 276 ? -2.896 -24.688 -3.055 1 96.31 276 PRO B N 1
ATOM 5555 C CA . PRO B 1 276 ? -2.943 -25.547 -4.242 1 96.31 276 PRO B CA 1
ATOM 5556 C C . PRO B 1 276 ? -4.227 -26.375 -4.328 1 96.31 276 PRO B C 1
ATOM 5558 O O . PRO B 1 276 ? -4.965 -26.469 -3.344 1 96.31 276 PRO B O 1
ATOM 5561 N N . PHE B 1 277 ? -4.508 -26.859 -5.484 1 94.88 277 PHE B N 1
ATOM 5562 C CA . PHE B 1 277 ? -5.457 -27.953 -5.586 1 94.88 277 PHE B CA 1
ATOM 5563 C C . PHE B 1 277 ? -4.734 -29.297 -5.637 1 94.88 277 PHE B C 1
ATOM 5565 O O . PHE B 1 277 ? -3.611 -29.375 -6.137 1 94.88 277 PHE B O 1
ATOM 5572 N N . TYR B 1 278 ? -5.391 -30.312 -5.086 1 96.44 278 TYR B N 1
ATOM 5573 C CA . TYR B 1 278 ? -4.867 -31.672 -5.121 1 96.44 278 TYR B CA 1
ATOM 5574 C C . TYR B 1 278 ? -5.234 -32.375 -6.434 1 96.44 278 TYR B C 1
ATOM 5576 O O . TYR B 1 278 ? -4.414 -33.094 -7.016 1 96.44 278 TYR B O 1
ATOM 5584 N N . ASP B 1 279 ? -6.395 -32.156 -6.852 1 95.38 279 ASP B N 1
ATOM 5585 C CA . ASP B 1 279 ? -6.977 -32.719 -8.078 1 95.38 279 ASP B CA 1
ATOM 5586 C C . ASP B 1 279 ? -7.895 -31.688 -8.742 1 95.38 279 ASP B C 1
ATOM 5588 O O . ASP B 1 279 ? -8.969 -31.375 -8.227 1 95.38 279 ASP B O 1
ATOM 5592 N N . MET B 1 280 ? -7.473 -31.266 -9.961 1 94.38 280 MET B N 1
ATOM 5593 C CA . MET B 1 280 ? -8.219 -30.188 -10.609 1 94.38 280 MET B CA 1
ATOM 5594 C C . MET B 1 280 ? -9.617 -30.656 -11.008 1 94.38 280 MET B C 1
ATOM 5596 O O . MET B 1 280 ? -10.531 -29.828 -11.133 1 94.38 280 MET B O 1
ATOM 5600 N N . TRP B 1 281 ? -9.766 -31.922 -11.273 1 91.19 281 TRP B N 1
ATOM 5601 C CA . TRP B 1 281 ? -11.094 -32.469 -11.562 1 91.19 281 TRP B CA 1
ATOM 5602 C C . TRP B 1 281 ? -12.047 -32.219 -10.398 1 91.19 281 TRP B C 1
ATOM 5604 O O . TRP B 1 281 ? -13.18 -31.766 -10.609 1 91.19 281 TRP B O 1
ATOM 5614 N N . ASP B 1 282 ? -11.57 -32.469 -9.18 1 86.31 282 ASP B N 1
ATOM 5615 C CA . ASP B 1 282 ? -12.383 -32.219 -7.996 1 86.31 282 ASP B CA 1
ATOM 5616 C C . ASP B 1 282 ? -12.68 -30.734 -7.844 1 86.31 282 ASP B C 1
ATOM 5618 O O . ASP B 1 282 ? -13.781 -30.359 -7.434 1 86.31 282 ASP B O 1
ATOM 5622 N N . PHE B 1 283 ? -11.711 -30.016 -8.172 1 79.81 283 PHE B N 1
ATOM 5623 C CA . PHE B 1 283 ? -11.836 -28.562 -8.125 1 79.81 283 PHE B CA 1
ATOM 5624 C C . PHE B 1 283 ? -12.883 -28.078 -9.117 1 79.81 283 PHE B C 1
ATOM 5626 O O . PHE B 1 283 ? -13.758 -27.297 -8.766 1 79.81 283 PHE B O 1
ATOM 5633 N N . GLY B 1 284 ? -12.867 -28.5 -10.32 1 83.12 284 GLY B N 1
ATOM 5634 C CA . GLY B 1 284 ? -13.75 -28.047 -11.391 1 83.12 284 GLY B CA 1
ATOM 5635 C C . GLY B 1 284 ? -15.172 -28.547 -11.242 1 83.12 284 GLY B C 1
ATOM 5636 O O . GLY B 1 284 ? -16.109 -27.938 -11.75 1 83.12 284 GLY B O 1
ATOM 5637 N N . THR B 1 285 ? -15.289 -29.641 -10.484 1 82 285 THR B N 1
ATOM 5638 C CA . THR B 1 285 ? -16.609 -30.25 -10.391 1 82 285 THR B CA 1
ATOM 5639 C C . THR B 1 285 ? -17.203 -30.047 -9 1 82 285 THR B C 1
ATOM 5641 O O . THR B 1 285 ? -18.219 -30.656 -8.656 1 82 285 THR B O 1
ATOM 5644 N N . ALA B 1 286 ? -16.516 -29.219 -8.305 1 77.38 286 ALA B N 1
ATOM 5645 C CA . ALA B 1 286 ? -16.875 -29.078 -6.895 1 77.38 286 ALA B CA 1
ATOM 5646 C C . ALA B 1 286 ? -18.344 -28.672 -6.738 1 77.38 286 ALA B C 1
ATOM 5648 O O . ALA B 1 286 ? -18.984 -29.031 -5.758 1 77.38 286 ALA B O 1
ATOM 5649 N N . HIS B 1 287 ? -18.859 -27.984 -7.695 1 72.69 287 HIS B N 1
ATOM 5650 C CA . HIS B 1 287 ? -20.219 -27.484 -7.543 1 72.69 287 HIS B CA 1
ATOM 5651 C C . HIS B 1 287 ? -21.172 -28.203 -8.477 1 72.69 287 HIS B C 1
ATOM 5653 O O . HIS B 1 287 ? -22.312 -27.766 -8.664 1 72.69 287 HIS B O 1
ATOM 5659 N N . VAL B 1 288 ? -20.75 -29.25 -9.062 1 77.88 288 VAL B N 1
ATOM 5660 C CA . VAL B 1 288 ? -21.609 -30.047 -9.938 1 77.88 288 VAL B CA 1
ATOM 5661 C C . VAL B 1 288 ? -22.188 -31.219 -9.156 1 77.88 288 VAL B C 1
ATOM 5663 O O . VAL B 1 288 ? -21.516 -31.828 -8.328 1 77.88 288 VAL B O 1
ATOM 5666 N N . SER B 1 289 ? -23.5 -31.344 -9.344 1 79.25 289 SER B N 1
ATOM 5667 C CA . SER B 1 289 ? -24.172 -32.469 -8.672 1 79.25 289 SER B CA 1
ATOM 5668 C C . SER B 1 289 ? -23.453 -33.781 -8.938 1 79.25 289 SER B C 1
ATOM 5670 O O . SER B 1 289 ? -23.094 -34.062 -10.078 1 79.25 289 SER B O 1
ATOM 5672 N N . ARG B 1 290 ? -23.281 -34.469 -7.895 1 83.69 290 ARG B N 1
ATOM 5673 C CA . ARG B 1 290 ? -22.594 -35.75 -8.008 1 83.69 290 ARG B CA 1
ATOM 5674 C C . ARG B 1 290 ? -23.391 -36.719 -8.867 1 83.69 290 ARG B C 1
ATOM 5676 O O . ARG B 1 290 ? -22.812 -37.531 -9.602 1 83.69 290 ARG B O 1
ATOM 5683 N N . LEU B 1 291 ? -24.594 -36.625 -8.727 1 83.62 291 LEU B N 1
ATOM 5684 C CA . LEU B 1 291 ? -25.469 -37.469 -9.523 1 83.62 291 LEU B CA 1
ATOM 5685 C C . LEU B 1 291 ? -25.312 -37.156 -11.016 1 83.62 291 LEU B C 1
ATOM 5687 O O . LEU B 1 291 ? -25.234 -38.094 -11.836 1 83.62 291 LEU B O 1
ATOM 5691 N N . PHE B 1 292 ? -25.25 -35.969 -11.172 1 83.31 292 PHE B N 1
ATOM 5692 C CA . PHE B 1 292 ? -25.094 -35.5 -12.555 1 83.31 292 PHE B CA 1
ATOM 5693 C C . PHE B 1 292 ? -23.75 -35.938 -13.117 1 83.31 292 PHE B C 1
ATOM 5695 O O . PHE B 1 292 ? -23.672 -36.438 -14.242 1 83.31 292 PHE B O 1
ATOM 5702 N N . LEU B 1 293 ? -22.781 -35.812 -12.344 1 86.44 293 LEU B N 1
ATOM 5703 C CA . LEU B 1 293 ? -21.438 -36.188 -12.75 1 86.44 293 LEU B CA 1
ATOM 5704 C C . LEU B 1 293 ? -21.359 -37.688 -12.992 1 86.44 293 LEU B C 1
ATOM 5706 O O . LEU B 1 293 ? -20.719 -38.125 -13.953 1 86.44 293 LEU B O 1
ATOM 5710 N N . SER B 1 294 ? -21.984 -38.406 -12.141 1 87.19 294 SER B N 1
ATOM 5711 C CA . SER B 1 294 ? -21.984 -39.844 -12.289 1 87.19 294 SER B CA 1
ATOM 5712 C C . SER B 1 294 ? -22.703 -40.281 -13.562 1 87.19 294 SER B C 1
ATOM 5714 O O . SER B 1 294 ? -22.234 -41.156 -14.281 1 87.19 294 SER B O 1
ATOM 5716 N N . ALA B 1 295 ? -23.781 -39.688 -13.773 1 87.69 295 ALA B N 1
ATOM 5717 C CA . ALA B 1 295 ? -24.531 -40 -14.992 1 87.69 295 ALA B CA 1
ATOM 5718 C C . ALA B 1 295 ? -23.703 -39.688 -16.234 1 87.69 295 ALA B C 1
ATOM 5720 O O . ALA B 1 295 ? -23.766 -40.438 -17.219 1 87.69 295 ALA B O 1
ATOM 5721 N N . TRP B 1 296 ? -22.969 -38.656 -16.156 1 89.12 296 TRP B N 1
ATOM 5722 C CA . TRP B 1 296 ? -22.109 -38.281 -17.281 1 89.12 296 TRP B CA 1
ATOM 5723 C C . TRP B 1 296 ? -20.969 -39.281 -17.438 1 89.12 296 TRP B C 1
ATOM 5725 O O . TRP B 1 296 ? -20.719 -39.781 -18.547 1 89.12 296 TRP B O 1
ATOM 5735 N N . MET B 1 297 ? -20.391 -39.688 -16.391 1 87.31 297 MET B N 1
ATOM 5736 C CA . MET B 1 297 ? -19.219 -40.562 -16.438 1 87.31 297 MET B CA 1
ATOM 5737 C C . MET B 1 297 ? -19.609 -41.969 -16.828 1 87.31 297 MET B C 1
ATOM 5739 O O . MET B 1 297 ? -18.828 -42.688 -17.453 1 87.31 297 MET B O 1
ATOM 5743 N N . LYS B 1 298 ? -20.844 -42.281 -16.547 1 90 298 LYS B N 1
ATOM 5744 C CA . LYS B 1 298 ? -21.344 -43.594 -16.906 1 90 298 LYS B CA 1
ATOM 5745 C C . LYS B 1 298 ? -21.875 -43.625 -18.344 1 90 298 LYS B C 1
ATOM 5747 O O . LYS B 1 298 ? -22.281 -44.688 -18.844 1 90 298 LYS B O 1
ATOM 5752 N N . GLY B 1 299 ? -21.922 -42.5 -18.953 1 88 299 GLY B N 1
ATOM 5753 C CA . GLY B 1 299 ? -22.328 -42.438 -20.344 1 88 299 GLY B CA 1
ATOM 5754 C C . GLY B 1 299 ? -23.812 -42.25 -20.531 1 88 299 GLY B C 1
ATOM 5755 O O . GLY B 1 299 ? -24.312 -42.281 -21.656 1 88 299 GLY B O 1
ATOM 5756 N N . TRP B 1 300 ? -24.516 -41.969 -19.5 1 90 300 TRP B N 1
ATOM 5757 C CA . TRP B 1 300 ? -25.953 -41.75 -19.594 1 90 300 TRP B CA 1
ATOM 5758 C C . TRP B 1 300 ? -26.281 -40.375 -20.141 1 90 300 TRP B C 1
ATOM 5760 O O . TRP B 1 300 ? -27.359 -40.156 -20.672 1 90 300 TRP B O 1
ATOM 5770 N N . ILE B 1 301 ? -25.375 -39.531 -19.891 1 88.5 301 ILE B N 1
ATOM 5771 C CA . ILE B 1 301 ? -25.469 -38.188 -20.406 1 88.5 301 ILE B CA 1
ATOM 5772 C C . ILE B 1 301 ? -24.312 -37.906 -21.344 1 88.5 301 ILE B C 1
ATOM 5774 O O . ILE B 1 301 ? -23.156 -38.125 -21 1 88.5 301 ILE B O 1
ATOM 5778 N N . GLY B 1 302 ? -24.688 -37.438 -22.578 1 88.06 302 GLY B N 1
ATOM 5779 C CA . GLY B 1 302 ? -23.656 -37.188 -23.562 1 88.06 302 GLY B CA 1
ATOM 5780 C C . GLY B 1 302 ? -22.906 -35.906 -23.359 1 88.06 302 GLY B C 1
ATOM 5781 O O . GLY B 1 302 ? -23.375 -35 -22.641 1 88.06 302 GLY B O 1
ATOM 5782 N N . GLN B 1 303 ? -21.734 -35.875 -23.922 1 87.94 303 GLN B N 1
ATOM 5783 C CA . GLN B 1 303 ? -20.875 -34.719 -23.828 1 87.94 303 GLN B CA 1
ATOM 5784 C C . GLN B 1 303 ? -21.578 -33.469 -24.375 1 87.94 303 GLN B C 1
ATOM 5786 O O . GLN B 1 303 ? -21.391 -32.375 -23.844 1 87.94 303 GLN B O 1
ATOM 5791 N N . GLY B 1 304 ? -22.328 -33.688 -25.438 1 88.38 304 GLY B N 1
ATOM 5792 C CA . GLY B 1 304 ? -23.062 -32.562 -26.016 1 88.38 304 GLY B CA 1
ATOM 5793 C C . GLY B 1 304 ? -24.031 -31.906 -25.047 1 88.38 304 GLY B C 1
ATOM 5794 O O . GLY B 1 304 ? -24.188 -30.688 -25.062 1 88.38 304 GLY B O 1
ATOM 5795 N N . PHE B 1 305 ? -24.609 -32.75 -24.281 1 90.19 305 PHE B N 1
ATOM 5796 C CA . PHE B 1 305 ? -25.562 -32.219 -23.297 1 90.19 305 PHE B CA 1
ATOM 5797 C C . PHE B 1 305 ? -24.844 -31.406 -22.234 1 90.19 305 PHE B C 1
ATOM 5799 O O . PHE B 1 305 ? -25.312 -30.344 -21.828 1 90.19 305 PHE B O 1
ATOM 5806 N N . ILE B 1 306 ? -23.734 -31.953 -21.781 1 90 306 ILE B N 1
ATOM 5807 C CA . ILE B 1 306 ? -22.938 -31.234 -20.797 1 90 306 ILE B CA 1
ATOM 5808 C C . ILE B 1 306 ? -22.531 -29.859 -21.359 1 90 306 ILE B C 1
ATOM 5810 O O . ILE B 1 306 ? -22.625 -28.844 -20.672 1 90 306 ILE B O 1
ATOM 5814 N N . ASP B 1 307 ? -22.094 -29.844 -22.531 1 91.69 307 ASP B N 1
ATOM 5815 C CA . ASP B 1 307 ? -21.672 -28.609 -23.188 1 91.69 307 ASP B CA 1
ATOM 5816 C C . ASP B 1 307 ? -22.812 -27.609 -23.281 1 91.69 307 ASP B C 1
ATOM 5818 O O . ASP B 1 307 ? -22.625 -26.406 -23.078 1 91.69 307 ASP B O 1
ATOM 5822 N N . GLN B 1 308 ? -23.984 -28.109 -23.562 1 90.44 308 GLN B N 1
ATOM 5823 C CA . GLN B 1 308 ? -25.141 -27.234 -23.656 1 90.44 308 GLN B CA 1
ATOM 5824 C C . GLN B 1 308 ? -25.516 -26.656 -22.297 1 90.44 308 GLN B C 1
ATOM 5826 O O . GLN B 1 308 ? -25.875 -25.484 -22.203 1 90.44 308 GLN B O 1
ATOM 5831 N N . VAL B 1 309 ? -25.438 -27.5 -21.344 1 89.25 309 VAL B N 1
ATOM 5832 C CA . VAL B 1 309 ? -25.766 -27.062 -19.984 1 89.25 309 VAL B CA 1
ATOM 5833 C C . VAL B 1 309 ? -24.766 -25.984 -19.531 1 89.25 309 VAL B C 1
ATOM 5835 O O . VAL B 1 309 ? -25.156 -24.953 -18.984 1 89.25 309 VAL B O 1
ATOM 5838 N N . MET B 1 310 ? -23.547 -26.266 -19.766 1 88.88 310 MET B N 1
ATOM 5839 C CA . MET B 1 310 ? -22.516 -25.312 -19.359 1 88.88 310 MET B CA 1
ATOM 5840 C C . MET B 1 310 ? -22.625 -24.016 -20.141 1 88.88 310 MET B C 1
ATOM 5842 O O . MET B 1 310 ? -22.406 -22.938 -19.594 1 88.88 310 MET B O 1
ATOM 5846 N N . LYS B 1 311 ? -22.953 -24.094 -21.391 1 88.88 311 LYS B N 1
ATOM 5847 C CA . LYS B 1 311 ? -23.172 -22.906 -22.203 1 88.88 311 LYS B CA 1
ATOM 5848 C C . LYS B 1 311 ? -24.312 -22.062 -21.641 1 88.88 311 LYS B C 1
ATOM 5850 O O . LYS B 1 311 ? -24.234 -20.844 -21.609 1 88.88 311 LYS B O 1
ATOM 5855 N N . ALA B 1 312 ? -25.359 -22.703 -21.188 1 90.31 312 ALA B N 1
ATOM 5856 C CA . ALA B 1 312 ? -26.5 -22.016 -20.609 1 90.31 312 ALA B CA 1
ATOM 5857 C C . ALA B 1 312 ? -26.109 -21.328 -19.297 1 90.31 312 ALA B C 1
ATOM 5859 O O . ALA B 1 312 ? -26.531 -20.203 -19.016 1 90.31 312 ALA B O 1
ATOM 5860 N N . MET B 1 313 ? -25.359 -22.016 -18.562 1 88.06 313 MET B N 1
ATOM 5861 C CA . MET B 1 313 ? -24.922 -21.469 -17.281 1 88.06 313 MET B CA 1
ATOM 5862 C C . MET B 1 313 ? -24.016 -20.266 -17.469 1 88.06 313 MET B C 1
ATOM 5864 O O . MET B 1 313 ? -24.078 -19.297 -16.703 1 88.06 313 MET B O 1
ATOM 5868 N N . GLN B 1 314 ? -23.172 -20.375 -18.391 1 89.69 314 GLN B N 1
ATOM 5869 C CA . GLN B 1 314 ? -22.25 -19.281 -18.672 1 89.69 314 GLN B CA 1
ATOM 5870 C C . GLN B 1 314 ? -23.016 -18.016 -19.078 1 89.69 314 GLN B C 1
ATOM 5872 O O . GLN B 1 314 ? -2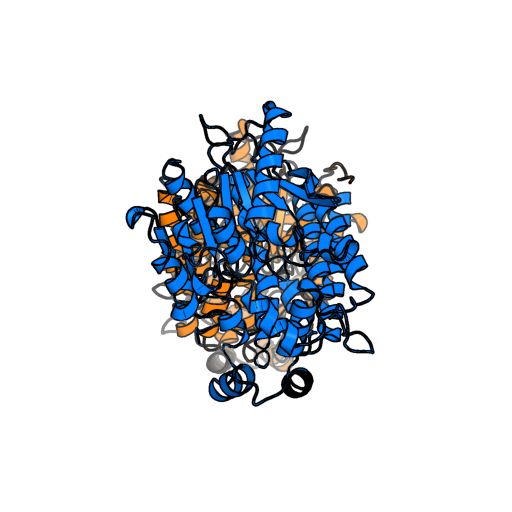2.531 -16.891 -18.859 1 89.69 314 GLN B O 1
ATOM 5877 N N . ALA B 1 315 ? -24.125 -18.203 -19.656 1 88.44 315 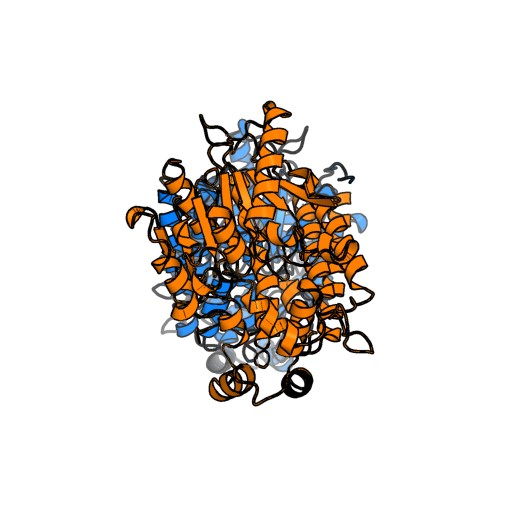ALA B N 1
ATOM 5878 C CA . ALA B 1 315 ? -24.922 -17.078 -20.125 1 88.44 315 ALA B CA 1
ATOM 5879 C C . ALA B 1 315 ? -25.453 -16.25 -18.969 1 88.44 315 ALA B C 1
ATOM 5881 O O . ALA B 1 315 ? -25.75 -15.062 -19.109 1 88.44 315 ALA B O 1
ATOM 5882 N N . VAL B 1 316 ? -25.5 -16.859 -17.781 1 87.88 316 VAL B N 1
ATOM 5883 C CA . VAL B 1 316 ? -26.156 -16.156 -16.703 1 87.88 316 VAL B CA 1
ATOM 5884 C C . VAL B 1 316 ? -25.141 -15.867 -15.578 1 87.88 316 VAL B C 1
ATOM 5886 O O . VAL B 1 316 ? -25.469 -15.203 -14.594 1 87.88 316 VAL B O 1
ATOM 5889 N N . SER B 1 317 ? -23.969 -16.312 -15.727 1 90.31 317 SER B N 1
ATOM 5890 C CA . SER B 1 317 ? -22.922 -16.078 -14.742 1 90.31 317 SER B CA 1
ATOM 5891 C C . SER B 1 317 ? -21.641 -15.594 -15.406 1 90.31 317 SER B C 1
ATOM 5893 O O . SER B 1 317 ? -20.906 -16.375 -16.016 1 90.31 317 SER B O 1
ATOM 5895 N N . PHE B 1 318 ? -21.297 -14.367 -15.141 1 91.44 318 PHE B N 1
ATOM 5896 C CA . PHE B 1 318 ? -20.078 -13.805 -15.719 1 91.44 318 PHE B CA 1
ATOM 5897 C C . PHE B 1 318 ? -18.859 -14.539 -15.203 1 91.44 318 PHE B C 1
ATOM 5899 O O . PHE B 1 318 ? -17.922 -14.805 -15.961 1 91.44 318 PHE B O 1
ATOM 5906 N N . GLN B 1 319 ? -18.859 -14.812 -13.93 1 91.06 319 GLN B N 1
ATOM 5907 C CA . GLN B 1 319 ? -17.719 -15.523 -13.336 1 91.06 319 GLN B CA 1
ATOM 5908 C C . GLN B 1 319 ? -17.5 -16.875 -14.016 1 91.06 319 GLN B C 1
ATOM 5910 O O . GLN B 1 319 ? -16.359 -17.234 -14.344 1 91.06 319 GLN B O 1
ATOM 5915 N N . LEU B 1 320 ? -18.578 -17.594 -14.172 1 90.94 320 LEU B N 1
ATOM 5916 C CA . LEU B 1 320 ? -18.469 -18.906 -14.82 1 90.94 320 LEU B CA 1
ATOM 5917 C C . LEU B 1 320 ? -18 -18.766 -16.266 1 90.94 320 LEU B C 1
ATOM 5919 O O . LEU B 1 320 ? -17.172 -19.547 -16.734 1 90.94 320 LEU B O 1
ATOM 5923 N N . LYS B 1 321 ? -18.594 -17.828 -16.953 1 92.62 321 LYS B N 1
ATOM 5924 C CA . LYS B 1 321 ? -18.141 -17.547 -18.312 1 92.62 321 LYS B CA 1
ATOM 5925 C C . LYS B 1 321 ? -16.641 -17.266 -18.359 1 92.62 321 LYS B C 1
ATOM 5927 O O . LYS B 1 321 ? -15.93 -17.797 -19.219 1 92.62 321 LYS B O 1
ATOM 5932 N N . TRP B 1 322 ? -16.172 -16.453 -17.453 1 93.31 322 TRP B N 1
ATOM 5933 C CA . TRP B 1 322 ? -14.758 -16.094 -17.359 1 93.31 322 TRP B CA 1
ATOM 5934 C C . TRP B 1 322 ? -13.898 -17.328 -17.094 1 93.31 322 TRP B C 1
ATOM 5936 O O . TRP B 1 322 ? -12.906 -17.562 -17.797 1 93.31 322 TRP B O 1
ATOM 5946 N N . GLU B 1 323 ? -14.289 -18.156 -16.172 1 91.94 323 GLU B N 1
ATOM 5947 C CA . GLU B 1 323 ? -13.539 -19.344 -15.773 1 91.94 323 GLU B CA 1
ATOM 5948 C C . GLU B 1 323 ? -13.422 -20.344 -16.922 1 91.94 323 GLU B C 1
ATOM 5950 O O . GLU B 1 323 ? -12.344 -20.875 -17.172 1 91.94 323 GLU B O 1
ATOM 5955 N N . ILE B 1 324 ? -14.531 -20.531 -17.562 1 91.62 324 ILE B N 1
ATOM 5956 C CA . ILE B 1 324 ? -14.555 -21.484 -18.656 1 91.62 324 ILE B CA 1
ATOM 5957 C C . ILE B 1 324 ? -13.719 -20.953 -19.812 1 91.62 324 ILE B C 1
ATOM 5959 O O . ILE B 1 324 ? -12.969 -21.703 -20.438 1 91.62 324 ILE B O 1
ATOM 5963 N N . SER B 1 325 ? -13.867 -19.688 -20.078 1 93.31 325 SER B N 1
ATOM 5964 C CA . SER B 1 325 ? -13.094 -19.078 -21.156 1 93.31 325 SER B CA 1
ATOM 5965 C C . SER B 1 325 ? -11.594 -19.172 -20.875 1 93.31 325 SER B C 1
ATOM 5967 O O . SER B 1 325 ? -10.812 -19.484 -21.766 1 93.31 325 SER B O 1
ATOM 5969 N N . LEU B 1 326 ? -11.25 -18.922 -19.656 1 92.56 326 LEU B N 1
ATOM 5970 C CA . LEU B 1 326 ? -9.844 -18.969 -19.281 1 92.56 326 LEU B CA 1
ATOM 5971 C C . LEU B 1 326 ? -9.305 -20.406 -19.375 1 92.56 326 LEU B C 1
ATOM 5973 O O . LEU B 1 326 ? -8.227 -20.625 -19.938 1 92.56 326 LEU B O 1
ATOM 5977 N N . ALA B 1 327 ? -10.047 -21.297 -18.828 1 92.94 327 ALA B N 1
ATOM 5978 C CA . ALA B 1 327 ? -9.633 -22.703 -18.875 1 92.94 327 ALA B CA 1
ATOM 5979 C C . ALA B 1 327 ? -9.477 -23.188 -20.312 1 92.94 327 ALA B C 1
ATOM 5981 O O . ALA B 1 327 ? -8.484 -23.828 -20.656 1 92.94 327 ALA B O 1
ATOM 5982 N N . GLY B 1 328 ? -10.5 -22.859 -21.109 1 93.56 328 GLY B N 1
ATOM 5983 C CA . GLY B 1 328 ? -10.414 -23.234 -22.516 1 93.56 328 GLY B CA 1
ATOM 5984 C C . GLY B 1 328 ? -9.195 -22.656 -23.203 1 93.56 328 GLY B C 1
ATOM 5985 O O . GLY B 1 328 ? -8.562 -23.344 -24.016 1 93.56 328 GLY B O 1
ATOM 5986 N N . TRP B 1 329 ? -8.867 -21.484 -22.766 1 93.31 329 TRP B N 1
ATOM 5987 C CA . TRP B 1 329 ? -7.746 -20.781 -23.375 1 93.31 329 TRP B CA 1
ATOM 5988 C C . TRP B 1 329 ? -6.426 -21.469 -23.047 1 93.31 329 TRP B C 1
ATOM 5990 O O . TRP B 1 329 ? -5.66 -21.828 -23.938 1 93.31 329 TRP B O 1
ATOM 6000 N N . PHE B 1 330 ? -6.203 -21.734 -21.734 1 93.62 330 PHE B N 1
ATOM 6001 C CA . PHE B 1 330 ? -4.871 -22.25 -21.406 1 93.62 330 PHE B CA 1
ATOM 6002 C C . PHE B 1 330 ? -4.793 -23.75 -21.625 1 93.62 330 PHE B C 1
ATOM 6004 O O . PHE B 1 330 ? -3.699 -24.312 -21.688 1 93.62 330 PHE B O 1
ATOM 6011 N N . PHE B 1 331 ? -5.973 -24.406 -21.875 1 94.94 331 PHE B N 1
ATOM 6012 C CA . PHE B 1 331 ? -5.973 -25.812 -22.25 1 94.94 331 PHE B CA 1
ATOM 6013 C C . PHE B 1 331 ? -5.945 -25.969 -23.766 1 94.94 331 PHE B C 1
ATOM 6015 O O . PHE B 1 331 ? -5.672 -27.047 -24.281 1 94.94 331 PHE B O 1
ATOM 6022 N N . GLY B 1 332 ? -6.312 -24.953 -24.531 1 94.25 332 GLY B N 1
ATOM 6023 C CA . GLY B 1 332 ? -6.461 -25.062 -25.984 1 94.25 332 GLY B CA 1
ATOM 6024 C C . GLY B 1 332 ? -7.688 -25.844 -26.391 1 94.25 332 GLY B C 1
ATOM 6025 O O . GLY B 1 332 ? -7.645 -26.609 -27.359 1 94.25 332 GLY B O 1
ATOM 6026 N N . LEU B 1 333 ? -8.711 -25.688 -25.594 1 94.88 333 LEU B N 1
ATOM 6027 C CA . LEU B 1 333 ? -9.953 -26.406 -25.828 1 94.88 333 LEU B CA 1
ATOM 6028 C C . LEU B 1 333 ? -11.148 -25.469 -25.875 1 94.88 333 LEU B C 1
ATOM 6030 O O . LEU B 1 333 ? -11.102 -24.391 -25.266 1 94.88 333 LEU B O 1
ATOM 6034 N N . SER B 1 334 ? -12.203 -25.812 -26.562 1 93.44 334 SER B N 1
ATOM 6035 C CA . SER B 1 334 ? -13.375 -24.953 -26.625 1 93.44 334 SER B CA 1
ATOM 6036 C C . SER B 1 334 ? -14.602 -25.641 -26.047 1 93.44 334 SER B C 1
ATOM 6038 O O . SER B 1 334 ? -15.578 -24.984 -25.672 1 93.44 334 SER B O 1
ATOM 6040 N N . SER B 1 335 ? -14.57 -26.969 -25.938 1 92.19 335 SER B N 1
ATOM 6041 C CA . SER B 1 335 ? -15.672 -27.734 -25.359 1 92.19 335 SER B CA 1
ATOM 6042 C C . SER B 1 335 ? -15.555 -27.812 -23.844 1 92.19 335 SER B C 1
ATOM 6044 O O . SER B 1 335 ? -14.57 -28.328 -23.312 1 92.19 335 SER B O 1
ATOM 6046 N N . PRO B 1 336 ? -16.594 -27.344 -23.125 1 91.5 336 PRO B N 1
ATOM 6047 C CA . PRO B 1 336 ? -16.531 -27.391 -21.656 1 91.5 336 PRO B CA 1
ATOM 6048 C C . PRO B 1 336 ? -16.359 -28.812 -21.125 1 91.5 336 PRO B C 1
ATOM 6050 O O . PRO B 1 336 ? -15.672 -29.031 -20.141 1 91.5 336 PRO B O 1
ATOM 6053 N N . SER B 1 337 ? -17.047 -29.75 -21.75 1 91.44 337 SER B N 1
ATOM 6054 C CA . SER B 1 337 ? -16.906 -31.141 -21.312 1 91.44 337 SER B CA 1
ATOM 6055 C C . SER B 1 337 ? -15.484 -31.641 -21.516 1 91.44 337 SER B C 1
ATOM 6057 O O . SER B 1 337 ? -14.938 -32.344 -20.672 1 91.44 337 SER B O 1
ATOM 6059 N N . ASP B 1 338 ? -14.914 -31.297 -22.656 1 93.38 338 ASP B N 1
ATOM 6060 C CA . ASP B 1 338 ? -13.523 -31.672 -22.906 1 93.38 338 ASP B CA 1
ATOM 6061 C C . ASP B 1 338 ? -12.586 -31.016 -21.891 1 93.38 338 ASP B C 1
ATOM 6063 O O . ASP B 1 338 ? -11.594 -31.609 -21.484 1 93.38 338 ASP B O 1
ATOM 6067 N N . MET B 1 339 ? -12.898 -29.781 -21.531 1 93.38 339 MET B N 1
ATOM 6068 C CA . MET B 1 339 ? -12.109 -29.078 -20.531 1 93.38 339 MET B CA 1
ATOM 6069 C C . MET B 1 339 ? -12.148 -29.828 -19.188 1 93.38 339 MET B C 1
ATOM 6071 O O . MET B 1 339 ? -11.109 -30.016 -18.562 1 93.38 339 MET B O 1
ATOM 6075 N N . LEU B 1 340 ? -13.32 -30.203 -18.812 1 92.38 340 LEU B N 1
ATOM 6076 C CA . LEU B 1 340 ? -13.469 -30.922 -17.562 1 92.38 340 LEU B CA 1
ATOM 6077 C C . LEU B 1 340 ? -12.688 -32.219 -17.578 1 92.38 340 LEU B C 1
ATOM 6079 O O . LEU B 1 340 ? -12 -32.562 -16.625 1 92.38 340 LEU B O 1
ATOM 6083 N N . LEU B 1 341 ? -12.812 -32.906 -18.641 1 93.31 341 LEU B N 1
ATOM 6084 C CA . LEU B 1 341 ? -12.078 -34.156 -18.781 1 93.31 341 LEU B CA 1
ATOM 6085 C C . LEU B 1 341 ? -10.578 -33.938 -18.766 1 93.31 341 LEU B C 1
ATOM 6087 O O . LEU B 1 341 ? -9.82 -34.719 -18.188 1 93.31 341 LEU B O 1
ATOM 6091 N N . HIS B 1 342 ? -10.172 -32.844 -19.438 1 94.94 342 HIS B N 1
ATOM 6092 C CA . HIS B 1 342 ? -8.75 -32.5 -19.469 1 94.94 342 HIS B CA 1
ATOM 6093 C C . HIS B 1 342 ? -8.227 -32.188 -18.078 1 94.94 342 HIS B C 1
ATOM 6095 O O . HIS B 1 342 ? -7.059 -32.438 -17.781 1 94.94 342 HIS B O 1
ATOM 6101 N N . MET B 1 343 ? -9.031 -31.641 -17.203 1 95.19 343 MET B N 1
ATOM 6102 C CA . MET B 1 343 ? -8.664 -31.266 -15.836 1 95.19 343 MET B CA 1
ATOM 6103 C C . MET B 1 343 ? -8.219 -32.5 -15.039 1 95.19 343 MET B C 1
ATOM 6105 O O . MET B 1 343 ? -7.434 -32.375 -14.102 1 95.19 343 MET B O 1
ATOM 6109 N N . LYS B 1 344 ? -8.672 -33.656 -15.43 1 94.5 344 LYS B N 1
ATOM 6110 C CA . LYS B 1 344 ? -8.281 -34.906 -14.766 1 94.5 344 LYS B CA 1
ATOM 6111 C C . LYS B 1 344 ? -6.773 -35.125 -14.852 1 94.5 344 LYS B C 1
ATOM 6113 O O . LYS B 1 344 ? -6.191 -35.812 -14.016 1 94.5 344 LYS B O 1
ATOM 6118 N N . ARG B 1 345 ? -6.195 -34.5 -15.859 1 96.19 345 ARG B N 1
ATOM 6119 C CA . ARG B 1 345 ? -4.762 -34.688 -16.078 1 96.19 345 ARG B CA 1
ATOM 6120 C C . ARG B 1 345 ? -3.957 -33.875 -15.07 1 96.19 345 ARG B C 1
ATOM 6122 O O . ARG B 1 345 ? -2.781 -34.156 -14.828 1 96.19 345 ARG B O 1
ATOM 6129 N N . PHE B 1 346 ? -4.527 -32.844 -14.508 1 97.06 346 PHE B N 1
ATOM 6130 C CA . PHE B 1 346 ? -3.873 -32 -13.516 1 97.06 346 PHE B CA 1
ATOM 6131 C C . PHE B 1 346 ? -4.156 -32.5 -12.102 1 97.06 346 PHE B C 1
ATOM 6133 O O . PHE B 1 346 ? -4.992 -31.938 -11.398 1 97.06 346 PHE B O 1
ATOM 6140 N N . SER B 1 347 ? -3.459 -33.531 -11.75 1 96.94 347 SER B N 1
ATOM 6141 C CA . SER B 1 347 ? -3.727 -34.188 -10.484 1 96.94 347 SER B CA 1
ATOM 6142 C C . SER B 1 347 ? -2.434 -34.688 -9.828 1 96.94 347 SER B C 1
ATOM 6144 O O . SER B 1 347 ? -1.46 -34.969 -10.516 1 96.94 347 SER B O 1
ATOM 6146 N N . LEU B 1 348 ? -2.438 -34.656 -8.508 1 97.5 348 LEU B N 1
ATOM 6147 C CA . LEU B 1 348 ? -1.351 -35.219 -7.707 1 97.5 348 LEU B CA 1
ATOM 6148 C C . LEU B 1 348 ? -1.699 -36.594 -7.211 1 97.5 348 LEU B C 1
ATOM 6150 O O . LEU B 1 348 ? -0.871 -37.281 -6.582 1 97.5 348 LEU B O 1
ATOM 6154 N N . ALA B 1 349 ? -2.852 -37.125 -7.574 1 95.44 349 ALA B N 1
ATOM 6155 C CA . ALA B 1 349 ? -3.367 -38.375 -7.066 1 95.44 349 ALA B CA 1
ATOM 6156 C C . ALA B 1 349 ? -2.711 -39.562 -7.773 1 95.44 349 ALA B C 1
ATOM 6158 O O . ALA B 1 349 ? -2.463 -39.5 -8.977 1 95.44 349 ALA B O 1
ATOM 6159 N N . GLY B 1 350 ? -2.479 -40.625 -7.066 1 93.06 350 GLY B N 1
ATOM 6160 C CA . GLY B 1 350 ? -1.859 -41.844 -7.609 1 93.06 350 GLY B CA 1
ATOM 6161 C C . GLY B 1 350 ? -2.645 -42.438 -8.758 1 93.06 350 GLY B C 1
ATOM 6162 O O . GLY B 1 350 ? -2.062 -42.875 -9.75 1 93.06 350 GLY B O 1
ATOM 6163 N N . ALA B 1 351 ? -3.918 -42.406 -8.68 1 87.62 351 ALA B N 1
ATOM 6164 C CA . ALA B 1 351 ? -4.789 -43 -9.688 1 87.62 351 ALA B CA 1
ATOM 6165 C C . ALA B 1 351 ? -4.637 -42.312 -11.031 1 87.62 351 ALA B C 1
ATOM 6167 O O . ALA B 1 351 ? -5.012 -42.844 -12.07 1 87.62 351 ALA B O 1
ATOM 6168 N N . ARG B 1 352 ? -4.074 -41.125 -10.93 1 89.44 352 ARG B N 1
ATOM 6169 C CA . ARG B 1 352 ? -3.945 -40.312 -12.141 1 89.44 352 ARG B CA 1
ATOM 6170 C C . ARG B 1 352 ? -2.504 -40.281 -12.641 1 89.44 352 ARG B C 1
ATOM 6172 O O . ARG B 1 352 ? -2.184 -39.594 -13.602 1 89.44 352 ARG B O 1
ATOM 6179 N N . GLN B 1 353 ? -1.672 -41.031 -11.938 1 92.12 353 GLN B N 1
ATOM 6180 C CA . GLN B 1 353 ? -0.273 -41.094 -12.344 1 92.12 353 GLN B CA 1
ATOM 6181 C C . GLN B 1 353 ? -0.01 -42.344 -13.211 1 92.12 353 GLN B C 1
ATOM 6183 O O . GLN B 1 353 ? -0.708 -43.344 -13.102 1 92.12 353 GLN B O 1
ATOM 6188 N N . LYS B 1 354 ? 0.933 -42.25 -14.07 1 89.69 354 LYS B N 1
ATOM 6189 C CA . LYS B 1 354 ? 1.288 -43.375 -14.953 1 89.69 354 LYS B CA 1
ATOM 6190 C C . LYS B 1 354 ? 1.674 -44.594 -14.156 1 89.69 354 LYS B C 1
ATOM 6192 O O . LYS B 1 354 ? 1.323 -45.719 -14.539 1 89.69 354 LYS B O 1
ATOM 6197 N N . ASP B 1 355 ? 2.41 -44.406 -13.102 1 91.75 355 ASP B N 1
ATOM 6198 C CA . ASP B 1 355 ? 2.91 -45.531 -12.32 1 91.75 355 ASP B CA 1
ATOM 6199 C C . ASP B 1 355 ? 1.945 -45.906 -11.195 1 91.75 355 ASP B C 1
ATOM 6201 O O . ASP B 1 355 ? 2.193 -46.812 -10.43 1 91.75 355 ASP B O 1
ATOM 6205 N N . GLY B 1 356 ? 0.886 -45.125 -10.992 1 91.12 356 GLY B N 1
ATOM 6206 C CA . GLY B 1 356 ? -0.15 -45.406 -10.016 1 91.12 356 GLY B CA 1
ATOM 6207 C C . GLY B 1 356 ? 0.201 -44.969 -8.617 1 91.12 356 GLY B C 1
ATOM 6208 O O . GLY B 1 356 ? -0.594 -45.125 -7.688 1 91.12 356 GLY B O 1
ATOM 6209 N N . ASN B 1 357 ? 1.334 -44.375 -8.523 1 93.56 357 ASN B N 1
ATOM 6210 C CA . ASN B 1 357 ? 1.781 -43.906 -7.207 1 93.56 357 ASN B CA 1
ATOM 6211 C C . ASN B 1 357 ? 1.408 -42.469 -6.953 1 93.56 357 ASN B C 1
ATOM 6213 O O . ASN B 1 357 ? 1.343 -41.656 -7.887 1 93.56 357 ASN B O 1
ATOM 6217 N N . GLU B 1 358 ? 1.164 -42.219 -5.652 1 95.62 358 GLU B N 1
ATOM 6218 C CA . GLU B 1 358 ? 0.945 -40.844 -5.238 1 95.62 358 GLU B CA 1
ATOM 6219 C C . GLU B 1 358 ? 2.111 -39.938 -5.656 1 95.62 358 GLU B C 1
ATOM 6221 O O . GLU B 1 358 ? 3.264 -40.219 -5.309 1 95.62 358 GLU B O 1
ATOM 6226 N N . TYR B 1 359 ? 1.762 -38.875 -6.367 1 97.75 359 TYR B N 1
ATOM 6227 C CA . TYR B 1 359 ? 2.844 -38.062 -6.879 1 97.75 359 TYR B CA 1
ATOM 6228 C C . TYR B 1 359 ? 3.664 -37.469 -5.738 1 97.75 359 TYR B C 1
ATOM 6230 O O . TYR B 1 359 ? 4.891 -37.375 -5.82 1 97.75 359 TYR B O 1
ATOM 6238 N N . LEU B 1 360 ? 2.982 -37 -4.68 1 98.31 360 LEU B N 1
ATOM 6239 C CA . LEU B 1 360 ? 3.625 -36.281 -3.596 1 98.31 360 LEU B CA 1
ATOM 6240 C C . LEU B 1 360 ? 4.523 -37.188 -2.773 1 98.31 360 LEU B C 1
ATOM 6242 O O . LEU B 1 360 ? 5.328 -36.719 -1.965 1 98.31 360 LEU B O 1
ATOM 6246 N N . ALA B 1 361 ? 4.445 -38.5 -2.973 1 97.81 361 ALA B N 1
ATOM 6247 C CA . ALA B 1 361 ? 5.375 -39.438 -2.346 1 97.81 361 ALA B CA 1
ATOM 6248 C C . ALA B 1 361 ? 6.797 -39.219 -2.865 1 97.81 361 ALA B C 1
ATOM 6250 O O . ALA B 1 361 ? 7.766 -39.625 -2.227 1 97.81 361 ALA B O 1
ATOM 6251 N N . ARG B 1 362 ? 6.887 -38.562 -4 1 97.88 362 ARG B N 1
ATOM 6252 C CA . ARG B 1 362 ? 8.18 -38.312 -4.629 1 97.88 362 ARG B CA 1
ATOM 6253 C C . ARG B 1 362 ? 8.883 -37.125 -4.004 1 97.88 362 ARG B C 1
ATOM 6255 O O . ARG B 1 362 ? 10.078 -36.906 -4.23 1 97.88 362 ARG B O 1
ATOM 6262 N N . VAL B 1 363 ? 8.195 -36.312 -3.279 1 98.62 363 VAL B N 1
ATOM 6263 C CA . VAL B 1 363 ? 8.734 -35.094 -2.686 1 98.62 363 VAL B CA 1
ATOM 6264 C C . VAL B 1 363 ? 9.422 -35.438 -1.362 1 98.62 363 VAL B C 1
ATOM 6266 O O . VAL B 1 363 ? 8.828 -36.062 -0.485 1 98.62 363 VAL B O 1
ATOM 6269 N N . VAL B 1 364 ? 10.688 -34.969 -1.188 1 98.31 364 VAL B N 1
ATOM 6270 C CA . VAL B 1 364 ? 11.422 -35.344 0.022 1 98.31 364 VAL B CA 1
ATOM 6271 C C . VAL B 1 364 ? 11.961 -34.062 0.685 1 98.31 364 VAL B C 1
ATOM 6273 O O . VAL B 1 364 ? 12.445 -34.125 1.816 1 98.31 364 VAL B O 1
ATOM 6276 N N . CYS B 1 365 ? 11.969 -32.906 0.006 1 98.62 365 CYS B N 1
ATOM 6277 C CA . CYS B 1 365 ? 12.391 -31.641 0.605 1 98.62 365 CYS B CA 1
ATOM 6278 C C . CYS B 1 365 ? 11.312 -31.078 1.527 1 98.62 365 CYS B C 1
ATOM 6280 O O . CYS B 1 365 ? 10.164 -31.5 1.473 1 98.62 365 CYS B O 1
ATOM 6282 N N . PRO B 1 366 ? 11.648 -30.109 2.471 1 98.81 366 PRO B N 1
ATOM 6283 C CA . PRO B 1 366 ? 10.633 -29.453 3.305 1 98.81 366 PRO B CA 1
ATOM 6284 C C . PRO B 1 366 ? 9.57 -28.734 2.484 1 98.81 366 PRO B C 1
ATOM 6286 O O . PRO B 1 366 ? 9.875 -28.125 1.456 1 98.81 366 PRO B O 1
ATOM 6289 N N . VAL B 1 367 ? 8.273 -28.828 2.957 1 98.94 367 VAL B N 1
ATOM 6290 C CA . VAL B 1 367 ? 7.164 -28.219 2.229 1 98.94 367 VAL B CA 1
ATOM 6291 C C . VAL B 1 367 ? 6.246 -27.484 3.201 1 98.94 367 VAL B C 1
ATOM 6293 O O . VAL B 1 367 ? 5.914 -28 4.27 1 98.94 367 VAL B O 1
ATOM 6296 N N . MET B 1 368 ? 5.926 -26.219 2.881 1 98.81 368 MET B N 1
ATOM 6297 C CA . MET B 1 368 ? 4.801 -25.531 3.512 1 98.81 368 MET B CA 1
ATOM 6298 C C . MET B 1 368 ? 3.617 -25.438 2.555 1 98.81 368 MET B C 1
ATOM 6300 O O . MET B 1 368 ? 3.746 -24.906 1.452 1 98.81 368 MET B O 1
ATOM 6304 N N . VAL B 1 369 ? 2.508 -25.984 2.945 1 98.38 369 VAL B N 1
ATOM 6305 C CA . VAL B 1 369 ? 1.273 -25.875 2.172 1 98.38 369 VAL B CA 1
ATOM 6306 C C . VAL B 1 369 ? 0.273 -24.984 2.908 1 98.38 369 VAL B C 1
ATOM 6308 O O . VAL B 1 369 ? 0.083 -25.125 4.117 1 98.38 369 VAL B O 1
ATOM 6311 N N . SER B 1 370 ? -0.28 -24.094 2.17 1 97.12 370 SER B N 1
ATOM 6312 C CA . SER B 1 370 ? -1.272 -23.219 2.799 1 97.12 370 SER B CA 1
ATOM 6313 C C . SER B 1 370 ? -2.666 -23.484 2.238 1 97.12 370 SER B C 1
ATOM 6315 O O . SER B 1 370 ? -2.809 -24.047 1.15 1 97.12 370 SER B O 1
ATOM 6317 N N . GLY B 1 371 ? -3.652 -23.125 3.045 1 94.25 371 GLY B N 1
ATOM 6318 C CA . GLY B 1 371 ? -5.043 -23.125 2.617 1 94.25 371 GLY B CA 1
ATOM 6319 C C . GLY B 1 371 ? -5.742 -21.797 2.883 1 94.25 371 GLY B C 1
ATOM 6320 O O . GLY B 1 371 ? -5.199 -20.938 3.57 1 94.25 371 GLY B O 1
ATOM 6321 N N . SER B 1 372 ? -6.828 -21.609 2.225 1 89.5 372 SER B N 1
ATOM 6322 C CA . SER B 1 372 ? -7.637 -20.406 2.369 1 89.5 372 SER B CA 1
ATOM 6323 C C . SER B 1 372 ? -9.039 -20.734 2.854 1 89.5 372 SER B C 1
ATOM 6325 O O . SER B 1 372 ? -9.797 -21.406 2.158 1 89.5 372 SER B O 1
ATOM 6327 N N . CYS B 1 373 ? -9.375 -20.219 3.982 1 81.88 373 CYS B N 1
ATOM 6328 C CA . CYS B 1 373 ? -10.711 -20.453 4.516 1 81.88 373 CYS B CA 1
ATOM 6329 C C . CYS B 1 373 ? -11.742 -19.594 3.814 1 81.88 373 CYS B C 1
ATOM 6331 O O . CYS B 1 373 ? -12.945 -19.859 3.9 1 81.88 373 CYS B O 1
ATOM 6333 N N . SER B 1 374 ? -11.289 -18.594 3.162 1 79.12 374 SER B N 1
ATOM 6334 C CA . SER B 1 374 ? -12.18 -17.688 2.453 1 79.12 374 SER B CA 1
ATOM 6335 C C . SER B 1 374 ? -11.922 -17.719 0.952 1 79.12 374 SER B C 1
ATOM 6337 O O . SER B 1 374 ? -11.992 -16.672 0.286 1 79.12 374 SER B O 1
ATOM 6339 N N . SER B 1 375 ? -11.633 -18.906 0.515 1 79 375 SER B N 1
ATOM 6340 C CA . SER B 1 375 ? -11.375 -19.047 -0.915 1 79 375 SER B CA 1
ATOM 6341 C C . SER B 1 375 ? -12.68 -19.141 -1.701 1 79 375 SER B C 1
ATOM 6343 O O . SER B 1 375 ? -13.648 -19.75 -1.234 1 79 375 SER B O 1
ATOM 6345 N N . ILE B 1 376 ? -12.609 -18.594 -2.805 1 64.56 376 ILE B N 1
ATOM 6346 C CA . ILE B 1 376 ? -13.742 -18.766 -3.709 1 64.56 376 ILE B CA 1
ATOM 6347 C C . ILE B 1 376 ? -13.5 -19.969 -4.609 1 64.56 376 ILE B C 1
ATOM 6349 O O . ILE B 1 376 ? -14.352 -20.312 -5.438 1 64.56 376 ILE B O 1
ATOM 6353 N N . TYR B 1 377 ? -12.359 -20.672 -4.375 1 67.81 377 TYR B N 1
ATOM 6354 C CA . TYR B 1 377 ? -11.992 -21.688 -5.344 1 67.81 377 TYR B CA 1
ATOM 6355 C C . TYR B 1 377 ? -11.672 -23.016 -4.648 1 67.81 377 TYR B C 1
ATOM 6357 O O . TYR B 1 377 ? -12.102 -24.078 -5.098 1 67.81 377 TYR B O 1
ATOM 6365 N N . VAL B 1 378 ? -10.938 -22.906 -3.564 1 76.38 378 VAL B N 1
ATOM 6366 C CA . VAL B 1 378 ? -10.328 -24.141 -3.057 1 76.38 378 VAL B CA 1
ATOM 6367 C C . VAL B 1 378 ? -10.773 -24.391 -1.619 1 76.38 378 VAL B C 1
ATOM 6369 O O . VAL B 1 378 ? -10.688 -23.484 -0.772 1 76.38 378 VAL B O 1
ATOM 6372 N N . ASP B 1 379 ? -11.211 -25.609 -1.427 1 77.31 379 ASP B N 1
ATOM 6373 C CA . ASP B 1 379 ? -11.586 -26.016 -0.08 1 77.31 379 ASP B CA 1
ATOM 6374 C C . ASP B 1 379 ? -10.375 -26.547 0.687 1 77.31 379 ASP B C 1
ATOM 6376 O O . ASP B 1 379 ? -9.539 -27.266 0.127 1 77.31 379 ASP B O 1
ATOM 6380 N N . VAL B 1 380 ? -10.227 -26.234 1.912 1 80.81 380 VAL B N 1
ATOM 6381 C CA . VAL B 1 380 ? -9.062 -26.562 2.729 1 80.81 380 VAL B CA 1
ATOM 6382 C C . VAL B 1 380 ? -8.992 -28.078 2.93 1 80.81 380 VAL B C 1
ATOM 6384 O O . VAL B 1 380 ? -7.93 -28.688 2.77 1 80.81 380 VAL B O 1
ATOM 6387 N N . ASP B 1 381 ? -10.039 -28.703 3.213 1 81.62 381 ASP B N 1
ATOM 6388 C CA . ASP B 1 381 ? -10.016 -30.125 3.545 1 81.62 381 ASP B CA 1
ATOM 6389 C C . ASP B 1 381 ? -9.797 -30.969 2.299 1 81.62 381 ASP B C 1
ATOM 6391 O O . ASP B 1 381 ? -9.023 -31.938 2.328 1 81.62 381 ASP B O 1
ATOM 6395 N N . GLU B 1 382 ? -10.305 -30.562 1.21 1 85.06 382 GLU B N 1
ATOM 6396 C CA . GLU B 1 382 ? -10.305 -31.391 0.009 1 85.06 382 GLU B CA 1
ATOM 6397 C C . GLU B 1 382 ? -9.023 -31.203 -0.792 1 85.06 382 GLU B C 1
ATOM 6399 O O . GLU B 1 382 ? -8.703 -32.031 -1.661 1 85.06 382 GLU B O 1
ATOM 6404 N N . HIS B 1 383 ? -8.352 -30.172 -0.46 1 90.94 383 HIS B N 1
ATOM 6405 C CA . HIS B 1 383 ? -7.172 -29.938 -1.285 1 90.94 383 HIS B CA 1
ATOM 6406 C C . HIS B 1 383 ? -5.941 -29.672 -0.425 1 90.94 383 HIS B C 1
ATOM 6408 O O . HIS B 1 383 ? -5.012 -30.484 -0.405 1 90.94 383 HIS B O 1
ATOM 6414 N N . THR B 1 384 ? -5.984 -28.703 0.409 1 93.31 384 THR B N 1
ATOM 6415 C CA . THR B 1 384 ? -4.828 -28.328 1.217 1 93.31 384 THR B CA 1
ATOM 6416 C C . THR B 1 384 ? -4.41 -29.484 2.125 1 93.31 384 THR B C 1
ATOM 6418 O O . THR B 1 384 ? -3.244 -29.875 2.143 1 93.31 384 THR B O 1
ATOM 6421 N N . ARG B 1 385 ? -5.32 -30.016 2.867 1 94.88 385 ARG B N 1
ATOM 6422 C CA . ARG B 1 385 ? -5.031 -31.109 3.803 1 94.88 385 ARG B CA 1
ATOM 6423 C C . ARG B 1 385 ? -4.594 -32.375 3.064 1 94.88 385 ARG B C 1
ATOM 6425 O O . ARG B 1 385 ? -3.709 -33.094 3.529 1 94.88 385 ARG B O 1
ATOM 6432 N N . ARG B 1 386 ? -5.27 -32.625 1.953 1 95.38 386 ARG B N 1
ATOM 6433 C CA . ARG B 1 386 ? -4.887 -33.781 1.15 1 95.38 386 ARG B CA 1
ATOM 6434 C C . ARG B 1 386 ? -3.449 -33.656 0.653 1 95.38 386 ARG B C 1
ATOM 6436 O O . ARG B 1 386 ? -2.695 -34.625 0.652 1 95.38 386 ARG B O 1
ATOM 6443 N N . CYS B 1 387 ? -3.082 -32.5 0.197 1 97.44 387 CYS B N 1
ATOM 6444 C CA . CYS B 1 387 ? -1.697 -32.25 -0.198 1 97.44 387 CYS B CA 1
ATOM 6445 C C . CYS B 1 387 ? -0.75 -32.5 0.97 1 97.44 387 CYS B C 1
ATOM 6447 O O . CYS B 1 387 ? 0.231 -33.25 0.834 1 97.44 387 CYS B O 1
ATOM 6449 N N . TYR B 1 388 ? -1.113 -31.922 2.104 1 97.69 388 TYR B N 1
ATOM 6450 C CA . TYR B 1 388 ? -0.279 -32.062 3.293 1 97.69 388 TYR B CA 1
ATOM 6451 C C . TYR B 1 388 ? -0.129 -33.5 3.697 1 97.69 388 TYR B C 1
ATOM 6453 O O . TYR B 1 388 ? 0.981 -33.969 3.961 1 97.69 388 TYR B O 1
ATOM 6461 N N . ASP B 1 389 ? -1.229 -34.281 3.701 1 97 389 ASP B N 1
ATOM 6462 C CA . ASP B 1 389 ? -1.271 -35.656 4.191 1 97 389 ASP B CA 1
ATOM 6463 C C . ASP B 1 389 ? -0.527 -36.594 3.246 1 97 389 ASP B C 1
ATOM 6465 O O . ASP B 1 389 ? 0.006 -37.625 3.676 1 97 389 ASP B O 1
ATOM 6469 N N . ASN B 1 390 ? -0.468 -36.25 1.943 1 97.31 390 ASN B N 1
ATOM 6470 C CA . ASN B 1 390 ? 0.129 -37.125 0.967 1 97.31 390 ASN B CA 1
ATOM 6471 C C . ASN B 1 390 ? 1.611 -36.844 0.759 1 97.31 390 ASN B C 1
ATOM 6473 O O . ASN B 1 390 ? 2.262 -37.469 -0.082 1 97.31 390 ASN B O 1
ATOM 6477 N N . LEU B 1 391 ? 2.141 -35.844 1.527 1 98.06 391 LEU B N 1
ATOM 6478 C CA . LEU B 1 391 ? 3.584 -35.656 1.633 1 98.06 391 LEU B CA 1
ATOM 6479 C C . LEU B 1 391 ? 4.184 -36.688 2.611 1 98.06 391 LEU B C 1
ATOM 6481 O O . LEU B 1 391 ? 4.734 -36.281 3.645 1 98.06 391 LEU B O 1
ATOM 6485 N N . ILE B 1 392 ? 4.23 -37.906 2.271 1 97 392 ILE B N 1
ATOM 6486 C CA . ILE B 1 392 ? 4.395 -39 3.221 1 97 392 ILE B CA 1
ATOM 6487 C C . ILE B 1 392 ? 5.879 -39.25 3.486 1 97 392 ILE B C 1
ATOM 6489 O O . ILE B 1 392 ? 6.246 -39.875 4.484 1 97 392 ILE B O 1
ATOM 6493 N N . ASN B 1 393 ? 6.754 -38.812 2.594 1 97.62 393 ASN B N 1
ATOM 6494 C CA . ASN B 1 393 ? 8.18 -39.062 2.766 1 97.62 393 ASN B CA 1
ATOM 6495 C C . ASN B 1 393 ? 8.906 -37.875 3.369 1 97.62 393 ASN B C 1
ATOM 6497 O O . ASN B 1 393 ? 10.133 -37.812 3.359 1 97.62 393 ASN B O 1
ATOM 6501 N N . ILE B 1 394 ? 8.18 -36.875 3.791 1 97.94 394 ILE B N 1
ATOM 6502 C CA . ILE B 1 394 ? 8.727 -35.719 4.488 1 97.94 394 ILE B CA 1
ATOM 6503 C C . ILE B 1 394 ? 8.477 -35.875 5.988 1 97.94 394 ILE B C 1
ATOM 6505 O O . ILE B 1 394 ? 7.336 -36.031 6.422 1 97.94 394 ILE B O 1
ATOM 6509 N N . PRO B 1 395 ? 9.477 -35.812 6.816 1 97.12 395 PRO B N 1
ATOM 6510 C CA . PRO B 1 395 ? 9.258 -35.812 8.266 1 97.12 395 PRO B CA 1
ATOM 6511 C C . PRO B 1 395 ? 8.344 -34.688 8.734 1 97.12 395 PRO B C 1
ATOM 6513 O O . PRO B 1 395 ? 8.344 -33.625 8.156 1 97.12 395 PRO B O 1
ATOM 6516 N N . LEU B 1 396 ? 7.621 -34.969 9.805 1 96.56 396 LEU B N 1
ATOM 6517 C CA . LEU B 1 396 ? 6.633 -34.031 10.336 1 96.56 396 LEU B CA 1
ATOM 6518 C C . LEU B 1 396 ? 7.266 -32.688 10.641 1 96.56 396 LEU B C 1
ATOM 6520 O O . LEU B 1 396 ? 6.629 -31.641 10.461 1 96.56 396 LEU B O 1
ATOM 6524 N N . GLU B 1 397 ? 8.484 -32.688 11.039 1 96.25 397 GLU B N 1
ATOM 6525 C CA . GLU B 1 397 ? 9.156 -31.469 11.438 1 96.25 397 GLU B CA 1
ATOM 6526 C C . GLU B 1 397 ? 9.562 -30.641 10.219 1 96.25 397 GLU B C 1
ATOM 6528 O O . GLU B 1 397 ? 9.914 -29.469 10.352 1 96.25 397 GLU B O 1
ATOM 6533 N N . HIS B 1 398 ? 9.5 -31.25 8.961 1 97.75 398 HIS B N 1
ATOM 6534 C CA . HIS B 1 398 ? 9.922 -30.562 7.75 1 97.75 398 HIS B CA 1
ATOM 6535 C C . HIS B 1 398 ? 8.727 -30.219 6.863 1 97.75 398 HIS B C 1
ATOM 6537 O O . HIS B 1 398 ? 8.898 -29.766 5.727 1 97.75 398 HIS B O 1
ATOM 6543 N N . LYS B 1 399 ? 7.512 -30.422 7.293 1 97.44 399 LYS B N 1
ATOM 6544 C CA . LYS B 1 399 ? 6.344 -29.969 6.555 1 97.44 399 LYS B CA 1
ATOM 6545 C C . LYS B 1 399 ? 5.414 -29.141 7.449 1 97.44 399 LYS B C 1
ATOM 6547 O O . LYS B 1 399 ? 5.309 -29.406 8.648 1 97.44 399 LYS B O 1
ATOM 6552 N N . GLU B 1 400 ? 4.844 -28.141 6.914 1 97.88 400 GLU B N 1
ATOM 6553 C CA . GLU B 1 400 ? 3.988 -27.188 7.625 1 97.88 400 GLU B CA 1
ATOM 6554 C C . GLU B 1 400 ? 2.695 -26.938 6.859 1 97.88 400 GLU B C 1
ATOM 6556 O O . GLU B 1 400 ? 2.699 -26.859 5.629 1 97.88 400 GLU B O 1
ATOM 6561 N N . MET B 1 401 ? 1.605 -26.906 7.574 1 97.25 401 MET B N 1
ATOM 6562 C CA . MET B 1 401 ? 0.33 -26.453 7.023 1 97.25 401 MET B CA 1
ATOM 6563 C C . MET B 1 401 ? -0.068 -25.094 7.602 1 97.25 401 MET B C 1
ATOM 6565 O O . MET B 1 401 ? -0.077 -24.922 8.82 1 97.25 401 MET B O 1
ATOM 6569 N N . TRP B 1 402 ? -0.305 -24.109 6.781 1 97.19 402 TRP B N 1
ATOM 6570 C CA . TRP B 1 402 ? -0.681 -22.75 7.164 1 97.19 402 TRP B CA 1
ATOM 6571 C C . TRP B 1 402 ? -2.078 -22.406 6.66 1 97.19 402 TRP B C 1
ATOM 6573 O O . TRP B 1 402 ? -2.273 -22.172 5.465 1 97.19 402 TRP B O 1
ATOM 6583 N N . VAL B 1 403 ? -3.072 -22.375 7.516 1 95.62 403 VAL B N 1
ATOM 6584 C CA . VAL B 1 403 ? -4.453 -22.062 7.176 1 95.62 403 VAL B CA 1
ATOM 6585 C C . VAL B 1 403 ? -4.949 -20.906 8.039 1 95.62 403 VAL B C 1
ATOM 6587 O O . VAL B 1 403 ? -5.484 -21.125 9.133 1 95.62 403 VAL B O 1
ATOM 6590 N N . PRO B 1 404 ? -4.859 -19.719 7.527 1 93 404 PRO B N 1
ATOM 6591 C CA . PRO B 1 404 ? -5.285 -18.562 8.328 1 93 404 PRO B CA 1
ATOM 6592 C C . PRO B 1 404 ? -6.793 -18.531 8.562 1 93 404 PRO B C 1
ATOM 6594 O O . PRO B 1 404 ? -7.566 -18.938 7.695 1 93 404 PRO B O 1
ATOM 6597 N N . GLY B 1 405 ? -7.199 -17.938 9.664 1 88.5 405 GLY B N 1
ATOM 6598 C CA . GLY B 1 405 ? -8.586 -18.016 10.086 1 88.5 405 GLY B CA 1
ATOM 6599 C C . GLY B 1 405 ? -9.406 -16.812 9.648 1 88.5 405 GLY B C 1
ATOM 6600 O O . GLY B 1 405 ? -10.641 -16.844 9.695 1 88.5 405 GLY B O 1
ATOM 6601 N N . SER B 1 406 ? -8.727 -15.727 9.258 1 93.12 406 SER B N 1
ATOM 6602 C CA . SER B 1 406 ? -9.461 -14.531 8.867 1 93.12 406 SER B CA 1
ATOM 6603 C C . SER B 1 406 ? -8.797 -13.828 7.688 1 93.12 406 SER B C 1
ATOM 6605 O O . SER B 1 406 ? -7.656 -14.133 7.344 1 93.12 406 SER B O 1
ATOM 6607 N N . VAL B 1 407 ? -9.516 -12.922 7.07 1 93.62 407 VAL B N 1
ATOM 6608 C CA . VAL B 1 407 ? -9.055 -12.25 5.863 1 93.62 407 VAL B CA 1
ATOM 6609 C C . VAL B 1 407 ? -7.789 -11.453 6.168 1 93.62 407 VAL B C 1
ATOM 6611 O O . VAL B 1 407 ? -6.812 -11.516 5.418 1 93.62 407 VAL B O 1
ATOM 6614 N N . GLY B 1 408 ? -7.812 -10.742 7.273 1 94.44 408 GLY B N 1
ATOM 6615 C CA . GLY B 1 408 ? -6.648 -9.961 7.656 1 94.44 408 GLY B CA 1
ATOM 6616 C C . GLY B 1 408 ? -5.422 -10.805 7.938 1 94.44 408 GLY B C 1
ATOM 6617 O O . GLY B 1 408 ? -4.297 -10.305 7.93 1 94.44 408 GLY B O 1
ATOM 6618 N N . GLN B 1 409 ? -5.602 -12.078 8.07 1 94.5 409 GLN B N 1
ATOM 6619 C CA . GLN B 1 409 ? -4.512 -13.008 8.344 1 94.5 409 GLN B CA 1
ATOM 6620 C C . GLN B 1 409 ? -4.172 -13.836 7.109 1 94.5 409 GLN B C 1
ATOM 6622 O O . GLN B 1 409 ? -3.426 -14.812 7.195 1 94.5 409 GLN B O 1
ATOM 6627 N N . GLY B 1 410 ? -4.77 -13.492 6.023 1 94.88 410 GLY B N 1
ATOM 6628 C CA . GLY B 1 410 ? -4.367 -14.102 4.766 1 94.88 410 GLY B CA 1
ATOM 6629 C C . GLY B 1 410 ? -5.273 -15.242 4.34 1 94.88 410 GLY B C 1
ATOM 6630 O O . GLY B 1 410 ? -4.812 -16.219 3.754 1 94.88 410 GLY B O 1
ATOM 6631 N N . SER B 1 411 ? -6.59 -15.156 4.594 1 94.12 411 SER B N 1
ATOM 6632 C CA . SER B 1 411 ? -7.465 -16.281 4.312 1 94.12 411 SER B CA 1
ATOM 6633 C C . SER B 1 411 ? -8.039 -16.203 2.904 1 94.12 411 SER B C 1
ATOM 6635 O O . SER B 1 411 ? -8.703 -17.141 2.443 1 94.12 411 SER B O 1
ATOM 6637 N N . LEU B 1 412 ? -7.844 -15.102 2.18 1 94.19 412 LEU B N 1
ATOM 6638 C CA . LEU B 1 412 ? -8.297 -15.047 0.792 1 94.19 412 LEU B CA 1
ATOM 6639 C C . LEU B 1 412 ? -7.418 -15.922 -0.099 1 94.19 412 LEU B C 1
ATOM 6641 O O . LEU B 1 412 ? -6.242 -16.141 0.203 1 94.19 412 LEU B O 1
ATOM 6645 N N . GLN B 1 413 ? -7.984 -16.406 -1.158 1 92.75 413 GLN B N 1
ATOM 6646 C CA . GLN B 1 413 ? -7.254 -17.219 -2.129 1 92.75 413 GLN B CA 1
ATOM 6647 C C . GLN B 1 413 ? -5.926 -16.562 -2.498 1 92.75 413 GLN B C 1
ATOM 6649 O O . GLN B 1 413 ? -5.863 -15.352 -2.717 1 92.75 413 GLN B O 1
ATOM 6654 N N . ALA B 1 414 ? -4.805 -17.375 -2.482 1 94.88 414 ALA B N 1
ATOM 6655 C CA . ALA B 1 414 ? -3.463 -16.953 -2.861 1 94.88 414 ALA B CA 1
ATOM 6656 C C . ALA B 1 414 ? -2.969 -15.828 -1.95 1 94.88 414 ALA B C 1
ATOM 6658 O O . ALA B 1 414 ? -2.035 -15.102 -2.299 1 94.88 414 ALA B O 1
ATOM 6659 N N . LYS B 1 415 ? -3.744 -15.633 -0.777 1 96.94 415 LYS B N 1
ATOM 6660 C CA . LYS B 1 415 ? -3.398 -14.641 0.24 1 96.94 415 LYS B CA 1
ATOM 6661 C C . LYS B 1 415 ? -3.539 -13.227 -0.302 1 96.94 415 LYS B C 1
ATOM 6663 O O . LYS B 1 415 ? -2.848 -12.312 0.15 1 96.94 415 LYS B O 1
ATOM 6668 N N . MET B 1 416 ? -4.383 -13.031 -1.341 1 96.06 416 MET B N 1
ATOM 6669 C CA . MET B 1 416 ? -4.578 -11.695 -1.899 1 96.06 416 MET B CA 1
ATOM 6670 C C . MET B 1 416 ? -5.023 -10.719 -0.821 1 96.06 416 MET B C 1
ATOM 6672 O O . MET B 1 416 ? -5.844 -11.055 0.033 1 96.06 416 MET B O 1
ATOM 6676 N N . GLY B 1 417 ? -4.492 -9.531 -0.889 1 97.12 417 GLY B N 1
ATOM 6677 C CA . GLY B 1 417 ? -4.758 -8.508 0.111 1 97.12 417 GLY B CA 1
ATOM 6678 C C . GLY B 1 417 ? -3.783 -8.539 1.273 1 97.12 417 GLY B C 1
ATOM 6679 O O . GLY B 1 417 ? -3.693 -7.582 2.043 1 97.12 417 GLY B O 1
ATOM 6680 N N . ALA B 1 418 ? -3.02 -9.664 1.423 1 98 418 ALA B N 1
ATOM 6681 C CA . ALA B 1 418 ? -2.074 -9.828 2.525 1 98 418 ALA B CA 1
ATOM 6682 C C . ALA B 1 418 ? -0.715 -10.297 2.014 1 98 418 ALA B C 1
ATOM 6684 O O . ALA B 1 418 ? -0.122 -11.227 2.57 1 98 418 ALA B O 1
ATOM 6685 N N . LEU B 1 419 ? -0.201 -9.703 0.996 1 98.12 419 LEU B N 1
ATOM 6686 C CA . LEU B 1 419 ? 1.004 -10.141 0.297 1 98.12 419 LEU B CA 1
ATOM 6687 C C . LEU B 1 419 ? 2.223 -10.047 1.208 1 98.12 419 LEU B C 1
ATOM 6689 O O . LEU B 1 419 ? 3.037 -10.977 1.259 1 98.12 419 LEU B O 1
ATOM 6693 N N . PRO B 1 420 ? 2.373 -8.945 2.021 1 98.44 420 PRO B N 1
ATOM 6694 C CA . PRO B 1 420 ? 3.537 -8.914 2.908 1 98.44 420 PRO B CA 1
ATOM 6695 C C . PRO B 1 420 ? 3.551 -10.062 3.91 1 98.44 420 PRO B C 1
ATOM 6697 O O . PRO B 1 420 ? 4.613 -10.617 4.211 1 98.44 420 PRO B O 1
ATOM 6700 N N . LEU B 1 421 ? 2.375 -10.414 4.438 1 98.38 421 LEU B N 1
ATOM 6701 C CA . LEU B 1 421 ? 2.291 -11.539 5.359 1 98.38 421 LEU B CA 1
ATOM 6702 C C . LEU B 1 421 ? 2.662 -12.844 4.656 1 98.38 421 LEU B C 1
ATOM 6704 O O . LEU B 1 421 ? 3.371 -13.68 5.227 1 98.38 421 LEU B O 1
ATOM 6708 N N . CYS B 1 422 ? 2.164 -13.023 3.465 1 98.31 422 CYS B N 1
ATOM 6709 C CA . CYS B 1 422 ? 2.512 -14.203 2.68 1 98.31 422 CYS B CA 1
ATOM 6710 C C . CYS B 1 422 ? 4.02 -14.312 2.496 1 98.31 422 CYS B C 1
ATOM 6712 O O . CYS B 1 422 ? 4.598 -15.391 2.666 1 98.31 422 CYS B O 1
ATOM 6714 N N . CYS B 1 423 ? 4.668 -13.219 2.178 1 98.62 423 CYS B N 1
ATOM 6715 C CA . CYS B 1 423 ? 6.113 -13.203 1.978 1 98.62 423 CYS B CA 1
ATOM 6716 C C . CYS B 1 423 ? 6.848 -13.477 3.283 1 98.62 423 CYS B C 1
ATOM 6718 O O . CYS B 1 423 ? 7.824 -14.227 3.305 1 98.62 423 CYS B O 1
ATOM 6720 N N . GLN B 1 424 ? 6.352 -12.844 4.359 1 98.56 424 GLN B N 1
ATOM 6721 C CA . GLN B 1 424 ? 6.977 -13.07 5.656 1 98.56 424 GLN B CA 1
ATOM 6722 C C . GLN B 1 424 ? 6.992 -14.555 6.012 1 98.56 424 GLN B C 1
ATOM 6724 O O . GLN B 1 424 ? 8.031 -15.094 6.398 1 98.56 424 GLN B O 1
ATOM 6729 N N . ARG B 1 425 ? 5.844 -15.234 5.836 1 98.38 425 ARG B N 1
ATOM 6730 C CA . ARG B 1 425 ? 5.727 -16.656 6.16 1 98.38 425 ARG B CA 1
ATOM 6731 C C . ARG B 1 425 ? 6.574 -17.5 5.219 1 98.38 425 ARG B C 1
ATOM 6733 O O . ARG B 1 425 ? 7.242 -18.438 5.656 1 98.38 425 ARG B O 1
ATOM 6740 N N . THR B 1 426 ? 6.551 -17.156 3.959 1 98.75 426 THR B N 1
ATOM 6741 C CA . THR B 1 426 ? 7.277 -17.906 2.943 1 98.75 426 THR B CA 1
ATOM 6742 C C . THR B 1 426 ? 8.781 -17.875 3.217 1 98.75 426 THR B C 1
ATOM 6744 O O . THR B 1 426 ? 9.414 -18.922 3.328 1 98.75 426 THR B O 1
ATOM 6747 N N . TYR B 1 427 ? 9.312 -16.719 3.381 1 98.75 427 TYR B N 1
ATOM 6748 C CA . TYR B 1 427 ? 10.758 -16.609 3.484 1 98.75 427 TYR B CA 1
ATOM 6749 C C . TYR B 1 427 ? 11.242 -17.062 4.855 1 98.75 427 TYR B C 1
ATOM 6751 O O . TYR B 1 427 ? 12.375 -17.547 4.992 1 98.75 427 TYR B O 1
ATOM 6759 N N . GLN B 1 428 ? 10.391 -16.953 5.902 1 98.44 428 GLN B N 1
ATOM 6760 C CA . GLN B 1 428 ? 10.727 -17.562 7.184 1 98.44 428 GLN B CA 1
ATOM 6761 C C . GLN B 1 428 ? 10.891 -19.078 7.043 1 98.44 428 GLN B C 1
ATOM 6763 O O . GLN B 1 428 ? 11.844 -19.656 7.559 1 98.44 428 GLN B O 1
ATOM 6768 N N . PHE B 1 429 ? 9.953 -19.703 6.371 1 98.69 429 PHE B N 1
ATOM 6769 C CA . PHE B 1 429 ? 10 -21.141 6.164 1 98.69 429 PHE B CA 1
ATOM 6770 C C . PHE B 1 429 ? 11.234 -21.531 5.352 1 98.69 429 PHE B C 1
ATOM 6772 O O . PHE B 1 429 ? 11.906 -22.516 5.668 1 98.69 429 PHE B O 1
ATOM 6779 N N . LEU B 1 430 ? 11.5 -20.766 4.277 1 98.81 430 LEU B N 1
ATOM 6780 C CA . LEU B 1 430 ? 12.648 -21.062 3.422 1 98.81 430 LEU B CA 1
ATOM 6781 C C . LEU B 1 430 ? 13.953 -20.906 4.188 1 98.81 430 LEU B C 1
ATOM 6783 O O . LEU B 1 430 ? 14.859 -21.734 4.051 1 98.81 430 LEU B O 1
ATOM 6787 N N . ASP B 1 431 ? 14.07 -19.844 4.98 1 98.5 431 ASP B N 1
ATOM 6788 C CA . ASP B 1 431 ? 15.25 -19.672 5.828 1 98.5 431 ASP B CA 1
ATOM 6789 C C . ASP B 1 431 ? 15.469 -20.891 6.715 1 98.5 431 ASP B C 1
ATOM 6791 O O . ASP B 1 431 ? 16.578 -21.422 6.777 1 98.5 431 ASP B O 1
ATOM 6795 N N . GLN B 1 432 ? 14.406 -21.328 7.359 1 97.94 432 GLN B N 1
ATOM 6796 C CA . GLN B 1 432 ? 14.484 -22.484 8.25 1 97.94 432 GLN B CA 1
ATOM 6797 C C . GLN B 1 432 ? 14.898 -23.734 7.496 1 97.94 432 GLN B C 1
ATOM 6799 O O . GLN B 1 432 ? 15.742 -24.5 7.961 1 97.94 432 GLN B O 1
ATOM 6804 N N . SER B 1 433 ? 14.352 -23.938 6.371 1 98.56 433 SER B N 1
ATOM 6805 C CA . SER B 1 433 ? 14.586 -25.141 5.566 1 98.56 433 SER B CA 1
ATOM 6806 C C . SER B 1 433 ? 16.016 -25.172 5.031 1 98.56 433 SER B C 1
ATOM 6808 O O . SER B 1 433 ? 16.594 -26.25 4.863 1 98.56 433 SER B O 1
ATOM 6810 N N . LEU B 1 434 ? 16.562 -23.984 4.703 1 98.25 434 LEU B N 1
ATOM 6811 C CA . LEU B 1 434 ? 17.891 -23.906 4.105 1 98.25 434 LEU B CA 1
ATOM 6812 C C . LEU B 1 434 ? 18.969 -23.719 5.176 1 98.25 434 LEU B C 1
ATOM 6814 O O . LEU B 1 434 ? 20.156 -23.594 4.859 1 98.25 434 LEU B O 1
ATOM 6818 N N . GLY B 1 435 ? 18.562 -23.625 6.422 1 97.31 435 GLY B N 1
ATOM 6819 C CA . GLY B 1 435 ? 19.5 -23.422 7.512 1 97.31 435 GLY B CA 1
ATOM 6820 C C . GLY B 1 435 ? 20.078 -22.031 7.551 1 97.31 435 GLY B C 1
ATOM 6821 O O . GLY B 1 435 ? 21.25 -21.844 7.914 1 97.31 435 GLY B O 1
ATOM 6822 N N . ILE B 1 436 ? 19.312 -21.094 7.059 1 97.25 436 ILE B N 1
ATOM 6823 C CA . ILE B 1 436 ? 19.734 -19.703 7.117 1 97.25 436 ILE B CA 1
ATOM 6824 C C . ILE B 1 436 ? 19.344 -19.094 8.461 1 97.25 436 ILE B C 1
ATOM 6826 O O . ILE B 1 436 ? 18.156 -19.047 8.805 1 97.25 436 ILE B O 1
ATOM 6830 N N . GLU B 1 437 ? 20.281 -18.688 9.242 1 94 437 GLU B N 1
ATOM 6831 C CA . GLU B 1 437 ? 20.062 -18.062 10.539 1 94 437 GLU B CA 1
ATOM 6832 C C . GLU B 1 437 ? 20.328 -16.562 10.469 1 94 437 GLU B C 1
ATOM 6834 O O . GLU B 1 437 ? 21.438 -16.141 10.086 1 94 437 GLU B O 1
ATOM 6839 N N . ARG B 1 438 ? 19.344 -15.852 10.742 1 95.25 438 ARG B N 1
ATOM 6840 C CA . ARG B 1 438 ? 19.469 -14.398 10.766 1 95.25 438 ARG B CA 1
ATOM 6841 C C . ARG B 1 438 ? 19.516 -13.875 12.195 1 95.25 438 ARG B C 1
ATOM 6843 O O . ARG B 1 438 ? 18.922 -14.453 13.094 1 95.25 438 ARG B O 1
ATOM 6850 N N . GLU B 1 439 ? 20.219 -12.797 12.367 1 93.5 439 GLU B N 1
ATOM 6851 C CA . GLU B 1 439 ? 20.312 -12.172 13.688 1 93.5 439 GLU B CA 1
ATOM 6852 C C . GLU B 1 439 ? 18.953 -11.586 14.109 1 93.5 439 GLU B C 1
ATOM 6854 O O . GLU B 1 439 ? 18.266 -10.961 13.297 1 93.5 439 GLU B O 1
ATOM 6859 N N . HIS B 1 440 ? 18.594 -11.875 15.336 1 93.94 440 HIS B N 1
ATOM 6860 C CA . HIS B 1 440 ? 17.391 -11.266 15.891 1 93.94 440 HIS B CA 1
ATOM 6861 C C . HIS B 1 440 ? 17.516 -9.742 15.93 1 93.94 440 HIS B C 1
ATOM 6863 O O . HIS B 1 440 ? 18.594 -9.211 16.203 1 93.94 440 HIS B O 1
ATOM 6869 N N . LEU B 1 441 ? 16.359 -9.148 15.586 1 93.5 441 LEU B N 1
ATOM 6870 C CA . LEU B 1 441 ? 16.312 -7.695 15.672 1 93.5 441 LEU B CA 1
ATOM 6871 C C . LEU B 1 441 ? 15.961 -7.246 17.078 1 93.5 441 LEU B C 1
ATOM 6873 O O . LEU B 1 441 ? 14.883 -7.566 17.594 1 93.5 441 LEU B O 1
ATOM 6877 N N . VAL B 1 442 ? 16.875 -6.668 17.969 1 83.38 442 VAL B N 1
ATOM 6878 C CA . VAL B 1 442 ? 16.672 -6.293 19.359 1 83.38 442 VAL B CA 1
ATOM 6879 C C . VAL B 1 442 ? 16.578 -4.773 19.484 1 83.38 442 VAL B C 1
ATOM 6881 O O . VAL B 1 442 ? 17.281 -4.047 18.797 1 83.38 442 VAL B O 1
ATOM 6884 N N . PHE B 1 443 ? 15.391 -4.359 20.078 1 77 443 PHE B N 1
ATOM 6885 C CA . PHE B 1 443 ? 15.156 -2.932 20.266 1 77 443 PHE B CA 1
ATOM 6886 C C . PHE B 1 443 ? 15.328 -2.535 21.719 1 77 443 PHE B C 1
ATOM 6888 O O . PHE B 1 443 ? 15.125 -3.354 22.625 1 77 443 PHE B O 1
#

Radius of gyration: 29.12 Å; Cα contacts (8 Å, |Δi|>4): 1907; chains: 2; bounding box: 60×91×70 Å

InterPro domains:
  IPR000073 Alpha/beta hydrolase fold-1 [PF12697] (188-305)
  IPR029058 Alpha/Beta hydrolase fold [G3DSA:3.40.50.1820] (136-435)
  IPR029058 Alpha/Beta hydrolase fold [SSF53474] (14-435)
  IPR050261 FrsA esterase [PTHR22946] (10-370)

Organism: Colletotrichum higginsianum (strain IMI 349063) (NCBI:txid759273)

Sequence (886 aa):
MAKMHHFFPTSTFFNFETVRILGTTSYGGADVAEVLEAVATINANDASSWQKAWATQAARAEALAKQASLNGNRDAARGAYLRAANYTRASGYMYLPSPPHDDYGPMIAHPSALSVSERVTELFCKAIPLMDNPVLKVSIPYEDYQMPGLLYLPPESHRIPNRKIPILLSFGGADGCQEELFFMYPAAGPRLGYAVLTFEGPGQGIMLRRHGLTMRPDWEVVSGCVIDFLAEFSAKNPHLDLDMDSICVAGASMGGYFALRAAADQRVKACVSIDPFYDMWDFGTAHVSRLFLSAWMKGWIGQGFIDQVMKAMQAVSFQLKWEISLAGWFFGLSSPSDMLLHMKRFSLAGARQKDGNEYLARVVCPVMVSGSCSSIYVDVDEHTRRCYDNLINIPLEHKEMWVPGSVGQGSLQAKMGALPLCCQRTYQFLDQSLGIEREHLVFMAKMHHFFPTSTFFNFETVRILGTTSYGGADVAEVLEAVATINANDASSWQKAWATQAARAEALAKQASLNGNRDAARGAYLRAANYTRASGYMYLPSPPHDDYGPMIAHPSALSVSERVTELFCKAIPLMDNPVLKVSIPYEDYQMPGLLYLPPESHRIPNRKIPILLSFGGADGCQEELFFMYPAAGPRLGYAVLTFEGPGQGIMLRRHGLTMRPDWEVVSGCVIDFLAEFSAKNPHLDLDMDSICVAGASMGGYFALRAAADQRVKACVSIDPFYDMWDFGTAHVSRLFLSAWMKGWIGQGFIDQVMKAMQAVSFQLKWEISLAGWFFGLSSPSDMLLHMKRFSLAGARQKDGNEYLARVVCPVMVSGSCSSIYVDVDEHTRRCYDNLINIPLEHKEMWVPGSVGQGSLQAKMGALPLCCQRTYQFLDQSLGIEREHLVF

=== Feature glossary ===
Legend for the data blocks above and below:

— What the protein is —

The amino-acid sequence is the protein's primary structure: the linear order of residues from the N-terminus to the C-terminus, written in one-letter code. Everything else here — the 3D coordinates, the secondary structure, the domain annotations — is ultimately a consequence of this string.

Database cross-references. InterPro integrates a dozen domain/family signature databases into unified entries with residue-range hits. GO terms attach function/process/location labels with evidence codes. CATH codes position the fold in a four-level structural taxonomy. Organism is the NCBI-taxonomy species name.

— Where its atoms are —

The mmCIF block holds the 3D Cartesian coordinates of each backbone atom (N, Cα, C, O) in ångströms. mmCIF is the PDB's canonical archive format — a tagged-loop text representation of the atomic model.

The six renders are orthographic views along the three Cartesian axes in both directions. Representation (cartoon, sticks, or surface) and color scheme (sequence-rainbow or by-chain) vary across proteins so the training set covers all the common visualization conventions.

— Local backbone conformation —

Secondary structure is the local, repeating backbone conformation. DSSP classifies it into eight states by reading the hydrogen-bond network: three helix types (H, G, I), two β types (E, B), two non-regular types (T, S), and unstructured coil (-).

SS3 is a coarse helix/strand/coil call (letters a/b/c) made by the P-SEA algorithm from inter-Cα distances and dihedrals. It is less detailed than DSSP but needs only Cα positions.

Backbone dihedral angles. Every residue except chain termini has a φ (preceding-C → N → Cα → C) and a ψ (N → Cα → C → next-N). They are reported in degrees following the IUPAC sign convention. Secondary structure is essentially a statement about which (φ, ψ) basin each residue occupies.

— Global shape and packing —

The geometric summary reports three shape descriptors. Rg (radius of gyration) measures how spread out the Cα atoms are about their centre of mass; compact globular proteins have small Rg, elongated or unfolded ones large. Cα contacts (<8 Å, |i−j|>4) count long-range residue pairs in spatial proximity — high for tightly packed folds, near zero for rods or random coil. The bounding-box extents give the protein's footprint along x, y, z in Å.

Solvent accessibility: the surface area of each residue that a 1.4 Å water probe can touch, in Å². When only backbone atoms are present the absolute values are lower than full-atom SASA (side chains contribute most of the area) and are flagged as backbone-only.

Plot images: a contact map (which residues are close in 3D, as an N×N binary image), a Ramachandran scatter (backbone torsion angles, revealing secondary-structure composition at a glance), and — for AlphaFold structures — a PAE heatmap (pairwise prediction confidence).

— Structural neighborhood —

Foldseek's 3Di representation compresses backbone geometry into a per-residue letter drawn from a learned twenty-state alphabet. It captures the tertiary interaction pattern around each residue — which residues are packed against it in space, regardless of where they are in sequence.

Structural nearest neighbors (via Foldseek easy-search vs the PDB). Reported per hit: target PDB id, E-value, and alignment TM-score. A TM-score above ~0.5 is the conventional threshold for 'same fold'.

— Confidence and disorder —

pLDDT (predicted Local Distance Difference Test) is AlphaFold's per-residue confidence score, ranging from 0 to 100. Values above 90 indicate high confidence (typically well-packed cores); 70–90 is confident; 50–70 low confidence; below 50 usually means the region is disordered or the prediction is unreliable there. AlphaFold stores pLDDT in the mmCIF B-factor column.

For experimental (PDB) structures, the B-factor (temperature factor) quantifies the positional spread of each atom in the crystal — a combination of thermal vibration and static disorder — in units of Å². High B-factors mark flexible loops or poorly resolved regions; low B-factors mark the rigid, well-ordered core.

Predicted Aligned Error (PAE) is an AlphaFold confidence matrix: entry (i, j) is the expected error in the position of residue j, in ångströms, when the prediction is superimposed on the true structure at residue i. Low PAE within a block of residues means that block is internally rigid and well-predicted; high PAE between two blocks means their relative placement is uncertain even if each block individually is confident.